Protein AF-A0A0W1AL64-F1 (afdb_monomer_lite)

Structure (mmCIF, N/CA/C/O backbone):
data_AF-A0A0W1AL64-F1
#
_entry.id   AF-A0A0W1AL64-F1
#
loop_
_atom_site.group_PDB
_atom_site.id
_atom_site.type_symbol
_atom_site.label_atom_id
_atom_site.label_alt_id
_atom_site.label_comp_id
_atom_site.label_asym_id
_atom_site.label_entity_id
_atom_site.label_seq_id
_atom_site.pdbx_PDB_ins_code
_atom_site.Cartn_x
_atom_site.Cartn_y
_atom_site.Cartn_z
_atom_site.occupancy
_atom_site.B_iso_or_equiv
_atom_site.auth_seq_id
_atom_site.auth_comp_id
_atom_site.auth_asym_id
_atom_site.auth_atom_id
_atom_site.pdbx_PDB_model_num
ATOM 1 N N . MET A 1 1 ? 46.340 -0.483 -38.335 1.00 38.91 1 MET A N 1
ATOM 2 C CA . MET A 1 1 ? 45.756 -1.120 -39.535 1.00 38.91 1 MET A CA 1
ATOM 3 C C . MET A 1 1 ? 45.424 -2.563 -39.203 1.00 38.91 1 MET A C 1
ATOM 5 O O . MET A 1 1 ? 46.334 -3.372 -39.069 1.00 38.91 1 MET A O 1
ATOM 9 N N . THR A 1 2 ? 44.149 -2.881 -39.007 1.00 48.41 2 THR A N 1
ATOM 10 C CA . THR A 1 2 ? 43.663 -4.265 -38.927 1.00 48.41 2 THR A CA 1
ATOM 11 C C . THR A 1 2 ? 43.962 -4.921 -40.275 1.00 48.41 2 THR A C 1
ATOM 13 O O . THR A 1 2 ? 43.396 -4.518 -41.290 1.00 48.41 2 THR A O 1
ATOM 16 N N . ARG A 1 3 ? 44.918 -5.856 -40.330 1.00 57.19 3 ARG A N 1
ATOM 17 C CA . ARG A 1 3 ? 45.186 -6.616 -41.558 1.00 57.19 3 ARG A CA 1
ATOM 18 C C . ARG A 1 3 ? 43.972 -7.502 -41.811 1.00 57.19 3 ARG A C 1
ATOM 20 O O . ARG A 1 3 ? 43.747 -8.450 -41.069 1.00 57.19 3 ARG A O 1
ATOM 27 N N . LEU A 1 4 ? 43.177 -7.152 -42.818 1.00 69.44 4 LEU A N 1
ATOM 28 C CA . LEU A 1 4 ? 42.083 -7.995 -43.279 1.00 69.44 4 LEU A CA 1
ATOM 29 C C . LEU A 1 4 ? 42.671 -9.305 -43.813 1.00 69.44 4 LEU A C 1
ATOM 31 O O . LEU A 1 4 ? 43.489 -9.287 -44.735 1.00 69.44 4 LEU A O 1
ATOM 35 N N . VAL A 1 5 ? 42.280 -10.427 -43.214 1.00 83.12 5 VAL A N 1
ATOM 36 C CA . VAL A 1 5 ? 42.726 -11.755 -43.644 1.00 83.12 5 VAL A CA 1
ATOM 37 C C . VAL A 1 5 ? 41.736 -12.293 -44.666 1.00 83.12 5 VAL A C 1
ATOM 39 O O . VAL A 1 5 ? 40.530 -12.280 -44.431 1.00 83.12 5 VAL A O 1
ATOM 42 N N . ARG A 1 6 ? 42.245 -12.750 -45.810 1.00 87.00 6 ARG A N 1
ATOM 43 C CA . ARG A 1 6 ? 41.457 -13.353 -46.886 1.00 87.00 6 ARG A CA 1
ATOM 44 C C . ARG A 1 6 ? 41.665 -14.867 -46.852 1.00 87.00 6 ARG A C 1
ATOM 46 O O . ARG A 1 6 ? 42.799 -15.310 -46.995 1.00 87.00 6 ARG A O 1
ATOM 53 N N . ILE A 1 7 ? 40.592 -15.623 -46.637 1.00 86.31 7 ILE A N 1
ATOM 54 C CA . ILE A 1 7 ? 40.585 -17.090 -46.606 1.00 86.31 7 ILE A CA 1
ATOM 55 C C . ILE A 1 7 ? 39.997 -17.588 -47.922 1.00 86.31 7 ILE A C 1
ATOM 57 O O . ILE A 1 7 ? 38.850 -17.277 -48.236 1.00 86.31 7 ILE A O 1
ATOM 61 N N . ASP A 1 8 ? 40.776 -18.342 -48.687 1.00 86.69 8 ASP A N 1
ATOM 62 C CA . ASP A 1 8 ? 40.382 -18.994 -49.939 1.00 86.69 8 ASP A CA 1
ATOM 63 C C . ASP A 1 8 ? 40.698 -20.500 -49.890 1.00 86.69 8 ASP A C 1
ATOM 65 O O . ASP A 1 8 ? 40.962 -21.049 -48.818 1.00 86.69 8 ASP A O 1
ATOM 69 N N . HIS A 1 9 ? 40.642 -21.194 -51.029 1.00 84.25 9 HIS A N 1
ATOM 70 C CA . HIS A 1 9 ? 40.886 -22.638 -51.101 1.00 84.25 9 HIS A CA 1
ATOM 71 C C . HIS A 1 9 ? 42.335 -23.060 -50.822 1.00 84.25 9 HIS A C 1
ATOM 73 O O . HIS A 1 9 ? 42.587 -24.253 -50.673 1.00 84.25 9 HIS A O 1
ATOM 79 N N . TYR A 1 10 ? 43.285 -22.122 -50.733 1.00 83.69 10 TYR A N 1
ATOM 80 C CA . TYR A 1 10 ? 44.672 -22.419 -50.363 1.00 83.69 10 TYR A CA 1
ATOM 81 C C . TYR A 1 10 ? 44.927 -22.321 -48.853 1.00 83.69 10 TYR A C 1
ATOM 83 O O . TYR A 1 10 ? 46.006 -22.698 -48.390 1.00 83.69 10 TYR A O 1
ATOM 91 N N . TYR A 1 11 ? 43.963 -21.823 -48.074 1.00 85.06 11 TYR A N 1
ATOM 92 C CA . TYR A 1 11 ? 44.092 -21.724 -46.623 1.00 85.06 11 TYR A CA 1
ATOM 93 C C . TYR A 1 11 ? 43.872 -23.083 -45.954 1.00 85.06 11 TYR A C 1
ATOM 95 O O . TYR A 1 11 ? 42.856 -23.737 -46.176 1.00 85.06 11 TYR A O 1
ATOM 103 N N . THR A 1 12 ? 44.798 -23.486 -45.083 1.00 87.31 12 THR A N 1
ATOM 104 C CA . THR A 1 12 ? 44.664 -24.686 -44.240 1.00 87.31 12 THR A CA 1
ATOM 105 C C . THR A 1 12 ? 44.431 -24.310 -42.775 1.00 87.31 12 THR A C 1
ATOM 107 O O . THR A 1 12 ? 44.699 -23.177 -42.368 1.00 87.31 12 THR A O 1
ATOM 110 N N . VAL A 1 13 ? 43.955 -25.260 -41.959 1.00 83.25 13 VAL A N 1
ATOM 111 C CA . VAL A 1 13 ? 43.713 -25.049 -40.516 1.00 83.25 13 VAL A CA 1
ATOM 112 C C . VAL A 1 13 ? 44.985 -24.569 -39.803 1.00 83.25 13 VAL A C 1
ATOM 114 O O . VAL A 1 13 ? 44.935 -23.617 -39.027 1.00 83.25 13 VAL A O 1
ATOM 117 N N . ASP A 1 14 ? 46.148 -25.126 -40.150 1.00 83.12 14 ASP A N 1
ATOM 118 C CA . ASP A 1 14 ? 47.438 -24.721 -39.574 1.00 83.12 14 ASP A CA 1
ATOM 119 C C . ASP A 1 14 ? 47.786 -23.250 -39.858 1.00 83.12 14 ASP A C 1
ATOM 121 O O . ASP A 1 14 ? 48.456 -22.595 -39.055 1.00 83.12 14 ASP A O 1
ATOM 125 N N . MET A 1 15 ? 47.313 -22.690 -40.978 1.00 84.50 15 MET A N 1
ATOM 126 C CA . MET A 1 15 ? 47.530 -21.282 -41.323 1.00 84.50 15 MET A CA 1
ATOM 127 C C . MET A 1 15 ? 46.665 -20.321 -40.496 1.00 84.50 15 MET A C 1
ATOM 129 O O . MET A 1 15 ? 47.023 -19.148 -40.385 1.00 84.50 15 MET A O 1
ATOM 133 N N . LEU A 1 16 ? 45.588 -20.790 -39.853 1.00 81.06 16 LEU A N 1
ATOM 134 C CA . LEU A 1 16 ? 44.747 -19.962 -38.975 1.00 81.06 16 LEU A CA 1
ATOM 135 C C . LEU A 1 16 ? 45.483 -19.535 -37.703 1.00 81.06 16 LEU A C 1
ATOM 137 O O . LEU A 1 16 ? 45.273 -18.424 -37.222 1.00 81.06 16 LEU A O 1
ATOM 141 N N . SER A 1 17 ? 46.421 -20.358 -37.216 1.00 79.69 17 SER A N 1
ATOM 142 C CA . SER A 1 17 ? 47.309 -20.009 -36.093 1.00 79.69 17 SER A CA 1
ATOM 143 C C . SER A 1 17 ? 48.195 -18.786 -36.379 1.00 79.69 17 SER A C 1
ATOM 145 O O . SER A 1 17 ? 48.713 -18.157 -35.458 1.00 79.69 17 SER A O 1
ATOM 147 N N . LYS A 1 18 ? 48.350 -18.423 -37.661 1.00 81.44 18 LYS A N 1
ATOM 148 C CA . LYS A 1 18 ? 49.123 -17.262 -38.120 1.00 81.44 18 LYS A CA 1
ATOM 149 C C . LYS A 1 18 ? 48.270 -16.002 -38.280 1.00 81.44 18 LYS A C 1
ATOM 151 O O . LYS A 1 18 ? 48.825 -14.952 -38.612 1.00 81.44 18 LYS A O 1
ATOM 156 N N . ILE A 1 19 ? 46.952 -16.072 -38.055 1.00 82.56 19 ILE A N 1
ATOM 157 C CA . ILE A 1 19 ? 46.095 -14.883 -38.007 1.00 82.56 19 ILE A CA 1
ATOM 158 C C . ILE A 1 19 ? 46.564 -14.025 -36.825 1.00 82.56 19 ILE A C 1
ATOM 160 O O . ILE A 1 19 ? 46.553 -14.501 -35.689 1.00 82.56 19 ILE A O 1
ATOM 164 N N . PRO A 1 20 ? 46.973 -12.761 -37.049 1.00 81.19 20 PRO A N 1
ATOM 165 C CA . PRO A 1 20 ? 47.401 -11.896 -35.958 1.00 81.19 20 PRO A CA 1
ATOM 166 C C . PRO A 1 20 ? 46.310 -11.804 -34.889 1.00 81.19 20 PRO A C 1
ATOM 168 O O . PRO A 1 20 ? 45.150 -11.585 -35.239 1.00 81.19 20 PRO A O 1
ATOM 171 N N . SER A 1 21 ? 46.678 -11.898 -33.609 1.00 77.38 21 SER A N 1
ATOM 172 C CA . SER A 1 21 ? 45.747 -11.846 -32.466 1.00 77.38 21 SER A CA 1
ATOM 173 C C . SER A 1 21 ? 44.869 -10.585 -32.428 1.00 77.38 21 SER A C 1
ATOM 175 O O . SER A 1 21 ? 43.780 -10.592 -31.867 1.00 77.38 21 SER A O 1
ATOM 177 N N . GLY A 1 22 ? 45.309 -9.497 -33.071 1.00 77.38 22 GLY A N 1
ATOM 178 C CA . GLY A 1 22 ? 44.527 -8.266 -33.233 1.00 77.38 22 GLY A CA 1
ATOM 179 C C . GLY A 1 22 ? 43.527 -8.266 -34.399 1.00 77.38 22 GLY A C 1
ATOM 180 O O . GLY A 1 22 ? 42.805 -7.284 -34.578 1.00 77.38 22 GLY A O 1
ATOM 181 N N . SER A 1 23 ? 43.488 -9.315 -35.224 1.00 82.75 23 SER A N 1
ATOM 182 C CA . SER A 1 23 ? 42.557 -9.415 -36.354 1.00 82.75 23 SER A CA 1
ATOM 183 C C . SER A 1 23 ? 41.173 -9.751 -35.828 1.00 82.75 23 SER A C 1
ATOM 185 O O . SER A 1 23 ? 41.012 -10.723 -35.104 1.00 82.75 23 SER A O 1
ATOM 187 N N . ARG A 1 24 ? 40.183 -8.938 -36.194 1.00 84.94 24 ARG A N 1
ATOM 188 C CA . ARG A 1 24 ? 38.779 -9.066 -35.763 1.00 84.94 24 ARG A CA 1
ATOM 189 C C . ARG A 1 24 ? 37.820 -9.320 -36.928 1.00 84.94 24 ARG A C 1
ATOM 191 O O . ARG A 1 24 ? 36.632 -9.555 -36.718 1.00 84.94 24 ARG A O 1
ATOM 198 N N . GLU A 1 25 ? 38.345 -9.244 -38.151 1.00 88.38 25 GLU A N 1
ATOM 199 C CA . GLU A 1 25 ? 37.597 -9.319 -39.400 1.00 88.38 25 GLU A CA 1
ATOM 200 C C . GLU A 1 25 ? 38.309 -10.212 -40.420 1.00 88.38 25 GLU A C 1
ATOM 202 O O . GLU A 1 25 ? 39.531 -10.131 -40.580 1.00 88.38 25 GLU A O 1
ATOM 207 N N . VAL A 1 26 ? 37.528 -11.034 -41.124 1.00 88.69 26 VAL A N 1
ATOM 208 C CA . VAL A 1 26 ? 38.001 -11.961 -42.163 1.00 88.69 26 VAL A CA 1
ATOM 209 C C . VAL A 1 26 ? 37.116 -11.867 -43.410 1.00 88.69 26 VAL A C 1
ATOM 211 O O . VAL A 1 26 ? 35.903 -11.689 -43.304 1.00 88.69 26 VAL A O 1
ATOM 214 N N . ILE A 1 27 ? 37.717 -12.010 -44.595 1.00 88.62 27 ILE A N 1
ATOM 215 C CA . ILE A 1 27 ? 37.010 -12.221 -45.866 1.00 88.62 27 ILE A CA 1
ATOM 216 C C . ILE A 1 27 ? 37.049 -13.709 -46.221 1.00 88.62 27 ILE A C 1
ATOM 218 O O . ILE A 1 27 ? 38.132 -14.270 -46.373 1.00 88.62 27 ILE A O 1
ATOM 222 N N . ILE A 1 28 ? 35.884 -14.324 -46.421 1.00 88.88 28 ILE A N 1
ATOM 223 C CA . ILE A 1 28 ? 35.743 -15.706 -46.896 1.00 88.88 28 ILE A CA 1
ATOM 224 C C . ILE A 1 28 ? 35.514 -15.694 -48.407 1.00 88.88 28 ILE A C 1
ATOM 226 O O . ILE A 1 28 ? 34.558 -15.096 -48.900 1.00 88.88 28 ILE A O 1
ATOM 230 N N . CYS A 1 29 ? 36.396 -16.362 -49.141 1.00 88.50 29 CYS A N 1
ATOM 231 C CA . CYS A 1 29 ? 36.371 -16.470 -50.595 1.00 88.50 29 CYS A CA 1
ATOM 232 C C . CYS A 1 29 ? 35.790 -17.809 -51.057 1.00 88.50 29 CYS A C 1
ATOM 234 O O . CYS A 1 29 ? 35.746 -18.765 -50.278 1.00 88.50 29 CYS A O 1
ATOM 236 N N . PRO A 1 30 ? 35.393 -17.910 -52.337 1.00 84.94 30 PRO A N 1
ATOM 237 C CA . PRO A 1 30 ? 34.995 -19.181 -52.931 1.00 84.94 30 PRO A CA 1
ATOM 238 C C . PRO A 1 30 ? 36.070 -20.252 -52.749 1.00 84.94 30 PRO A C 1
ATOM 240 O O . PRO A 1 30 ? 37.260 -19.968 -52.869 1.00 84.94 30 PRO A O 1
ATOM 243 N N . GLY A 1 31 ? 35.633 -21.476 -52.453 1.00 82.88 31 GLY A N 1
ATOM 244 C CA . GLY A 1 31 ? 36.515 -22.623 -52.237 1.00 82.88 31 GLY A CA 1
ATOM 245 C C . GLY A 1 31 ? 37.125 -22.737 -50.833 1.00 82.88 31 GLY A C 1
ATOM 246 O O . GLY A 1 31 ? 37.823 -23.712 -50.570 1.00 82.88 31 GLY A O 1
ATOM 247 N N . ALA A 1 32 ? 36.844 -21.808 -49.910 1.00 87.44 32 ALA A N 1
ATOM 248 C CA . ALA A 1 32 ? 37.224 -21.965 -48.505 1.00 87.44 32 ALA A CA 1
ATOM 249 C C . ALA A 1 32 ? 36.545 -23.201 -47.875 1.00 87.44 32 ALA A C 1
ATOM 251 O O . ALA A 1 32 ? 35.316 -23.333 -47.900 1.00 87.44 32 ALA A O 1
ATOM 252 N N . SER A 1 33 ? 37.351 -24.095 -47.291 1.00 86.62 33 SER A N 1
ATOM 253 C CA . SER A 1 33 ? 36.870 -25.325 -46.648 1.00 86.62 33 SER A CA 1
ATOM 254 C C . SER A 1 33 ? 36.085 -25.031 -45.365 1.00 86.62 33 SER A C 1
ATOM 256 O O . SER A 1 33 ? 36.503 -24.209 -44.548 1.00 86.62 33 SER A O 1
ATOM 258 N N . GLY A 1 34 ? 34.974 -25.746 -45.150 1.00 85.06 34 GLY A N 1
ATOM 259 C CA . GLY A 1 34 ? 34.179 -25.646 -43.923 1.00 85.06 34 GLY A CA 1
ATOM 260 C C . GLY A 1 34 ? 34.980 -25.954 -42.653 1.00 85.06 34 GLY A C 1
ATOM 261 O O . GLY A 1 34 ? 34.770 -25.303 -41.634 1.00 85.06 34 GLY A O 1
ATOM 262 N N . ASP A 1 35 ? 35.957 -26.863 -42.712 1.00 85.56 35 ASP A N 1
ATOM 263 C CA . ASP A 1 35 ? 36.806 -27.193 -41.556 1.00 85.56 35 ASP A CA 1
ATOM 264 C C . ASP A 1 35 ? 37.724 -26.029 -41.159 1.00 85.56 35 ASP A C 1
ATOM 266 O O . ASP A 1 35 ? 37.961 -25.786 -39.976 1.00 85.56 35 ASP A O 1
ATOM 270 N N . VAL A 1 36 ? 38.181 -25.249 -42.143 1.00 86.62 36 VAL A N 1
ATOM 271 C CA . VAL A 1 36 ? 38.969 -24.028 -41.917 1.00 86.62 36 VAL A CA 1
ATOM 272 C C . VAL A 1 36 ? 38.093 -22.933 -41.308 1.00 86.62 36 VAL A C 1
ATOM 274 O O . VAL A 1 36 ? 38.536 -22.211 -40.422 1.00 86.62 36 VAL A O 1
ATOM 277 N N . ILE A 1 37 ? 36.830 -22.823 -41.727 1.00 88.94 37 ILE A N 1
ATOM 278 C CA . ILE A 1 37 ? 35.905 -21.831 -41.163 1.00 88.94 37 ILE A CA 1
ATOM 279 C C . ILE A 1 37 ? 35.492 -22.186 -39.729 1.00 88.94 37 ILE A C 1
ATOM 281 O O . ILE A 1 37 ? 35.493 -21.300 -38.876 1.00 88.94 37 ILE A O 1
ATOM 285 N N . LYS A 1 38 ? 35.233 -23.466 -39.427 1.00 87.62 38 LYS A N 1
ATOM 286 C CA . LYS A 1 38 ? 34.948 -23.927 -38.053 1.00 87.62 38 LYS A CA 1
ATOM 287 C C . LYS A 1 38 ? 36.099 -23.647 -37.090 1.00 87.62 38 LYS A C 1
ATOM 289 O O . LYS A 1 38 ? 35.858 -23.406 -35.913 1.00 87.62 38 LYS A O 1
ATOM 294 N N . ALA A 1 39 ? 37.332 -23.685 -37.590 1.00 87.81 39 ALA A N 1
ATOM 295 C CA . ALA A 1 39 ? 38.543 -23.451 -36.812 1.00 87.81 39 ALA A CA 1
ATOM 296 C C . ALA A 1 39 ? 38.946 -21.964 -36.717 1.00 87.81 39 ALA A C 1
ATOM 298 O O . ALA A 1 39 ? 40.041 -21.658 -36.237 1.00 87.81 39 ALA A O 1
ATOM 299 N N . LEU A 1 40 ? 38.102 -21.027 -37.174 1.00 88.12 40 LEU A N 1
ATOM 300 C CA . LEU A 1 40 ? 38.360 -19.595 -37.016 1.00 88.12 40 LEU A CA 1
ATOM 301 C C . LEU A 1 40 ? 38.530 -19.229 -35.527 1.00 88.12 40 LEU A C 1
ATOM 303 O O . LEU A 1 40 ? 37.731 -19.664 -34.698 1.00 88.12 40 LEU A O 1
ATOM 307 N N . PRO A 1 41 ? 39.527 -18.395 -35.171 1.00 85.50 41 PRO A N 1
ATOM 308 C CA . PRO A 1 41 ? 39.723 -17.967 -33.788 1.00 85.50 41 PRO A CA 1
ATOM 309 C C . PRO A 1 41 ? 38.501 -17.227 -33.223 1.00 85.50 41 PRO A C 1
ATOM 311 O O . PRO A 1 41 ? 37.920 -16.386 -33.909 1.00 85.50 41 PRO A O 1
ATOM 314 N N . GLU A 1 42 ? 38.177 -17.445 -31.944 1.00 83.81 42 GLU A N 1
ATOM 315 C CA . GLU A 1 42 ? 37.009 -16.836 -31.271 1.00 83.81 42 GLU A CA 1
ATOM 316 C C . GLU A 1 42 ? 37.015 -15.297 -31.281 1.00 83.81 42 GLU A C 1
ATOM 318 O O . GLU A 1 42 ? 35.969 -14.658 -31.214 1.00 83.81 42 GLU A O 1
ATOM 323 N N . GLN A 1 43 ? 38.187 -14.674 -31.416 1.00 82.06 43 GLN A N 1
ATOM 324 C CA . GLN A 1 43 ? 38.319 -13.218 -31.540 1.00 82.06 43 GLN A CA 1
ATOM 325 C C . GLN A 1 43 ? 37.759 -12.657 -32.870 1.00 82.06 43 GLN A C 1
ATOM 327 O O . GLN A 1 43 ? 37.590 -11.441 -33.003 1.00 82.06 43 GLN A O 1
ATOM 332 N N . ILE A 1 44 ? 37.494 -13.514 -33.869 1.00 85.94 44 ILE A N 1
ATOM 333 C CA . ILE A 1 44 ? 36.852 -13.135 -35.131 1.00 85.94 44 ILE A CA 1
ATOM 334 C C . ILE A 1 44 ? 35.345 -13.050 -34.906 1.00 85.94 44 ILE A C 1
ATOM 336 O O . ILE A 1 44 ? 34.656 -14.062 -34.785 1.00 85.94 44 ILE A O 1
ATOM 340 N N . TYR A 1 45 ? 34.836 -11.818 -34.901 1.00 83.38 45 TYR A N 1
ATOM 341 C CA . TYR A 1 45 ? 33.416 -11.531 -34.691 1.00 83.38 45 TYR A CA 1
ATOM 342 C C . TYR A 1 45 ? 32.745 -10.844 -35.892 1.00 83.38 45 TYR A C 1
ATOM 344 O O . TYR A 1 45 ? 31.532 -10.592 -35.870 1.00 83.38 45 TYR A O 1
ATOM 352 N N . LYS A 1 46 ? 33.519 -10.525 -36.944 1.00 84.75 46 LYS A N 1
ATOM 353 C CA . LYS A 1 46 ? 33.044 -9.943 -38.205 1.00 84.75 46 LYS A CA 1
ATOM 354 C C . LYS A 1 46 ? 33.551 -10.733 -39.411 1.00 84.75 46 LYS A C 1
ATOM 356 O O . LYS A 1 46 ? 34.750 -10.967 -39.547 1.00 84.75 46 LYS A O 1
ATOM 361 N N . VAL A 1 47 ? 32.648 -11.089 -40.319 1.00 86.81 47 VAL A N 1
ATOM 362 C CA . VAL A 1 47 ? 32.976 -11.841 -41.537 1.00 86.81 47 VAL A CA 1
ATOM 363 C C . VAL A 1 47 ? 32.373 -11.171 -42.766 1.00 86.81 47 VAL A C 1
ATOM 365 O O . VAL A 1 47 ? 31.199 -10.812 -42.770 1.00 86.81 47 VAL A O 1
ATOM 368 N N . THR A 1 48 ? 33.167 -11.030 -43.825 1.00 85.44 48 THR A N 1
ATOM 369 C CA . THR A 1 48 ? 32.690 -10.653 -45.160 1.00 85.44 48 THR A CA 1
ATOM 370 C C . THR A 1 48 ? 32.717 -11.879 -46.061 1.00 85.44 48 THR A C 1
ATOM 372 O O . THR A 1 48 ? 33.773 -12.463 -46.286 1.00 85.44 48 THR A O 1
ATOM 375 N N . ILE A 1 49 ? 31.563 -12.283 -46.575 1.00 84.38 49 ILE A N 1
ATOM 376 C CA . ILE A 1 49 ? 31.434 -13.421 -47.489 1.00 84.38 49 ILE A CA 1
ATOM 377 C C . ILE A 1 49 ? 31.611 -12.895 -48.924 1.00 84.38 49 ILE A C 1
ATOM 379 O O . ILE A 1 49 ? 31.187 -11.784 -49.226 1.00 84.38 49 ILE A O 1
ATOM 383 N N . LEU A 1 50 ? 32.258 -13.637 -49.822 1.00 83.69 50 LEU A N 1
ATOM 384 C CA . LEU A 1 50 ? 32.290 -13.315 -51.256 1.00 83.69 50 LEU A CA 1
ATOM 385 C C . LEU A 1 50 ? 31.343 -14.224 -52.050 1.00 83.69 50 LEU A C 1
ATOM 387 O O . LEU A 1 50 ? 30.963 -15.303 -51.599 1.00 83.69 50 LEU A O 1
ATOM 391 N N . ALA A 1 51 ? 30.942 -13.779 -53.241 1.00 78.69 51 ALA A N 1
ATOM 392 C CA . ALA A 1 51 ? 30.045 -14.543 -54.106 1.00 78.69 51 ALA A CA 1
ATOM 393 C C . ALA A 1 51 ? 30.689 -15.877 -54.518 1.00 78.69 51 ALA A C 1
ATOM 395 O O . ALA A 1 51 ? 31.832 -15.874 -54.966 1.00 78.69 51 ALA A O 1
ATOM 396 N N . GLY A 1 52 ? 29.958 -16.993 -54.386 1.00 78.94 52 GLY A N 1
ATOM 397 C CA . GLY A 1 52 ? 30.438 -18.349 -54.705 1.00 78.94 52 GLY A CA 1
ATOM 398 C C . GLY A 1 52 ? 30.878 -19.198 -53.501 1.00 78.94 52 GLY A C 1
ATOM 399 O O . GLY A 1 52 ? 31.423 -20.283 -53.689 1.00 78.94 52 GLY A O 1
ATOM 400 N N . VAL A 1 53 ? 30.664 -18.727 -52.268 1.00 83.69 53 VAL A N 1
ATOM 401 C CA . VAL A 1 53 ? 30.871 -19.522 -51.043 1.00 83.69 53 VAL A CA 1
ATOM 402 C C . VAL A 1 53 ? 29.740 -20.547 -50.872 1.00 83.69 53 VAL A C 1
ATOM 404 O O . VAL A 1 53 ? 28.579 -20.230 -51.115 1.00 83.69 53 VAL A O 1
ATOM 407 N N . SER A 1 54 ? 30.078 -21.776 -50.471 1.00 86.25 54 SER A N 1
ATOM 408 C CA . SER A 1 54 ? 29.108 -22.872 -50.327 1.00 86.25 54 SER A CA 1
ATOM 409 C C . SER A 1 54 ? 28.231 -22.733 -49.072 1.00 86.25 54 SER A C 1
ATOM 411 O O . SER A 1 54 ? 28.636 -22.106 -48.092 1.00 86.25 54 SER A O 1
ATOM 413 N N . VAL A 1 55 ? 27.054 -23.371 -49.071 1.00 84.56 55 VAL A N 1
ATOM 414 C CA . VAL A 1 55 ? 26.164 -23.454 -47.893 1.00 84.56 55 VAL A CA 1
ATOM 415 C C . VAL A 1 55 ? 26.882 -24.089 -46.697 1.00 84.56 55 VAL A C 1
ATOM 417 O O . VAL A 1 55 ? 26.796 -23.568 -45.587 1.00 84.56 55 VAL A O 1
ATOM 420 N N . GLU A 1 56 ? 27.644 -25.162 -46.925 1.00 84.81 56 GLU A N 1
ATOM 421 C CA . GLU A 1 56 ? 28.407 -25.860 -45.881 1.00 84.81 56 GLU A CA 1
ATOM 422 C C . GLU A 1 56 ? 29.431 -24.934 -45.210 1.00 84.81 56 GLU A C 1
ATOM 424 O O . GLU A 1 56 ? 29.572 -24.931 -43.988 1.00 84.81 56 GLU A O 1
ATOM 429 N N . THR A 1 57 ? 30.098 -24.085 -45.998 1.00 84.81 57 THR A N 1
ATOM 430 C CA . THR A 1 57 ? 31.052 -23.086 -45.501 1.00 84.81 57 THR A CA 1
ATOM 431 C C . THR A 1 57 ? 30.368 -22.020 -44.631 1.00 84.81 57 THR A C 1
ATOM 433 O O . THR A 1 57 ? 30.975 -21.530 -43.682 1.00 84.81 57 THR A O 1
ATOM 436 N N . ILE A 1 58 ? 29.108 -21.662 -44.908 1.00 85.19 58 ILE A N 1
ATOM 437 C CA . ILE A 1 58 ? 28.344 -20.690 -44.102 1.00 85.19 58 ILE A CA 1
ATOM 438 C C . ILE A 1 58 ? 27.807 -21.312 -42.812 1.00 85.19 58 ILE A C 1
ATOM 440 O O . ILE A 1 58 ? 27.910 -20.694 -41.753 1.00 85.19 58 ILE A O 1
ATOM 444 N N . GLN A 1 59 ? 27.317 -22.551 -42.868 1.00 85.38 59 GLN A N 1
ATOM 445 C CA . GLN A 1 59 ? 26.906 -23.301 -41.673 1.00 85.38 59 GLN A CA 1
ATOM 446 C C . GLN A 1 59 ? 28.081 -23.580 -40.725 1.00 85.38 59 GLN A C 1
ATOM 448 O O . GLN A 1 59 ? 27.886 -23.773 -39.528 1.00 85.38 59 GLN A O 1
ATOM 453 N N . ALA A 1 60 ? 29.300 -23.594 -41.263 1.00 87.50 60 ALA A N 1
ATOM 454 C CA . ALA A 1 60 ? 30.542 -23.756 -40.523 1.00 87.50 60 ALA A CA 1
ATOM 455 C C . ALA A 1 60 ? 31.003 -22.498 -39.760 1.00 87.50 60 ALA A C 1
ATOM 457 O O . ALA A 1 60 ? 31.980 -22.595 -39.017 1.00 87.50 60 ALA A O 1
ATOM 458 N N . LEU A 1 61 ? 30.354 -21.335 -39.923 1.00 87.25 61 LEU A N 1
ATOM 459 C CA . LEU A 1 61 ? 30.728 -20.120 -39.187 1.00 87.25 61 LEU A CA 1
ATOM 460 C C . LEU A 1 61 ? 30.606 -20.346 -37.667 1.00 87.25 61 LEU A C 1
ATOM 462 O O . LEU A 1 61 ? 29.563 -20.810 -37.199 1.00 87.25 61 LEU A O 1
ATOM 466 N N . PRO A 1 62 ? 31.640 -20.006 -36.878 1.00 84.25 62 PRO A N 1
ATOM 467 C CA . PRO A 1 62 ? 31.609 -20.220 -35.439 1.00 84.25 62 PRO A CA 1
ATOM 468 C C . PRO A 1 62 ? 30.656 -19.240 -34.746 1.00 84.25 62 PRO A C 1
ATOM 470 O O . PRO A 1 62 ? 30.374 -18.148 -35.244 1.00 84.25 62 PRO A O 1
ATOM 473 N N . LEU A 1 63 ? 30.213 -19.609 -33.540 1.00 81.81 63 LEU A N 1
ATOM 474 C CA . LEU A 1 63 ? 29.278 -18.815 -32.730 1.00 81.81 63 LEU A CA 1
ATOM 475 C C . LEU A 1 63 ? 29.816 -17.425 -32.349 1.00 81.81 63 LEU A C 1
ATOM 477 O O . LEU A 1 63 ? 29.028 -16.543 -32.016 1.00 81.81 63 LEU A O 1
ATOM 481 N N . SER A 1 64 ? 31.135 -17.214 -32.419 1.00 79.12 64 SER A N 1
ATOM 482 C CA . SER A 1 64 ? 31.758 -15.904 -32.211 1.00 79.12 64 SER A CA 1
ATOM 483 C C . SER A 1 64 ? 31.408 -14.888 -33.305 1.00 79.12 64 SER A C 1
ATOM 485 O O . SER A 1 64 ? 31.479 -13.680 -33.073 1.00 79.12 64 SER A O 1
ATOM 487 N N . VAL A 1 65 ? 31.008 -15.345 -34.499 1.00 83.38 65 VAL A N 1
ATOM 488 C CA . VAL A 1 65 ? 30.646 -14.474 -35.622 1.00 83.38 65 VAL A CA 1
ATOM 489 C C . VAL A 1 65 ? 29.234 -13.940 -35.423 1.00 83.38 65 VAL A C 1
ATOM 491 O O . VAL A 1 65 ? 28.239 -14.628 -35.651 1.00 83.38 65 VAL A O 1
ATOM 494 N N . ILE A 1 66 ? 29.169 -12.668 -35.031 1.00 79.94 66 ILE A N 1
ATOM 495 C CA . ILE A 1 66 ? 27.918 -11.944 -34.769 1.00 79.94 66 ILE A CA 1
ATOM 496 C C . ILE A 1 66 ? 27.620 -10.858 -35.819 1.00 79.94 66 ILE A C 1
ATOM 498 O O . ILE A 1 66 ? 26.481 -10.394 -35.904 1.00 79.94 66 ILE A O 1
ATOM 502 N N . ASN A 1 67 ? 28.620 -10.453 -36.621 1.00 78.88 67 ASN A N 1
ATOM 503 C CA . ASN A 1 67 ? 28.471 -9.507 -37.733 1.00 78.88 67 ASN A CA 1
ATOM 504 C C . ASN A 1 67 ? 28.825 -10.171 -39.066 1.00 78.88 67 ASN A C 1
ATOM 506 O O . ASN A 1 67 ? 29.956 -10.628 -39.247 1.00 78.88 67 ASN A O 1
ATOM 510 N N . VAL A 1 68 ? 27.908 -10.135 -40.032 1.00 83.06 68 VAL A N 1
ATOM 511 C CA . VAL A 1 68 ? 28.157 -10.675 -41.376 1.00 83.06 68 VAL A CA 1
ATOM 512 C C . VAL A 1 68 ? 27.871 -9.628 -42.449 1.00 83.06 68 VAL A C 1
ATOM 514 O O . VAL A 1 68 ? 26.852 -8.934 -42.420 1.00 83.06 68 VAL A O 1
ATOM 517 N N . HIS A 1 69 ? 28.790 -9.503 -43.408 1.00 82.38 69 HIS A N 1
ATOM 518 C CA . HIS A 1 69 ? 28.577 -8.774 -44.650 1.00 82.38 69 HIS A CA 1
ATOM 519 C C . HIS A 1 69 ? 28.369 -9.759 -45.795 1.00 82.38 69 HIS A C 1
ATOM 521 O O . HIS A 1 69 ? 29.230 -10.590 -46.088 1.00 82.38 69 HIS A O 1
ATOM 527 N N . ILE A 1 70 ? 27.207 -9.635 -46.428 1.00 76.62 70 ILE A N 1
ATOM 528 C CA . ILE A 1 70 ? 26.765 -10.487 -47.522 1.00 76.62 70 ILE A CA 1
ATOM 529 C C . ILE A 1 70 ? 26.909 -9.721 -48.852 1.00 76.62 70 ILE A C 1
ATOM 531 O O . ILE A 1 70 ? 26.528 -8.547 -48.911 1.00 76.62 70 ILE A O 1
ATOM 535 N N . PRO A 1 71 ? 27.481 -10.343 -49.897 1.00 74.19 71 PRO A N 1
ATOM 536 C CA . PRO A 1 71 ? 27.608 -9.776 -51.233 1.00 74.19 71 PRO A CA 1
ATOM 537 C C . PRO A 1 71 ? 26.292 -9.878 -52.014 1.00 74.19 71 PRO A C 1
ATOM 539 O O . PRO A 1 71 ? 25.358 -10.581 -51.629 1.00 74.19 71 PRO A O 1
ATOM 542 N N . SER A 1 72 ? 26.250 -9.178 -53.140 1.00 69.69 72 SER A N 1
ATOM 543 C CA . SER A 1 72 ? 25.154 -9.211 -54.107 1.00 69.69 72 SER A CA 1
ATOM 544 C C . SER A 1 72 ? 24.866 -10.610 -54.670 1.00 69.69 72 SER A C 1
ATOM 546 O O . SER A 1 72 ? 25.782 -11.422 -54.805 1.00 69.69 72 SER A O 1
ATOM 548 N N . ASN A 1 73 ? 23.608 -10.866 -55.045 1.00 68.00 73 ASN A N 1
ATOM 549 C CA . ASN A 1 73 ? 23.107 -12.072 -55.723 1.00 68.00 73 ASN A CA 1
ATOM 550 C C . ASN A 1 73 ? 23.301 -13.402 -54.977 1.00 68.00 73 ASN A C 1
ATOM 552 O O . ASN A 1 73 ? 23.614 -14.426 -55.587 1.00 68.00 73 ASN A O 1
ATOM 556 N N . LEU A 1 74 ? 23.115 -13.421 -53.657 1.00 69.81 74 LEU A N 1
ATOM 557 C CA . LEU A 1 74 ? 23.248 -14.657 -52.888 1.00 69.81 74 LEU A CA 1
ATOM 558 C C . LEU A 1 74 ? 21.989 -15.546 -52.960 1.00 69.81 74 LEU A C 1
ATOM 560 O O . LEU A 1 74 ? 20.889 -15.060 -52.680 1.00 69.81 74 LEU A O 1
ATOM 564 N N . PRO A 1 75 ? 22.134 -16.848 -53.294 1.00 76.81 75 PRO A N 1
ATOM 565 C CA . PRO A 1 75 ? 21.039 -17.810 -53.253 1.00 76.81 75 PRO A CA 1
ATOM 566 C C . PRO A 1 75 ? 20.303 -17.822 -51.912 1.00 76.81 75 PRO A C 1
ATOM 568 O O . PRO A 1 75 ? 20.922 -17.767 -50.845 1.00 76.81 75 PRO A O 1
ATOM 571 N N . ARG A 1 76 ? 18.975 -17.983 -51.968 1.00 79.44 76 ARG A N 1
ATOM 572 C CA . ARG A 1 76 ? 18.093 -18.104 -50.793 1.00 79.44 76 ARG A CA 1
ATOM 573 C C . ARG A 1 76 ? 18.587 -19.150 -49.792 1.00 79.44 76 ARG A C 1
ATOM 575 O O . ARG A 1 76 ? 18.510 -18.927 -48.591 1.00 79.44 76 ARG A O 1
ATOM 582 N N . GLU A 1 77 ? 19.113 -20.262 -50.293 1.00 80.19 77 GLU A N 1
ATOM 583 C CA . GLU A 1 77 ? 19.648 -21.371 -49.497 1.00 80.19 77 GLU A CA 1
ATOM 584 C C . GLU A 1 77 ? 20.805 -20.937 -48.593 1.00 80.19 77 GLU A C 1
ATOM 586 O O . GLU A 1 77 ? 20.882 -21.367 -47.447 1.00 80.19 77 GLU A O 1
ATOM 591 N N . ILE A 1 78 ? 21.668 -20.033 -49.066 1.00 78.31 78 ILE A N 1
ATOM 592 C CA . ILE A 1 78 ? 22.799 -19.539 -48.277 1.00 78.31 78 ILE A CA 1
ATOM 593 C C . ILE A 1 78 ? 22.332 -18.520 -47.230 1.00 78.31 78 ILE A C 1
ATOM 595 O O . ILE A 1 78 ? 22.842 -18.508 -46.113 1.00 78.31 78 ILE A O 1
ATOM 599 N N . ILE A 1 79 ? 21.330 -17.698 -47.556 1.00 80.88 79 ILE A N 1
ATOM 600 C CA . ILE A 1 79 ? 20.734 -16.751 -46.600 1.00 80.88 79 ILE A CA 1
ATOM 601 C C . ILE A 1 79 ? 20.000 -17.502 -45.480 1.00 80.88 79 ILE A C 1
ATOM 603 O O . ILE A 1 79 ? 20.169 -17.173 -44.308 1.00 80.88 79 ILE A O 1
ATOM 607 N N . ALA A 1 80 ? 19.253 -18.552 -45.828 1.00 81.38 80 ALA A N 1
ATOM 608 C CA . ALA A 1 80 ? 18.585 -19.424 -44.865 1.00 81.38 80 ALA A CA 1
ATOM 609 C C . ALA A 1 80 ? 19.574 -20.228 -44.001 1.00 81.38 80 ALA A C 1
ATOM 611 O O . ALA A 1 80 ? 19.232 -20.650 -42.899 1.00 81.38 80 ALA A O 1
ATOM 612 N N . ALA A 1 81 ? 20.800 -20.436 -44.489 1.00 82.94 81 ALA A N 1
ATOM 613 C CA . ALA A 1 81 ? 21.858 -21.156 -43.790 1.00 82.94 81 ALA A CA 1
ATOM 614 C C . ALA A 1 81 ? 22.707 -20.280 -42.852 1.00 82.94 81 ALA A C 1
ATOM 616 O O . ALA A 1 81 ? 23.645 -20.789 -42.235 1.00 82.94 81 ALA A O 1
ATOM 617 N N . LEU A 1 82 ? 22.403 -18.981 -42.737 1.00 83.44 82 LEU A N 1
ATOM 618 C CA . LEU A 1 82 ? 23.077 -18.085 -41.801 1.00 83.44 82 LEU A CA 1
ATOM 619 C C . LEU A 1 82 ? 22.891 -18.579 -40.351 1.00 83.44 82 LEU A C 1
ATOM 621 O O . LEU A 1 82 ? 21.756 -18.806 -39.924 1.00 83.44 82 LEU A O 1
ATOM 625 N N . PRO A 1 83 ? 23.976 -18.732 -39.571 1.00 80.06 83 PRO A N 1
ATOM 626 C CA . PRO A 1 83 ? 23.870 -19.226 -38.208 1.00 80.06 83 PRO A CA 1
ATOM 627 C C . PRO A 1 83 ? 23.081 -18.299 -37.283 1.00 80.06 83 PRO A C 1
ATOM 629 O O . PRO A 1 83 ? 23.124 -17.071 -37.386 1.00 80.06 83 PRO A O 1
ATOM 632 N N . ALA A 1 84 ? 22.444 -18.918 -36.289 1.00 77.44 84 ALA A N 1
ATOM 633 C CA . ALA A 1 84 ? 21.674 -18.257 -35.238 1.00 77.44 84 ALA A CA 1
ATOM 634 C C . ALA A 1 84 ? 22.483 -17.231 -34.412 1.00 77.44 84 ALA A C 1
ATOM 636 O O . ALA A 1 84 ? 21.897 -16.362 -33.770 1.00 77.44 84 ALA A O 1
ATOM 637 N N . SER A 1 85 ? 23.819 -17.310 -34.423 1.00 75.00 85 SER A N 1
ATOM 638 C CA . SER A 1 85 ? 24.704 -16.363 -33.734 1.00 75.00 85 SER A CA 1
ATOM 639 C C . SER A 1 85 ? 24.732 -14.969 -34.368 1.00 75.00 85 SER A C 1
ATOM 641 O O . SER A 1 85 ? 25.180 -14.020 -33.728 1.00 75.00 85 SER A O 1
ATOM 643 N N . ILE A 1 86 ? 24.261 -14.810 -35.608 1.00 79.50 86 ILE A N 1
ATOM 644 C CA . ILE A 1 86 ? 24.326 -13.533 -36.321 1.00 79.50 86 ILE A CA 1
ATOM 645 C C . ILE A 1 86 ? 23.257 -12.582 -35.783 1.00 79.50 86 ILE A C 1
ATOM 647 O O . ILE A 1 86 ? 22.057 -12.825 -35.904 1.00 79.50 86 ILE A O 1
ATOM 651 N N . ILE A 1 87 ? 23.711 -11.461 -35.221 1.00 74.44 87 ILE A N 1
ATOM 652 C CA . ILE A 1 87 ? 22.852 -10.427 -34.625 1.00 74.44 87 ILE A CA 1
ATOM 653 C C . ILE A 1 87 ? 22.764 -9.201 -35.541 1.00 74.44 87 ILE A C 1
ATOM 655 O O . ILE A 1 87 ? 21.710 -8.559 -35.604 1.00 74.44 87 ILE A O 1
ATOM 659 N N . ASN A 1 88 ? 23.853 -8.887 -36.254 1.00 78.00 88 ASN A N 1
ATOM 660 C CA . ASN A 1 88 ? 23.974 -7.720 -37.122 1.00 78.00 88 ASN A CA 1
ATOM 661 C C . ASN A 1 88 ? 24.276 -8.146 -38.566 1.00 78.00 88 ASN A C 1
ATOM 663 O O . ASN A 1 88 ? 25.287 -8.803 -38.832 1.00 78.00 88 ASN A O 1
ATOM 667 N N . LEU A 1 89 ? 23.439 -7.712 -39.507 1.00 84.88 89 LEU A N 1
ATOM 668 C CA . LEU A 1 89 ? 23.572 -8.067 -40.918 1.00 84.88 89 LEU A CA 1
ATOM 669 C C . LEU A 1 89 ? 23.603 -6.828 -41.820 1.00 84.88 89 LEU A C 1
ATOM 671 O O . LEU A 1 89 ? 22.710 -5.987 -41.752 1.00 84.88 89 LEU A O 1
ATOM 675 N N . LYS A 1 90 ? 24.591 -6.734 -42.720 1.00 85.19 90 LYS A N 1
ATOM 676 C CA . LYS A 1 90 ? 24.570 -5.750 -43.816 1.00 85.19 90 LYS A CA 1
ATOM 677 C C . LYS A 1 90 ? 23.878 -6.342 -45.038 1.00 85.19 90 LYS A C 1
ATOM 679 O O . LYS A 1 90 ? 24.376 -7.319 -45.599 1.00 85.19 90 LYS A O 1
ATOM 684 N N . LEU A 1 91 ? 22.761 -5.734 -45.435 1.00 85.06 91 LEU A N 1
ATOM 685 C CA . LEU A 1 91 ? 21.952 -6.192 -46.560 1.00 85.06 91 LEU A CA 1
ATOM 686 C C . LEU A 1 91 ? 22.646 -5.868 -47.898 1.00 85.06 91 LEU A C 1
ATOM 688 O O . LEU A 1 91 ? 23.277 -4.810 -48.013 1.00 85.06 91 LEU A O 1
ATOM 692 N N . PRO A 1 92 ? 22.543 -6.752 -48.904 1.00 83.44 92 PRO A N 1
ATOM 693 C CA . PRO A 1 92 ? 22.988 -6.456 -50.260 1.00 83.44 92 PRO A CA 1
ATOM 694 C C . PRO A 1 92 ? 22.023 -5.476 -50.949 1.00 83.44 92 PRO A C 1
ATOM 696 O O . PRO A 1 92 ? 20.831 -5.443 -50.642 1.00 83.44 92 PRO A O 1
ATOM 699 N N . ALA A 1 93 ? 22.540 -4.660 -51.870 1.00 81.31 93 ALA A N 1
ATOM 700 C CA . ALA A 1 93 ? 21.761 -3.641 -52.586 1.00 81.31 93 ALA A CA 1
ATOM 701 C C . ALA A 1 93 ? 20.644 -4.248 -53.458 1.00 81.31 93 ALA A C 1
ATOM 703 O O . ALA A 1 93 ? 19.539 -3.730 -53.529 1.00 81.31 93 ALA A O 1
ATOM 704 N N . ASP A 1 94 ? 20.920 -5.397 -54.056 1.00 81.56 94 ASP A N 1
ATOM 705 C CA . ASP A 1 94 ? 20.064 -6.193 -54.933 1.00 81.56 94 ASP A CA 1
ATOM 706 C C . ASP A 1 94 ? 19.248 -7.260 -54.176 1.00 81.56 94 ASP A C 1
ATOM 708 O O . ASP A 1 94 ? 18.822 -8.261 -54.751 1.00 81.56 94 ASP A O 1
ATOM 712 N N . ALA A 1 95 ? 19.023 -7.067 -52.871 1.00 84.62 95 ALA A N 1
ATOM 713 C CA . ALA A 1 95 ? 18.169 -7.945 -52.077 1.00 84.62 95 ALA A CA 1
ATOM 714 C C . ALA A 1 95 ? 16.757 -8.063 -52.684 1.00 84.62 95 ALA A C 1
ATOM 716 O O . ALA A 1 95 ? 16.124 -7.061 -53.026 1.00 84.62 95 ALA A O 1
ATOM 717 N N . THR A 1 96 ? 16.239 -9.294 -52.756 1.00 86.81 96 THR A N 1
ATOM 718 C CA . THR A 1 96 ? 14.859 -9.587 -53.178 1.00 86.81 96 THR A CA 1
ATOM 719 C C . THR A 1 96 ? 13.947 -9.825 -51.964 1.00 86.81 96 THR A C 1
ATOM 721 O O . THR A 1 96 ? 14.444 -10.176 -50.888 1.00 86.81 96 THR A O 1
ATOM 724 N N . PRO A 1 97 ? 12.612 -9.698 -52.100 1.00 87.62 97 PRO A N 1
ATOM 725 C CA . PRO A 1 97 ? 11.673 -10.041 -51.027 1.00 87.62 97 PRO A CA 1
ATOM 726 C C . PRO A 1 97 ? 11.831 -11.481 -50.526 1.00 87.62 97 PRO A C 1
ATOM 728 O O . PRO A 1 97 ? 11.795 -11.731 -49.323 1.00 87.62 97 PRO A O 1
ATOM 731 N N . GLU A 1 98 ? 12.074 -12.423 -51.439 1.00 84.31 98 GLU A N 1
ATOM 732 C CA . GLU A 1 98 ? 12.285 -13.834 -51.107 1.00 84.31 98 GLU A CA 1
ATOM 733 C C . GLU A 1 98 ? 13.540 -14.023 -50.249 1.00 84.31 98 GLU A C 1
ATOM 735 O O . GLU A 1 98 ? 13.486 -14.693 -49.217 1.00 84.31 98 GLU A O 1
ATOM 740 N N . SER A 1 99 ? 14.644 -13.367 -50.622 1.00 83.06 99 SER A N 1
ATOM 741 C CA . SER A 1 99 ? 15.893 -13.355 -49.855 1.00 83.06 99 SER A CA 1
ATOM 742 C C . SER A 1 99 ? 15.712 -12.762 -48.452 1.00 83.06 99 SER A C 1
ATOM 744 O O . SER A 1 99 ? 16.264 -13.296 -47.497 1.00 83.06 99 SER A O 1
ATOM 746 N N . MET A 1 100 ? 14.930 -11.688 -48.300 1.00 88.56 100 MET A N 1
ATOM 747 C CA . MET A 1 100 ? 14.686 -11.051 -46.994 1.00 88.56 100 MET A CA 1
ATOM 748 C C . MET A 1 100 ? 13.762 -11.878 -46.099 1.00 88.56 100 MET A C 1
ATOM 750 O O . MET A 1 100 ? 14.028 -12.005 -44.907 1.00 88.56 100 MET A O 1
ATOM 754 N N . SER A 1 101 ? 12.746 -12.525 -46.676 1.00 85.12 101 SER A N 1
ATOM 755 C CA . SER A 1 101 ? 11.860 -13.435 -45.938 1.00 85.12 101 SER A CA 1
ATOM 756 C C . SER A 1 101 ? 12.560 -14.709 -45.446 1.00 85.12 101 SER A C 1
ATOM 758 O O . SER A 1 101 ? 12.059 -15.382 -44.550 1.00 85.12 101 SER A O 1
ATOM 760 N N . ALA A 1 102 ? 13.716 -15.044 -46.029 1.00 85.62 102 ALA A N 1
ATOM 761 C CA . ALA A 1 102 ? 14.537 -16.193 -45.654 1.00 85.62 102 ALA A CA 1
ATOM 762 C C . ALA A 1 102 ? 15.574 -15.879 -44.560 1.00 85.62 102 ALA A C 1
ATOM 764 O O . ALA A 1 102 ? 16.349 -16.760 -44.192 1.00 85.62 102 ALA A O 1
ATOM 765 N N . LEU A 1 103 ? 15.617 -14.640 -44.057 1.00 86.06 103 LEU A N 1
ATOM 766 C CA . LEU A 1 103 ? 16.516 -14.250 -42.975 1.00 86.06 103 LEU A CA 1
ATOM 767 C C . LEU A 1 103 ? 16.149 -14.963 -41.659 1.00 86.06 103 LEU A C 1
ATOM 769 O O . LEU A 1 103 ? 14.968 -15.022 -41.316 1.00 86.06 103 LEU A O 1
ATOM 773 N N . PRO A 1 104 ? 17.137 -15.445 -40.882 1.00 83.06 104 PRO A N 1
ATOM 774 C CA . PRO A 1 104 ? 16.878 -16.034 -39.574 1.00 83.06 104 PRO A CA 1
ATOM 775 C C . PRO A 1 104 ? 16.192 -15.072 -38.593 1.00 83.06 104 PRO A C 1
ATOM 777 O O . PRO A 1 104 ? 16.553 -13.895 -38.486 1.00 83.06 104 PRO A O 1
ATOM 780 N N . ASP A 1 105 ? 15.293 -15.612 -37.765 1.00 82.38 105 ASP A N 1
ATOM 781 C CA . ASP A 1 105 ? 14.607 -14.874 -36.691 1.00 82.38 105 ASP A CA 1
ATOM 782 C C . ASP A 1 105 ? 15.550 -14.384 -35.570 1.00 82.38 105 ASP A C 1
ATOM 784 O O . ASP A 1 105 ? 15.132 -13.678 -34.653 1.00 82.38 105 ASP A O 1
ATOM 788 N N . THR A 1 106 ? 16.838 -14.726 -35.622 1.00 79.81 106 THR A N 1
ATOM 789 C CA . THR A 1 106 ? 17.851 -14.264 -34.663 1.00 79.81 106 THR A CA 1
ATOM 790 C C . THR A 1 106 ? 18.408 -12.880 -34.981 1.00 79.81 106 THR A C 1
ATOM 792 O O . THR A 1 106 ? 18.962 -12.228 -34.092 1.00 79.81 106 THR A O 1
ATOM 795 N N . ILE A 1 107 ? 18.240 -12.396 -36.216 1.00 84.00 107 ILE A N 1
ATOM 796 C CA . ILE A 1 107 ? 18.763 -11.097 -36.644 1.00 84.00 107 ILE A CA 1
ATOM 797 C C . ILE A 1 107 ? 17.950 -9.982 -35.987 1.00 84.00 107 ILE A C 1
ATOM 799 O O . ILE A 1 107 ? 16.751 -9.835 -36.216 1.00 84.00 107 ILE A O 1
ATOM 803 N N . LYS A 1 108 ? 18.625 -9.154 -35.185 1.00 85.69 108 LYS A N 1
ATOM 804 C CA . LYS A 1 108 ? 18.001 -8.028 -34.470 1.00 85.69 108 LYS A CA 1
ATOM 805 C C . LYS A 1 108 ? 18.316 -6.682 -35.109 1.00 85.69 108 LYS A C 1
ATOM 807 O O . LYS A 1 108 ? 17.510 -5.758 -34.980 1.00 85.69 108 LYS A O 1
ATOM 812 N N . THR A 1 109 ? 19.462 -6.571 -35.779 1.00 86.19 109 THR A N 1
ATOM 813 C CA . THR A 1 109 ? 19.951 -5.327 -36.380 1.00 86.19 109 THR A CA 1
ATOM 814 C C . THR A 1 109 ? 20.286 -5.532 -37.852 1.00 86.19 109 THR A C 1
ATOM 816 O O . THR A 1 109 ? 21.018 -6.459 -38.202 1.00 86.19 109 THR A O 1
ATOM 819 N N . VAL A 1 110 ? 19.835 -4.619 -38.710 1.00 89.50 110 VAL A N 1
ATOM 820 C CA . VAL A 1 110 ? 20.196 -4.605 -40.135 1.00 89.50 110 VAL A CA 1
ATOM 821 C C . VAL A 1 110 ? 20.839 -3.281 -40.543 1.00 89.50 110 VAL A C 1
ATOM 823 O O . VAL A 1 110 ? 20.458 -2.222 -40.050 1.00 89.50 110 VAL A O 1
ATOM 826 N N . LEU A 1 111 ? 21.811 -3.329 -41.451 1.00 88.19 111 LEU A N 1
ATOM 827 C CA . LEU A 1 111 ? 22.344 -2.163 -42.157 1.00 88.19 111 LEU A CA 1
ATOM 828 C C . LEU A 1 111 ? 21.771 -2.159 -43.578 1.00 88.19 111 LEU A C 1
ATOM 830 O O . LEU A 1 111 ? 22.003 -3.095 -44.345 1.00 88.19 111 LEU A O 1
ATOM 834 N N . ILE A 1 112 ? 21.020 -1.110 -43.895 1.00 88.94 112 ILE A N 1
ATOM 835 C CA . ILE A 1 112 ? 20.226 -0.971 -45.112 1.00 88.94 112 ILE A CA 1
ATOM 836 C C . ILE A 1 112 ? 20.998 -0.106 -46.119 1.00 88.94 112 ILE A C 1
ATOM 838 O O . ILE A 1 112 ? 21.271 1.056 -45.808 1.00 88.94 112 ILE A O 1
ATOM 842 N N . PRO A 1 113 ? 21.354 -0.635 -47.305 1.00 88.19 113 PRO A N 1
ATOM 843 C CA . PRO A 1 113 ? 22.045 0.121 -48.348 1.00 88.19 113 PRO A CA 1
ATOM 844 C C . PRO A 1 113 ? 21.097 1.075 -49.092 1.00 88.19 113 PRO A C 1
ATOM 846 O O . PRO A 1 113 ? 19.884 0.883 -49.081 1.00 88.19 113 PRO A O 1
ATOM 849 N N . ALA A 1 114 ? 21.661 2.075 -49.777 1.00 86.44 114 ALA A N 1
ATOM 850 C CA . ALA A 1 114 ? 20.909 3.114 -50.492 1.00 86.44 114 ALA A CA 1
ATOM 851 C C . ALA A 1 114 ? 19.976 2.583 -51.595 1.00 86.44 114 ALA A C 1
ATOM 853 O O . ALA A 1 114 ? 18.892 3.127 -51.792 1.00 86.44 114 ALA A O 1
ATOM 854 N N . ASP A 1 115 ? 20.394 1.523 -52.289 1.00 85.94 115 ASP A N 1
ATOM 855 C CA . ASP A 1 115 ? 19.740 1.046 -53.513 1.00 85.94 115 ASP A CA 1
ATOM 856 C C . ASP A 1 115 ? 18.770 -0.128 -53.271 1.00 85.94 115 ASP A C 1
ATOM 858 O O . ASP A 1 115 ? 18.331 -0.771 -54.223 1.00 85.94 115 ASP A O 1
ATOM 862 N N . ILE A 1 116 ? 18.429 -0.429 -52.009 1.00 89.12 116 ILE A N 1
ATOM 863 C CA . ILE A 1 116 ? 17.506 -1.530 -51.697 1.00 89.12 116 ILE A CA 1
ATOM 864 C C . ILE A 1 116 ? 16.098 -1.252 -52.243 1.00 89.12 116 ILE A C 1
ATOM 866 O O . ILE A 1 116 ? 15.580 -0.134 -52.154 1.00 89.12 116 ILE A O 1
ATOM 870 N N . SER A 1 117 ? 15.442 -2.289 -52.767 1.00 90.44 117 SER A N 1
ATOM 871 C CA . SER A 1 117 ? 14.051 -2.183 -53.216 1.00 90.44 117 SER A CA 1
ATOM 872 C C . SER A 1 117 ? 13.075 -2.044 -52.042 1.00 90.44 117 SER A C 1
ATOM 874 O O . SER A 1 117 ? 13.300 -2.544 -50.933 1.00 90.44 117 SER A O 1
ATOM 876 N N . ARG A 1 118 ? 11.944 -1.378 -52.296 1.00 91.44 118 ARG A N 1
ATOM 877 C CA . ARG A 1 118 ? 10.869 -1.191 -51.312 1.00 91.44 118 ARG A CA 1
ATOM 878 C C . ARG A 1 118 ? 10.268 -2.529 -50.887 1.00 91.44 118 ARG A C 1
ATOM 880 O O . ARG A 1 118 ? 9.979 -2.743 -49.711 1.00 91.44 118 ARG A O 1
ATOM 887 N N . GLU A 1 119 ? 10.097 -3.426 -51.848 1.00 91.25 119 GLU A N 1
ATOM 888 C CA . GLU A 1 119 ? 9.509 -4.745 -51.667 1.00 91.25 119 GLU A CA 1
ATOM 889 C C . GLU A 1 119 ? 10.412 -5.606 -50.779 1.00 91.25 119 GLU A C 1
ATOM 891 O O . GLU A 1 119 ? 9.923 -6.231 -49.838 1.00 91.25 119 GLU A O 1
ATOM 896 N N . ALA A 1 120 ? 11.732 -5.579 -51.004 1.00 89.00 120 ALA A N 1
ATOM 897 C CA . ALA A 1 120 ? 12.681 -6.290 -50.152 1.00 89.00 120 ALA A CA 1
ATOM 898 C C . ALA A 1 120 ? 12.658 -5.764 -48.714 1.00 89.00 120 ALA A C 1
ATOM 900 O O . ALA A 1 120 ? 12.607 -6.551 -47.771 1.00 89.00 120 ALA A O 1
ATOM 901 N N . LEU A 1 121 ? 12.610 -4.441 -48.533 1.00 90.81 121 LEU A N 1
ATOM 902 C CA . LEU A 1 121 ? 12.568 -3.846 -47.200 1.00 90.81 121 LEU A CA 1
ATOM 903 C C . LEU A 1 121 ? 11.299 -4.232 -46.423 1.00 90.81 121 LEU A C 1
ATOM 905 O O . LEU A 1 121 ? 11.372 -4.519 -45.228 1.00 90.81 121 LEU A O 1
ATOM 909 N N . SER A 1 122 ? 10.154 -4.312 -47.110 1.00 90.25 122 SER A N 1
ATOM 910 C CA . SER A 1 122 ? 8.884 -4.743 -46.510 1.00 90.25 122 SER A CA 1
ATOM 911 C C . SER A 1 122 ? 8.853 -6.220 -46.101 1.00 90.25 122 SER A C 1
ATOM 913 O O . SER A 1 122 ? 8.036 -6.601 -45.264 1.00 90.25 122 SER A O 1
ATOM 915 N N . ALA A 1 123 ? 9.746 -7.038 -46.667 1.00 91.56 123 ALA A N 1
ATOM 916 C CA . ALA A 1 123 ? 9.842 -8.474 -46.418 1.00 91.56 123 ALA A CA 1
ATOM 917 C C . ALA A 1 123 ? 10.827 -8.844 -45.291 1.00 91.56 123 ALA A C 1
ATOM 919 O O . ALA A 1 123 ? 11.059 -10.029 -45.051 1.00 91.56 123 ALA A O 1
ATOM 920 N N . LEU A 1 124 ? 11.410 -7.859 -44.595 1.00 90.62 124 LEU A N 1
ATOM 921 C CA . LEU A 1 124 ? 12.255 -8.106 -43.425 1.00 90.62 124 LEU A CA 1
ATOM 922 C C . LEU A 1 124 ? 11.467 -8.814 -42.300 1.00 90.62 124 LEU A C 1
ATOM 924 O O . LEU A 1 124 ? 10.313 -8.455 -42.038 1.00 90.62 124 LEU A O 1
ATOM 928 N N . PRO A 1 125 ? 12.080 -9.779 -41.590 1.00 87.94 125 PRO A N 1
ATOM 929 C CA . PRO A 1 125 ? 11.389 -10.538 -40.557 1.00 87.94 125 PRO A CA 1
ATOM 930 C C . PRO A 1 125 ? 11.080 -9.684 -39.321 1.00 87.94 125 PRO A C 1
ATOM 932 O O . PRO A 1 125 ? 11.780 -8.727 -38.983 1.00 87.94 125 PRO A O 1
ATOM 935 N N . VAL A 1 126 ? 10.026 -10.070 -38.595 1.00 87.44 126 VAL A N 1
ATOM 936 C CA . VAL A 1 126 ? 9.527 -9.354 -37.403 1.00 87.44 126 VAL A CA 1
ATOM 937 C C . VAL A 1 126 ? 10.508 -9.354 -36.223 1.00 87.44 126 VAL A C 1
ATOM 939 O O . VAL A 1 126 ? 10.331 -8.591 -35.263 1.00 87.44 126 VAL A O 1
ATOM 942 N N . SER A 1 127 ? 11.527 -10.211 -36.278 1.00 85.06 127 SER A N 1
ATOM 943 C CA . SER A 1 127 ? 12.664 -10.255 -35.359 1.00 85.06 127 SER A CA 1
ATOM 944 C C . SER A 1 127 ? 13.547 -9.010 -35.443 1.00 85.06 127 SER A C 1
ATOM 946 O O . SER A 1 127 ? 14.114 -8.609 -34.426 1.00 85.06 127 SER A O 1
ATOM 948 N N . VAL A 1 128 ? 13.611 -8.350 -36.606 1.00 89.81 128 VAL A N 1
ATOM 949 C CA . VAL A 1 128 ? 14.426 -7.150 -36.811 1.00 89.81 128 VAL A CA 1
ATOM 950 C C . VAL A 1 128 ? 13.807 -5.984 -36.054 1.00 89.81 128 VAL A C 1
ATOM 952 O O . VAL A 1 128 ? 12.675 -5.563 -36.317 1.00 89.81 128 VAL A O 1
ATOM 955 N N . LYS A 1 129 ? 14.572 -5.470 -35.091 1.00 91.25 129 LYS A N 1
ATOM 956 C CA . LYS A 1 129 ? 14.168 -4.403 -34.168 1.00 91.25 129 LYS A CA 1
ATOM 957 C C . LYS A 1 129 ? 14.896 -3.088 -34.416 1.00 91.25 129 LYS A C 1
ATOM 959 O O . LYS A 1 129 ? 14.358 -2.026 -34.100 1.00 91.25 129 LYS A O 1
ATOM 964 N N . ARG A 1 130 ? 16.102 -3.169 -34.985 1.00 91.12 130 ARG A N 1
ATOM 965 C CA . ARG A 1 130 ? 17.013 -2.043 -35.198 1.00 91.12 130 ARG A CA 1
ATOM 966 C C . ARG A 1 130 ? 17.448 -1.955 -36.654 1.00 91.12 130 ARG A C 1
ATOM 968 O O . ARG A 1 130 ? 17.773 -2.974 -37.263 1.00 91.12 130 ARG A O 1
ATOM 975 N N . ALA A 1 131 ? 17.517 -0.745 -37.193 1.00 90.62 131 ALA A N 1
ATOM 976 C CA . ALA A 1 131 ? 17.973 -0.515 -38.561 1.00 90.62 131 ALA A CA 1
ATOM 977 C C . ALA A 1 131 ? 18.954 0.655 -38.650 1.00 90.62 131 ALA A C 1
ATOM 979 O O . ALA A 1 131 ? 18.692 1.729 -38.125 1.00 90.62 131 ALA A O 1
ATOM 980 N N . SER A 1 132 ? 20.071 0.473 -39.348 1.00 89.12 132 SER A N 1
ATOM 981 C CA . SER A 1 132 ? 20.958 1.566 -39.749 1.00 89.12 132 SER A CA 1
ATOM 982 C C . SER A 1 132 ? 20.718 1.892 -41.213 1.00 89.12 132 SER A C 1
ATOM 984 O O . SER A 1 132 ? 20.775 1.000 -42.056 1.00 89.12 132 SER A O 1
ATOM 986 N N . ILE A 1 133 ? 20.402 3.153 -41.499 1.00 88.31 133 ILE A N 1
ATOM 987 C CA . ILE A 1 133 ? 19.929 3.581 -42.816 1.00 88.31 133 ILE A CA 1
ATOM 988 C C . ILE A 1 133 ? 21.045 4.322 -43.550 1.00 88.31 133 ILE A C 1
ATOM 990 O O . ILE A 1 133 ? 21.643 5.253 -43.002 1.00 88.31 133 ILE A O 1
ATOM 994 N N . ASP A 1 134 ? 21.322 3.930 -44.793 1.00 86.94 134 ASP A N 1
ATOM 995 C CA . ASP A 1 134 ? 22.187 4.714 -45.671 1.00 86.94 134 ASP A CA 1
ATOM 996 C C . ASP A 1 134 ? 21.567 6.104 -45.940 1.00 86.94 134 ASP A C 1
ATOM 998 O O . ASP A 1 134 ? 20.390 6.185 -46.301 1.00 86.94 134 ASP A O 1
ATOM 1002 N N . PRO A 1 135 ? 22.326 7.207 -45.797 1.00 84.12 135 PRO A N 1
ATOM 1003 C CA . PRO A 1 135 ? 21.831 8.568 -46.029 1.00 84.12 135 PRO A CA 1
ATOM 1004 C C . PRO A 1 135 ? 21.170 8.800 -47.391 1.00 84.12 135 PRO A C 1
ATOM 1006 O O . PRO A 1 135 ? 20.316 9.679 -47.511 1.00 84.12 135 PRO A O 1
ATOM 1009 N N . LYS A 1 136 ? 21.572 8.040 -48.418 1.00 86.50 136 LYS A N 1
ATOM 1010 C CA . LYS A 1 136 ? 21.060 8.165 -49.788 1.00 86.50 136 LYS A CA 1
ATOM 1011 C C . LYS A 1 136 ? 19.783 7.360 -50.034 1.00 86.50 136 LYS A C 1
ATOM 1013 O O . LYS A 1 136 ? 19.241 7.436 -51.133 1.00 86.50 136 LYS A O 1
ATOM 1018 N N . LEU A 1 137 ? 19.292 6.613 -49.041 1.00 87.50 137 LEU A N 1
ATOM 1019 C CA . LEU A 1 137 ? 18.064 5.835 -49.172 1.00 87.50 137 LEU A CA 1
ATOM 1020 C C . LEU A 1 137 ? 16.859 6.766 -49.434 1.00 87.50 137 LEU A C 1
ATOM 1022 O O . LEU A 1 137 ? 16.613 7.690 -48.646 1.00 87.50 137 LEU A O 1
ATOM 1026 N N . PRO A 1 138 ? 16.074 6.541 -50.506 1.00 88.75 138 PRO A N 1
ATOM 1027 C CA . PRO A 1 138 ? 14.920 7.377 -50.810 1.00 88.75 138 PRO A CA 1
ATOM 1028 C C . PRO A 1 138 ? 13.842 7.325 -49.722 1.00 88.75 138 PRO A C 1
ATOM 1030 O O . PRO A 1 138 ? 13.498 6.262 -49.200 1.00 88.75 138 PRO A O 1
ATOM 1033 N N . ALA A 1 139 ? 13.229 8.477 -49.445 1.00 87.50 139 ALA A N 1
ATOM 1034 C CA . ALA A 1 139 ? 12.124 8.614 -48.493 1.00 87.50 139 ALA A CA 1
ATOM 1035 C C . ALA A 1 139 ? 10.944 7.663 -48.796 1.00 87.50 139 ALA A C 1
ATOM 1037 O O . ALA A 1 139 ? 10.375 7.061 -47.888 1.00 87.50 139 ALA A O 1
ATOM 1038 N N . SER A 1 140 ? 10.622 7.460 -50.079 1.00 87.88 140 SER A N 1
ATOM 1039 C CA . SER A 1 140 ? 9.569 6.540 -50.536 1.00 87.88 140 SER A CA 1
ATOM 1040 C C . SER A 1 140 ? 9.846 5.070 -50.199 1.00 87.88 140 SER A C 1
ATOM 1042 O O . SER A 1 140 ? 8.900 4.304 -50.000 1.00 87.88 140 SER A O 1
ATOM 1044 N N . THR A 1 141 ? 11.119 4.679 -50.102 1.00 88.56 141 THR A N 1
ATOM 1045 C CA . THR A 1 141 ? 11.543 3.325 -49.725 1.00 88.56 141 THR A CA 1
ATOM 1046 C C . THR A 1 141 ? 11.453 3.125 -48.212 1.00 88.56 141 THR A C 1
ATOM 1048 O O . THR A 1 141 ? 10.977 2.088 -47.763 1.00 88.56 141 THR A O 1
ATOM 1051 N N . ILE A 1 142 ? 11.809 4.134 -47.409 1.00 89.44 142 ILE A N 1
ATOM 1052 C CA . ILE A 1 142 ? 11.798 4.064 -45.932 1.00 89.44 142 ILE A CA 1
ATOM 1053 C C . ILE A 1 142 ? 10.417 3.786 -45.346 1.00 89.44 142 ILE A C 1
ATOM 1055 O O . ILE A 1 142 ? 10.309 3.086 -44.341 1.00 89.44 142 ILE A O 1
ATOM 1059 N N . ILE A 1 143 ? 9.353 4.270 -45.988 1.00 87.62 143 ILE A N 1
ATOM 1060 C CA . ILE A 1 143 ? 7.970 4.026 -45.545 1.00 87.62 143 ILE A CA 1
ATOM 1061 C C . ILE A 1 143 ? 7.646 2.517 -45.514 1.00 87.62 143 ILE A C 1
ATOM 1063 O O . ILE A 1 143 ? 6.715 2.099 -44.829 1.00 87.62 143 ILE A O 1
ATOM 1067 N N . ALA A 1 144 ? 8.411 1.682 -46.230 1.00 90.25 144 ALA A N 1
ATOM 1068 C CA . ALA A 1 144 ? 8.269 0.229 -46.213 1.00 90.25 144 ALA A CA 1
ATOM 1069 C C . ALA A 1 144 ? 9.000 -0.480 -45.060 1.00 90.25 144 ALA A C 1
ATOM 1071 O O . ALA A 1 144 ? 8.925 -1.705 -44.983 1.00 90.25 144 ALA A O 1
ATOM 1072 N N . LEU A 1 145 ? 9.674 0.244 -44.158 1.00 90.38 145 LEU A N 1
ATOM 1073 C CA . LEU A 1 145 ? 10.257 -0.354 -42.957 1.00 90.38 145 LEU A CA 1
ATOM 1074 C C . LEU A 1 145 ? 9.175 -1.070 -42.121 1.00 90.38 145 LEU A C 1
ATOM 1076 O O . LEU A 1 145 ? 8.126 -0.480 -41.835 1.00 90.38 145 LEU A O 1
ATOM 1080 N N . PRO A 1 146 ? 9.417 -2.318 -41.681 1.00 88.81 146 PRO A N 1
ATOM 1081 C CA . PRO A 1 146 ? 8.468 -3.047 -40.852 1.00 88.81 146 PRO A CA 1
ATOM 1082 C C . PRO A 1 146 ? 8.157 -2.337 -39.533 1.00 88.81 146 PRO A C 1
ATOM 1084 O O . PRO A 1 146 ? 9.034 -1.769 -38.881 1.00 88.81 146 PRO A O 1
ATOM 1087 N N . LYS A 1 147 ? 6.918 -2.501 -39.052 1.00 88.31 147 LYS A N 1
ATOM 1088 C CA . LYS A 1 147 ? 6.477 -2.000 -37.735 1.00 88.31 147 LYS A CA 1
ATOM 1089 C C . LYS A 1 147 ? 7.229 -2.620 -36.549 1.00 88.31 147 LYS A C 1
ATOM 1091 O O . LYS A 1 147 ? 7.077 -2.148 -35.427 1.00 88.31 147 LYS A O 1
ATOM 1096 N N . SER A 1 148 ? 7.990 -3.695 -36.768 1.00 88.75 148 SER A N 1
ATOM 1097 C CA . SER A 1 148 ? 8.843 -4.300 -35.743 1.00 88.75 148 SER A CA 1
ATOM 1098 C C . SER A 1 148 ? 10.067 -3.451 -35.405 1.00 88.75 148 SER A C 1
ATOM 1100 O O . SER A 1 148 ? 10.622 -3.633 -34.322 1.00 88.75 148 SER A O 1
ATOM 1102 N N . ILE A 1 149 ? 10.469 -2.535 -36.294 1.00 91.38 149 ILE A N 1
ATOM 1103 C CA . ILE A 1 149 ? 11.601 -1.635 -36.085 1.00 91.38 149 ILE A CA 1
ATOM 1104 C C . ILE A 1 149 ? 11.159 -0.491 -35.177 1.00 91.38 149 ILE A C 1
ATOM 1106 O O . ILE A 1 149 ? 10.281 0.300 -35.536 1.00 91.38 149 ILE A O 1
ATOM 1110 N N . TYR A 1 150 ? 11.786 -0.410 -34.006 1.00 92.00 150 TYR A N 1
ATOM 1111 C CA . TYR A 1 150 ? 11.536 0.642 -33.021 1.00 92.00 150 TYR A CA 1
ATOM 1112 C C . TYR A 1 150 ? 12.759 1.530 -32.759 1.00 92.00 150 TYR A C 1
ATOM 1114 O O . TYR A 1 150 ? 12.618 2.574 -32.121 1.00 92.00 150 TYR A O 1
ATOM 1122 N N . GLU A 1 151 ? 13.932 1.158 -33.280 1.00 91.25 151 GLU A N 1
ATOM 1123 C CA . GLU A 1 151 ? 15.194 1.889 -33.136 1.00 91.25 151 GLU A CA 1
ATOM 1124 C C . GLU A 1 151 ? 15.892 2.066 -34.494 1.00 91.25 151 GLU A C 1
ATOM 1126 O O . GLU A 1 151 ? 16.027 1.112 -35.265 1.00 91.25 151 GLU A O 1
ATOM 1131 N N . VAL A 1 152 ? 16.349 3.285 -34.796 1.00 91.31 152 VAL A N 1
ATOM 1132 C CA . VAL A 1 152 ? 16.985 3.610 -36.085 1.00 91.31 152 VAL A CA 1
ATOM 1133 C C . VAL A 1 152 ? 18.283 4.390 -35.897 1.00 91.31 152 VAL A C 1
ATOM 1135 O O . VAL A 1 152 ? 18.315 5.344 -35.130 1.00 91.31 152 VAL A O 1
ATOM 1138 N N . PHE A 1 153 ? 19.331 4.029 -36.641 1.00 88.62 153 PHE A N 1
ATOM 1139 C CA . PHE A 1 153 ? 20.573 4.800 -36.740 1.00 88.62 153 PHE A CA 1
ATOM 1140 C C . PHE A 1 153 ? 20.530 5.714 -37.960 1.00 88.62 153 PHE A C 1
ATOM 1142 O O . PHE A 1 153 ? 20.488 5.250 -39.105 1.00 88.62 153 PHE A O 1
ATOM 1149 N N . ILE A 1 154 ? 20.576 7.011 -37.688 1.00 84.19 154 ILE A N 1
ATOM 1150 C CA . ILE A 1 154 ? 20.626 8.096 -38.650 1.00 84.19 154 ILE A CA 1
ATOM 1151 C C . ILE A 1 154 ? 22.084 8.513 -38.848 1.00 84.19 154 ILE A C 1
ATOM 1153 O O . ILE A 1 154 ? 22.758 8.968 -37.925 1.00 84.19 154 ILE A O 1
ATOM 1157 N N . ASN A 1 155 ? 22.558 8.357 -40.079 1.00 82.31 155 ASN A N 1
ATOM 1158 C CA . ASN A 1 155 ? 23.912 8.707 -40.491 1.00 82.31 155 ASN A CA 1
ATOM 1159 C C . ASN A 1 155 ? 23.997 10.160 -41.012 1.00 82.31 155 ASN A C 1
ATOM 1161 O O . ASN A 1 155 ? 22.982 10.767 -41.361 1.00 82.31 155 ASN A O 1
ATOM 1165 N N . ALA A 1 156 ? 25.221 10.692 -41.105 1.00 76.81 156 ALA A N 1
ATOM 1166 C CA . ALA A 1 156 ? 25.520 12.012 -41.670 1.00 76.81 156 ALA A CA 1
ATOM 1167 C C . ALA A 1 156 ? 24.873 12.221 -43.050 1.00 76.81 156 ALA A C 1
ATOM 1169 O O . ALA A 1 156 ? 24.803 11.285 -43.844 1.00 76.81 156 ALA A O 1
ATOM 1170 N N . ASN A 1 157 ? 24.486 13.456 -43.381 1.00 81.00 157 ASN A N 1
ATOM 1171 C CA . ASN A 1 157 ? 23.894 13.825 -44.680 1.00 81.00 157 ASN A CA 1
ATOM 1172 C C . ASN A 1 157 ? 22.526 13.195 -45.003 1.00 81.00 157 ASN A C 1
ATOM 1174 O O . ASN A 1 157 ? 22.092 13.254 -46.155 1.00 81.00 157 ASN A O 1
ATOM 1178 N N . ILE A 1 158 ? 21.824 12.609 -44.028 1.00 84.69 158 ILE A N 1
ATOM 1179 C CA . ILE A 1 158 ? 20.434 12.199 -44.251 1.00 84.69 158 ILE A CA 1
ATOM 1180 C C . ILE A 1 158 ? 19.568 13.433 -44.557 1.00 84.69 158 ILE A C 1
ATOM 1182 O O . ILE A 1 158 ? 19.742 14.499 -43.955 1.00 84.69 158 ILE A O 1
ATOM 1186 N N . SER A 1 159 ? 18.610 13.305 -45.475 1.00 86.62 159 SER A N 1
ATOM 1187 C CA . SER A 1 159 ? 17.675 14.399 -45.757 1.00 86.62 159 SER A CA 1
ATOM 1188 C C . SER A 1 159 ? 16.560 14.475 -44.704 1.00 86.62 159 SER A C 1
ATOM 1190 O O . SER A 1 159 ? 16.125 13.453 -44.170 1.00 86.62 159 SER A O 1
ATOM 1192 N N . ALA A 1 160 ? 16.028 15.672 -44.443 1.00 88.00 160 ALA A N 1
ATOM 1193 C CA . ALA A 1 160 ? 14.879 15.840 -43.549 1.00 88.00 160 ALA A CA 1
ATOM 1194 C C . ALA A 1 160 ? 13.639 15.057 -44.029 1.00 88.00 160 ALA A C 1
ATOM 1196 O O . ALA A 1 160 ? 12.934 14.462 -43.218 1.00 88.00 160 ALA A O 1
ATOM 1197 N N . ALA A 1 161 ? 13.415 14.971 -45.346 1.00 86.56 161 ALA A N 1
ATOM 1198 C CA . ALA A 1 161 ? 12.319 14.190 -45.927 1.00 86.56 161 ALA A CA 1
ATOM 1199 C C . ALA A 1 161 ? 12.462 12.680 -45.649 1.00 86.56 161 ALA A C 1
ATOM 1201 O O . ALA A 1 161 ? 11.478 11.988 -45.378 1.00 86.56 161 ALA A O 1
ATOM 1202 N N . THR A 1 162 ? 13.699 12.180 -45.678 1.00 86.31 162 THR A N 1
ATOM 1203 C CA . THR A 1 162 ? 14.056 10.797 -45.341 1.00 86.31 162 THR A CA 1
ATOM 1204 C C . THR A 1 162 ? 13.741 10.502 -43.868 1.00 86.31 162 THR A C 1
ATOM 1206 O O . THR A 1 162 ? 13.107 9.491 -43.573 1.00 86.31 162 THR A O 1
ATOM 1209 N N . VAL A 1 163 ? 14.086 11.413 -42.946 1.00 89.94 163 VAL A N 1
ATOM 1210 C CA . VAL A 1 163 ? 13.777 11.273 -41.507 1.00 89.94 163 VAL A CA 1
ATOM 1211 C C . VAL A 1 163 ? 12.275 11.376 -41.220 1.00 89.94 163 VAL A C 1
ATOM 1213 O O . VAL A 1 163 ? 11.739 10.574 -40.457 1.00 89.94 163 VAL A O 1
ATOM 1216 N N . GLN A 1 164 ? 11.570 12.299 -41.879 1.00 90.50 164 GLN A N 1
ATOM 1217 C CA . GLN A 1 164 ? 10.119 12.464 -41.729 1.00 90.50 164 GLN A CA 1
ATOM 1218 C C . GLN A 1 164 ? 9.332 11.218 -42.166 1.00 90.50 164 GLN A C 1
ATOM 1220 O O . GLN A 1 164 ? 8.213 10.994 -41.707 1.00 90.50 164 GLN A O 1
ATOM 1225 N N . SER A 1 165 ? 9.921 10.407 -43.046 1.00 90.75 165 SER A N 1
ATOM 1226 C CA . SER A 1 165 ? 9.314 9.187 -43.584 1.00 90.75 165 SER A CA 1
ATOM 1227 C C . SER A 1 165 ? 9.513 7.954 -42.698 1.00 90.75 165 SER A C 1
ATOM 1229 O O . SER A 1 165 ? 8.993 6.886 -43.027 1.00 90.75 165 SER A O 1
ATOM 1231 N N . LEU A 1 166 ? 10.245 8.074 -41.581 1.00 91.25 166 LEU A N 1
ATOM 1232 C CA . LEU A 1 166 ? 10.413 6.985 -40.619 1.00 91.25 166 LEU A CA 1
ATOM 1233 C C . LEU A 1 166 ? 9.051 6.533 -40.059 1.00 91.25 166 LEU A C 1
ATOM 1235 O O . LEU A 1 166 ? 8.187 7.367 -39.766 1.00 91.25 166 LEU A O 1
ATOM 1239 N N . PRO A 1 167 ? 8.838 5.219 -39.874 1.00 88.69 167 PRO A N 1
ATOM 1240 C CA . PRO A 1 167 ? 7.557 4.712 -39.413 1.00 88.69 167 PRO A CA 1
ATOM 1241 C C . PRO A 1 167 ? 7.270 5.143 -37.971 1.00 88.69 167 PRO A C 1
ATOM 1243 O O . PRO A 1 167 ? 8.166 5.272 -37.138 1.00 88.69 167 PRO A O 1
ATOM 1246 N N . SER A 1 168 ? 5.985 5.279 -37.634 1.00 88.81 168 SER A N 1
ATOM 1247 C CA . SER A 1 168 ? 5.537 5.661 -36.286 1.00 88.81 168 SER A CA 1
ATOM 1248 C C . SER A 1 168 ? 5.844 4.617 -35.202 1.00 88.81 168 SER A C 1
ATOM 1250 O O . SER A 1 168 ? 5.553 4.851 -34.032 1.00 88.81 168 SER A O 1
ATOM 1252 N N . SER A 1 169 ? 6.364 3.445 -35.580 1.00 89.50 169 SER A N 1
ATOM 1253 C CA . SER A 1 169 ? 6.888 2.443 -34.649 1.00 89.50 169 SER A CA 1
ATOM 1254 C C . SER A 1 169 ? 8.245 2.835 -34.063 1.00 89.50 169 SER A C 1
ATOM 1256 O O . SER A 1 169 ? 8.615 2.293 -33.027 1.00 89.50 169 SER A O 1
ATOM 1258 N N . VAL A 1 170 ? 8.975 3.771 -34.686 1.00 92.25 170 VAL A N 1
ATOM 1259 C CA . VAL A 1 170 ? 10.284 4.232 -34.204 1.00 92.25 170 VAL A CA 1
ATOM 1260 C C . VAL A 1 170 ? 10.102 5.088 -32.955 1.00 92.25 170 VAL A C 1
ATOM 1262 O O . VAL A 1 170 ? 9.489 6.157 -32.997 1.00 92.25 170 VAL A O 1
ATOM 1265 N N . VAL A 1 171 ? 10.653 4.606 -31.844 1.00 90.94 171 VAL A N 1
ATOM 1266 C CA . VAL A 1 171 ? 10.639 5.257 -30.527 1.00 90.94 171 VAL A CA 1
ATOM 1267 C C . VAL A 1 171 ? 12.035 5.766 -30.156 1.00 90.94 171 VAL A C 1
ATOM 1269 O O . VAL A 1 171 ? 12.142 6.796 -29.486 1.00 90.94 171 VAL A O 1
ATOM 1272 N N . GLY A 1 172 ? 13.090 5.080 -30.608 1.00 90.44 172 GLY A N 1
ATOM 1273 C CA . GLY A 1 172 ? 14.486 5.441 -30.373 1.00 90.44 172 GLY A CA 1
ATOM 1274 C C . GLY A 1 172 ? 15.229 5.800 -31.656 1.00 90.44 172 GLY A C 1
ATOM 1275 O O . GLY A 1 172 ? 15.063 5.148 -32.688 1.00 90.44 172 GLY A O 1
ATOM 1276 N N . VAL A 1 173 ? 16.063 6.835 -31.599 1.00 89.81 173 VAL A N 1
ATOM 1277 C CA . VAL A 1 173 ? 16.898 7.248 -32.728 1.00 89.81 173 VAL A CA 1
ATOM 1278 C C . VAL A 1 173 ? 18.331 7.488 -32.278 1.00 89.81 173 VAL A C 1
ATOM 1280 O O . VAL A 1 173 ? 18.576 8.269 -31.363 1.00 89.81 173 VAL A O 1
ATOM 1283 N N . HIS A 1 174 ? 19.265 6.843 -32.968 1.00 87.81 174 HIS A N 1
ATOM 1284 C CA . HIS A 1 174 ? 20.694 7.082 -32.845 1.00 87.81 174 HIS A CA 1
ATOM 1285 C C . HIS A 1 174 ? 21.137 8.083 -33.912 1.00 87.81 174 HIS A C 1
ATOM 1287 O O . HIS A 1 174 ? 20.867 7.862 -35.090 1.00 87.81 174 HIS A O 1
ATOM 1293 N N . ILE A 1 175 ? 21.783 9.184 -33.535 1.00 84.94 175 ILE A N 1
ATOM 1294 C CA . ILE A 1 175 ? 22.137 10.274 -34.456 1.00 84.94 175 ILE A CA 1
ATOM 1295 C C . ILE A 1 175 ? 23.655 10.401 -34.532 1.00 84.94 175 ILE A C 1
ATOM 1297 O O . ILE A 1 175 ? 24.290 10.770 -33.550 1.00 84.94 175 ILE A O 1
ATOM 1301 N N . ARG A 1 176 ? 24.241 10.124 -35.699 1.00 80.56 176 ARG A N 1
ATOM 1302 C CA . ARG A 1 176 ? 25.684 10.291 -35.928 1.00 80.56 176 ARG A CA 1
ATOM 1303 C C . ARG A 1 176 ? 26.075 11.732 -36.242 1.00 80.56 176 ARG A C 1
ATOM 1305 O O . ARG A 1 176 ? 25.230 12.579 -36.523 1.00 80.56 176 ARG A O 1
ATOM 1312 N N . GLU A 1 177 ? 27.381 11.977 -36.242 1.00 72.75 177 GLU A N 1
ATOM 1313 C CA . GLU A 1 177 ? 27.977 13.273 -36.565 1.00 72.75 177 GLU A CA 1
ATOM 1314 C C . GLU A 1 177 ? 27.529 13.774 -37.941 1.00 72.75 177 GLU A C 1
ATOM 1316 O O . GLU A 1 177 ? 27.381 12.988 -38.876 1.00 72.75 177 GLU A O 1
ATOM 1321 N N . GLY A 1 178 ? 27.322 15.084 -38.081 1.00 71.31 178 GLY A N 1
ATOM 1322 C CA . GLY A 1 178 ? 26.978 15.699 -39.368 1.00 71.31 178 GLY A CA 1
ATOM 1323 C C . GLY A 1 178 ? 25.506 15.571 -39.785 1.00 71.31 178 GLY A C 1
ATOM 1324 O O . GLY A 1 178 ? 25.182 15.756 -40.960 1.00 71.31 178 GLY A O 1
ATOM 1325 N N . VAL A 1 179 ? 24.597 15.256 -38.857 1.00 82.06 179 VAL A N 1
ATOM 1326 C CA . VAL A 1 179 ? 23.145 15.350 -39.090 1.00 82.06 179 VAL A CA 1
ATOM 1327 C C . VAL A 1 179 ? 22.685 16.799 -38.905 1.00 82.06 179 VAL A C 1
ATOM 1329 O O . VAL A 1 179 ? 22.979 17.435 -37.897 1.00 82.06 179 VAL A O 1
ATOM 1332 N N . SER A 1 180 ? 21.965 17.335 -39.895 1.00 85.06 180 SER A N 1
ATOM 1333 C CA . SER A 1 180 ? 21.492 18.727 -39.875 1.00 85.06 180 SER A CA 1
ATOM 1334 C C . SER A 1 180 ? 20.368 18.955 -38.856 1.00 85.06 180 SER A C 1
ATOM 1336 O O . SER A 1 180 ? 19.561 18.059 -38.600 1.00 85.06 180 SER A O 1
ATOM 1338 N N . ALA A 1 181 ? 20.241 20.184 -38.344 1.00 86.44 181 ALA A N 1
ATOM 1339 C CA . ALA A 1 181 ? 19.134 20.572 -37.466 1.00 86.44 181 ALA A CA 1
ATOM 1340 C C . ALA A 1 181 ? 17.759 20.317 -38.117 1.00 86.44 181 ALA A C 1
ATOM 1342 O O . ALA A 1 181 ? 16.851 19.805 -37.469 1.00 86.44 181 ALA A O 1
ATOM 1343 N N . ALA A 1 182 ? 17.628 20.554 -39.427 1.00 87.44 182 ALA A N 1
ATOM 1344 C CA . ALA A 1 182 ? 16.407 20.249 -40.175 1.00 87.44 182 ALA A CA 1
ATOM 1345 C C . ALA A 1 182 ? 16.042 18.752 -40.142 1.00 87.44 182 ALA A C 1
ATOM 1347 O O . ALA A 1 182 ? 14.867 18.403 -40.033 1.00 87.44 182 ALA A O 1
ATOM 1348 N N . ALA A 1 183 ? 17.034 17.857 -40.205 1.00 87.31 183 ALA A N 1
ATOM 1349 C CA . ALA A 1 183 ? 16.805 16.421 -40.081 1.00 87.31 183 ALA A CA 1
ATOM 1350 C C . ALA A 1 183 ? 16.387 16.024 -38.655 1.00 87.31 183 ALA A C 1
ATOM 1352 O O . ALA A 1 183 ? 15.495 15.194 -38.500 1.00 87.31 183 ALA A O 1
ATOM 1353 N N . VAL A 1 184 ? 16.955 16.650 -37.618 1.00 89.00 184 VAL A N 1
ATOM 1354 C CA . VAL A 1 184 ? 16.538 16.425 -36.220 1.00 89.00 184 VAL A CA 1
ATOM 1355 C C . VAL A 1 184 ? 15.124 16.954 -35.957 1.00 89.00 184 VAL A C 1
ATOM 1357 O O . VAL A 1 184 ? 14.312 16.277 -35.329 1.00 89.00 184 VAL A O 1
ATOM 1360 N N . GLN A 1 185 ? 14.778 18.120 -36.501 1.00 90.50 185 GLN A N 1
ATOM 1361 C CA . GLN A 1 185 ? 13.430 18.684 -36.399 1.00 90.50 185 GLN A CA 1
ATOM 1362 C C . GLN A 1 185 ? 12.376 17.809 -37.100 1.00 90.50 185 GLN A C 1
ATOM 1364 O O . GLN A 1 185 ? 11.215 17.780 -36.690 1.00 90.50 185 GLN A O 1
ATOM 1369 N N . ALA A 1 186 ? 12.778 17.079 -38.143 1.00 91.69 186 ALA A N 1
ATOM 1370 C CA . ALA A 1 186 ? 11.921 16.173 -38.900 1.00 91.69 186 ALA A CA 1
ATOM 1371 C C . ALA A 1 186 ? 11.673 14.815 -38.213 1.00 91.69 186 ALA A C 1
ATOM 1373 O O . ALA A 1 186 ? 10.969 13.975 -38.780 1.00 91.69 186 ALA A O 1
ATOM 1374 N N . LEU A 1 187 ? 12.220 14.581 -37.012 1.00 91.69 187 LEU A N 1
ATOM 1375 C CA . LEU A 1 187 ? 11.997 13.344 -36.264 1.00 91.69 187 LEU A CA 1
ATOM 1376 C C . LEU A 1 187 ? 10.492 13.081 -36.030 1.00 91.69 187 LEU A C 1
ATOM 1378 O O . LEU A 1 187 ? 9.746 13.994 -35.659 1.00 91.69 187 LEU A O 1
ATOM 1382 N N . PRO A 1 188 ? 10.021 11.830 -36.195 1.00 88.81 188 PRO A N 1
ATOM 1383 C CA . PRO A 1 188 ? 8.621 11.487 -35.974 1.00 88.81 188 PRO A CA 1
ATOM 1384 C C . PRO A 1 188 ? 8.140 11.798 -34.554 1.00 88.81 188 PRO A C 1
ATOM 1386 O O . PRO A 1 188 ? 8.857 11.606 -33.573 1.00 88.81 188 PRO A O 1
ATOM 1389 N N . LYS A 1 189 ? 6.852 12.137 -34.415 1.00 88.62 189 LYS A N 1
ATOM 1390 C CA . LYS A 1 189 ? 6.204 12.368 -33.106 1.00 88.62 189 LYS A CA 1
ATOM 1391 C C . LYS A 1 189 ? 6.185 11.133 -32.193 1.00 88.62 189 LYS A C 1
ATOM 1393 O O . LYS A 1 189 ? 5.801 11.250 -31.030 1.00 88.62 189 LYS A O 1
ATOM 1398 N N . SER A 1 190 ? 6.521 9.949 -32.699 1.00 89.38 190 SER A N 1
ATOM 1399 C CA . SER A 1 190 ? 6.675 8.721 -31.910 1.00 89.38 190 SER A CA 1
ATOM 1400 C C . SER A 1 190 ? 8.014 8.650 -31.173 1.00 89.38 190 SER A C 1
ATOM 1402 O O . SER A 1 190 ? 8.100 7.948 -30.168 1.00 89.38 190 SER A O 1
ATOM 1404 N N . VAL A 1 191 ? 9.029 9.406 -31.604 1.00 91.94 191 VAL A N 1
ATOM 1405 C CA . VAL A 1 191 ? 10.363 9.383 -30.996 1.00 91.94 191 VAL A CA 1
ATOM 1406 C C . VAL A 1 191 ? 10.300 9.951 -29.578 1.00 91.94 191 VAL A C 1
ATOM 1408 O O . VAL A 1 191 ? 9.732 11.022 -29.335 1.00 91.94 191 VAL A O 1
ATOM 1411 N N . ARG A 1 192 ? 10.851 9.183 -28.636 1.00 91.06 192 ARG A N 1
ATOM 1412 C CA . ARG A 1 192 ? 10.978 9.503 -27.205 1.00 91.06 192 ARG A CA 1
ATOM 1413 C C . ARG A 1 192 ? 12.433 9.525 -26.749 1.00 91.06 192 ARG A C 1
ATOM 1415 O O . ARG A 1 192 ? 12.751 10.247 -25.808 1.00 91.06 192 ARG A O 1
ATOM 1422 N N . ILE A 1 193 ? 13.289 8.741 -27.405 1.00 87.31 193 ILE A N 1
ATOM 1423 C CA . ILE A 1 193 ? 14.683 8.526 -27.016 1.00 87.31 193 ILE A CA 1
ATOM 1424 C C . ILE A 1 193 ? 15.584 8.986 -28.158 1.00 87.31 193 ILE A C 1
ATOM 1426 O O . ILE A 1 193 ? 15.425 8.534 -29.293 1.00 87.31 193 ILE A O 1
ATOM 1430 N N . VAL A 1 194 ? 16.540 9.859 -27.849 1.00 88.00 194 VAL A N 1
ATOM 1431 C CA . VAL A 1 194 ? 17.593 10.270 -28.780 1.00 88.00 194 VAL A CA 1
ATOM 1432 C C . VAL A 1 194 ? 18.957 9.936 -28.190 1.00 88.00 194 VAL A C 1
ATOM 1434 O O . VAL A 1 194 ? 19.295 10.340 -27.078 1.00 88.00 194 VAL A O 1
ATOM 1437 N N . VAL A 1 195 ? 19.749 9.192 -28.950 1.00 84.06 195 VAL A N 1
ATOM 1438 C CA . VAL A 1 195 ? 21.111 8.802 -28.592 1.00 84.06 195 VAL A CA 1
ATOM 1439 C C . VAL A 1 195 ? 22.049 9.406 -29.633 1.00 84.06 195 VAL A C 1
ATOM 1441 O O . VAL A 1 195 ? 22.138 8.898 -30.744 1.00 84.06 195 VAL A O 1
ATOM 1444 N N . PRO A 1 196 ? 22.729 10.518 -29.345 1.00 80.69 196 PRO A N 1
ATOM 1445 C CA . PRO A 1 196 ? 23.837 10.946 -30.187 1.00 80.69 196 PRO A CA 1
ATOM 1446 C C . PRO A 1 196 ? 24.884 9.822 -30.245 1.00 80.69 196 PRO A C 1
ATOM 1448 O O . PRO A 1 196 ? 25.143 9.192 -29.234 1.00 80.69 196 PRO A O 1
ATOM 1451 N N . ASP A 1 197 ? 25.493 9.542 -31.390 1.00 71.44 197 ASP A N 1
ATOM 1452 C CA . ASP A 1 197 ? 26.696 8.696 -31.463 1.00 71.44 197 ASP A CA 1
ATOM 1453 C C . ASP A 1 197 ? 27.974 9.573 -31.418 1.00 71.44 197 ASP A C 1
ATOM 1455 O O . ASP A 1 197 ? 29.088 9.057 -31.350 1.00 71.44 197 ASP A O 1
ATOM 1459 N N . SER A 1 198 ? 27.819 10.902 -31.475 1.00 69.81 198 SER A N 1
ATOM 1460 C CA . SER A 1 198 ? 28.879 11.918 -31.444 1.00 69.81 198 SER A CA 1
ATOM 1461 C C . SER A 1 198 ? 28.327 13.268 -30.958 1.00 69.81 198 SER A C 1
ATOM 1463 O O . SER A 1 198 ? 27.141 13.390 -30.641 1.00 69.81 198 SER A O 1
ATOM 1465 N N . GLU A 1 199 ? 29.158 14.312 -30.947 1.00 68.31 199 GLU A N 1
ATOM 1466 C CA . GLU A 1 199 ? 28.708 15.680 -30.676 1.00 68.31 199 GLU A CA 1
ATOM 1467 C C . GLU A 1 199 ? 27.646 16.131 -31.692 1.00 68.31 199 GLU A C 1
ATOM 1469 O O . GLU A 1 199 ? 27.889 16.195 -32.898 1.00 68.31 199 GLU A O 1
ATOM 1474 N N . LEU A 1 200 ? 26.449 16.442 -31.189 1.00 74.56 200 LEU A N 1
ATOM 1475 C CA . LEU A 1 200 ? 25.453 17.217 -31.924 1.00 74.56 200 LEU A CA 1
ATOM 1476 C C . LEU A 1 200 ? 25.758 18.701 -31.747 1.00 74.56 200 LEU A C 1
ATOM 1478 O O . LEU A 1 200 ? 26.230 19.120 -30.691 1.00 74.56 200 LEU A O 1
ATOM 1482 N N . SER A 1 201 ? 25.446 19.513 -32.756 1.00 80.88 201 SER A N 1
ATOM 1483 C CA . SER A 1 201 ? 25.491 20.964 -32.591 1.00 80.88 201 SER A CA 1
ATOM 1484 C C . SER A 1 201 ? 24.389 21.429 -31.630 1.00 80.88 201 SER A C 1
ATOM 1486 O O . SER A 1 201 ? 23.314 20.826 -31.563 1.00 80.88 201 SER A O 1
ATOM 1488 N N . ALA A 1 202 ? 24.622 22.533 -30.914 1.00 82.44 202 ALA A N 1
ATOM 1489 C CA . ALA A 1 202 ? 23.608 23.141 -30.046 1.00 82.44 202 ALA A CA 1
ATOM 1490 C C . ALA A 1 202 ? 22.312 23.470 -30.812 1.00 82.44 202 ALA A C 1
ATOM 1492 O O . ALA A 1 202 ? 21.215 23.284 -30.292 1.00 82.44 202 ALA A O 1
ATOM 1493 N N . GLU A 1 203 ? 22.435 23.874 -32.080 1.00 84.19 203 GLU A N 1
ATOM 1494 C CA . GLU A 1 203 ? 21.299 24.100 -32.977 1.00 84.19 203 GLU A CA 1
ATOM 1495 C C . GLU A 1 203 ? 20.466 22.825 -33.174 1.00 84.19 203 GLU A C 1
ATOM 1497 O O . GLU A 1 203 ? 19.255 22.852 -32.965 1.00 84.19 203 GLU A O 1
ATOM 1502 N N . ALA A 1 204 ? 21.104 21.691 -33.488 1.00 83.69 204 ALA A N 1
ATOM 1503 C CA . ALA A 1 204 ? 20.422 20.409 -33.650 1.00 83.69 204 ALA A CA 1
ATOM 1504 C C . ALA A 1 204 ? 19.743 19.934 -32.352 1.00 83.69 204 ALA A C 1
ATOM 1506 O O . ALA A 1 204 ? 18.648 19.378 -32.406 1.00 83.69 204 ALA A O 1
ATOM 1507 N N . ILE A 1 205 ? 20.345 20.188 -31.185 1.00 86.00 205 ILE A N 1
ATOM 1508 C CA . ILE A 1 205 ? 19.731 19.865 -29.887 1.00 86.00 205 ILE A CA 1
ATOM 1509 C C . ILE A 1 205 ? 18.524 20.765 -29.592 1.00 86.00 205 ILE A C 1
ATOM 1511 O O . ILE A 1 205 ? 17.482 20.264 -29.168 1.00 86.00 205 ILE A O 1
ATOM 1515 N N . SER A 1 206 ? 18.628 22.070 -29.858 1.00 86.19 206 SER A N 1
ATOM 1516 C CA . SER A 1 206 ? 17.552 23.034 -29.581 1.00 86.19 206 SER A CA 1
ATOM 1517 C C . SER A 1 206 ? 16.256 22.750 -30.349 1.00 86.19 206 SER A C 1
ATOM 1519 O O . SER A 1 206 ? 15.171 23.127 -29.904 1.00 86.19 206 SER A O 1
ATOM 1521 N N . VAL A 1 207 ? 16.353 22.051 -31.486 1.00 89.81 207 VAL A N 1
ATOM 1522 C CA . VAL A 1 207 ? 15.209 21.696 -32.340 1.00 89.81 207 VAL A CA 1
ATOM 1523 C C . VAL A 1 207 ? 14.677 20.284 -32.088 1.00 89.81 207 VAL A C 1
ATOM 1525 O O . VAL A 1 207 ? 13.816 19.815 -32.838 1.00 89.81 207 VAL A O 1
ATOM 1528 N N . LEU A 1 208 ? 15.156 19.598 -31.042 1.00 89.50 208 LEU A N 1
ATOM 1529 C CA . LEU A 1 208 ? 14.621 18.299 -30.644 1.00 89.50 208 LEU A CA 1
ATOM 1530 C C . LEU A 1 208 ? 13.101 18.391 -30.411 1.00 89.50 208 LEU A C 1
ATOM 1532 O O . LEU A 1 208 ? 12.622 19.311 -29.737 1.00 89.50 208 LEU A O 1
ATOM 1536 N N . PRO A 1 209 ? 12.309 17.436 -30.930 1.00 87.62 209 PRO A N 1
ATOM 1537 C CA . PRO A 1 209 ? 10.870 17.442 -30.717 1.00 87.62 209 PRO A CA 1
ATOM 1538 C C . PRO A 1 209 ? 10.516 17.406 -29.228 1.00 87.62 209 PRO A C 1
ATOM 1540 O O . PRO A 1 209 ? 11.098 16.639 -28.466 1.00 87.62 209 PRO A O 1
ATOM 1543 N N . LYS A 1 210 ? 9.454 18.121 -28.829 1.00 88.31 210 LYS A N 1
ATOM 1544 C CA . LYS A 1 210 ? 8.901 18.082 -27.455 1.00 88.31 210 LYS A CA 1
ATOM 1545 C C . LYS A 1 210 ? 8.467 16.686 -26.993 1.00 88.31 210 LYS A C 1
ATOM 1547 O O . LYS A 1 210 ? 8.148 16.489 -25.827 1.00 88.31 210 LYS A O 1
ATOM 1552 N N . THR A 1 211 ? 8.377 15.732 -27.915 1.00 88.44 211 THR A N 1
ATOM 1553 C CA . THR A 1 211 ? 8.088 14.336 -27.602 1.00 88.44 211 THR A CA 1
ATOM 1554 C C . THR A 1 211 ? 9.306 13.598 -27.057 1.00 88.44 211 THR A C 1
ATOM 1556 O O . THR A 1 211 ? 9.128 12.572 -26.414 1.00 88.44 211 THR A O 1
ATOM 1559 N N . VAL A 1 212 ? 10.525 14.092 -27.284 1.00 91.88 212 VAL A N 1
ATOM 1560 C CA . VAL A 1 212 ? 11.748 13.496 -26.747 1.00 91.88 212 VAL A CA 1
ATOM 1561 C C . VAL A 1 212 ? 11.803 13.757 -25.246 1.00 91.88 212 VAL A C 1
ATOM 1563 O O . VAL A 1 212 ? 11.795 14.907 -24.802 1.00 91.88 212 VAL A O 1
ATOM 1566 N N . THR A 1 213 ? 11.847 12.674 -24.476 1.00 92.56 213 THR A N 1
ATOM 1567 C CA . THR A 1 213 ? 11.909 12.690 -23.009 1.00 92.56 213 THR A CA 1
ATOM 1568 C C . THR A 1 213 ? 13.219 12.119 -22.478 1.00 92.56 213 THR A C 1
ATOM 1570 O O . THR A 1 213 ? 13.525 12.310 -21.300 1.00 92.56 213 THR A O 1
ATOM 1573 N N . SER A 1 214 ? 13.997 11.434 -23.324 1.00 90.62 214 SER A N 1
ATOM 1574 C CA . SER A 1 214 ? 15.279 10.843 -22.955 1.00 90.62 214 SER A CA 1
ATOM 1575 C C . SER A 1 214 ? 16.386 11.191 -23.946 1.00 90.62 214 SER A C 1
ATOM 1577 O O . SER A 1 214 ? 16.199 11.071 -25.159 1.00 90.62 214 SER A O 1
ATOM 1579 N N . VAL A 1 215 ? 17.542 11.598 -23.416 1.00 88.81 215 VAL A N 1
ATOM 1580 C CA . VAL A 1 215 ? 18.747 11.926 -24.187 1.00 88.81 215 VAL A CA 1
ATOM 1581 C C . VAL A 1 215 ? 19.989 11.299 -23.557 1.00 88.81 215 VAL A C 1
ATOM 1583 O O . VAL A 1 215 ? 20.097 11.186 -22.335 1.00 88.81 215 VAL A O 1
ATOM 1586 N N . THR A 1 216 ? 20.946 10.915 -24.398 1.00 85.00 216 THR A N 1
ATOM 1587 C CA . THR A 1 216 ? 22.296 10.523 -23.967 1.00 85.00 216 THR A CA 1
ATOM 1588 C C . THR A 1 216 ? 23.288 11.658 -24.226 1.00 85.00 216 THR A C 1
ATOM 1590 O O . THR A 1 216 ? 23.290 12.226 -25.311 1.00 85.00 216 THR A O 1
ATOM 1593 N N . LEU A 1 217 ? 24.126 11.992 -23.245 1.00 79.88 217 LEU A N 1
ATOM 1594 C CA . LEU A 1 217 ? 25.173 13.009 -23.327 1.00 79.88 217 LEU A CA 1
ATOM 1595 C C . LEU A 1 217 ? 26.553 12.355 -23.209 1.00 79.88 217 LEU A C 1
ATOM 1597 O O . LEU A 1 217 ? 26.746 11.440 -22.404 1.00 79.88 217 LEU A O 1
ATOM 1601 N N . PHE A 1 218 ? 27.511 12.860 -23.985 1.00 75.19 218 PHE A N 1
ATOM 1602 C CA . PHE A 1 218 ? 28.887 12.358 -24.049 1.00 75.19 218 PHE A CA 1
ATOM 1603 C C . PHE A 1 218 ? 29.879 13.362 -23.471 1.00 75.19 218 PHE A C 1
ATOM 1605 O O . PHE A 1 218 ? 29.599 14.558 -23.420 1.00 75.19 218 PHE A O 1
ATOM 1612 N N . GLN A 1 219 ? 31.046 12.851 -23.068 1.00 64.94 219 GLN A N 1
ATOM 1613 C CA . GLN A 1 219 ? 32.122 13.583 -22.396 1.00 64.94 219 GLN A CA 1
ATOM 1614 C C . GLN A 1 219 ? 32.476 14.928 -23.045 1.00 64.94 219 GLN A C 1
ATOM 1616 O O . GLN A 1 219 ? 32.773 15.893 -22.349 1.00 64.94 219 GLN A O 1
ATOM 1621 N N . SER A 1 220 ? 32.463 14.988 -24.375 1.00 64.38 220 SER A N 1
ATOM 1622 C CA . SER A 1 220 ? 32.942 16.137 -25.137 1.00 64.38 220 SER A CA 1
ATOM 1623 C C . SER A 1 220 ? 31.842 17.126 -25.531 1.00 64.38 220 SER A C 1
ATOM 1625 O O . SER A 1 220 ? 32.111 18.085 -26.248 1.00 64.38 220 SER A O 1
ATOM 1627 N N . MET A 1 221 ? 30.602 16.947 -25.052 1.00 74.50 221 MET A N 1
ATOM 1628 C CA . MET A 1 221 ? 29.533 17.893 -25.369 1.00 74.50 221 MET A CA 1
ATOM 1629 C C . MET A 1 221 ? 29.774 19.261 -24.708 1.00 74.50 221 MET A C 1
ATOM 1631 O O . MET A 1 221 ? 29.878 19.336 -23.481 1.00 74.50 221 MET A O 1
ATOM 1635 N N . PRO A 1 222 ? 29.795 20.362 -25.484 1.00 81.12 222 PRO A N 1
ATOM 1636 C CA . PRO A 1 222 ? 29.896 21.705 -24.928 1.00 81.12 222 PRO A CA 1
ATOM 1637 C C . PRO A 1 222 ? 28.733 22.020 -23.980 1.00 81.12 222 PRO A C 1
ATOM 1639 O O . PRO A 1 222 ? 27.584 21.673 -24.256 1.00 81.12 222 PRO A O 1
ATOM 1642 N N . THR A 1 223 ? 28.996 22.764 -22.902 1.00 84.31 223 THR A N 1
ATOM 1643 C CA . THR A 1 223 ? 27.960 23.185 -21.940 1.00 84.31 223 THR A CA 1
ATOM 1644 C C . THR A 1 223 ? 26.807 23.943 -22.612 1.00 84.31 223 THR A C 1
ATOM 1646 O O . THR A 1 223 ? 25.654 23.752 -22.241 1.00 84.31 223 THR A O 1
ATOM 1649 N N . GLU A 1 224 ? 27.091 24.750 -23.639 1.00 83.12 224 GLU A N 1
ATOM 1650 C CA . GLU A 1 224 ? 26.076 25.436 -24.458 1.00 83.12 224 GLU A CA 1
ATOM 1651 C C . GLU A 1 224 ? 25.106 24.454 -25.134 1.00 83.12 224 GLU A C 1
ATOM 1653 O O . GLU A 1 224 ? 23.899 24.684 -25.172 1.00 83.12 224 GLU A O 1
ATOM 1658 N N . THR A 1 225 ? 25.611 23.314 -25.606 1.00 83.06 225 THR A N 1
ATOM 1659 C CA . THR A 1 225 ? 24.795 22.263 -26.220 1.00 83.06 225 THR A CA 1
ATOM 1660 C C . THR A 1 225 ? 23.867 21.605 -25.201 1.00 83.06 225 THR A C 1
ATOM 1662 O O . THR A 1 225 ? 22.733 21.262 -25.527 1.00 83.06 225 THR A O 1
ATOM 1665 N N . VAL A 1 226 ? 24.304 21.482 -23.947 1.00 87.50 226 VAL A N 1
ATOM 1666 C CA . VAL A 1 226 ? 23.467 20.961 -22.858 1.00 87.50 226 VAL A CA 1
ATOM 1667 C C . VAL A 1 226 ? 22.435 21.989 -22.391 1.00 87.50 226 VAL A C 1
ATOM 1669 O O . VAL A 1 226 ? 21.281 21.624 -22.182 1.00 87.50 226 VAL A O 1
ATOM 1672 N N . ARG A 1 227 ? 22.789 23.282 -22.342 1.00 88.69 227 ARG A N 1
ATOM 1673 C CA . ARG A 1 227 ? 21.824 24.373 -22.092 1.00 88.69 227 ARG A CA 1
ATOM 1674 C C . ARG A 1 227 ? 20.727 24.446 -23.151 1.00 88.69 227 ARG A C 1
ATOM 1676 O O . ARG A 1 227 ? 19.625 24.895 -22.855 1.00 88.69 227 ARG A O 1
ATOM 1683 N N . ALA A 1 228 ? 21.024 24.009 -24.373 1.00 88.00 228 ALA A N 1
ATOM 1684 C CA . ALA A 1 228 ? 20.062 23.945 -25.465 1.00 88.00 228 ALA A CA 1
ATOM 1685 C C . ALA A 1 228 ? 19.063 22.774 -25.348 1.00 88.00 228 ALA A C 1
ATOM 1687 O O . ALA A 1 228 ? 18.163 22.676 -26.184 1.00 88.00 228 ALA A O 1
ATOM 1688 N N . LEU A 1 229 ? 19.189 21.884 -24.350 1.00 89.69 229 LEU A N 1
ATOM 1689 C CA . LEU A 1 229 ? 18.254 20.771 -24.167 1.00 89.69 229 LEU A CA 1
ATOM 1690 C C . LEU A 1 229 ? 16.827 21.274 -23.895 1.00 89.69 229 LEU A C 1
ATOM 1692 O O . LEU A 1 229 ? 16.623 22.148 -23.049 1.00 89.69 229 LEU A O 1
ATOM 1696 N N . PRO A 1 230 ? 15.806 20.694 -24.551 1.00 88.50 230 PRO A N 1
ATOM 1697 C CA . PRO A 1 230 ? 14.431 21.099 -24.318 1.00 88.50 230 PRO A CA 1
ATOM 1698 C C . PRO A 1 230 ? 13.943 20.671 -22.927 1.00 88.50 230 PRO A C 1
ATOM 1700 O O . PRO A 1 230 ? 14.303 19.617 -22.404 1.00 88.50 230 PRO A O 1
ATOM 1703 N N . THR A 1 231 ? 13.009 21.440 -22.363 1.00 89.44 231 THR A N 1
ATOM 1704 C CA . THR A 1 231 ? 12.368 21.153 -21.064 1.00 89.44 231 THR A CA 1
ATOM 1705 C C . THR A 1 231 ? 11.457 19.919 -21.070 1.00 89.44 231 THR A C 1
ATOM 1707 O O . THR A 1 231 ? 10.878 19.564 -20.047 1.00 89.44 231 THR A O 1
ATOM 1710 N N . SER A 1 232 ? 11.296 19.244 -22.214 1.00 90.31 232 SER A N 1
ATOM 1711 C CA . SER A 1 232 ? 10.626 17.942 -22.287 1.00 90.31 232 SER A CA 1
ATOM 1712 C C . SER A 1 232 ? 11.506 16.790 -21.796 1.00 90.31 232 SER A C 1
ATOM 1714 O O . SER A 1 232 ? 10.986 15.708 -21.525 1.00 90.31 232 SER A O 1
ATOM 1716 N N . ILE A 1 233 ? 12.824 16.995 -21.678 1.00 92.88 233 ILE A N 1
ATOM 1717 C CA . ILE A 1 233 ? 13.760 15.961 -21.233 1.00 92.88 233 ILE A CA 1
ATOM 1718 C C . ILE A 1 233 ? 13.563 15.690 -19.741 1.00 92.88 233 ILE A C 1
ATOM 1720 O O . ILE A 1 233 ? 13.724 16.572 -18.901 1.00 92.88 233 ILE A O 1
ATOM 1724 N N . GLN A 1 234 ? 13.244 14.439 -19.419 1.00 92.69 234 GLN A N 1
ATOM 1725 C CA . GLN A 1 234 ? 13.034 13.952 -18.055 1.00 92.69 234 GLN A CA 1
ATOM 1726 C C . GLN A 1 234 ? 14.118 12.960 -17.620 1.00 92.69 234 GLN A C 1
ATOM 1728 O O . GLN A 1 234 ? 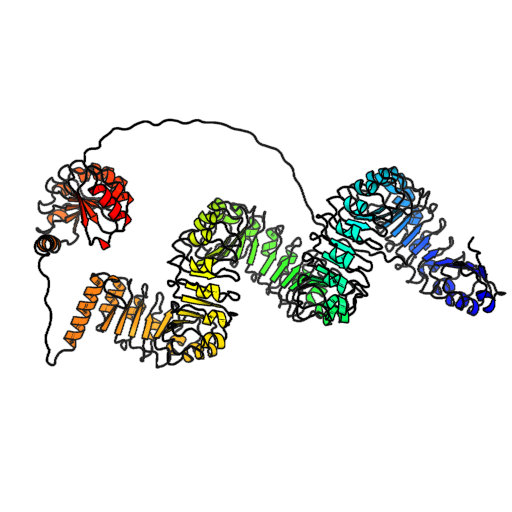14.359 12.792 -16.422 1.00 92.69 234 GLN A O 1
ATOM 1733 N N . HIS A 1 235 ? 14.769 12.290 -18.577 1.00 91.81 235 HIS A N 1
ATOM 1734 C CA . HIS A 1 235 ? 15.806 11.294 -18.321 1.00 91.81 235 HIS A CA 1
ATOM 1735 C C . HIS A 1 235 ? 17.060 11.589 -19.138 1.00 91.81 235 HIS A C 1
ATOM 1737 O O . HIS A 1 235 ? 17.012 11.671 -20.361 1.00 91.81 235 HIS A O 1
ATOM 1743 N N . ILE A 1 236 ? 18.198 11.698 -18.462 1.00 89.69 236 ILE A N 1
ATOM 1744 C CA . ILE A 1 236 ? 19.496 11.879 -19.105 1.00 89.69 236 ILE A CA 1
ATOM 1745 C C . ILE A 1 236 ? 20.414 10.709 -18.779 1.00 89.69 236 ILE A C 1
ATOM 1747 O O . ILE A 1 236 ? 20.500 10.289 -17.627 1.00 89.69 236 ILE A O 1
ATOM 1751 N N . THR A 1 237 ? 21.112 10.199 -19.792 1.00 85.75 237 THR A N 1
ATOM 1752 C CA . THR A 1 237 ? 22.230 9.265 -19.615 1.00 85.75 237 THR A CA 1
ATOM 1753 C C . THR A 1 237 ? 23.540 9.995 -19.871 1.00 85.75 237 THR A C 1
ATOM 1755 O O . THR A 1 237 ? 23.747 10.510 -20.959 1.00 85.75 237 THR A O 1
ATOM 1758 N N . LEU A 1 238 ? 24.416 10.045 -18.877 1.00 83.06 238 LEU A N 1
ATOM 1759 C CA . LEU A 1 238 ? 25.733 10.663 -18.914 1.00 83.06 238 LEU A CA 1
ATOM 1760 C C . LEU A 1 238 ? 26.797 9.582 -19.129 1.00 83.06 238 LEU A C 1
ATOM 1762 O O . LEU A 1 238 ? 26.878 8.620 -18.359 1.00 83.06 238 LEU A O 1
ATOM 1766 N N . TYR A 1 239 ? 27.617 9.755 -20.159 1.00 77.12 239 TYR A N 1
ATOM 1767 C CA . TYR A 1 239 ? 28.845 8.985 -20.364 1.00 77.12 239 TYR A CA 1
ATOM 1768 C C . TYR A 1 239 ? 30.008 9.566 -19.529 1.00 77.12 239 TYR A C 1
ATOM 1770 O O . TYR A 1 239 ? 29.832 10.629 -18.936 1.00 77.12 239 TYR A O 1
ATOM 1778 N N . PRO A 1 240 ? 31.149 8.865 -19.362 1.00 68.06 240 PRO A N 1
ATOM 1779 C CA . PRO A 1 240 ? 32.168 9.254 -18.383 1.00 68.06 240 PRO A CA 1
ATOM 1780 C C . PRO A 1 240 ? 32.725 10.666 -18.557 1.00 68.06 240 PRO A C 1
ATOM 1782 O O . PRO A 1 240 ? 32.738 11.206 -19.656 1.00 68.06 240 PRO A O 1
ATOM 1785 N N . GLU A 1 241 ? 33.215 11.228 -17.443 1.00 67.88 241 GLU A N 1
ATOM 1786 C CA . GLU A 1 241 ? 33.981 12.485 -17.391 1.00 67.88 241 GLU A CA 1
ATOM 1787 C C . GLU A 1 241 ? 33.208 13.755 -17.811 1.00 67.88 241 GLU A C 1
ATOM 1789 O O . GLU A 1 241 ? 33.803 14.758 -18.202 1.00 67.88 241 GLU A O 1
ATOM 1794 N N . VAL A 1 242 ? 31.877 13.757 -17.668 1.00 71.81 242 VAL A N 1
ATOM 1795 C CA . VAL A 1 242 ? 31.059 14.976 -17.810 1.00 71.81 242 VAL A CA 1
ATOM 1796 C C . VAL A 1 242 ? 31.419 15.986 -16.713 1.00 71.81 242 VAL A C 1
ATOM 1798 O O . VAL A 1 242 ? 31.442 15.653 -15.524 1.00 71.81 242 VAL A O 1
ATOM 1801 N N . SER A 1 243 ? 31.691 17.232 -17.110 1.00 79.06 243 SER A N 1
ATOM 1802 C CA . SER A 1 243 ? 32.090 18.290 -16.179 1.00 79.06 243 SER A CA 1
ATOM 1803 C C . SER A 1 243 ? 30.925 18.748 -15.277 1.00 79.06 243 SER A C 1
ATOM 1805 O O . SER A 1 243 ? 29.763 18.693 -15.697 1.00 79.06 243 SER A O 1
ATOM 1807 N N . PRO A 1 244 ? 31.188 19.249 -14.053 1.00 82.38 244 PRO A N 1
ATOM 1808 C CA . PRO A 1 244 ? 30.145 19.800 -13.183 1.00 82.38 244 PRO A CA 1
ATOM 1809 C C . PRO A 1 244 ? 29.351 20.941 -13.834 1.00 82.38 244 PRO A C 1
ATOM 1811 O O . PRO A 1 244 ? 28.148 21.053 -13.622 1.00 82.38 244 PRO A O 1
ATOM 1814 N N . GLU A 1 245 ? 29.987 21.762 -14.673 1.00 83.19 245 GLU A N 1
ATOM 1815 C CA . GLU A 1 245 ? 29.328 22.842 -15.420 1.00 83.19 245 GLU A CA 1
ATOM 1816 C C . GLU A 1 245 ? 28.277 22.297 -16.387 1.00 83.19 245 GLU A C 1
ATOM 1818 O O . GLU A 1 245 ? 27.214 22.890 -16.553 1.00 83.19 245 GLU A O 1
ATOM 1823 N N . THR A 1 246 ? 28.558 21.144 -16.989 1.00 82.38 246 THR A N 1
ATOM 1824 C CA . THR A 1 246 ? 27.643 20.456 -17.900 1.00 82.38 246 THR A CA 1
ATOM 1825 C C . THR A 1 246 ? 26.445 19.878 -17.145 1.00 82.38 246 THR A C 1
ATOM 1827 O O . THR A 1 246 ? 25.325 19.928 -17.642 1.00 82.38 246 THR A O 1
ATOM 1830 N N . ILE A 1 247 ? 26.636 19.406 -15.911 1.00 86.00 247 ILE A N 1
ATOM 1831 C CA . ILE A 1 247 ? 25.532 18.922 -15.066 1.00 86.00 247 ILE A CA 1
ATOM 1832 C C . ILE A 1 247 ? 24.684 20.083 -14.531 1.00 86.00 247 ILE A C 1
ATOM 1834 O O . ILE A 1 247 ? 23.459 20.004 -14.535 1.00 86.00 247 ILE A O 1
ATOM 1838 N N . ASN A 1 248 ? 25.315 21.198 -14.161 1.00 86.31 248 ASN A N 1
ATOM 1839 C CA . ASN A 1 248 ? 24.606 22.423 -13.781 1.00 86.31 248 ASN A CA 1
ATOM 1840 C C . ASN A 1 248 ? 23.806 23.036 -14.945 1.00 86.31 248 ASN A C 1
ATOM 1842 O O . ASN A 1 248 ? 22.918 23.851 -14.717 1.00 86.31 248 ASN A O 1
ATOM 1846 N N . ALA A 1 249 ? 24.132 22.680 -16.190 1.00 88.62 249 ALA A N 1
ATOM 1847 C CA . ALA A 1 249 ? 23.402 23.104 -17.380 1.00 88.62 249 ALA A CA 1
ATOM 1848 C C . ALA A 1 249 ? 22.200 22.206 -17.724 1.00 88.62 249 ALA A C 1
ATOM 1850 O O . ALA A 1 249 ? 21.507 22.491 -18.701 1.00 88.62 249 ALA A O 1
ATOM 1851 N N . LEU A 1 250 ? 21.951 21.129 -16.966 1.00 90.69 250 LEU A N 1
ATOM 1852 C CA . LEU A 1 250 ? 20.795 20.264 -17.191 1.00 90.69 250 LEU A CA 1
ATOM 1853 C C . LEU A 1 250 ? 19.479 21.015 -16.915 1.00 90.69 250 LEU A C 1
ATOM 1855 O O . LEU A 1 250 ? 19.409 21.793 -15.965 1.00 90.69 250 LEU A O 1
ATOM 1859 N N . PRO A 1 251 ? 18.412 20.759 -17.692 1.00 89.81 251 PRO A N 1
ATOM 1860 C CA . PRO A 1 251 ? 17.127 21.405 -17.462 1.00 89.81 251 PRO A CA 1
ATOM 1861 C C . PRO A 1 251 ? 16.460 20.919 -16.165 1.00 89.81 251 PRO A C 1
ATOM 1863 O O . PRO A 1 251 ? 16.521 19.738 -15.819 1.00 89.81 251 PRO A O 1
ATOM 1866 N N . ASP A 1 252 ? 15.726 21.810 -15.491 1.00 89.25 252 ASP A N 1
ATOM 1867 C CA . ASP A 1 252 ? 15.013 21.507 -14.236 1.00 89.25 252 ASP A CA 1
ATOM 1868 C C . ASP A 1 252 ? 13.944 20.410 -14.386 1.00 89.25 252 ASP A C 1
ATOM 1870 O O . ASP A 1 252 ? 13.498 19.829 -13.400 1.00 89.25 252 ASP A O 1
ATOM 1874 N N . SER A 1 253 ? 13.542 20.072 -15.611 1.00 91.06 253 SER A N 1
ATOM 1875 C CA . SER A 1 253 ? 12.626 18.965 -15.902 1.00 91.06 253 SER A CA 1
ATOM 1876 C C . SER A 1 253 ? 13.234 17.573 -15.680 1.00 91.06 253 SER A C 1
ATOM 1878 O O . SER A 1 253 ? 12.497 16.585 -15.660 1.00 91.06 253 SER A O 1
ATOM 1880 N N . VAL A 1 254 ? 14.559 17.461 -15.525 1.00 93.44 254 VAL A N 1
ATOM 1881 C CA . VAL A 1 254 ? 15.262 16.177 -15.404 1.00 93.44 254 VAL A CA 1
ATOM 1882 C C . VAL A 1 254 ? 14.997 15.547 -14.041 1.00 93.44 254 VAL A C 1
ATOM 1884 O O . VAL A 1 254 ? 15.479 16.001 -13.012 1.00 93.44 254 VAL A O 1
ATOM 1887 N N . GLN A 1 255 ? 14.271 14.433 -14.033 1.00 92.06 255 GLN A N 1
ATOM 1888 C CA . GLN A 1 255 ? 13.951 13.689 -12.811 1.00 92.06 255 GLN A CA 1
ATOM 1889 C C . GLN A 1 255 ? 14.858 12.475 -12.597 1.00 92.06 255 GLN A C 1
ATOM 1891 O O . GLN A 1 255 ? 14.963 11.950 -11.481 1.00 92.06 255 GLN A O 1
ATOM 1896 N N . ARG A 1 256 ? 15.495 12.001 -13.674 1.00 90.75 256 ARG A N 1
ATOM 1897 C CA . ARG A 1 256 ? 16.337 10.808 -13.680 1.00 90.75 256 ARG A CA 1
ATOM 1898 C C . ARG A 1 256 ? 17.656 11.076 -14.382 1.00 90.75 256 ARG A C 1
ATOM 1900 O O . ARG A 1 256 ? 17.673 11.484 -15.541 1.00 90.75 256 ARG A O 1
ATOM 1907 N N . VAL A 1 257 ? 18.746 10.733 -13.708 1.00 89.81 257 VAL A N 1
ATOM 1908 C CA . VAL A 1 257 ? 20.089 10.752 -14.289 1.00 89.81 257 VAL A CA 1
ATOM 1909 C C . VAL A 1 257 ? 20.677 9.351 -14.203 1.00 89.81 257 VAL A C 1
ATOM 1911 O O . VAL A 1 257 ? 20.690 8.737 -13.138 1.00 89.81 257 VAL A O 1
ATOM 1914 N N . SER A 1 258 ? 21.133 8.830 -15.333 1.00 86.56 258 SER A N 1
ATOM 1915 C CA . SER A 1 258 ? 21.923 7.607 -15.433 1.00 86.56 258 SER A CA 1
ATOM 1916 C C . SER A 1 258 ? 23.354 7.982 -15.743 1.00 86.56 258 SER A C 1
ATOM 1918 O O . SER A 1 258 ? 23.570 8.803 -16.619 1.00 86.56 258 SER A O 1
ATOM 1920 N N . ILE A 1 259 ? 24.328 7.394 -15.065 1.00 81.62 259 ILE A N 1
ATOM 1921 C CA . ILE A 1 259 ? 25.739 7.680 -15.293 1.00 81.62 259 ILE A CA 1
ATOM 1922 C C . ILE A 1 259 ? 26.473 6.372 -15.534 1.00 81.62 259 ILE A C 1
ATOM 1924 O O . ILE A 1 259 ? 26.389 5.450 -14.720 1.00 81.62 259 ILE A O 1
ATOM 1928 N N . SER A 1 260 ? 27.155 6.262 -16.672 1.00 70.94 260 SER A N 1
ATOM 1929 C CA . SER A 1 260 ? 27.740 4.993 -17.095 1.00 70.94 260 SER A CA 1
ATOM 1930 C C . SER A 1 260 ? 29.052 4.675 -16.373 1.00 70.94 260 SER A C 1
ATOM 1932 O O . SER A 1 260 ? 29.192 3.563 -15.874 1.00 70.94 260 SER A O 1
ATOM 1934 N N . THR A 1 261 ? 29.986 5.628 -16.276 1.00 70.56 261 THR A N 1
ATOM 1935 C CA . THR A 1 261 ? 31.313 5.449 -15.650 1.00 70.56 261 THR A CA 1
ATOM 1936 C C . THR A 1 261 ? 31.892 6.777 -15.140 1.00 70.56 261 THR A C 1
ATOM 1938 O O . THR A 1 261 ? 31.503 7.836 -15.613 1.00 70.56 261 THR A O 1
ATOM 1941 N N . GLY A 1 262 ? 32.840 6.744 -14.194 1.00 65.44 262 GLY A N 1
ATOM 1942 C CA . GLY A 1 262 ? 33.793 7.850 -13.979 1.00 65.44 262 GLY A CA 1
ATOM 1943 C C . GLY A 1 262 ? 33.214 9.175 -13.462 1.00 65.44 262 GLY A C 1
ATOM 1944 O O . GLY A 1 262 ? 33.613 10.240 -13.928 1.00 65.44 262 GLY A O 1
ATOM 1945 N N . VAL A 1 263 ? 32.279 9.128 -12.510 1.00 68.44 263 VAL A N 1
ATOM 1946 C CA . VAL A 1 263 ? 31.647 10.339 -11.948 1.00 68.44 263 VAL A CA 1
ATOM 1947 C C . VAL A 1 263 ? 32.553 10.999 -10.917 1.00 68.44 263 VAL A C 1
ATOM 1949 O O . VAL A 1 263 ? 33.036 10.334 -9.999 1.00 68.44 263 VAL A O 1
ATOM 1952 N N . THR A 1 264 ? 32.751 12.312 -11.032 1.00 75.00 264 THR A N 1
ATOM 1953 C CA . THR A 1 264 ? 33.438 13.097 -10.001 1.00 75.00 264 THR A CA 1
ATOM 1954 C C . THR A 1 264 ? 32.482 13.466 -8.866 1.00 75.00 264 THR A C 1
ATOM 1956 O O . THR A 1 264 ? 31.263 13.530 -9.026 1.00 75.00 264 THR A O 1
ATOM 1959 N N . THR A 1 265 ? 33.028 13.729 -7.681 1.00 78.94 265 THR A N 1
ATOM 1960 C CA . THR A 1 265 ? 32.233 14.187 -6.532 1.00 78.94 265 THR A CA 1
ATOM 1961 C C . THR A 1 265 ? 31.493 15.493 -6.829 1.00 78.94 265 THR A C 1
ATOM 1963 O O . THR A 1 265 ? 30.340 15.653 -6.433 1.00 78.94 265 THR A O 1
ATOM 1966 N N . ASP A 1 266 ? 32.126 16.400 -7.571 1.00 80.31 266 ASP A N 1
ATOM 1967 C CA . ASP A 1 266 ? 31.527 17.684 -7.932 1.00 80.31 266 ASP A CA 1
ATOM 1968 C C . ASP A 1 266 ? 30.396 17.521 -8.952 1.00 80.31 266 ASP A C 1
ATOM 1970 O O . ASP A 1 266 ? 29.385 18.210 -8.854 1.00 80.31 266 ASP A O 1
ATOM 1974 N N . ALA A 1 267 ? 30.500 16.538 -9.851 1.00 78.75 267 ALA A N 1
ATOM 1975 C CA . ALA A 1 267 ? 29.422 16.172 -10.760 1.00 78.75 267 ALA A CA 1
ATOM 1976 C C . ALA A 1 267 ? 28.157 15.695 -10.015 1.00 78.75 267 ALA A C 1
ATOM 1978 O O . ALA A 1 267 ? 27.049 16.094 -10.363 1.00 78.75 267 ALA A O 1
ATOM 1979 N N . ILE A 1 268 ? 28.301 14.895 -8.951 1.00 81.94 268 ILE A N 1
ATOM 1980 C CA . ILE A 1 268 ? 27.152 14.473 -8.126 1.00 81.94 268 ILE A CA 1
ATOM 1981 C C . ILE A 1 268 ? 26.542 15.649 -7.353 1.00 81.94 268 ILE A C 1
ATOM 1983 O O . ILE A 1 268 ? 25.320 15.744 -7.245 1.00 81.94 268 ILE A O 1
ATOM 1987 N N . ARG A 1 269 ? 27.371 16.557 -6.827 1.00 84.25 269 ARG A N 1
ATOM 1988 C CA . ARG A 1 269 ? 26.886 17.756 -6.120 1.00 84.25 269 ARG A CA 1
ATOM 1989 C C . ARG A 1 269 ? 26.150 18.729 -7.039 1.00 84.25 269 ARG A C 1
ATOM 1991 O O . ARG A 1 269 ? 25.261 19.427 -6.566 1.00 84.25 269 ARG A O 1
ATOM 1998 N N . ALA A 1 270 ? 26.521 18.760 -8.316 1.00 86.31 270 ALA A N 1
ATOM 1999 C CA . ALA A 1 270 ? 25.912 19.593 -9.346 1.00 86.31 270 ALA A CA 1
ATOM 2000 C C . ALA A 1 270 ? 24.543 19.077 -9.836 1.00 86.31 270 ALA A C 1
ATOM 2002 O O . ALA A 1 270 ? 23.910 19.738 -10.654 1.00 86.31 270 ALA A O 1
ATOM 2003 N N . LEU A 1 271 ? 24.073 17.907 -9.376 1.00 88.12 271 LEU A N 1
ATOM 2004 C CA . LEU A 1 271 ? 22.785 17.362 -9.815 1.00 88.12 271 LEU A CA 1
ATOM 2005 C C . LEU A 1 271 ? 21.619 18.315 -9.463 1.00 88.12 271 LEU A C 1
ATOM 2007 O O . LEU A 1 271 ? 21.506 18.728 -8.303 1.00 88.12 271 LEU A O 1
ATOM 2011 N N . PRO A 1 272 ? 20.723 18.623 -10.424 1.00 87.81 272 PRO A N 1
ATOM 2012 C CA . PRO A 1 272 ? 19.565 19.482 -10.186 1.00 87.81 272 PRO A CA 1
ATOM 2013 C C . PRO A 1 272 ? 18.636 18.943 -9.093 1.00 87.81 272 PRO A C 1
ATOM 2015 O O . PRO A 1 272 ? 18.418 17.737 -8.998 1.00 87.81 272 PRO A O 1
ATOM 2018 N N . HIS A 1 273 ? 17.993 19.839 -8.335 1.00 88.50 273 HIS A N 1
ATOM 2019 C CA . HIS A 1 273 ? 17.061 19.484 -7.250 1.00 88.50 273 HIS A CA 1
ATOM 2020 C C . HIS A 1 273 ? 15.864 18.622 -7.683 1.00 88.50 273 HIS A C 1
ATOM 2022 O O . HIS A 1 273 ? 15.248 17.951 -6.851 1.00 88.50 273 HIS A O 1
ATOM 2028 N N . SER A 1 274 ? 15.525 18.642 -8.969 1.00 89.12 274 SER A N 1
ATOM 2029 C CA . SER A 1 274 ? 14.478 17.818 -9.567 1.00 89.12 274 SER A CA 1
ATOM 2030 C C . SER A 1 274 ? 14.862 16.342 -9.714 1.00 89.12 274 SER A C 1
ATOM 2032 O O . SER A 1 274 ? 13.968 15.499 -9.841 1.00 89.12 274 SER A O 1
ATOM 2034 N N . VAL A 1 275 ? 16.151 15.990 -9.632 1.00 91.00 275 VAL A N 1
ATOM 2035 C CA . VAL A 1 275 ? 16.639 14.615 -9.801 1.00 91.00 275 VAL A CA 1
ATOM 2036 C C . VAL A 1 275 ? 16.299 13.762 -8.578 1.00 91.00 275 VAL A C 1
ATOM 2038 O O . VAL A 1 275 ? 16.994 13.747 -7.567 1.00 91.00 275 VAL A O 1
ATOM 2041 N N . LYS A 1 276 ? 15.236 12.964 -8.678 1.00 89.12 276 LYS A N 1
ATOM 2042 C CA . LYS A 1 276 ? 14.807 12.052 -7.601 1.00 89.12 276 LYS A CA 1
ATOM 2043 C C . LYS A 1 276 ? 15.494 10.685 -7.669 1.00 89.12 276 LYS A C 1
ATOM 2045 O O . LYS A 1 276 ? 15.612 10.003 -6.643 1.00 89.12 276 LYS A O 1
ATOM 2050 N N . ARG A 1 277 ? 15.914 10.264 -8.872 1.00 89.25 277 ARG A N 1
ATOM 2051 C CA . ARG A 1 277 ? 16.496 8.940 -9.150 1.00 89.25 277 ARG A CA 1
ATOM 2052 C C . ARG A 1 277 ? 17.852 9.067 -9.837 1.00 89.25 277 ARG A C 1
ATOM 2054 O O . ARG A 1 277 ? 17.943 9.613 -10.935 1.00 89.25 277 ARG A O 1
ATOM 2061 N N . LEU A 1 278 ? 18.865 8.467 -9.223 1.00 87.50 278 LEU A N 1
ATOM 2062 C CA . LEU A 1 278 ? 20.215 8.370 -9.765 1.00 87.50 278 LEU A CA 1
ATOM 2063 C C . LEU A 1 278 ? 20.539 6.907 -10.086 1.00 87.50 278 LEU A C 1
ATOM 2065 O O . LEU A 1 278 ? 20.355 6.029 -9.245 1.00 87.50 278 LEU A O 1
ATOM 2069 N N . ILE A 1 279 ? 21.000 6.638 -11.303 1.00 84.06 279 ILE A N 1
ATOM 2070 C CA . ILE A 1 279 ? 21.475 5.324 -11.742 1.00 84.06 279 ILE A CA 1
ATOM 2071 C C . ILE A 1 279 ? 22.972 5.437 -12.004 1.00 84.06 279 ILE A C 1
ATOM 2073 O O . ILE A 1 279 ? 23.409 6.328 -12.720 1.00 84.06 279 ILE A O 1
ATOM 2077 N N . ILE A 1 280 ? 23.750 4.537 -11.427 1.00 80.12 280 ILE A N 1
ATOM 2078 C CA . ILE A 1 280 ? 25.203 4.491 -11.496 1.00 80.12 280 ILE A CA 1
ATOM 2079 C C . ILE A 1 280 ? 25.569 3.112 -12.024 1.00 80.12 280 ILE A C 1
ATOM 2081 O O . ILE A 1 280 ? 25.342 2.117 -11.340 1.00 80.12 280 ILE A O 1
ATOM 2085 N N . ASN A 1 281 ? 26.123 3.035 -13.232 1.00 71.06 281 ASN A N 1
ATOM 2086 C CA . ASN A 1 281 ? 26.420 1.737 -13.826 1.00 71.06 281 ASN A CA 1
ATOM 2087 C C . ASN A 1 281 ? 27.772 1.187 -13.351 1.00 71.06 281 ASN A C 1
ATOM 2089 O O . ASN A 1 281 ? 27.803 0.059 -12.870 1.00 71.06 281 ASN A O 1
ATOM 2093 N N . PHE A 1 282 ? 28.863 1.965 -13.425 1.00 68.12 282 PHE A N 1
ATOM 2094 C CA . PHE A 1 282 ? 30.206 1.500 -13.049 1.00 68.12 282 PHE A CA 1
ATOM 2095 C C . PHE A 1 282 ? 31.111 2.589 -12.443 1.00 68.12 282 PHE A C 1
ATOM 2097 O O . PHE A 1 282 ? 31.044 3.763 -12.798 1.00 68.12 282 PHE A O 1
ATOM 2104 N N . GLY A 1 283 ? 32.037 2.182 -11.566 1.00 61.81 283 GLY A N 1
ATOM 2105 C CA . GLY A 1 283 ? 33.260 2.945 -11.274 1.00 61.81 283 GLY A CA 1
ATOM 2106 C C . GLY A 1 283 ? 33.102 4.227 -10.449 1.00 61.81 283 GLY A C 1
ATOM 2107 O O . GLY A 1 283 ? 33.865 5.170 -10.655 1.00 61.81 283 GLY A O 1
ATOM 2108 N N . VAL A 1 284 ? 32.143 4.288 -9.520 1.00 64.75 284 VAL A N 1
ATOM 2109 C CA . VAL A 1 284 ? 32.026 5.427 -8.593 1.00 64.75 284 VAL A CA 1
ATOM 2110 C C . VAL A 1 284 ? 32.930 5.238 -7.379 1.00 64.75 284 VAL A C 1
ATOM 2112 O O . VAL A 1 284 ? 32.943 4.182 -6.752 1.00 64.75 284 VAL A O 1
ATOM 2115 N N . ARG A 1 285 ? 33.696 6.281 -7.039 1.00 66.38 285 ARG A N 1
ATOM 2116 C CA . ARG A 1 285 ? 34.528 6.305 -5.829 1.00 66.38 285 ARG A CA 1
ATOM 2117 C C . ARG A 1 285 ? 33.650 6.496 -4.588 1.00 66.38 285 ARG A C 1
ATOM 2119 O O . ARG A 1 285 ? 32.720 7.295 -4.610 1.00 66.38 285 ARG A O 1
ATOM 2126 N N . ILE A 1 286 ? 34.009 5.847 -3.476 1.00 65.38 286 ILE A N 1
ATOM 2127 C CA . ILE A 1 286 ? 33.315 5.931 -2.169 1.00 65.38 286 ILE A CA 1
ATOM 2128 C C . ILE A 1 286 ? 33.009 7.384 -1.763 1.00 65.38 286 ILE A C 1
ATOM 2130 O O . ILE A 1 286 ? 31.895 7.727 -1.377 1.00 65.38 286 ILE A O 1
ATOM 2134 N N . GLN A 1 287 ? 33.995 8.271 -1.914 1.00 68.81 287 GLN A N 1
ATOM 2135 C CA . GLN A 1 287 ? 33.885 9.686 -1.540 1.00 68.81 287 GLN A CA 1
ATOM 2136 C C . GLN A 1 287 ? 32.755 10.409 -2.287 1.00 68.81 287 GLN A C 1
ATOM 2138 O O . GLN A 1 287 ? 32.165 11.343 -1.750 1.00 68.81 287 GLN A O 1
ATOM 2143 N N . THR A 1 288 ? 32.425 9.964 -3.496 1.00 71.75 288 THR A N 1
ATOM 2144 C CA . THR A 1 288 ? 31.429 10.579 -4.373 1.00 71.75 288 THR A CA 1
ATOM 2145 C C . THR A 1 288 ? 29.998 10.261 -3.920 1.00 71.75 288 THR A C 1
ATOM 2147 O O . THR A 1 288 ? 29.145 11.143 -3.971 1.00 71.75 288 THR A O 1
ATOM 2150 N N . LEU A 1 289 ? 29.733 9.068 -3.369 1.00 74.31 289 LEU A N 1
ATOM 2151 C CA . LEU A 1 289 ? 28.406 8.715 -2.830 1.00 74.31 289 LEU A CA 1
ATOM 2152 C C . LEU A 1 289 ? 28.093 9.385 -1.487 1.00 74.31 289 LEU A C 1
ATOM 2154 O O . LEU A 1 289 ? 26.940 9.737 -1.236 1.00 74.31 289 LEU A O 1
ATOM 2158 N N . SER A 1 290 ? 29.118 9.652 -0.669 1.00 74.94 290 SER A N 1
ATOM 2159 C CA . SER A 1 290 ? 28.975 10.430 0.576 1.00 74.94 290 SER A CA 1
ATOM 2160 C C . SER A 1 290 ? 28.418 11.837 0.376 1.00 74.94 290 SER A C 1
ATOM 2162 O O . SER A 1 290 ? 27.933 12.461 1.316 1.00 74.94 290 SER A O 1
ATOM 2164 N N . GLN A 1 291 ? 28.493 12.343 -0.855 1.00 80.25 291 GLN A N 1
ATOM 2165 C CA . GLN A 1 291 ? 28.083 13.690 -1.225 1.00 80.25 291 GLN A CA 1
ATOM 2166 C C . GLN A 1 291 ? 26.777 13.701 -2.024 1.00 80.25 291 GLN A C 1
ATOM 2168 O O . GLN A 1 291 ? 26.470 14.712 -2.653 1.00 80.25 291 GLN A O 1
ATOM 2173 N N . LEU A 1 292 ? 26.011 12.600 -2.011 1.00 83.94 292 LEU A N 1
ATOM 2174 C CA . LEU A 1 292 ? 24.697 12.552 -2.645 1.00 83.94 292 LEU A CA 1
ATOM 2175 C C . LEU A 1 292 ? 23.788 13.653 -2.074 1.00 83.94 292 LEU A C 1
ATOM 2177 O O . LEU A 1 292 ? 23.567 13.695 -0.856 1.00 83.94 292 LEU A O 1
ATOM 2181 N N . PRO A 1 293 ? 23.225 14.517 -2.934 1.00 83.38 293 PRO A N 1
ATOM 2182 C CA . PRO A 1 293 ? 22.270 15.521 -2.503 1.00 83.38 293 PRO A CA 1
ATOM 2183 C C . PRO A 1 293 ? 21.066 14.920 -1.750 1.00 83.38 293 PRO A C 1
ATOM 2185 O O . PRO A 1 293 ? 20.557 13.866 -2.136 1.00 83.38 293 PRO A O 1
ATOM 2188 N N . PRO A 1 294 ? 20.530 15.606 -0.720 1.00 84.00 294 PRO A N 1
ATOM 2189 C CA . PRO A 1 294 ? 19.493 15.064 0.171 1.00 84.00 294 PRO A CA 1
ATOM 2190 C C . PRO A 1 294 ? 18.123 14.848 -0.498 1.00 84.00 294 PRO A C 1
ATOM 2192 O O . PRO A 1 294 ? 17.211 14.266 0.099 1.00 84.00 294 PRO A O 1
ATOM 2195 N N . HIS A 1 295 ? 17.947 15.351 -1.720 1.00 85.00 295 HIS A N 1
ATOM 2196 C CA . HIS A 1 295 ? 16.728 15.186 -2.505 1.00 85.00 295 HIS A CA 1
ATOM 2197 C C . HIS A 1 295 ? 16.702 13.861 -3.293 1.00 85.00 295 HIS A C 1
ATOM 2199 O O . HIS A 1 295 ? 15.625 13.424 -3.700 1.00 85.00 295 HIS A O 1
ATOM 2205 N N . ILE A 1 296 ? 17.841 13.170 -3.443 1.00 88.06 296 ILE A N 1
ATOM 2206 C CA . ILE A 1 296 ? 17.913 11.870 -4.119 1.00 88.06 296 ILE A CA 1
ATOM 2207 C C . ILE A 1 296 ? 17.321 10.789 -3.209 1.00 88.06 296 ILE A C 1
ATOM 2209 O O . ILE A 1 296 ? 17.819 10.523 -2.118 1.00 88.06 296 ILE A O 1
ATOM 2213 N N . LYS A 1 297 ? 16.243 10.139 -3.661 1.00 86.56 297 LYS A N 1
ATOM 2214 C CA . LYS A 1 297 ? 15.528 9.108 -2.881 1.00 86.56 297 LYS A CA 1
ATOM 2215 C C . LYS A 1 297 ? 15.825 7.689 -3.325 1.00 86.56 297 LYS A C 1
ATOM 2217 O O . LYS A 1 297 ? 15.683 6.762 -2.519 1.00 86.56 297 LYS A O 1
ATOM 2222 N N . VAL A 1 298 ? 16.190 7.528 -4.595 1.00 85.00 298 VAL A N 1
ATOM 2223 C CA . VAL A 1 298 ? 16.437 6.235 -5.229 1.00 85.00 298 VAL A CA 1
ATOM 2224 C C . VAL A 1 298 ? 17.820 6.247 -5.855 1.00 85.00 298 VAL A C 1
ATOM 2226 O O . VAL A 1 298 ? 18.087 7.055 -6.745 1.00 85.00 298 VAL A O 1
ATOM 2229 N N . VAL A 1 299 ? 18.660 5.308 -5.432 1.00 85.38 299 VAL A N 1
ATOM 2230 C CA . VAL A 1 299 ? 19.975 5.079 -6.030 1.00 85.38 299 VAL A CA 1
ATOM 2231 C C . VAL A 1 299 ? 20.002 3.667 -6.603 1.00 85.38 299 VAL A C 1
ATOM 2233 O O . VAL A 1 299 ? 19.656 2.699 -5.928 1.00 85.38 299 VAL A O 1
ATOM 2236 N N . VAL A 1 300 ? 20.368 3.545 -7.872 1.00 81.00 300 VAL A N 1
ATOM 2237 C CA . VAL A 1 300 ? 20.610 2.260 -8.533 1.00 81.00 300 VAL A CA 1
ATOM 2238 C C . VAL A 1 300 ? 22.099 2.160 -8.775 1.00 81.00 300 VAL A C 1
ATOM 2240 O O . VAL A 1 300 ? 22.660 3.055 -9.393 1.00 81.00 300 VAL A O 1
ATOM 2243 N N . ILE A 1 301 ? 22.733 1.104 -8.288 1.00 78.12 301 ILE A N 1
ATOM 2244 C CA . ILE A 1 301 ? 24.167 0.884 -8.444 1.00 78.12 301 ILE A CA 1
ATOM 2245 C C . ILE A 1 301 ? 24.341 -0.475 -9.099 1.00 78.12 301 ILE A C 1
ATOM 2247 O O . ILE A 1 301 ? 24.025 -1.490 -8.487 1.00 78.12 301 ILE A O 1
ATOM 2251 N N . CYS A 1 302 ? 24.792 -0.497 -10.350 1.00 70.56 302 CYS A N 1
ATOM 2252 C CA . CYS A 1 302 ? 24.897 -1.726 -11.138 1.00 70.56 302 CYS A CA 1
ATOM 2253 C C . CYS A 1 302 ? 26.254 -2.435 -10.976 1.00 70.56 302 CYS A C 1
ATOM 2255 O O . CYS A 1 302 ? 26.407 -3.544 -11.481 1.00 70.56 302 CYS A O 1
ATOM 2257 N N . SER A 1 303 ? 27.218 -1.832 -10.273 1.00 68.06 303 SER A N 1
ATOM 2258 C CA . SER A 1 303 ? 28.557 -2.386 -10.043 1.00 68.06 303 SER A CA 1
ATOM 2259 C C . SER A 1 303 ? 28.747 -2.972 -8.643 1.00 68.06 303 SER A C 1
ATOM 2261 O O . SER A 1 303 ? 27.952 -2.715 -7.739 1.00 68.06 303 SER A O 1
ATOM 2263 N N . GLU A 1 304 ? 29.858 -3.695 -8.460 1.00 66.38 304 GLU A N 1
ATOM 2264 C CA . GLU A 1 304 ? 30.343 -4.140 -7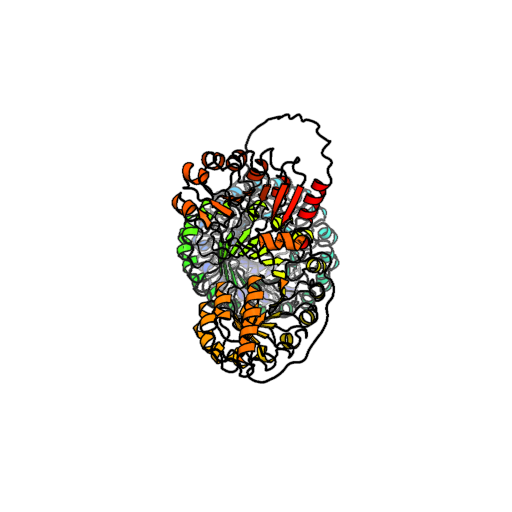.150 1.00 66.38 304 GLU A CA 1
ATOM 2265 C C . GLU A 1 304 ? 30.389 -2.966 -6.157 1.00 66.38 304 GLU A C 1
ATOM 2267 O O . GLU A 1 304 ? 30.927 -1.893 -6.450 1.00 66.38 304 GLU A O 1
ATOM 2272 N N . LEU A 1 305 ? 29.797 -3.174 -4.981 1.00 68.88 305 LEU A N 1
ATOM 2273 C CA . LEU A 1 305 ? 29.771 -2.211 -3.886 1.00 68.88 305 LEU A CA 1
ATOM 2274 C C . LEU A 1 305 ? 30.715 -2.673 -2.781 1.00 68.88 305 LEU A C 1
ATOM 2276 O O . LEU A 1 305 ? 30.511 -3.744 -2.206 1.00 68.88 305 LEU A O 1
ATOM 2280 N N . SER A 1 306 ? 31.712 -1.850 -2.440 1.00 74.69 306 SER A N 1
ATOM 2281 C CA . SER A 1 306 ? 32.477 -2.074 -1.212 1.00 74.69 306 SER A CA 1
ATOM 2282 C C . SER A 1 306 ? 31.627 -1.711 0.015 1.00 74.69 306 SER A C 1
ATOM 2284 O O . SER A 1 306 ? 30.747 -0.847 -0.079 1.00 74.69 306 SER A O 1
ATOM 2286 N N . PRO A 1 307 ? 31.893 -2.300 1.191 1.00 78.12 307 PRO A N 1
ATOM 2287 C CA . PRO A 1 307 ? 31.202 -1.923 2.420 1.00 78.12 307 PRO A CA 1
ATOM 2288 C C . PRO A 1 307 ? 31.336 -0.444 2.777 1.00 78.12 307 PRO A C 1
ATOM 2290 O O . PRO A 1 307 ? 30.365 0.161 3.231 1.00 78.12 307 PRO A O 1
ATOM 2293 N N . GLU A 1 308 ? 32.491 0.175 2.506 1.00 76.56 308 GLU A N 1
ATOM 2294 C CA . GLU A 1 308 ? 32.652 1.619 2.724 1.00 76.56 308 GLU A CA 1
ATOM 2295 C C . GLU A 1 308 ? 31.797 2.446 1.756 1.00 76.56 308 GLU A C 1
ATOM 2297 O O . GLU A 1 308 ? 31.311 3.520 2.102 1.00 76.56 308 GLU A O 1
ATOM 2302 N N . THR A 1 309 ? 31.584 1.940 0.539 1.00 73.31 309 THR A N 1
ATOM 2303 C CA . THR A 1 309 ? 30.741 2.596 -0.466 1.00 73.31 309 THR A CA 1
ATOM 2304 C C . THR A 1 309 ? 29.292 2.652 0.016 1.00 73.31 309 THR A C 1
ATOM 2306 O O . THR A 1 309 ? 28.648 3.695 -0.086 1.00 73.31 309 THR A O 1
ATOM 2309 N N . VAL A 1 310 ? 28.788 1.565 0.605 1.00 77.88 310 VAL A N 1
ATOM 2310 C CA . VAL A 1 310 ? 27.405 1.504 1.097 1.00 77.88 310 VAL A CA 1
ATOM 2311 C C . VAL A 1 310 ? 27.209 2.314 2.377 1.00 77.88 310 VAL A C 1
ATOM 2313 O O . VAL A 1 310 ? 26.223 3.044 2.470 1.00 77.88 310 VAL A O 1
ATOM 2316 N N . SER A 1 311 ? 28.155 2.263 3.321 1.00 79.88 311 SER A N 1
ATOM 2317 C CA . SER A 1 311 ? 28.067 3.061 4.556 1.00 79.88 311 SER A CA 1
ATOM 2318 C C . SER A 1 311 ? 28.135 4.565 4.297 1.00 79.88 311 SER A C 1
ATOM 2320 O O . SER A 1 311 ? 27.669 5.355 5.114 1.00 79.88 311 SER A O 1
ATOM 2322 N N . SER A 1 312 ? 28.686 4.964 3.149 1.00 78.81 312 SER A N 1
ATOM 2323 C CA . SER A 1 312 ? 28.722 6.355 2.714 1.00 78.81 312 SER A CA 1
ATOM 2324 C C . SER A 1 312 ? 27.410 6.856 2.096 1.00 78.81 312 SER A C 1
ATOM 2326 O O . SER A 1 312 ? 27.292 8.047 1.837 1.00 78.81 312 SER A O 1
ATOM 2328 N N . LEU A 1 313 ? 26.408 6.003 1.854 1.00 82.31 313 LEU A N 1
ATOM 2329 C CA . LEU A 1 313 ? 25.126 6.457 1.309 1.00 82.31 313 LEU A CA 1
ATOM 2330 C C . LEU A 1 313 ? 24.418 7.427 2.272 1.00 82.31 313 LEU A C 1
ATOM 2332 O O . LEU A 1 313 ? 24.345 7.208 3.478 1.00 82.31 313 LEU A O 1
ATOM 2336 N N . SER A 1 314 ? 23.856 8.500 1.714 1.00 80.44 314 SER A N 1
ATOM 2337 C CA . SER A 1 314 ? 23.103 9.510 2.466 1.00 80.44 314 SER A CA 1
ATOM 2338 C C . SER A 1 314 ? 21.847 8.925 3.129 1.00 80.44 314 SER A C 1
ATOM 2340 O O . SER A 1 314 ? 21.125 8.145 2.512 1.00 80.44 314 SER A O 1
ATOM 2342 N N . GLU A 1 315 ? 21.501 9.401 4.333 1.00 82.69 315 GLU A N 1
ATOM 2343 C CA . GLU A 1 315 ? 20.260 9.036 5.053 1.00 82.69 315 GLU A CA 1
ATOM 2344 C C . GLU A 1 315 ? 18.965 9.490 4.344 1.00 82.69 315 GLU A C 1
ATOM 2346 O O . GLU A 1 315 ? 17.847 9.233 4.790 1.00 82.69 315 GLU A O 1
ATOM 2351 N N . SER A 1 316 ? 19.095 10.201 3.225 1.00 82.31 316 SER A N 1
ATOM 2352 C CA . SER A 1 316 ? 17.975 10.538 2.347 1.00 82.31 316 SER A CA 1
ATOM 2353 C C . SER A 1 316 ? 17.530 9.379 1.445 1.00 82.31 316 SER A C 1
ATOM 2355 O O . SER A 1 316 ? 16.392 9.405 0.957 1.00 82.31 316 SER A O 1
ATOM 2357 N N . VAL A 1 317 ? 18.389 8.373 1.240 1.00 86.75 317 VAL A N 1
ATOM 2358 C CA . VAL A 1 317 ? 18.162 7.260 0.315 1.00 86.75 317 VAL A CA 1
ATOM 2359 C C . VAL A 1 317 ? 17.235 6.228 0.952 1.00 86.75 317 VAL A C 1
ATOM 2361 O O . VAL A 1 317 ? 17.577 5.546 1.909 1.00 86.75 317 VAL A O 1
ATOM 2364 N N . SER A 1 318 ? 16.042 6.080 0.379 1.00 86.56 318 SER A N 1
ATOM 2365 C CA . SER A 1 318 ? 15.014 5.147 0.876 1.00 86.56 318 SER A CA 1
ATOM 2366 C C . SER A 1 318 ? 14.975 3.818 0.118 1.00 86.56 318 SER A C 1
ATOM 2368 O O . SER A 1 318 ? 14.444 2.814 0.608 1.00 86.56 318 SER A O 1
ATOM 2370 N N . CYS A 1 319 ? 15.524 3.816 -1.098 1.00 85.19 319 CYS A N 1
ATOM 2371 C CA . CYS A 1 319 ? 15.503 2.689 -2.014 1.00 85.19 319 CYS A CA 1
ATOM 2372 C C . CYS A 1 319 ? 16.863 2.552 -2.696 1.00 85.19 319 CYS A C 1
ATOM 2374 O O . CYS A 1 319 ? 17.300 3.467 -3.397 1.00 85.19 319 CYS A O 1
ATOM 2376 N N . VAL A 1 320 ? 17.481 1.383 -2.546 1.00 84.75 320 VAL A N 1
ATOM 2377 C CA . VAL A 1 320 ? 18.741 1.039 -3.213 1.00 84.75 320 VAL A CA 1
ATOM 2378 C C . VAL A 1 320 ? 18.491 -0.160 -4.117 1.00 84.75 320 VAL A C 1
ATOM 2380 O O . VAL A 1 320 ? 17.992 -1.183 -3.663 1.00 84.75 320 VAL A O 1
ATOM 2383 N N . ILE A 1 321 ? 18.792 -0.054 -5.408 1.00 80.38 321 ILE A N 1
ATOM 2384 C CA . ILE A 1 321 ? 18.791 -1.210 -6.316 1.00 80.38 321 ILE A CA 1
ATOM 2385 C C . ILE A 1 321 ? 20.242 -1.576 -6.565 1.00 80.38 321 ILE A C 1
ATOM 2387 O O . ILE A 1 321 ? 21.016 -0.716 -6.976 1.00 80.38 321 ILE A O 1
ATOM 2391 N N . ILE A 1 322 ? 20.599 -2.826 -6.296 1.00 73.56 322 ILE A N 1
ATOM 2392 C CA . ILE A 1 322 ? 21.990 -3.254 -6.275 1.00 73.56 322 ILE A CA 1
ATOM 2393 C C . ILE A 1 322 ? 22.226 -4.332 -7.332 1.00 73.56 322 ILE A C 1
ATOM 2395 O O . ILE A 1 322 ? 21.457 -5.291 -7.439 1.00 73.56 322 ILE A O 1
ATOM 2399 N N . GLY A 1 323 ? 23.276 -4.116 -8.122 1.00 67.75 323 GLY A N 1
ATOM 2400 C CA . GLY A 1 323 ? 23.800 -4.996 -9.159 1.00 67.75 323 GLY A CA 1
ATOM 2401 C C . GLY A 1 323 ? 24.562 -6.200 -8.624 1.00 67.75 323 GLY A C 1
ATOM 2402 O O . GLY A 1 323 ? 24.622 -6.454 -7.422 1.00 67.75 323 GLY A O 1
ATOM 2403 N N . SER A 1 324 ? 25.127 -6.960 -9.558 1.00 63.47 324 SER A N 1
ATOM 2404 C CA . SER A 1 324 ? 25.841 -8.212 -9.306 1.00 63.47 324 SER A CA 1
ATOM 2405 C C . SER A 1 324 ? 26.963 -8.068 -8.268 1.00 63.47 324 SER A C 1
ATOM 2407 O O . SER A 1 324 ? 27.644 -7.042 -8.238 1.00 63.47 324 SER A O 1
ATOM 2409 N N . ARG A 1 325 ? 27.209 -9.147 -7.499 1.00 65.75 325 ARG A N 1
ATOM 2410 C CA . ARG A 1 325 ? 28.357 -9.324 -6.579 1.00 65.75 325 ARG A CA 1
ATOM 2411 C C . ARG A 1 325 ? 28.387 -8.399 -5.356 1.00 65.75 325 ARG A C 1
ATOM 2413 O O . ARG A 1 325 ? 29.404 -7.806 -5.002 1.00 65.75 325 ARG A O 1
ATOM 2420 N N . LEU A 1 326 ? 27.260 -8.323 -4.661 1.00 69.12 326 LEU A N 1
ATOM 2421 C CA . LEU A 1 326 ? 27.175 -7.649 -3.370 1.00 69.12 326 LEU A CA 1
ATOM 2422 C C . LEU A 1 326 ? 27.774 -8.518 -2.254 1.00 69.12 326 LEU A C 1
ATOM 2424 O O . LEU A 1 326 ? 27.355 -9.666 -2.088 1.00 69.12 326 LEU A O 1
ATOM 2428 N N . SER A 1 327 ? 28.710 -7.982 -1.466 1.00 77.62 327 SER A N 1
ATOM 2429 C CA . SER A 1 327 ? 29.234 -8.677 -0.284 1.00 77.62 327 SER A CA 1
ATOM 2430 C C . SER A 1 327 ? 28.279 -8.562 0.909 1.00 77.62 327 SER A C 1
ATOM 2432 O O . SER A 1 327 ? 27.491 -7.618 1.022 1.00 77.62 327 SER A O 1
ATOM 2434 N N . ARG A 1 328 ? 28.369 -9.520 1.836 1.00 83.06 328 ARG A N 1
ATOM 2435 C CA . ARG A 1 328 ? 27.619 -9.507 3.100 1.00 83.06 328 ARG A CA 1
ATOM 2436 C C . ARG A 1 328 ? 27.862 -8.222 3.895 1.00 83.06 328 ARG A C 1
ATOM 2438 O O . ARG A 1 328 ? 26.920 -7.624 4.410 1.00 83.06 328 ARG A O 1
ATOM 2445 N N . ASP A 1 329 ? 29.111 -7.775 3.942 1.00 82.12 329 ASP A N 1
ATOM 2446 C CA . ASP A 1 329 ? 29.513 -6.578 4.680 1.00 82.12 329 ASP A CA 1
ATOM 2447 C C . ASP A 1 329 ? 28.925 -5.302 4.066 1.00 82.12 329 ASP A C 1
ATOM 2449 O O . ASP A 1 329 ? 28.518 -4.394 4.790 1.00 82.12 329 ASP A O 1
ATOM 2453 N N . ALA A 1 330 ? 28.797 -5.251 2.736 1.00 80.19 330 ALA A N 1
ATOM 2454 C CA . ALA A 1 330 ? 28.158 -4.134 2.050 1.00 80.19 330 ALA A CA 1
ATOM 2455 C C . ALA A 1 330 ? 26.672 -4.020 2.392 1.00 80.19 330 ALA A C 1
ATOM 2457 O O . ALA A 1 330 ? 26.158 -2.920 2.557 1.00 80.19 330 ALA A O 1
ATOM 2458 N N . ILE A 1 331 ? 25.986 -5.141 2.588 1.00 83.75 331 ILE A N 1
ATOM 2459 C CA . ILE A 1 331 ? 24.590 -5.134 3.028 1.00 83.75 331 ILE A CA 1
ATOM 2460 C C . ILE A 1 331 ? 24.440 -4.672 4.477 1.00 83.75 331 ILE A C 1
ATOM 2462 O O . ILE A 1 331 ? 23.536 -3.892 4.778 1.00 83.75 331 ILE A O 1
ATOM 2466 N N . LEU A 1 332 ? 25.318 -5.132 5.370 1.00 84.62 332 LEU A N 1
ATOM 2467 C CA . LEU A 1 332 ? 25.302 -4.711 6.774 1.00 84.62 332 LEU A CA 1
ATOM 2468 C C . LEU A 1 332 ? 25.568 -3.207 6.928 1.00 84.62 332 LEU A C 1
ATOM 2470 O O . LEU A 1 332 ? 25.129 -2.601 7.903 1.00 84.62 332 LEU A O 1
ATOM 2474 N N . ALA A 1 333 ? 26.251 -2.614 5.951 1.00 84.88 333 ALA A N 1
ATOM 2475 C CA . ALA A 1 333 ? 26.543 -1.193 5.873 1.00 84.88 333 ALA A CA 1
ATOM 2476 C C . ALA A 1 333 ? 25.394 -0.331 5.300 1.00 84.88 333 ALA A C 1
ATOM 2478 O O . ALA A 1 333 ? 25.562 0.883 5.200 1.00 84.88 333 ALA A O 1
ATOM 2479 N N . LEU A 1 334 ? 24.237 -0.906 4.930 1.00 85.50 334 LEU A N 1
ATOM 2480 C CA . LEU A 1 334 ? 23.091 -0.133 4.428 1.00 85.50 334 LEU A CA 1
ATOM 2481 C C . LEU A 1 334 ? 22.586 0.895 5.467 1.00 85.50 334 LEU A C 1
ATOM 2483 O O . LEU A 1 334 ? 22.389 0.536 6.634 1.00 85.50 334 LEU A O 1
ATOM 2487 N N . PRO A 1 335 ? 22.303 2.150 5.058 1.00 84.38 335 PRO A N 1
ATOM 2488 C CA . PRO A 1 335 ? 21.720 3.159 5.941 1.00 84.38 335 PRO A CA 1
ATOM 2489 C C . PRO A 1 335 ? 20.370 2.730 6.521 1.00 84.38 335 PRO A C 1
ATOM 2491 O O . PRO A 1 335 ? 19.592 2.016 5.882 1.00 84.38 335 PRO A O 1
ATOM 2494 N N . ARG A 1 336 ? 20.033 3.238 7.713 1.00 86.31 336 ARG A N 1
ATOM 2495 C CA . ARG A 1 336 ? 18.770 2.893 8.401 1.00 86.31 336 ARG A CA 1
ATOM 2496 C C . ARG A 1 336 ? 17.529 3.404 7.668 1.00 86.31 336 ARG A C 1
ATOM 2498 O O . ARG A 1 336 ? 16.439 2.872 7.865 1.00 86.31 336 ARG A O 1
ATOM 2505 N N . SER A 1 337 ? 17.695 4.429 6.842 1.00 86.88 337 SER A N 1
ATOM 2506 C CA . SER A 1 337 ? 16.673 4.977 5.948 1.00 86.88 337 SER A CA 1
ATOM 2507 C C . SER A 1 337 ? 16.279 4.040 4.800 1.00 86.88 337 SER A C 1
ATOM 2509 O O . SER A 1 337 ? 15.181 4.189 4.255 1.00 86.88 337 SER A O 1
ATOM 2511 N N . VAL A 1 338 ? 17.107 3.046 4.450 1.00 89.25 338 VAL A N 1
ATOM 2512 C CA . VAL A 1 338 ? 16.809 2.107 3.361 1.00 89.25 338 VAL A CA 1
ATOM 2513 C C . VAL A 1 338 ? 15.743 1.107 3.804 1.00 89.25 338 VAL A C 1
ATOM 2515 O O . VAL A 1 338 ? 15.992 0.206 4.606 1.00 89.25 338 VAL A O 1
ATOM 2518 N N . ALA A 1 339 ? 14.549 1.252 3.228 1.00 90.38 339 ALA A N 1
ATOM 2519 C CA . ALA A 1 339 ? 13.413 0.361 3.459 1.00 90.38 339 ALA A CA 1
ATOM 2520 C C . ALA A 1 339 ? 13.157 -0.599 2.288 1.00 90.38 339 ALA A C 1
ATOM 2522 O O . ALA A 1 339 ? 12.534 -1.649 2.470 1.00 90.38 339 ALA A O 1
ATOM 2523 N N . THR A 1 340 ? 13.614 -0.232 1.083 1.00 88.19 340 THR A N 1
ATOM 2524 C CA . THR A 1 340 ? 13.451 -1.037 -0.133 1.00 88.19 340 THR A CA 1
ATOM 2525 C C . THR A 1 340 ? 14.794 -1.383 -0.763 1.00 88.19 340 THR A C 1
ATOM 2527 O O . THR A 1 340 ? 15.580 -0.485 -1.062 1.00 88.19 340 THR A O 1
ATOM 2530 N N . VAL A 1 341 ? 15.018 -2.668 -1.047 1.00 88.31 341 VAL A N 1
ATOM 2531 C CA . VAL A 1 341 ? 16.208 -3.137 -1.774 1.00 88.31 341 VAL A CA 1
ATOM 2532 C C . VAL A 1 341 ? 15.811 -3.833 -3.073 1.00 88.31 341 VAL A C 1
ATOM 2534 O O . VAL A 1 341 ? 14.887 -4.642 -3.098 1.00 88.31 341 VAL A O 1
ATOM 2537 N N . GLY A 1 342 ? 16.481 -3.512 -4.177 1.00 86.75 342 GLY A N 1
ATOM 2538 C CA . GLY A 1 342 ? 16.383 -4.263 -5.426 1.00 86.75 342 GLY A CA 1
ATOM 2539 C C . GLY A 1 342 ? 17.529 -5.249 -5.581 1.00 86.75 342 GLY A C 1
ATOM 2540 O O . GLY A 1 342 ? 18.678 -4.861 -5.398 1.00 86.75 342 GLY A O 1
ATOM 2541 N N . ILE A 1 343 ? 17.202 -6.490 -5.936 1.00 84.19 343 ILE A N 1
ATOM 2542 C CA . ILE A 1 343 ? 18.152 -7.586 -6.145 1.00 84.19 343 ILE A CA 1
ATOM 2543 C C . ILE A 1 343 ? 18.176 -7.914 -7.637 1.00 84.19 343 ILE A C 1
ATOM 2545 O O . ILE A 1 343 ? 17.154 -8.327 -8.193 1.00 84.19 343 ILE A O 1
ATOM 2549 N N . LEU A 1 344 ? 19.327 -7.696 -8.271 1.00 81.75 344 LEU A N 1
ATOM 2550 C CA . LEU A 1 344 ? 19.626 -8.113 -9.644 1.00 81.75 344 LEU A CA 1
ATOM 2551 C C . LEU A 1 344 ? 20.245 -9.526 -9.658 1.00 81.75 344 LEU A C 1
ATOM 2553 O O . LEU A 1 344 ? 20.406 -10.148 -8.605 1.00 81.75 344 LEU A O 1
ATOM 2557 N N . SER A 1 345 ? 20.556 -10.062 -10.841 1.00 77.94 345 SER A N 1
ATOM 2558 C CA . SER A 1 345 ? 21.210 -11.371 -10.964 1.00 77.94 345 SER A CA 1
ATOM 2559 C C . SER A 1 345 ? 22.545 -11.417 -10.202 1.00 77.94 345 SER A C 1
ATOM 2561 O O . SER A 1 345 ? 23.171 -10.390 -9.937 1.00 77.94 345 SER A O 1
ATOM 2563 N N . ASP A 1 346 ? 22.977 -12.625 -9.831 1.00 77.50 346 ASP A N 1
ATOM 2564 C CA . ASP A 1 346 ? 24.314 -12.880 -9.264 1.00 77.50 346 ASP A CA 1
ATOM 2565 C C . ASP A 1 346 ? 24.585 -12.268 -7.875 1.00 77.50 346 ASP A C 1
ATOM 2567 O O . ASP A 1 346 ? 25.736 -12.055 -7.483 1.00 77.50 346 ASP A O 1
ATOM 2571 N N . VAL A 1 347 ? 23.533 -11.997 -7.094 1.00 82.00 347 VAL A N 1
ATOM 2572 C CA . VAL A 1 347 ? 23.663 -11.682 -5.663 1.00 82.00 347 VAL A CA 1
ATOM 2573 C C . VAL A 1 347 ? 23.648 -12.986 -4.853 1.00 82.00 347 VAL A C 1
ATOM 2575 O O . VAL A 1 347 ? 22.657 -13.723 -4.918 1.00 82.00 347 VAL A O 1
ATOM 2578 N N . PRO A 1 348 ? 24.699 -13.296 -4.073 1.00 84.44 348 PRO A N 1
ATOM 2579 C CA . PRO A 1 348 ? 24.761 -14.542 -3.320 1.00 84.44 348 PRO A CA 1
ATOM 2580 C C . PRO A 1 348 ? 23.783 -14.540 -2.135 1.00 84.44 348 PRO A C 1
ATOM 2582 O O . PRO A 1 348 ? 23.484 -13.506 -1.532 1.00 84.44 348 PRO A O 1
ATOM 2585 N N . ALA A 1 349 ? 23.287 -15.728 -1.785 1.00 88.12 349 ALA A N 1
ATOM 2586 C CA . ALA A 1 349 ? 22.299 -15.923 -0.724 1.00 88.12 349 ALA A CA 1
ATOM 2587 C C . ALA A 1 349 ? 22.783 -15.433 0.652 1.00 88.12 349 ALA A C 1
ATOM 2589 O O . ALA A 1 349 ? 22.031 -14.810 1.401 1.00 88.12 349 ALA A O 1
ATOM 2590 N N . GLU A 1 350 ? 24.062 -15.647 0.966 1.00 87.19 350 GLU A N 1
ATOM 2591 C CA . GLU A 1 350 ? 24.673 -15.201 2.223 1.00 87.19 350 GLU A CA 1
ATOM 2592 C C . GLU A 1 350 ? 24.613 -13.682 2.417 1.00 87.19 350 GLU A C 1
ATOM 2594 O O . GLU A 1 350 ? 24.443 -13.212 3.545 1.00 87.19 350 GLU A O 1
ATOM 2599 N N . SER A 1 351 ? 24.696 -12.926 1.322 1.00 85.44 351 SER A N 1
ATOM 2600 C CA . SER A 1 351 ? 24.584 -11.477 1.334 1.00 85.44 351 SER A CA 1
ATOM 2601 C C . SER A 1 351 ? 23.147 -11.095 1.672 1.00 85.44 351 SER A C 1
ATOM 2603 O O . SER A 1 351 ? 22.911 -10.403 2.658 1.00 85.44 351 SER A O 1
ATOM 2605 N N . VAL A 1 352 ? 22.164 -11.621 0.940 1.00 88.19 352 VAL A N 1
ATOM 2606 C CA . VAL A 1 352 ? 20.741 -11.311 1.170 1.00 88.19 352 VAL A CA 1
ATOM 2607 C C . VAL A 1 352 ? 20.283 -11.647 2.593 1.00 88.19 352 VAL A C 1
ATOM 2609 O O . VAL A 1 352 ? 19.535 -10.871 3.189 1.00 88.19 352 VAL A O 1
ATOM 2612 N N . SER A 1 353 ? 20.807 -12.728 3.181 1.00 87.88 353 SER A N 1
ATOM 2613 C CA . SER A 1 353 ? 20.525 -13.102 4.577 1.00 87.88 353 SER A CA 1
ATOM 2614 C C . SER A 1 353 ? 20.928 -12.045 5.609 1.00 87.88 353 SER A C 1
ATOM 2616 O O . SER A 1 353 ? 20.446 -12.073 6.740 1.00 87.88 353 SER A O 1
ATOM 2618 N N . ALA A 1 354 ? 21.808 -11.116 5.233 1.00 88.81 354 ALA A N 1
ATOM 2619 C CA . ALA A 1 354 ? 22.303 -10.061 6.098 1.00 88.81 354 ALA A CA 1
ATOM 2620 C C . ALA A 1 354 ? 21.512 -8.749 5.992 1.00 88.81 354 ALA A C 1
ATOM 2622 O O . ALA A 1 354 ? 21.918 -7.784 6.641 1.00 88.81 354 ALA A O 1
ATOM 2623 N N . PHE A 1 355 ? 20.415 -8.668 5.211 1.00 89.56 355 PHE A N 1
ATOM 2624 C CA . PHE A 1 355 ? 19.663 -7.408 5.128 1.00 89.56 355 PHE A CA 1
ATOM 2625 C C . PHE A 1 355 ? 19.245 -6.921 6.522 1.00 89.56 355 PHE A C 1
ATOM 2627 O O . PHE A 1 355 ? 18.756 -7.711 7.337 1.00 89.56 355 PHE A O 1
ATOM 2634 N N . PRO A 1 356 ? 19.408 -5.617 6.807 1.00 86.94 356 PRO A N 1
ATOM 2635 C CA . PRO A 1 356 ? 19.011 -5.068 8.088 1.00 86.94 356 PRO A CA 1
ATOM 2636 C C . PRO A 1 356 ? 17.489 -5.121 8.242 1.00 86.94 356 PRO A C 1
ATOM 2638 O O . PRO A 1 356 ? 16.741 -5.067 7.265 1.00 86.94 356 PRO A O 1
ATOM 2641 N N . ALA A 1 357 ? 17.016 -5.150 9.490 1.00 87.44 357 ALA A N 1
ATOM 2642 C CA . ALA A 1 357 ? 15.588 -5.225 9.811 1.00 87.44 357 ALA A CA 1
ATOM 2643 C C . ALA A 1 357 ? 14.753 -4.038 9.282 1.00 87.44 357 ALA A C 1
ATOM 2645 O O . ALA A 1 357 ? 13.525 -4.106 9.266 1.00 87.44 357 ALA A O 1
ATOM 2646 N N . THR A 1 358 ? 15.404 -2.952 8.852 1.00 88.12 358 THR A N 1
ATOM 2647 C CA . THR A 1 358 ? 14.770 -1.806 8.187 1.00 88.12 358 THR A CA 1
ATOM 2648 C C . THR A 1 358 ? 14.271 -2.150 6.782 1.00 88.12 358 THR A C 1
ATOM 2650 O O . THR A 1 358 ? 13.295 -1.554 6.322 1.00 88.12 358 THR A O 1
ATOM 2653 N N . VAL A 1 359 ? 14.876 -3.140 6.114 1.00 91.19 359 VAL A N 1
ATOM 2654 C CA . VAL A 1 359 ? 14.451 -3.614 4.794 1.00 91.19 359 VAL A CA 1
ATOM 2655 C C . VAL A 1 359 ? 13.194 -4.459 4.950 1.00 91.19 359 VAL A C 1
ATOM 2657 O O . VAL A 1 359 ? 13.225 -5.596 5.424 1.00 91.19 359 VAL A O 1
ATOM 2660 N N . THR A 1 360 ? 12.075 -3.881 4.524 1.00 92.62 360 THR A N 1
ATOM 2661 C CA . THR A 1 360 ? 10.741 -4.497 4.590 1.00 92.62 360 THR A CA 1
ATOM 2662 C C . THR A 1 360 ? 10.180 -4.832 3.213 1.00 92.62 360 THR A C 1
ATOM 2664 O O . THR A 1 360 ? 9.245 -5.630 3.104 1.00 92.62 360 THR A O 1
ATOM 2667 N N . SER A 1 361 ? 10.762 -4.250 2.161 1.00 92.38 361 SER A N 1
ATOM 2668 C CA . SER A 1 361 ? 10.332 -4.385 0.774 1.00 92.38 361 SER A CA 1
ATOM 2669 C C . SER A 1 361 ? 11.503 -4.784 -0.120 1.00 92.38 361 SER A C 1
ATOM 2671 O O . SER A 1 361 ? 12.565 -4.163 -0.084 1.00 92.38 361 SER A O 1
ATOM 2673 N N . VAL A 1 362 ? 11.309 -5.803 -0.956 1.00 91.31 362 VAL A N 1
ATOM 2674 C CA . VAL A 1 362 ? 12.329 -6.266 -1.904 1.00 91.31 362 VAL A CA 1
ATOM 2675 C C . VAL A 1 362 ? 11.791 -6.286 -3.333 1.00 91.31 362 VAL A C 1
ATOM 2677 O O . VAL A 1 362 ? 10.683 -6.747 -3.603 1.00 91.31 362 VAL A O 1
ATOM 2680 N N . LYS A 1 363 ? 12.579 -5.770 -4.277 1.00 89.56 363 LYS A N 1
ATOM 2681 C CA . LYS A 1 363 ? 12.316 -5.828 -5.721 1.00 89.56 363 LYS A CA 1
ATOM 2682 C C . LYS A 1 363 ? 13.172 -6.944 -6.326 1.00 89.56 363 LYS A C 1
ATOM 2684 O O . LYS A 1 363 ? 14.392 -6.822 -6.322 1.00 89.56 363 LYS A O 1
ATOM 2689 N N . ILE A 1 364 ? 12.546 -8.009 -6.826 1.00 86.88 364 ILE A N 1
ATOM 2690 C CA . ILE A 1 364 ? 13.253 -9.171 -7.389 1.00 86.88 364 ILE A CA 1
ATOM 2691 C C . ILE A 1 364 ? 13.230 -9.066 -8.913 1.00 86.88 364 ILE A C 1
ATOM 2693 O O . ILE A 1 364 ? 12.167 -9.205 -9.519 1.00 86.88 364 ILE A O 1
ATOM 2697 N N . TYR A 1 365 ? 14.384 -8.803 -9.522 1.00 84.38 365 TYR A N 1
ATOM 2698 C CA . TYR A 1 365 ? 14.519 -8.731 -10.978 1.00 84.38 365 TYR A CA 1
ATOM 2699 C C . TYR A 1 365 ? 14.728 -10.128 -11.599 1.00 84.38 365 TYR A C 1
ATOM 2701 O O . TYR A 1 365 ? 15.026 -11.085 -10.877 1.00 84.38 365 TYR A O 1
ATOM 2709 N N . PRO A 1 366 ? 14.550 -10.283 -12.924 1.00 80.19 366 PRO A N 1
ATOM 2710 C CA . PRO A 1 366 ? 14.827 -11.545 -13.611 1.00 80.19 366 PRO A CA 1
ATOM 2711 C C . PRO A 1 366 ? 16.270 -12.025 -13.390 1.00 80.19 366 PRO A C 1
ATOM 2713 O O . PRO A 1 366 ? 17.195 -11.220 -13.304 1.00 80.19 366 PRO A O 1
ATOM 2716 N N . GLY A 1 367 ? 16.459 -13.344 -13.292 1.00 79.44 367 GLY A N 1
ATOM 2717 C CA . GLY A 1 367 ? 17.779 -13.968 -13.120 1.00 79.44 367 GLY A CA 1
ATOM 2718 C C . GLY A 1 367 ? 18.260 -14.142 -11.672 1.00 79.44 367 GLY A C 1
ATOM 2719 O O . GLY A 1 367 ? 19.335 -14.693 -11.457 1.00 79.44 367 GLY A O 1
ATOM 2720 N N . VAL A 1 368 ? 17.486 -13.726 -10.662 1.00 85.06 368 VAL A N 1
ATOM 2721 C CA . VAL A 1 368 ? 17.821 -13.987 -9.249 1.00 85.06 368 VAL A CA 1
ATOM 2722 C C . VAL A 1 368 ? 17.645 -15.476 -8.919 1.00 85.06 368 VAL A C 1
ATOM 2724 O O . VAL A 1 368 ? 16.588 -16.056 -9.177 1.00 85.06 368 VAL A O 1
ATOM 2727 N N . SER A 1 369 ? 18.668 -16.089 -8.313 1.00 87.00 369 SER A N 1
ATOM 2728 C CA . SER A 1 369 ? 18.643 -17.510 -7.943 1.00 87.00 369 SER A CA 1
ATOM 2729 C C . SER A 1 369 ? 17.601 -17.817 -6.858 1.00 87.00 369 SER A C 1
ATOM 2731 O O . SER A 1 369 ? 17.298 -16.984 -6.001 1.00 87.00 369 SER A O 1
ATOM 2733 N N . THR A 1 370 ? 17.077 -19.044 -6.839 1.00 88.94 370 THR A N 1
ATOM 2734 C CA . THR A 1 370 ? 16.127 -19.480 -5.802 1.00 88.94 370 THR A CA 1
ATOM 2735 C C . THR A 1 370 ? 16.722 -19.446 -4.402 1.00 88.94 370 THR A C 1
ATOM 2737 O O . THR A 1 370 ? 16.011 -19.142 -3.449 1.00 88.94 370 THR A O 1
ATOM 2740 N N . ASP A 1 371 ? 18.013 -19.738 -4.265 1.00 88.69 371 ASP A N 1
ATOM 2741 C CA . ASP A 1 371 ? 18.678 -19.763 -2.961 1.00 88.69 371 ASP A CA 1
ATOM 2742 C C . ASP A 1 371 ? 18.845 -18.349 -2.407 1.00 88.69 371 ASP A C 1
ATOM 2744 O O . ASP A 1 371 ? 18.629 -18.120 -1.218 1.00 88.69 371 ASP A O 1
ATOM 2748 N N . THR A 1 372 ? 19.099 -17.374 -3.283 1.00 89.06 372 THR A N 1
ATOM 2749 C CA . THR A 1 372 ? 19.089 -15.948 -2.938 1.00 89.06 372 THR A CA 1
ATOM 2750 C C . THR A 1 372 ? 17.729 -15.511 -2.395 1.00 89.06 372 THR A C 1
ATOM 2752 O O . THR A 1 372 ? 17.660 -14.767 -1.422 1.00 89.06 372 THR A O 1
ATOM 2755 N N . ILE A 1 373 ? 16.637 -16.000 -2.986 1.00 90.44 373 ILE A N 1
ATOM 2756 C CA . ILE A 1 373 ? 15.273 -15.659 -2.558 1.00 90.44 373 ILE A CA 1
ATOM 2757 C C . ILE A 1 373 ? 14.928 -16.339 -1.227 1.00 90.44 373 ILE A C 1
ATOM 2759 O O . ILE A 1 373 ? 14.368 -15.692 -0.346 1.00 90.44 373 ILE A O 1
ATOM 2763 N N . ARG A 1 374 ? 15.316 -17.607 -1.038 1.00 90.94 374 ARG A N 1
ATOM 2764 C CA . ARG A 1 374 ? 15.129 -18.324 0.238 1.00 90.94 374 ARG A CA 1
ATOM 2765 C C . ARG A 1 374 ? 15.874 -17.673 1.398 1.00 90.94 374 ARG A C 1
ATOM 2767 O O . ARG A 1 374 ? 15.452 -17.808 2.540 1.00 90.94 374 ARG A O 1
ATOM 2774 N N . ALA A 1 375 ? 16.976 -16.988 1.108 1.00 91.38 375 ALA A N 1
ATOM 2775 C CA . ALA A 1 375 ? 17.771 -16.290 2.105 1.00 91.38 375 ALA A CA 1
ATOM 2776 C C . ALA A 1 375 ? 17.202 -14.923 2.518 1.00 91.38 375 ALA A C 1
ATOM 2778 O O . ALA A 1 375 ? 17.800 -14.262 3.363 1.00 91.38 375 ALA A O 1
ATOM 2779 N N . LEU A 1 376 ? 16.069 -14.480 1.958 1.00 92.12 376 LEU A N 1
ATOM 2780 C CA . LEU A 1 376 ? 15.412 -13.243 2.385 1.00 92.12 376 LEU A CA 1
ATOM 2781 C C . LEU A 1 376 ? 15.053 -13.297 3.884 1.00 92.12 376 LEU A C 1
ATOM 2783 O O . LEU A 1 376 ? 14.417 -14.258 4.324 1.00 92.12 376 LEU A O 1
ATOM 2787 N N . PRO A 1 377 ? 15.417 -12.276 4.684 1.00 90.50 377 PRO A N 1
ATOM 2788 C CA . PRO A 1 377 ? 15.153 -12.294 6.115 1.00 90.50 377 PRO A CA 1
ATOM 2789 C C . PRO A 1 377 ? 13.683 -12.028 6.439 1.00 90.50 377 PRO A C 1
ATOM 2791 O O . PRO A 1 377 ? 12.949 -11.405 5.672 1.00 90.50 377 PRO A O 1
ATOM 2794 N N . ALA A 1 378 ? 13.276 -12.426 7.646 1.00 89.81 378 ALA A N 1
ATOM 2795 C CA . ALA A 1 378 ? 11.896 -12.322 8.125 1.00 89.81 378 ALA A CA 1
ATOM 2796 C C . ALA A 1 378 ? 11.352 -10.880 8.228 1.00 89.81 378 ALA A C 1
ATOM 2798 O O . ALA A 1 378 ? 10.145 -10.693 8.373 1.00 89.81 378 ALA A O 1
ATOM 2799 N N . SER A 1 379 ? 12.211 -9.854 8.157 1.00 90.50 379 SER A N 1
ATOM 2800 C CA . SER A 1 379 ? 11.775 -8.452 8.076 1.00 90.50 379 SER A CA 1
ATOM 2801 C C . SER A 1 379 ? 11.099 -8.119 6.742 1.00 90.50 379 SER A C 1
ATOM 2803 O O . SER A 1 379 ? 10.283 -7.197 6.678 1.00 90.50 379 SER A O 1
ATOM 2805 N N . VAL A 1 380 ? 11.403 -8.871 5.677 1.00 93.62 380 VAL A N 1
ATOM 2806 C CA . VAL A 1 380 ? 10.828 -8.669 4.346 1.00 93.62 380 VAL A CA 1
ATOM 2807 C C . VAL A 1 380 ? 9.389 -9.172 4.341 1.00 93.62 380 VAL A C 1
ATOM 2809 O O . VAL A 1 380 ? 9.125 -10.372 4.392 1.00 93.62 380 VAL A O 1
ATOM 2812 N N . SER A 1 381 ? 8.452 -8.231 4.250 1.00 93.50 381 SER A N 1
ATOM 2813 C CA . SER A 1 381 ? 7.010 -8.499 4.204 1.00 93.50 381 SER A CA 1
ATOM 2814 C C . SER A 1 381 ? 6.386 -8.175 2.849 1.00 93.50 381 SER A C 1
ATOM 2816 O O . SER A 1 381 ? 5.287 -8.651 2.546 1.00 93.50 381 SER A O 1
ATOM 2818 N N . GLN A 1 382 ? 7.086 -7.386 2.024 1.00 93.38 382 GLN A N 1
ATOM 2819 C CA . GLN A 1 382 ? 6.642 -6.980 0.696 1.00 93.38 382 GLN A CA 1
ATOM 2820 C C . GLN A 1 382 ? 7.637 -7.406 -0.382 1.00 93.38 382 GLN A C 1
ATOM 2822 O O . GLN A 1 382 ? 8.835 -7.151 -0.270 1.00 93.38 382 GLN A O 1
ATOM 2827 N N . VAL A 1 383 ? 7.135 -7.990 -1.469 1.00 93.06 383 VAL A N 1
ATOM 2828 C CA . VAL A 1 383 ? 7.954 -8.350 -2.635 1.00 93.06 383 VAL A CA 1
ATOM 2829 C C . VAL A 1 383 ? 7.342 -7.796 -3.913 1.00 93.06 383 VAL A C 1
ATOM 2831 O O . VAL A 1 383 ? 6.136 -7.887 -4.122 1.00 93.06 383 VAL A O 1
ATOM 2834 N N . THR A 1 384 ? 8.166 -7.215 -4.786 1.00 90.75 384 THR A N 1
ATOM 2835 C CA . THR A 1 384 ? 7.754 -6.794 -6.133 1.00 90.75 384 THR A CA 1
ATOM 2836 C C . THR A 1 384 ? 8.244 -7.792 -7.176 1.00 90.75 384 THR A C 1
ATOM 2838 O O . THR A 1 384 ? 9.442 -8.061 -7.247 1.00 90.75 384 THR A O 1
ATOM 2841 N N . LEU A 1 385 ? 7.316 -8.290 -7.994 1.00 87.12 385 LEU A N 1
ATOM 2842 C CA . LEU A 1 385 ? 7.557 -9.218 -9.097 1.00 87.12 385 LEU A CA 1
ATOM 2843 C C . LEU A 1 385 ? 7.498 -8.486 -10.440 1.00 87.12 385 LEU A C 1
ATOM 2845 O O . LEU A 1 385 ? 6.530 -7.769 -10.721 1.00 87.12 385 LEU A O 1
ATOM 2849 N N . TYR A 1 386 ? 8.514 -8.710 -11.268 1.00 86.62 386 TYR A N 1
ATOM 2850 C CA . TYR A 1 386 ? 8.616 -8.200 -12.635 1.00 86.62 386 TYR A CA 1
ATOM 2851 C C . TYR A 1 386 ? 8.239 -9.275 -13.668 1.00 86.62 386 TYR A C 1
ATOM 2853 O O . TYR A 1 386 ? 8.184 -10.462 -13.322 1.00 86.62 386 TYR A O 1
ATOM 2861 N N . PRO A 1 387 ? 7.961 -8.886 -14.929 1.00 79.56 387 PRO A N 1
ATOM 2862 C CA . PRO A 1 387 ? 7.873 -9.836 -16.038 1.00 79.56 387 PRO A CA 1
ATOM 2863 C C . PRO A 1 387 ? 9.091 -10.760 -16.048 1.00 79.56 387 PRO A C 1
ATOM 2865 O O . PRO A 1 387 ? 10.167 -10.332 -15.648 1.00 79.56 387 PRO A O 1
ATOM 2868 N N . GLU A 1 388 ? 8.912 -12.007 -16.482 1.00 80.81 388 GLU A N 1
ATOM 2869 C CA . GLU A 1 388 ? 9.960 -13.050 -16.494 1.00 80.81 388 GLU A CA 1
ATOM 2870 C C . GLU A 1 388 ? 10.345 -13.638 -15.124 1.00 80.81 388 GLU A C 1
ATOM 2872 O O . GLU A 1 388 ? 11.226 -14.493 -15.051 1.00 80.81 388 GLU A O 1
ATOM 2877 N N . ALA A 1 389 ? 9.658 -13.271 -14.035 1.00 82.88 389 ALA A N 1
ATOM 2878 C CA . ALA A 1 389 ? 9.772 -14.026 -12.786 1.00 82.88 389 ALA A CA 1
ATOM 2879 C C . ALA A 1 389 ? 9.457 -15.520 -13.020 1.00 82.88 389 ALA A C 1
ATOM 2881 O O . ALA A 1 389 ? 8.542 -15.862 -13.766 1.00 82.88 389 ALA A O 1
ATOM 2882 N N . SER A 1 390 ? 10.201 -16.423 -12.381 1.00 84.19 390 SER A N 1
ATOM 2883 C CA . SER A 1 390 ? 9.971 -17.869 -12.515 1.00 84.19 390 SER A CA 1
ATOM 2884 C C . SER A 1 390 ? 8.948 -18.378 -11.489 1.00 84.19 390 SER A C 1
ATOM 2886 O O . SER A 1 390 ? 8.655 -17.714 -10.492 1.00 84.19 390 SER A O 1
ATOM 2888 N N . ILE A 1 391 ? 8.397 -19.579 -11.692 1.00 85.19 391 ILE A N 1
ATOM 2889 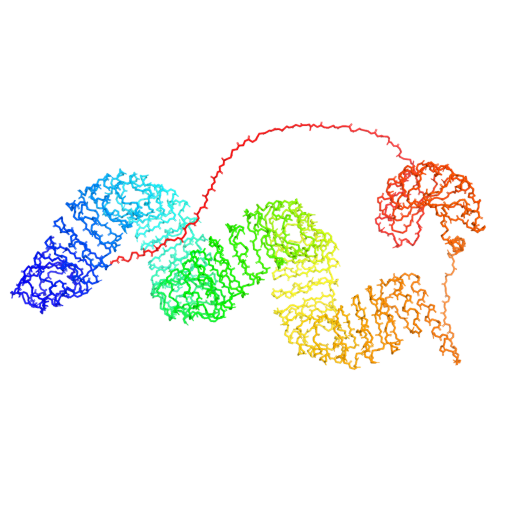C CA . ILE A 1 391 ? 7.539 -20.224 -10.678 1.00 85.19 391 ILE A CA 1
ATOM 2890 C C . ILE A 1 391 ? 8.375 -20.590 -9.444 1.00 85.19 391 ILE A C 1
ATOM 2892 O O . ILE A 1 391 ? 7.903 -20.531 -8.308 1.00 85.19 391 ILE A O 1
ATOM 2896 N N . GLU A 1 392 ? 9.635 -20.940 -9.666 1.00 84.69 392 GLU A N 1
ATOM 2897 C CA . GLU A 1 392 ? 10.620 -21.292 -8.656 1.00 84.69 392 GLU A CA 1
ATOM 2898 C C . GLU A 1 392 ? 10.910 -20.100 -7.735 1.00 84.69 392 GLU A C 1
ATOM 2900 O O . GLU A 1 392 ? 10.963 -20.276 -6.520 1.00 84.69 392 GLU A O 1
ATOM 2905 N N . THR A 1 393 ? 10.981 -18.883 -8.289 1.00 84.44 393 THR A N 1
ATOM 2906 C CA . THR A 1 393 ? 11.071 -17.621 -7.535 1.00 84.44 393 THR A CA 1
ATOM 2907 C C . THR A 1 393 ? 9.930 -17.497 -6.525 1.00 84.44 393 THR A C 1
ATOM 2909 O O . THR A 1 393 ? 10.171 -17.150 -5.374 1.00 84.44 393 THR A O 1
ATOM 2912 N N . ILE A 1 394 ? 8.694 -17.825 -6.914 1.00 87.12 394 ILE A N 1
ATOM 2913 C CA . ILE A 1 394 ? 7.529 -17.731 -6.021 1.00 87.12 394 ILE A CA 1
ATOM 2914 C C . ILE A 1 394 ? 7.564 -18.788 -4.924 1.00 87.12 394 ILE A C 1
ATOM 2916 O O . ILE A 1 394 ? 7.286 -18.485 -3.767 1.00 87.12 394 ILE A O 1
ATOM 2920 N N . ARG A 1 395 ? 7.937 -20.024 -5.271 1.00 87.25 395 ARG A N 1
ATOM 2921 C CA . ARG A 1 395 ? 8.079 -21.118 -4.296 1.00 87.25 395 ARG A CA 1
ATOM 2922 C C . ARG A 1 395 ? 9.185 -20.864 -3.274 1.00 87.25 395 ARG A C 1
ATOM 2924 O O . ARG A 1 395 ? 9.161 -21.465 -2.207 1.00 87.25 395 ARG A O 1
ATOM 2931 N N . ALA A 1 396 ? 10.162 -20.034 -3.621 1.00 89.62 396 ALA A N 1
ATOM 2932 C CA . ALA A 1 396 ? 11.283 -19.681 -2.765 1.00 89.62 396 ALA A CA 1
ATOM 2933 C C . ALA A 1 396 ? 10.988 -18.515 -1.803 1.00 89.62 396 ALA A C 1
ATOM 2935 O O . ALA A 1 396 ? 11.827 -18.238 -0.949 1.00 89.62 396 ALA A O 1
ATOM 2936 N N . LEU A 1 397 ? 9.842 -17.830 -1.928 1.00 91.31 397 LEU A N 1
ATOM 2937 C CA . LEU A 1 397 ? 9.498 -16.698 -1.061 1.00 91.31 397 LEU A CA 1
ATOM 2938 C C . LEU A 1 397 ? 9.346 -17.138 0.407 1.00 91.31 397 LEU A C 1
ATOM 2940 O O . LEU A 1 397 ? 8.711 -18.164 0.662 1.00 91.31 397 LEU A O 1
ATOM 2944 N N . PRO A 1 398 ? 9.871 -16.366 1.378 1.00 89.12 398 PRO A N 1
ATOM 2945 C CA . PRO A 1 398 ? 9.744 -16.705 2.790 1.00 89.12 398 PRO A CA 1
ATOM 2946 C C . PRO A 1 398 ? 8.323 -16.451 3.312 1.00 89.12 398 PRO A C 1
ATOM 2948 O O . PRO A 1 398 ? 7.590 -15.601 2.801 1.00 89.12 398 PRO A O 1
ATOM 2951 N N . GLU A 1 399 ? 7.958 -17.140 4.395 1.00 89.31 399 GLU A N 1
ATOM 2952 C CA . GLU A 1 399 ? 6.627 -17.052 5.021 1.00 89.31 399 GLU A CA 1
ATOM 2953 C C . GLU A 1 399 ? 6.293 -15.656 5.579 1.00 89.31 399 GLU A C 1
ATOM 2955 O O . GLU A 1 399 ? 5.127 -15.326 5.794 1.00 89.31 399 GLU A O 1
ATOM 2960 N N . SER A 1 400 ? 7.300 -14.802 5.785 1.00 90.81 400 SER A N 1
ATOM 2961 C CA . SER A 1 400 ? 7.103 -13.410 6.202 1.00 90.81 400 SER A CA 1
ATOM 2962 C C . SER A 1 400 ? 6.448 -12.539 5.123 1.00 90.81 400 SER A C 1
ATOM 2964 O O . SER A 1 400 ? 5.886 -11.488 5.445 1.00 90.81 400 SER A O 1
ATOM 2966 N N . VAL A 1 401 ? 6.492 -12.948 3.846 1.00 93.56 401 VAL A N 1
ATOM 2967 C CA . VAL A 1 401 ? 5.897 -12.189 2.739 1.00 93.56 401 VAL A CA 1
ATOM 2968 C C . VAL A 1 401 ? 4.379 -12.307 2.796 1.00 93.56 401 VAL A C 1
ATOM 2970 O O . VAL A 1 401 ? 3.801 -13.360 2.532 1.00 93.56 401 VAL A O 1
ATOM 2973 N N . THR A 1 402 ? 3.732 -11.183 3.093 1.00 93.31 402 THR A N 1
ATOM 2974 C CA . THR A 1 402 ? 2.267 -11.068 3.184 1.00 93.31 402 THR A CA 1
ATOM 2975 C C . THR A 1 402 ? 1.672 -10.201 2.080 1.00 93.31 402 THR A C 1
ATOM 2977 O O . THR A 1 402 ? 0.465 -10.252 1.824 1.00 93.31 402 THR A O 1
ATOM 2980 N N . CYS A 1 403 ? 2.515 -9.416 1.400 1.00 93.19 403 CYS A N 1
ATOM 2981 C CA . CYS A 1 403 ? 2.126 -8.517 0.326 1.00 93.19 403 CYS A CA 1
ATOM 2982 C C . CYS A 1 403 ? 2.999 -8.724 -0.914 1.00 93.19 403 CYS A C 1
ATOM 2984 O O . CYS A 1 403 ? 4.226 -8.649 -0.844 1.00 93.19 403 CYS A O 1
ATOM 2986 N N . ILE A 1 404 ? 2.367 -8.921 -2.070 1.00 93.06 404 ILE A N 1
ATOM 2987 C CA . ILE A 1 404 ? 3.069 -8.996 -3.354 1.00 93.06 404 ILE A CA 1
ATOM 2988 C C . ILE A 1 404 ? 2.591 -7.892 -4.285 1.00 93.06 404 ILE A C 1
ATOM 2990 O O . ILE A 1 404 ? 1.396 -7.735 -4.538 1.00 93.06 404 ILE A O 1
ATOM 2994 N N . ARG A 1 405 ? 3.546 -7.149 -4.842 1.00 90.69 405 ARG A N 1
ATOM 2995 C CA . ARG A 1 405 ? 3.318 -6.153 -5.883 1.00 90.69 405 ARG A CA 1
ATOM 2996 C C . ARG A 1 405 ? 3.654 -6.755 -7.249 1.00 90.69 405 ARG A C 1
ATOM 2998 O O . ARG A 1 405 ? 4.790 -7.128 -7.510 1.00 90.69 405 ARG A O 1
ATOM 3005 N N . ILE A 1 406 ? 2.666 -6.839 -8.128 1.00 88.38 406 ILE A N 1
ATOM 3006 C CA . ILE A 1 406 ? 2.754 -7.456 -9.452 1.00 88.38 406 ILE A CA 1
ATOM 3007 C C . ILE A 1 406 ? 2.851 -6.350 -10.511 1.00 88.38 406 ILE A C 1
ATOM 3009 O O . ILE A 1 406 ? 2.008 -5.441 -10.567 1.00 88.38 406 ILE A O 1
ATOM 3013 N N . LYS A 1 407 ? 3.897 -6.406 -11.341 1.00 86.81 407 LYS A N 1
ATOM 3014 C CA . LYS A 1 407 ? 4.076 -5.531 -12.510 1.00 86.81 407 LYS A CA 1
ATOM 3015 C C . LYS A 1 407 ? 3.367 -6.099 -13.748 1.00 86.81 407 LYS A C 1
ATOM 3017 O O . LYS A 1 407 ? 3.127 -7.302 -13.850 1.00 86.81 407 LYS A O 1
ATOM 3022 N N . LYS A 1 408 ? 3.010 -5.219 -14.689 1.00 82.88 408 LYS A N 1
ATOM 3023 C CA . LYS A 1 408 ? 2.369 -5.585 -15.964 1.00 82.88 408 LYS A CA 1
ATOM 3024 C C . LYS A 1 408 ? 3.238 -6.583 -16.727 1.00 82.88 408 LYS A C 1
ATOM 3026 O O . LYS A 1 408 ? 4.405 -6.294 -16.951 1.00 82.88 408 LYS A O 1
ATOM 3031 N N . GLY A 1 409 ? 2.665 -7.718 -17.133 1.00 80.94 409 GLY A N 1
ATOM 3032 C CA . GLY A 1 409 ? 3.356 -8.768 -17.898 1.00 80.94 409 GLY A CA 1
ATOM 3033 C C . GLY A 1 409 ? 3.747 -10.021 -17.103 1.00 80.94 409 GLY A C 1
ATOM 3034 O O . GLY A 1 409 ? 4.229 -10.979 -17.699 1.00 80.94 409 GLY A O 1
ATOM 3035 N N . VAL A 1 410 ? 3.514 -10.068 -15.785 1.00 84.75 410 VAL A N 1
ATOM 3036 C CA . VAL A 1 410 ? 3.673 -11.309 -15.002 1.00 84.75 410 VAL A CA 1
ATOM 3037 C C . VAL A 1 410 ? 2.640 -12.348 -15.450 1.00 84.75 410 VAL A C 1
ATOM 3039 O O . VAL A 1 410 ? 1.450 -12.044 -15.560 1.00 84.75 410 VAL A O 1
ATOM 3042 N N . SER A 1 411 ? 3.087 -13.580 -15.710 1.00 85.50 411 SER A N 1
ATOM 3043 C CA . SER A 1 411 ? 2.222 -14.622 -16.266 1.00 85.50 411 SER A CA 1
ATOM 3044 C C . SER A 1 411 ? 1.160 -15.102 -15.258 1.00 85.50 411 SER A C 1
ATOM 3046 O O . SER A 1 411 ? 1.438 -15.215 -14.059 1.00 85.50 411 SER A O 1
ATOM 3048 N N . PRO A 1 412 ? -0.054 -15.466 -15.713 1.00 87.00 412 PRO A N 1
ATOM 3049 C CA . PRO A 1 412 ? -1.096 -16.017 -14.842 1.00 87.00 412 PRO A CA 1
ATOM 3050 C C . PRO A 1 412 ? -0.672 -17.297 -14.105 1.00 87.00 412 PRO A C 1
ATOM 3052 O O . PRO A 1 412 ? -1.164 -17.566 -13.009 1.00 87.00 412 PRO A O 1
ATOM 3055 N N . ALA A 1 413 ? 0.260 -18.075 -14.667 1.00 86.00 413 ALA A N 1
ATOM 3056 C CA . ALA A 1 413 ? 0.800 -19.272 -14.026 1.00 86.00 413 ALA A CA 1
ATOM 3057 C C . ALA A 1 413 ? 1.544 -18.938 -12.721 1.00 86.00 413 ALA A C 1
ATOM 3059 O O . ALA A 1 413 ? 1.349 -19.620 -11.716 1.00 86.00 413 ALA A O 1
ATOM 3060 N N . ILE A 1 414 ? 2.324 -17.854 -12.705 1.00 86.19 414 ILE A N 1
ATOM 3061 C CA . ILE A 1 414 ? 3.044 -17.362 -11.518 1.00 86.19 414 ILE A CA 1
ATOM 3062 C C . ILE A 1 414 ? 2.044 -16.898 -10.453 1.00 86.19 414 ILE A C 1
ATOM 3064 O O . ILE A 1 414 ? 2.157 -17.268 -9.287 1.00 86.19 414 ILE A O 1
ATOM 3068 N N . ILE A 1 415 ? 1.016 -16.150 -10.866 1.00 88.75 415 ILE A N 1
ATOM 3069 C CA . ILE A 1 415 ? -0.027 -15.629 -9.967 1.00 88.75 415 ILE A CA 1
ATOM 3070 C C . ILE A 1 415 ? -0.803 -16.775 -9.299 1.00 88.75 415 ILE A C 1
ATOM 3072 O O . ILE A 1 415 ? -1.090 -16.719 -8.109 1.00 88.75 415 ILE A O 1
ATOM 3076 N N . SER A 1 416 ? -1.066 -17.868 -10.020 1.00 88.56 416 SER A N 1
ATOM 3077 C CA . SER A 1 416 ? -1.751 -19.045 -9.457 1.00 88.56 416 SER A CA 1
ATOM 3078 C C . SER A 1 416 ? -0.971 -19.785 -8.371 1.00 88.56 416 SER A C 1
ATOM 3080 O O . SER A 1 416 ? -1.530 -20.641 -7.685 1.00 88.56 416 SER A O 1
ATOM 3082 N N . ARG A 1 417 ? 0.318 -19.471 -8.211 1.00 90.81 417 ARG A N 1
ATOM 3083 C CA . ARG A 1 417 ? 1.237 -20.146 -7.295 1.00 90.81 417 ARG A CA 1
ATOM 3084 C C . ARG A 1 417 ? 1.681 -19.271 -6.127 1.00 90.81 417 ARG A C 1
ATOM 3086 O O . ARG A 1 417 ? 2.612 -19.678 -5.439 1.00 90.81 417 ARG A O 1
ATOM 3093 N N . LEU A 1 418 ? 1.051 -18.112 -5.890 1.00 90.62 418 LEU A N 1
ATOM 3094 C CA . LEU A 1 418 ? 1.416 -17.283 -4.736 1.00 90.62 418 LEU A CA 1
ATOM 3095 C C . LEU A 1 418 ? 1.263 -18.077 -3.415 1.00 90.62 418 LEU A C 1
ATOM 3097 O O . LEU A 1 418 ? 0.312 -18.859 -3.294 1.00 90.62 418 LEU A O 1
ATOM 3101 N N . PRO A 1 419 ? 2.186 -17.906 -2.446 1.00 89.31 419 PRO A N 1
ATOM 3102 C CA . PRO A 1 419 ? 2.146 -18.603 -1.159 1.00 89.31 419 PRO A CA 1
ATOM 3103 C C . PRO A 1 419 ? 0.924 -18.227 -0.316 1.00 89.31 419 PRO A C 1
ATOM 3105 O O . PRO A 1 419 ? 0.474 -17.086 -0.372 1.00 89.31 419 PRO A O 1
ATOM 3108 N N . GLU A 1 420 ? 0.453 -19.138 0.546 1.00 90.19 420 GLU A N 1
ATOM 3109 C CA . GLU A 1 420 ? -0.727 -18.915 1.409 1.00 90.19 420 GLU A CA 1
ATOM 3110 C C . GLU A 1 420 ? -0.587 -17.745 2.390 1.00 90.19 420 GLU A C 1
ATOM 3112 O O . GLU A 1 420 ? -1.588 -17.189 2.844 1.00 90.19 420 GLU A O 1
ATOM 3117 N N . THR A 1 421 ? 0.646 -17.336 2.682 1.00 90.62 421 THR A N 1
ATOM 3118 C CA . THR A 1 421 ? 0.953 -16.166 3.510 1.00 90.62 421 THR A CA 1
ATOM 3119 C C . THR A 1 421 ? 0.580 -14.849 2.821 1.00 90.62 421 THR A C 1
ATOM 3121 O O . THR A 1 421 ? 0.352 -13.841 3.492 1.00 90.62 421 THR A O 1
ATOM 3124 N N . VAL A 1 422 ? 0.456 -14.839 1.488 1.00 92.38 422 VAL A N 1
ATOM 3125 C CA . VAL A 1 422 ? 0.169 -13.646 0.683 1.00 92.38 422 VAL A CA 1
ATOM 3126 C C . VAL A 1 422 ? -1.324 -13.352 0.667 1.00 92.38 422 VAL A C 1
ATOM 3128 O O . VAL A 1 422 ? -2.081 -13.782 -0.199 1.00 92.38 422 VAL A O 1
ATOM 3131 N N . VAL A 1 423 ? -1.758 -12.539 1.619 1.00 92.62 423 VAL A N 1
ATOM 3132 C CA . VAL A 1 423 ? -3.158 -12.110 1.738 1.00 92.62 423 VAL A CA 1
ATOM 3133 C C . VAL A 1 423 ? -3.450 -10.799 0.997 1.00 92.62 423 VAL A C 1
ATOM 3135 O O . VAL A 1 423 ? -4.617 -10.499 0.710 1.00 92.62 423 VAL A O 1
ATOM 3138 N N . HIS A 1 424 ? -2.402 -10.037 0.660 1.00 92.12 424 HIS A N 1
ATOM 3139 C CA . HIS A 1 424 ? -2.477 -8.755 -0.038 1.00 92.12 424 HIS A CA 1
ATOM 3140 C C . HIS A 1 424 ? -1.759 -8.811 -1.392 1.00 92.12 424 HIS A C 1
ATOM 3142 O O . HIS A 1 424 ? -0.573 -9.125 -1.475 1.00 92.12 424 HIS A O 1
ATOM 3148 N N . VAL A 1 425 ? -2.459 -8.438 -2.463 1.00 91.75 425 VAL A N 1
ATOM 3149 C CA . VAL A 1 425 ? -1.871 -8.328 -3.804 1.00 91.75 425 VAL A CA 1
ATOM 3150 C C . VAL A 1 425 ? -2.081 -6.919 -4.344 1.00 91.75 425 VAL A C 1
ATOM 3152 O O . VAL A 1 425 ? -3.208 -6.428 -4.396 1.00 91.75 425 VAL A O 1
ATOM 3155 N N . GLN A 1 426 ? -1.002 -6.262 -4.766 1.00 89.94 426 GLN A N 1
ATOM 3156 C CA . GLN A 1 426 ? -1.059 -4.977 -5.457 1.00 89.94 426 GLN A CA 1
ATOM 3157 C C . GLN A 1 426 ? -0.672 -5.148 -6.921 1.00 89.94 426 GLN A C 1
ATOM 3159 O O . GLN A 1 426 ? 0.464 -5.476 -7.237 1.00 89.94 426 GLN A O 1
ATOM 3164 N N . ILE A 1 427 ? -1.584 -4.845 -7.828 1.00 86.25 427 ILE A N 1
ATOM 3165 C CA . ILE A 1 427 ? -1.367 -4.926 -9.267 1.00 86.25 427 ILE A CA 1
ATOM 3166 C C . ILE A 1 427 ? -1.201 -3.506 -9.786 1.00 86.25 427 ILE A C 1
ATOM 3168 O O . ILE A 1 427 ? -2.087 -2.665 -9.654 1.00 86.25 427 ILE A O 1
ATOM 3172 N N . THR A 1 428 ? -0.016 -3.216 -10.307 1.00 78.81 428 THR A N 1
ATOM 3173 C CA . THR A 1 428 ? 0.358 -1.843 -10.672 1.00 78.81 428 THR A CA 1
ATOM 3174 C C . THR A 1 428 ? -0.305 -1.381 -11.964 1.00 78.81 428 THR A C 1
ATOM 3176 O O . THR A 1 428 ? -0.840 -0.283 -11.988 1.00 78.81 428 THR A O 1
ATOM 3179 N N . SER A 1 429 ? -0.351 -2.207 -13.007 1.00 77.56 429 SER A N 1
ATOM 3180 C CA . SER A 1 429 ? -1.105 -1.889 -14.223 1.00 77.56 429 SER A CA 1
ATOM 3181 C C . SER A 1 429 ? -1.431 -3.137 -15.040 1.00 77.56 429 SER A C 1
ATOM 3183 O O . SER A 1 429 ? -0.799 -4.185 -14.880 1.00 77.56 429 SER A O 1
ATOM 3185 N N . GLY A 1 430 ? -2.427 -3.019 -15.921 1.00 69.50 430 GLY A N 1
ATOM 3186 C CA . GLY A 1 430 ? -2.720 -4.008 -16.958 1.00 69.50 430 GLY A CA 1
ATOM 3187 C C . GLY A 1 430 ? -3.305 -5.311 -16.421 1.00 69.50 430 GLY A C 1
ATOM 3188 O O . GLY A 1 430 ? -2.937 -6.389 -16.891 1.00 69.50 430 GLY A O 1
ATOM 3189 N N . LEU A 1 431 ? -4.194 -5.233 -15.425 1.00 75.50 431 LEU A N 1
ATOM 3190 C CA . LEU A 1 431 ? -4.844 -6.418 -14.872 1.00 75.50 431 LEU A CA 1
ATOM 3191 C C . LEU A 1 431 ? -5.737 -7.078 -15.935 1.00 75.50 431 LEU A C 1
ATOM 3193 O O . LEU A 1 431 ? -6.798 -6.559 -16.294 1.00 75.50 431 LEU A O 1
ATOM 3197 N N . THR A 1 432 ? -5.323 -8.248 -16.424 1.00 82.56 432 THR A N 1
ATOM 3198 C CA . THR A 1 432 ? -6.117 -9.049 -17.362 1.00 82.56 432 THR A CA 1
ATOM 3199 C C . THR A 1 432 ? -7.105 -9.945 -16.619 1.00 82.56 432 THR A C 1
ATOM 3201 O O . THR A 1 432 ? -6.912 -10.301 -15.452 1.00 82.56 432 THR A O 1
ATOM 3204 N N . ALA A 1 433 ? -8.177 -10.362 -17.298 1.00 84.81 433 ALA A N 1
ATOM 3205 C CA . ALA A 1 433 ? -9.122 -11.314 -16.716 1.00 84.81 433 ALA A CA 1
ATOM 3206 C C . ALA A 1 433 ? -8.462 -12.651 -16.369 1.00 84.81 433 ALA A C 1
ATOM 3208 O O . ALA A 1 433 ? -8.808 -13.259 -15.364 1.00 84.81 433 ALA A O 1
ATOM 3209 N N . GLU A 1 434 ? -7.479 -13.082 -17.152 1.00 83.44 434 GLU A N 1
ATOM 3210 C CA . GLU A 1 434 ? -6.732 -14.308 -16.887 1.00 83.44 434 GLU A CA 1
ATOM 3211 C C . GLU A 1 434 ? -5.867 -14.199 -15.628 1.00 83.44 434 GLU A C 1
ATOM 3213 O O . GLU A 1 434 ? -6.002 -15.025 -14.729 1.00 83.44 434 GLU A O 1
ATOM 3218 N N . ALA A 1 435 ? -5.076 -13.128 -15.503 1.00 82.00 435 ALA A N 1
ATOM 3219 C CA . ALA A 1 435 ? -4.286 -12.855 -14.303 1.00 82.00 435 ALA A CA 1
ATOM 3220 C C . ALA A 1 435 ? -5.165 -12.784 -13.044 1.00 82.00 435 ALA A C 1
ATOM 3222 O O . ALA A 1 435 ? -4.777 -13.267 -11.984 1.00 82.00 435 ALA A O 1
ATOM 3223 N N . THR A 1 436 ? -6.375 -12.235 -13.176 1.00 85.12 436 THR A N 1
ATOM 3224 C CA . THR A 1 436 ? -7.319 -12.135 -12.059 1.00 85.12 436 THR A CA 1
ATOM 3225 C C . THR A 1 436 ? -7.903 -13.492 -11.658 1.00 85.12 436 THR A C 1
ATOM 3227 O O . THR A 1 436 ? -7.957 -13.795 -10.468 1.00 85.12 436 THR A O 1
ATOM 3230 N N . ARG A 1 437 ? -8.294 -14.341 -12.624 1.00 87.69 437 ARG A N 1
ATOM 3231 C CA . ARG A 1 437 ? -8.783 -15.708 -12.335 1.00 87.69 437 ARG A CA 1
ATOM 3232 C C . ARG A 1 437 ? -7.724 -16.563 -11.654 1.00 87.69 437 ARG A C 1
ATOM 3234 O O . ARG A 1 437 ? -8.070 -17.460 -10.892 1.00 87.69 437 ARG A O 1
ATOM 3241 N N . SER A 1 438 ? -6.456 -16.281 -11.932 1.00 89.25 438 SER A N 1
ATOM 3242 C CA . SER A 1 438 ? -5.328 -16.960 -11.309 1.00 89.25 438 SER A CA 1
ATOM 3243 C C . SER A 1 438 ? -5.045 -16.514 -9.877 1.00 89.25 438 SER A C 1
ATOM 3245 O O . SER A 1 438 ? -4.179 -17.109 -9.251 1.00 89.25 438 SER A O 1
ATOM 3247 N N . LEU A 1 439 ? -5.724 -15.507 -9.317 1.00 90.25 439 LEU A N 1
ATOM 3248 C CA . LEU A 1 439 ? -5.507 -15.134 -7.917 1.00 90.25 439 LEU A CA 1
ATOM 3249 C C . LEU A 1 439 ? -5.896 -16.294 -6.974 1.00 90.25 439 LEU A C 1
ATOM 3251 O O . LEU A 1 439 ? -7.012 -16.817 -7.072 1.00 90.25 439 LEU A O 1
ATOM 3255 N N . PRO A 1 440 ? -5.021 -16.698 -6.034 1.00 88.94 440 PRO A N 1
ATOM 3256 C CA . PRO A 1 440 ? -5.326 -17.797 -5.127 1.00 88.94 440 PRO A CA 1
ATOM 3257 C C . PRO A 1 440 ? -6.465 -17.493 -4.147 1.00 88.94 440 PRO A C 1
ATOM 3259 O O . PRO A 1 440 ? -6.706 -16.351 -3.758 1.00 88.94 440 PRO A O 1
ATOM 3262 N N . LYS A 1 441 ? -7.125 -18.554 -3.666 1.00 88.69 441 LYS A N 1
ATOM 3263 C CA . LYS A 1 441 ? -8.296 -18.474 -2.770 1.00 88.69 441 LYS A CA 1
ATOM 3264 C C . LYS A 1 441 ? -8.008 -17.894 -1.378 1.00 88.69 441 LYS A C 1
ATOM 3266 O O . LYS A 1 441 ? -8.952 -17.616 -0.648 1.00 88.69 441 LYS A O 1
ATOM 3271 N N . HIS A 1 442 ? -6.748 -17.749 -0.981 1.00 89.25 442 HIS A N 1
ATOM 3272 C CA . HIS A 1 442 ? -6.369 -17.130 0.294 1.00 89.25 442 HIS A CA 1
ATOM 3273 C C . HIS A 1 442 ? -6.160 -15.608 0.173 1.00 89.25 442 HIS A C 1
ATOM 3275 O O . HIS A 1 442 ? -6.126 -14.915 1.187 1.00 89.25 442 HIS A O 1
ATOM 3281 N N . VAL A 1 443 ? -6.079 -15.055 -1.046 1.00 92.06 443 VAL A N 1
ATOM 3282 C CA . VAL A 1 443 ? -5.974 -13.604 -1.252 1.00 92.06 443 VAL A CA 1
ATOM 3283 C C . VAL A 1 443 ? -7.298 -12.946 -0.867 1.00 92.06 443 VAL A C 1
ATOM 3285 O O . VAL A 1 443 ? -8.353 -13.267 -1.424 1.00 92.06 443 VAL A O 1
ATOM 3288 N N . THR A 1 444 ? -7.241 -12.004 0.077 1.00 91.75 444 THR A N 1
ATOM 3289 C CA . THR A 1 444 ? -8.423 -11.305 0.616 1.00 91.75 444 THR A CA 1
ATOM 3290 C C . THR A 1 444 ? -8.492 -9.843 0.196 1.00 91.75 444 THR A C 1
ATOM 3292 O O . THR A 1 444 ? -9.580 -9.258 0.183 1.00 91.75 444 THR A O 1
ATOM 3295 N N . THR A 1 445 ? -7.348 -9.250 -0.154 1.00 90.19 445 THR A N 1
ATOM 3296 C CA . THR A 1 445 ? -7.243 -7.841 -0.535 1.00 90.19 445 THR A CA 1
ATOM 3297 C C . THR A 1 445 ? -6.517 -7.690 -1.858 1.00 90.19 445 THR A C 1
ATOM 3299 O O . THR A 1 445 ? -5.393 -8.169 -2.011 1.00 90.19 445 THR A O 1
ATOM 3302 N N . VAL A 1 446 ? -7.127 -6.948 -2.779 1.00 89.88 446 VAL A N 1
ATOM 3303 C CA . VAL A 1 446 ? -6.515 -6.595 -4.061 1.00 89.88 446 VAL A CA 1
ATOM 3304 C C . VAL A 1 446 ? -6.490 -5.078 -4.208 1.00 89.88 446 VAL A C 1
ATOM 3306 O O . VAL A 1 446 ? -7.518 -4.417 -4.079 1.00 89.88 446 VAL A O 1
ATOM 3309 N N . LYS A 1 447 ? -5.318 -4.511 -4.480 1.00 88.81 447 LYS A N 1
ATOM 3310 C CA . LYS A 1 447 ? -5.167 -3.107 -4.872 1.00 88.81 447 LYS A CA 1
ATOM 3311 C C . LYS A 1 447 ? -4.787 -3.042 -6.343 1.00 88.81 447 LYS A C 1
ATOM 3313 O O . LYS A 1 447 ? -3.863 -3.736 -6.749 1.00 88.81 447 LYS A O 1
ATOM 3318 N N . ILE A 1 448 ? -5.460 -2.209 -7.125 1.00 84.50 448 ILE A N 1
ATOM 3319 C CA . ILE A 1 448 ? -5.216 -2.071 -8.559 1.00 84.50 448 ILE A CA 1
ATOM 3320 C C . ILE A 1 448 ? -4.979 -0.602 -8.879 1.00 84.50 448 ILE A C 1
ATOM 3322 O O . ILE A 1 448 ? -5.829 0.227 -8.561 1.00 84.50 448 ILE A O 1
ATOM 3326 N N . ALA A 1 449 ? -3.824 -0.278 -9.464 1.00 76.62 449 ALA A N 1
ATOM 3327 C CA . ALA A 1 449 ? -3.441 1.119 -9.659 1.00 76.62 449 ALA A CA 1
ATOM 3328 C C . ALA A 1 449 ? -3.970 1.713 -10.977 1.00 76.62 449 ALA A C 1
ATOM 3330 O O . ALA A 1 449 ? -4.577 2.774 -10.948 1.00 76.62 449 ALA A O 1
ATOM 3331 N N . SER A 1 450 ? -3.802 1.039 -12.123 1.00 75.62 450 SER A N 1
ATOM 3332 C CA . SER A 1 450 ? -4.284 1.551 -13.420 1.00 75.62 450 SER A CA 1
ATOM 3333 C C . SER A 1 450 ? -4.615 0.452 -14.446 1.00 75.62 450 SER A C 1
ATOM 3335 O O . SER A 1 450 ? -4.304 -0.723 -14.244 1.00 75.62 450 SER A O 1
ATOM 3337 N N . GLU A 1 451 ? -5.268 0.834 -15.554 1.00 75.81 451 GLU A N 1
ATOM 3338 C CA . GLU A 1 451 ? -5.585 -0.026 -16.714 1.00 75.81 451 GLU A CA 1
ATOM 3339 C C . GLU A 1 451 ? -6.350 -1.320 -16.364 1.00 75.81 451 GLU A C 1
ATOM 3341 O O . GLU A 1 451 ? -5.856 -2.436 -16.552 1.00 75.81 451 GLU A O 1
ATOM 3346 N N . VAL A 1 452 ? -7.581 -1.182 -15.860 1.00 80.81 452 VAL A N 1
ATOM 3347 C CA . VAL A 1 452 ? -8.427 -2.326 -15.483 1.00 80.81 452 VAL A CA 1
ATOM 3348 C C . VAL A 1 452 ? -9.612 -2.472 -16.423 1.00 80.81 452 VAL A C 1
ATOM 3350 O O . VAL A 1 452 ? -10.353 -1.524 -16.660 1.00 80.81 452 VAL A O 1
ATOM 3353 N N . SER A 1 453 ? -9.839 -3.688 -16.920 1.00 84.25 453 SER A N 1
ATOM 3354 C CA . SER A 1 453 ? -11.051 -4.007 -17.681 1.00 84.25 453 SER A CA 1
ATOM 3355 C C . SER A 1 453 ? -12.177 -4.507 -16.769 1.00 84.25 453 SER A C 1
ATOM 3357 O O . SER A 1 453 ? -11.936 -5.188 -15.772 1.00 84.25 453 SER A O 1
ATOM 3359 N N . ALA A 1 454 ? -13.433 -4.258 -17.149 1.00 85.25 454 ALA A N 1
ATOM 3360 C CA . ALA A 1 454 ? -14.594 -4.834 -16.462 1.00 85.25 454 ALA A CA 1
ATOM 3361 C C . ALA A 1 454 ? -14.547 -6.376 -16.432 1.00 85.25 454 ALA A C 1
ATOM 3363 O O . ALA A 1 454 ? -14.909 -7.001 -15.438 1.00 85.25 454 ALA A O 1
ATOM 3364 N N . ALA A 1 455 ? -14.029 -7.002 -17.495 1.00 85.56 455 ALA A N 1
ATOM 3365 C CA . ALA A 1 455 ? -13.822 -8.448 -17.544 1.00 85.56 455 ALA A CA 1
ATOM 3366 C C . ALA A 1 455 ? -12.836 -8.936 -16.471 1.00 85.56 455 ALA A C 1
ATOM 3368 O O . ALA A 1 455 ? -13.028 -10.017 -15.916 1.00 85.56 455 ALA A O 1
ATOM 3369 N N . ALA A 1 456 ? -11.808 -8.140 -16.163 1.00 86.06 456 ALA A N 1
ATOM 3370 C CA . ALA A 1 456 ? -10.865 -8.445 -15.101 1.00 86.06 456 ALA A CA 1
ATOM 3371 C C . ALA A 1 456 ? -11.497 -8.335 -13.716 1.00 86.06 456 ALA A C 1
ATOM 3373 O O . ALA A 1 456 ? -11.397 -9.272 -12.935 1.00 86.06 456 ALA A O 1
ATOM 3374 N N . ILE A 1 457 ? -12.255 -7.272 -13.442 1.00 87.94 457 ILE A N 1
ATOM 3375 C CA . ILE A 1 457 ? -12.984 -7.152 -12.171 1.00 87.94 457 ILE A CA 1
ATOM 3376 C C . ILE A 1 457 ? -13.980 -8.300 -11.975 1.00 87.94 457 ILE A C 1
ATOM 3378 O O . ILE A 1 457 ? -14.033 -8.897 -10.901 1.00 87.94 457 ILE A O 1
ATOM 3382 N N . LYS A 1 458 ? -14.720 -8.676 -13.024 1.00 87.94 458 LYS A N 1
ATOM 3383 C CA . LYS A 1 458 ? -15.670 -9.798 -12.967 1.00 87.94 458 LYS A CA 1
ATOM 3384 C C . LYS A 1 458 ? -14.987 -11.135 -12.661 1.00 87.94 458 LYS A C 1
ATOM 3386 O O . LYS A 1 458 ? -15.625 -12.053 -12.156 1.00 87.94 458 LYS A O 1
ATOM 3391 N N . ALA A 1 459 ? -13.703 -11.251 -12.988 1.00 88.56 459 ALA A N 1
ATOM 3392 C CA . ALA A 1 459 ? -12.882 -12.430 -12.752 1.00 88.56 459 ALA A CA 1
ATOM 3393 C C . ALA A 1 459 ? -12.256 -12.488 -11.344 1.00 88.56 459 ALA A C 1
ATOM 3395 O O . ALA A 1 459 ? -11.553 -13.456 -11.052 1.00 88.56 459 ALA A O 1
ATOM 3396 N N . ILE A 1 460 ? -12.496 -11.497 -10.476 1.00 88.62 460 ILE A N 1
ATOM 3397 C CA . ILE A 1 460 ? -11.985 -11.495 -9.099 1.00 88.62 460 ILE A CA 1
ATOM 3398 C C . ILE A 1 460 ? -12.545 -12.693 -8.311 1.00 88.62 460 ILE A C 1
ATOM 3400 O O . ILE A 1 460 ? -13.765 -12.886 -8.277 1.00 88.62 460 ILE A O 1
ATOM 3404 N N . PRO A 1 461 ? -11.689 -13.481 -7.630 1.00 87.69 461 PRO A N 1
ATOM 3405 C CA . PRO A 1 461 ? -12.145 -14.606 -6.825 1.00 87.69 461 PRO A CA 1
ATOM 3406 C C . PRO A 1 461 ? -13.025 -14.188 -5.642 1.00 87.69 461 PRO A C 1
ATOM 3408 O O . PRO A 1 461 ? -12.811 -13.160 -5.002 1.00 87.69 461 PRO A O 1
ATOM 3411 N N . ALA A 1 462 ? -13.950 -15.072 -5.264 1.00 86.94 462 ALA A N 1
ATOM 3412 C CA . ALA A 1 462 ? -14.870 -14.893 -4.135 1.00 86.94 462 ALA A CA 1
ATOM 3413 C C . ALA A 1 462 ? -14.189 -14.693 -2.759 1.00 86.94 462 ALA A C 1
ATOM 3415 O O . ALA A 1 462 ? -14.825 -14.231 -1.799 1.00 86.94 462 ALA A O 1
ATOM 3416 N N . SER A 1 463 ? -12.912 -15.073 -2.649 1.00 88.00 463 SER A N 1
ATOM 3417 C CA . SER A 1 463 ? -12.084 -14.883 -1.457 1.00 88.00 463 SER A CA 1
ATOM 3418 C C . SER A 1 463 ? -11.738 -13.422 -1.197 1.00 88.00 463 SER A C 1
ATOM 3420 O O . SER A 1 463 ? -11.591 -13.031 -0.040 1.00 88.00 463 SER A O 1
ATOM 3422 N N . VAL A 1 464 ? -11.668 -12.600 -2.247 1.00 90.44 464 VAL A N 1
ATOM 3423 C CA . VAL A 1 464 ? -11.374 -11.176 -2.120 1.00 90.44 464 VAL A CA 1
ATOM 3424 C C . VAL A 1 464 ? -12.578 -10.485 -1.485 1.00 90.44 464 VAL A C 1
ATOM 3426 O O . VAL A 1 464 ? -13.704 -10.572 -1.980 1.00 90.44 464 VAL A O 1
ATOM 3429 N N . LYS A 1 465 ? -12.336 -9.817 -0.353 1.00 88.50 465 LYS A N 1
ATOM 3430 C CA . LYS A 1 465 ? -13.334 -9.048 0.411 1.00 88.50 465 LYS A CA 1
ATOM 3431 C C . LYS A 1 465 ? -13.108 -7.549 0.305 1.00 88.50 465 LYS A C 1
ATOM 3433 O O . LYS A 1 465 ? -14.068 -6.780 0.384 1.00 88.50 465 LYS A O 1
ATOM 3438 N N . LYS A 1 466 ? -11.849 -7.148 0.113 1.00 87.50 466 LYS A N 1
ATOM 3439 C CA . LYS A 1 466 ? -11.440 -5.754 -0.009 1.00 87.50 466 LYS A CA 1
ATOM 3440 C C . LYS A 1 466 ? -10.793 -5.502 -1.364 1.00 87.50 466 LYS A C 1
ATOM 3442 O O . LYS A 1 466 ? -9.857 -6.200 -1.748 1.00 87.50 466 LYS A O 1
ATOM 3447 N N . ILE A 1 467 ? -11.257 -4.465 -2.047 1.00 86.06 467 ILE A N 1
ATOM 3448 C CA . ILE A 1 467 ? -10.644 -3.971 -3.275 1.00 86.06 467 ILE A CA 1
ATOM 3449 C C . ILE A 1 467 ? -10.354 -2.475 -3.174 1.00 86.06 467 ILE A C 1
ATOM 3451 O O . ILE A 1 467 ? -11.145 -1.727 -2.608 1.00 86.06 467 ILE A O 1
ATOM 3455 N N . SER A 1 468 ? -9.207 -2.053 -3.699 1.00 84.38 468 SER A N 1
ATOM 3456 C CA . SER A 1 468 ? -8.868 -0.646 -3.932 1.00 84.38 468 SER A CA 1
ATOM 3457 C C . SER A 1 468 ? -8.611 -0.469 -5.417 1.00 84.38 468 SER A C 1
ATOM 3459 O O . SER A 1 468 ? -7.787 -1.200 -5.968 1.00 84.38 468 SER A O 1
ATOM 3461 N N . ILE A 1 469 ? -9.318 0.455 -6.057 1.00 79.31 469 ILE A N 1
ATOM 3462 C CA . ILE A 1 469 ? -9.143 0.785 -7.471 1.00 79.31 469 ILE A CA 1
ATOM 3463 C C . ILE A 1 469 ? -8.752 2.256 -7.539 1.00 79.31 469 ILE A C 1
ATOM 3465 O O . ILE A 1 469 ? -9.591 3.125 -7.319 1.00 79.31 469 ILE A O 1
ATOM 3469 N N . ASP A 1 470 ? -7.481 2.512 -7.840 1.00 70.94 470 ASP A N 1
ATOM 3470 C CA . ASP A 1 470 ? -6.945 3.873 -7.976 1.00 70.94 470 ASP A CA 1
ATOM 3471 C C . ASP A 1 470 ? -7.071 4.378 -9.436 1.00 70.94 470 ASP A C 1
ATOM 3473 O O . ASP A 1 470 ? -6.692 5.501 -9.748 1.00 70.94 470 ASP A O 1
ATOM 3477 N N . ALA A 1 471 ? -7.614 3.545 -10.333 1.00 64.88 471 ALA A N 1
ATOM 3478 C CA . ALA A 1 471 ? -7.823 3.843 -11.747 1.00 64.88 471 ALA A CA 1
ATOM 3479 C C . ALA A 1 471 ? -9.137 4.604 -11.996 1.00 64.88 471 ALA A C 1
ATOM 3481 O O . ALA A 1 471 ? -10.122 4.405 -11.277 1.00 64.88 471 ALA A O 1
ATOM 3482 N N . THR A 1 472 ? -9.192 5.346 -13.108 1.00 66.94 472 THR A N 1
ATOM 3483 C CA . THR A 1 472 ? -10.421 5.962 -13.636 1.00 66.94 472 THR A CA 1
ATOM 3484 C C . THR A 1 472 ? -11.524 4.909 -13.744 1.00 66.94 472 THR A C 1
ATOM 3486 O O . THR A 1 472 ? -11.454 3.965 -14.539 1.00 66.94 472 THR A O 1
ATOM 3489 N N . THR A 1 473 ? -12.541 5.027 -12.895 1.00 70.44 473 THR A N 1
ATOM 3490 C CA . THR A 1 473 ? -13.517 3.957 -12.677 1.00 70.44 473 THR A CA 1
ATOM 3491 C C . THR A 1 473 ? -14.744 4.169 -13.568 1.00 70.44 473 THR A C 1
ATOM 3493 O O . THR A 1 473 ? -15.467 5.162 -13.471 1.00 70.44 473 THR A O 1
ATOM 3496 N N . THR A 1 474 ? -14.997 3.232 -14.485 1.00 78.25 474 THR A N 1
ATOM 3497 C CA . THR A 1 474 ? -16.169 3.273 -15.378 1.00 78.25 474 THR A CA 1
ATOM 3498 C C . THR A 1 474 ? -17.366 2.541 -14.765 1.00 78.25 474 THR A C 1
ATOM 3500 O O . THR A 1 474 ? -17.196 1.655 -13.925 1.00 78.25 474 THR A O 1
ATOM 3503 N N . SER A 1 475 ? -18.590 2.841 -15.217 1.00 76.69 475 SER A N 1
ATOM 3504 C CA . SER A 1 475 ? -19.801 2.103 -14.809 1.00 76.69 475 SER A CA 1
ATOM 3505 C C . SER A 1 475 ? -19.668 0.602 -15.039 1.00 76.69 475 SER A C 1
ATOM 3507 O O . SER A 1 475 ? -20.103 -0.186 -14.206 1.00 76.69 475 SER A O 1
ATOM 3509 N N . ALA A 1 476 ? -19.016 0.196 -16.131 1.00 80.94 476 ALA A N 1
ATOM 3510 C CA . ALA A 1 476 ? -18.768 -1.206 -16.441 1.00 80.94 476 ALA A CA 1
ATOM 3511 C C . ALA A 1 476 ? -17.846 -1.886 -15.412 1.00 80.94 476 ALA A C 1
ATOM 3513 O O . ALA A 1 476 ? -18.083 -3.038 -15.053 1.00 80.94 476 ALA A O 1
ATOM 3514 N N . ILE A 1 477 ? -16.816 -1.186 -14.919 1.00 83.06 477 ILE A N 1
ATOM 3515 C CA . ILE A 1 477 ? -15.906 -1.688 -13.873 1.00 83.06 477 ILE A CA 1
ATOM 3516 C C . ILE A 1 477 ? -16.670 -1.874 -12.560 1.00 83.06 477 ILE A C 1
ATOM 3518 O O . ILE A 1 477 ? -16.543 -2.918 -11.925 1.00 83.06 477 ILE A O 1
ATOM 3522 N N . LEU A 1 478 ? -17.507 -0.906 -12.180 1.00 81.81 478 LEU A N 1
ATOM 3523 C CA . LEU A 1 478 ? -18.299 -0.991 -10.951 1.00 81.81 478 LEU A CA 1
ATOM 3524 C C . LEU A 1 478 ? -19.385 -2.070 -11.030 1.00 81.81 478 LEU A C 1
ATOM 3526 O O . LEU A 1 478 ? -19.514 -2.857 -10.096 1.00 81.81 478 LEU A O 1
ATOM 3530 N N . ALA A 1 479 ? -20.079 -2.180 -12.169 1.00 82.69 479 ALA A N 1
ATOM 3531 C CA . ALA A 1 479 ? -21.069 -3.231 -12.432 1.00 82.69 479 ALA A CA 1
ATOM 3532 C C . ALA A 1 479 ? -20.469 -4.641 -12.368 1.00 82.69 479 ALA A C 1
ATOM 3534 O O . ALA A 1 479 ? -21.169 -5.615 -12.091 1.00 82.69 479 ALA A O 1
ATOM 3535 N N . ALA A 1 480 ? -19.177 -4.761 -12.672 1.00 86.44 480 ALA A N 1
ATOM 3536 C CA . ALA A 1 480 ? -18.466 -6.025 -12.678 1.00 86.44 480 ALA A CA 1
ATOM 3537 C C . ALA A 1 480 ? -17.998 -6.473 -11.286 1.00 86.44 480 ALA A C 1
ATOM 3539 O O . ALA A 1 480 ? -17.555 -7.617 -11.161 1.00 86.44 480 ALA A O 1
ATOM 3540 N N . LEU A 1 481 ? -18.067 -5.614 -10.257 1.00 86.44 481 LEU A N 1
ATOM 3541 C CA . LEU A 1 481 ? -17.598 -5.949 -8.912 1.00 86.44 481 LEU A CA 1
ATOM 3542 C C . LEU A 1 481 ? -18.345 -7.183 -8.369 1.00 86.44 481 LEU A C 1
ATOM 3544 O O . LEU A 1 481 ? -19.578 -7.209 -8.356 1.00 86.44 481 LEU A O 1
ATOM 3548 N N . PRO A 1 482 ? -17.631 -8.215 -7.886 1.00 84.50 482 PRO A N 1
ATOM 3549 C CA . PRO A 1 482 ? -18.285 -9.380 -7.309 1.00 84.50 482 PRO A CA 1
ATOM 3550 C C . PRO A 1 482 ? -19.089 -9.021 -6.057 1.00 84.50 482 PRO A C 1
ATOM 3552 O O . PRO A 1 482 ? -18.636 -8.253 -5.208 1.00 84.50 482 PRO A O 1
ATOM 3555 N N . ALA A 1 483 ? -20.229 -9.686 -5.863 1.00 81.94 483 ALA A N 1
ATOM 3556 C CA . ALA A 1 483 ? -21.053 -9.544 -4.656 1.00 81.94 483 ALA A CA 1
ATOM 3557 C C . ALA A 1 483 ? -20.351 -10.009 -3.359 1.00 81.94 483 ALA A C 1
ATOM 3559 O O . ALA A 1 483 ? -20.888 -9.861 -2.265 1.00 81.94 483 ALA A O 1
ATOM 3560 N N . THR A 1 484 ? -19.163 -10.607 -3.457 1.00 82.62 484 THR A N 1
ATOM 3561 C CA . THR A 1 484 ? -18.343 -10.994 -2.303 1.00 82.62 484 THR A CA 1
ATOM 3562 C C . THR A 1 484 ? -17.523 -9.843 -1.733 1.00 82.62 484 THR A C 1
ATOM 3564 O O . THR A 1 484 ? -17.030 -9.968 -0.611 1.00 82.62 484 THR A O 1
ATOM 3567 N N . ILE A 1 485 ? -17.378 -8.745 -2.480 1.00 84.44 485 ILE A N 1
ATOM 3568 C CA . ILE A 1 485 ? -16.677 -7.543 -2.042 1.00 84.44 485 ILE A CA 1
ATOM 3569 C C . ILE A 1 485 ? -17.547 -6.809 -1.023 1.00 84.44 485 ILE A C 1
ATOM 3571 O O . ILE A 1 485 ? -18.667 -6.393 -1.325 1.00 84.44 485 ILE A O 1
ATOM 3575 N N . THR A 1 486 ? -17.012 -6.637 0.183 1.00 78.56 486 THR A N 1
ATOM 3576 C CA . THR A 1 486 ? -17.648 -5.883 1.273 1.00 78.56 486 THR A CA 1
ATOM 3577 C C . THR A 1 486 ? -17.065 -4.482 1.403 1.00 78.56 486 THR A C 1
ATOM 3579 O O . THR A 1 486 ? -17.721 -3.569 1.900 1.00 78.56 486 THR A O 1
ATOM 3582 N N . THR A 1 487 ? -15.827 -4.283 0.956 1.00 75.81 487 THR A N 1
ATOM 3583 C CA . THR A 1 487 ? -15.130 -2.999 1.046 1.00 75.81 487 THR A CA 1
ATOM 3584 C C . THR A 1 487 ? -14.526 -2.654 -0.303 1.00 75.81 487 THR A C 1
ATOM 3586 O O . THR A 1 487 ? -13.679 -3.393 -0.803 1.00 75.81 487 THR A O 1
ATOM 3589 N N . ALA A 1 488 ? -14.941 -1.525 -0.868 1.00 73.94 488 ALA A N 1
ATOM 3590 C CA . ALA A 1 488 ? -14.373 -0.979 -2.089 1.00 73.94 488 ALA A CA 1
ATOM 3591 C C . ALA A 1 488 ? -13.869 0.438 -1.801 1.00 73.94 488 ALA A C 1
ATOM 3593 O O . ALA A 1 488 ? -14.635 1.288 -1.356 1.00 73.94 488 ALA A O 1
ATOM 3594 N N . ILE A 1 489 ? -12.579 0.666 -2.031 1.00 71.56 489 ILE A N 1
ATOM 3595 C CA . ILE A 1 489 ? -11.983 2.001 -2.074 1.00 71.56 489 ILE A CA 1
ATOM 3596 C C . ILE A 1 489 ? -11.945 2.381 -3.550 1.00 71.56 489 ILE A C 1
ATOM 3598 O O . ILE A 1 489 ? -11.315 1.685 -4.350 1.00 71.56 489 ILE A O 1
ATOM 3602 N N . ILE A 1 490 ? -12.688 3.419 -3.913 1.00 67.94 490 ILE A N 1
ATOM 3603 C CA . ILE A 1 490 ? -12.885 3.855 -5.295 1.00 67.94 490 ILE A CA 1
ATOM 3604 C C . ILE A 1 490 ? -12.370 5.288 -5.407 1.00 67.94 490 ILE A C 1
ATOM 3606 O O . ILE A 1 490 ? -12.573 6.091 -4.496 1.00 67.94 490 ILE A O 1
ATOM 3610 N N . ALA A 1 491 ? -11.670 5.583 -6.500 1.00 64.06 491 ALA A N 1
ATOM 3611 C CA . ALA A 1 491 ? -11.075 6.887 -6.744 1.00 64.06 491 ALA A CA 1
ATOM 3612 C C . ALA A 1 491 ? -12.116 8.024 -6.825 1.00 64.06 491 ALA A C 1
ATOM 3614 O O . ALA A 1 491 ? -13.276 7.831 -7.208 1.00 64.06 491 ALA A O 1
ATOM 3615 N N . ALA A 1 492 ? -11.662 9.225 -6.454 1.00 54.69 492 ALA A N 1
ATOM 3616 C CA . ALA A 1 492 ? -12.461 10.442 -6.287 1.00 54.69 492 ALA A CA 1
ATOM 3617 C C . ALA A 1 492 ? -13.199 10.920 -7.537 1.00 54.69 492 ALA A C 1
ATOM 3619 O O . ALA A 1 492 ? -14.241 11.563 -7.449 1.00 54.69 492 ALA A O 1
ATOM 3620 N N . ASP A 1 493 ? -12.630 10.619 -8.693 1.00 59.88 493 ASP A N 1
ATOM 3621 C CA . ASP A 1 493 ? -13.028 11.084 -10.013 1.00 59.88 493 ASP A CA 1
ATOM 3622 C C . ASP A 1 493 ? -14.126 10.221 -10.653 1.00 59.88 493 ASP A C 1
ATOM 3624 O O . ASP A 1 493 ? -14.514 10.456 -11.797 1.00 59.88 493 ASP A O 1
ATOM 3628 N N . THR A 1 494 ? -14.663 9.238 -9.925 1.00 66.44 494 THR A N 1
ATOM 3629 C CA . THR A 1 494 ? -15.734 8.365 -10.416 1.00 66.44 494 THR A CA 1
ATOM 3630 C C . THR A 1 494 ? -17.037 9.146 -10.634 1.00 66.44 494 THR A C 1
ATOM 3632 O O . THR A 1 494 ? -17.605 9.666 -9.668 1.00 66.44 494 THR A O 1
ATOM 3635 N N . PRO A 1 495 ? -17.586 9.188 -11.865 1.00 67.25 495 PRO A N 1
ATOM 3636 C CA . PRO A 1 495 ? -18.849 9.867 -12.137 1.00 67.25 495 PRO A CA 1
ATOM 3637 C C . PRO A 1 495 ? -20.030 9.298 -11.340 1.00 67.25 495 PRO A C 1
ATOM 3639 O O . PRO A 1 495 ? -20.187 8.081 -11.220 1.00 67.25 495 PRO A O 1
ATOM 3642 N N . ALA A 1 496 ? -20.936 10.178 -10.905 1.00 64.06 496 ALA A N 1
ATOM 3643 C CA . ALA A 1 496 ? -22.164 9.836 -10.181 1.00 64.06 496 ALA A CA 1
ATOM 3644 C C . ALA A 1 496 ? -22.967 8.688 -10.793 1.00 64.06 496 ALA A C 1
ATOM 3646 O O . ALA A 1 496 ? -23.382 7.748 -10.113 1.00 64.06 496 ALA A O 1
ATOM 3647 N N . SER A 1 497 ? -23.171 8.774 -12.107 1.00 65.44 497 SER A N 1
ATOM 3648 C CA . SER A 1 497 ? -23.954 7.822 -12.890 1.00 65.44 497 SER A CA 1
ATOM 3649 C C . SER A 1 497 ? -23.399 6.399 -12.815 1.00 65.44 497 SER A C 1
ATOM 3651 O O . SER A 1 497 ? -24.145 5.441 -13.014 1.00 65.44 497 SER A O 1
ATOM 3653 N N . HIS A 1 498 ? -22.111 6.240 -12.499 1.00 69.31 498 HIS A N 1
ATOM 3654 C CA . HIS A 1 498 ? -21.451 4.946 -12.414 1.00 69.31 498 HIS A CA 1
ATOM 3655 C C . HIS A 1 498 ? -21.693 4.250 -11.065 1.00 69.31 498 HIS A C 1
ATOM 3657 O O . HIS A 1 498 ? -21.674 3.021 -11.023 1.00 69.31 498 HIS A O 1
ATOM 3663 N N . LEU A 1 499 ? -21.987 4.977 -9.979 1.00 68.50 499 LEU A N 1
ATOM 3664 C CA . LEU A 1 499 ? -22.160 4.368 -8.651 1.00 68.50 499 LEU A CA 1
ATOM 3665 C C . LEU A 1 499 ? -23.442 3.555 -8.485 1.00 68.50 499 LEU A C 1
ATOM 3667 O O . LEU A 1 499 ? -23.472 2.636 -7.669 1.00 68.50 499 LEU A O 1
ATOM 3671 N N . ASN A 1 500 ? -24.467 3.809 -9.301 1.00 69.19 500 ASN A N 1
ATOM 3672 C CA . ASN A 1 500 ? -25.660 2.955 -9.351 1.00 69.19 500 ASN A CA 1
ATOM 3673 C C . ASN A 1 500 ? -25.322 1.494 -9.701 1.00 69.19 500 ASN A C 1
ATOM 3675 O O . ASN A 1 500 ? -26.113 0.591 -9.434 1.00 69.19 500 ASN A O 1
ATOM 3679 N N . ALA A 1 501 ? -24.150 1.258 -10.296 1.00 72.38 501 ALA A N 1
ATOM 3680 C CA . ALA A 1 501 ? -23.662 -0.067 -10.630 1.00 72.38 501 ALA A CA 1
ATOM 3681 C C . ALA A 1 501 ? -22.959 -0.787 -9.462 1.00 72.38 501 ALA A C 1
ATOM 3683 O O . ALA A 1 501 ? -22.574 -1.944 -9.621 1.00 72.38 501 ALA A O 1
ATOM 3684 N N . LEU A 1 502 ? -22.786 -0.144 -8.297 1.00 74.25 502 LEU A N 1
ATOM 3685 C CA . LEU A 1 502 ? -22.151 -0.771 -7.137 1.00 74.25 502 LEU A CA 1
ATOM 3686 C C . LEU A 1 502 ? -22.972 -1.966 -6.617 1.00 74.25 502 LEU A C 1
ATOM 3688 O O . LEU A 1 502 ? -24.185 -1.853 -6.403 1.00 74.25 502 LEU A O 1
ATOM 3692 N N . PRO A 1 503 ? -22.326 -3.108 -6.324 1.00 73.06 503 PRO A N 1
ATOM 3693 C CA . PRO A 1 503 ? -22.985 -4.235 -5.687 1.00 73.06 503 PRO A CA 1
ATOM 3694 C C . PRO A 1 503 ? -23.593 -3.874 -4.333 1.00 73.06 503 PRO A C 1
ATOM 3696 O O . PRO A 1 503 ? -22.985 -3.191 -3.507 1.00 73.06 503 PRO A O 1
ATOM 3699 N N . LYS A 1 504 ? -24.755 -4.468 -4.039 1.00 70.56 504 LYS A N 1
ATOM 3700 C CA . LYS A 1 504 ? -25.459 -4.324 -2.749 1.00 70.56 504 LYS A CA 1
ATOM 3701 C C . LYS A 1 504 ? -24.664 -4.831 -1.532 1.00 70.56 504 LYS A C 1
ATOM 3703 O O . LYS A 1 504 ? -25.123 -4.657 -0.405 1.00 70.56 504 LYS A O 1
ATOM 3708 N N . SER A 1 505 ? -23.544 -5.517 -1.754 1.00 70.94 505 SER A N 1
ATOM 3709 C CA . SER A 1 505 ? -22.672 -6.088 -0.725 1.00 70.94 505 SER A CA 1
ATOM 3710 C C . SER A 1 505 ? -21.676 -5.092 -0.128 1.00 70.94 505 SER A C 1
ATOM 3712 O O . SER A 1 505 ? -21.120 -5.371 0.933 1.00 70.94 505 SER A O 1
ATOM 3714 N N . ILE A 1 506 ? -21.436 -3.951 -0.780 1.00 69.88 506 ILE A N 1
ATOM 3715 C CA . ILE A 1 506 ? -20.453 -2.963 -0.326 1.00 69.88 506 ILE A CA 1
ATOM 3716 C C . ILE A 1 506 ? -21.027 -2.187 0.868 1.00 69.88 506 ILE A C 1
ATOM 3718 O O . ILE A 1 506 ? -22.112 -1.618 0.788 1.00 69.88 506 ILE A O 1
ATOM 3722 N N . ILE A 1 507 ? -20.290 -2.174 1.982 1.00 65.44 507 ILE A N 1
ATOM 3723 C CA . ILE A 1 507 ? -20.712 -1.569 3.261 1.00 65.44 507 ILE A CA 1
ATOM 3724 C C . ILE A 1 507 ? -19.879 -0.346 3.676 1.00 65.44 507 ILE A C 1
ATOM 3726 O O . ILE A 1 507 ? -20.248 0.355 4.622 1.00 65.44 507 ILE A O 1
ATOM 3730 N N . CYS A 1 508 ? -18.769 -0.086 2.982 1.00 62.06 508 CYS A N 1
ATOM 3731 C CA . CYS A 1 508 ? -17.839 1.010 3.253 1.00 62.06 508 CYS A CA 1
ATOM 3732 C C . CYS A 1 508 ? -17.419 1.674 1.936 1.00 62.06 508 CYS A C 1
ATOM 3734 O O . CYS A 1 508 ? -17.087 0.955 0.989 1.00 62.06 508 CYS A O 1
ATOM 3736 N N . TYR A 1 509 ? -17.451 3.009 1.901 1.00 65.25 509 TYR A N 1
ATOM 3737 C CA . TYR A 1 509 ? -17.093 3.842 0.750 1.00 65.25 509 TYR A CA 1
ATOM 3738 C C . TYR A 1 509 ? -16.315 5.081 1.220 1.00 65.25 509 TYR A C 1
ATOM 3740 O O . TYR A 1 509 ? -16.732 5.756 2.167 1.00 65.25 509 TYR A O 1
ATOM 3748 N N . ASP A 1 510 ? -15.198 5.385 0.559 1.00 62.94 510 ASP A N 1
ATOM 3749 C CA . ASP A 1 510 ? -14.431 6.613 0.786 1.00 62.94 510 ASP A CA 1
ATOM 3750 C C . ASP A 1 510 ? -14.956 7.721 -0.148 1.00 62.94 510 ASP A C 1
ATOM 3752 O O . ASP A 1 510 ? -14.876 7.591 -1.368 1.00 62.94 510 ASP A O 1
ATOM 3756 N N . ILE A 1 511 ? -15.513 8.809 0.404 1.00 60.69 511 ILE A N 1
ATOM 3757 C CA . ILE A 1 511 ? -15.941 9.983 -0.375 1.00 60.69 511 ILE A CA 1
ATOM 3758 C C . ILE A 1 511 ? -14.776 10.962 -0.423 1.00 60.69 511 ILE A C 1
ATOM 3760 O O . ILE A 1 511 ? -14.485 11.685 0.532 1.00 60.69 511 ILE A O 1
ATOM 3764 N N . ALA A 1 512 ? -14.108 10.976 -1.562 1.00 58.31 512 ALA A N 1
ATOM 3765 C CA . ALA A 1 512 ? -13.003 11.877 -1.806 1.00 58.31 512 ALA A CA 1
ATOM 3766 C C . ALA A 1 512 ? -13.488 13.300 -2.200 1.00 58.31 512 ALA A C 1
ATOM 3768 O O . ALA A 1 512 ? -14.691 13.524 -2.379 1.00 58.31 512 ALA A O 1
ATOM 3769 N N . PRO A 1 513 ? -12.578 14.288 -2.300 1.00 53.84 513 PRO A N 1
ATOM 3770 C CA . PRO A 1 513 ? -12.918 15.661 -2.679 1.00 53.84 513 PRO A CA 1
ATOM 3771 C C . PRO A 1 513 ? -13.643 15.735 -4.034 1.00 53.84 513 PRO A C 1
ATOM 3773 O O . PRO A 1 513 ? -13.320 14.973 -4.941 1.00 53.84 513 PRO A O 1
ATOM 3776 N N . ASN A 1 514 ? -14.567 16.690 -4.197 1.00 53.69 514 ASN A N 1
ATOM 3777 C CA . ASN A 1 514 ? -15.273 16.989 -5.460 1.00 53.69 514 ASN A CA 1
ATOM 3778 C C . ASN A 1 514 ? -16.215 15.901 -6.011 1.00 53.69 514 ASN A C 1
ATOM 3780 O O . ASN A 1 514 ? -16.606 15.968 -7.175 1.00 53.69 514 ASN A O 1
ATOM 3784 N N . VAL A 1 515 ? -16.637 14.936 -5.190 1.00 60.44 515 VAL A N 1
ATOM 3785 C CA . VAL A 1 515 ? -17.657 13.959 -5.598 1.00 60.44 515 VAL A CA 1
ATOM 3786 C C . VAL A 1 515 ? -18.979 14.682 -5.940 1.00 60.44 515 VAL A C 1
ATOM 3788 O O . VAL A 1 515 ? -19.530 15.371 -5.069 1.00 60.44 515 VAL A O 1
ATOM 3791 N N . PRO A 1 516 ? -19.519 14.532 -7.173 1.00 61.53 516 PRO A N 1
ATOM 3792 C CA . PRO A 1 516 ? -20.766 15.181 -7.579 1.00 61.53 516 PRO A CA 1
ATOM 3793 C C . PRO A 1 516 ? -21.930 14.786 -6.675 1.00 61.53 516 PRO A C 1
ATOM 3795 O O . PRO A 1 516 ? -21.979 13.668 -6.161 1.00 61.53 516 PRO A O 1
ATOM 3798 N N . ILE A 1 517 ? -22.901 15.673 -6.490 1.00 62.62 517 ILE A N 1
ATOM 3799 C CA . ILE A 1 517 ? -23.987 15.434 -5.542 1.00 62.62 517 ILE A CA 1
ATOM 3800 C C . ILE A 1 517 ? -24.898 14.267 -5.934 1.00 62.62 517 ILE A C 1
ATOM 3802 O O . ILE A 1 517 ? -25.386 13.542 -5.063 1.00 62.62 517 ILE A O 1
ATOM 3806 N N . GLU A 1 518 ? -25.085 14.039 -7.235 1.00 64.12 518 GLU A N 1
ATOM 3807 C CA . GLU A 1 518 ? -25.872 12.917 -7.742 1.00 64.12 518 GLU A CA 1
ATOM 3808 C C . GLU A 1 518 ? -25.233 11.576 -7.338 1.00 64.12 518 GLU A C 1
ATOM 3810 O O . GLU A 1 518 ? -25.933 10.588 -7.126 1.00 64.12 518 GLU A O 1
ATOM 3815 N N . THR A 1 519 ? -23.908 11.562 -7.148 1.00 61.78 519 THR A N 1
ATOM 3816 C CA . THR A 1 519 ? -23.114 10.402 -6.719 1.00 61.78 519 THR A CA 1
ATOM 3817 C C . THR A 1 519 ? -23.509 9.941 -5.326 1.00 61.78 519 THR A C 1
ATOM 3819 O O . THR A 1 519 ? -23.632 8.747 -5.071 1.00 61.78 519 THR A O 1
ATOM 3822 N N . ILE A 1 520 ? -23.751 10.891 -4.420 1.00 63.78 520 ILE A N 1
ATOM 3823 C CA . ILE A 1 520 ? -24.161 10.590 -3.048 1.00 63.78 520 ILE A CA 1
ATOM 3824 C C . ILE A 1 520 ? -25.605 10.103 -2.998 1.00 63.78 520 ILE A C 1
ATOM 3826 O O . ILE A 1 520 ? -25.906 9.176 -2.251 1.00 63.78 520 ILE A O 1
ATOM 3830 N N . GLN A 1 521 ? -26.488 10.672 -3.821 1.00 66.62 521 GLN A N 1
ATOM 3831 C CA . GLN A 1 521 ? -27.876 10.209 -3.916 1.00 66.62 521 GLN A CA 1
ATOM 3832 C C . GLN A 1 521 ? -27.980 8.781 -4.471 1.00 66.62 521 GLN A C 1
ATOM 3834 O O . GLN A 1 521 ? -28.925 8.066 -4.145 1.00 66.62 521 GLN A O 1
ATOM 3839 N N . ALA A 1 522 ? -27.006 8.366 -5.284 1.00 65.31 522 ALA A N 1
ATOM 3840 C CA . ALA A 1 522 ? -26.885 7.015 -5.817 1.00 65.31 522 ALA A CA 1
ATOM 3841 C C . ALA A 1 522 ? -26.325 5.992 -4.806 1.00 65.31 522 ALA A C 1
ATOM 3843 O O . ALA A 1 522 ? -26.371 4.790 -5.076 1.00 65.31 522 ALA A O 1
ATOM 3844 N N . LEU A 1 523 ? -25.800 6.421 -3.646 1.00 67.12 523 LEU A N 1
ATOM 3845 C CA . LEU A 1 523 ? -25.258 5.501 -2.642 1.00 67.12 523 LEU A CA 1
ATOM 3846 C C . LEU A 1 523 ? -26.384 4.635 -2.045 1.00 67.12 523 LEU A C 1
ATOM 3848 O O . LEU A 1 523 ? -27.316 5.173 -1.444 1.00 67.12 523 LEU A O 1
ATOM 3852 N N . PRO A 1 524 ? -26.324 3.291 -2.135 1.00 63.44 524 PRO A N 1
ATOM 3853 C CA . PRO A 1 524 ? -27.309 2.423 -1.499 1.00 63.44 524 PRO A CA 1
ATOM 3854 C C . PRO A 1 524 ? -27.512 2.704 0.000 1.00 63.44 524 PRO A C 1
ATOM 3856 O O . PRO A 1 524 ? -26.559 2.846 0.762 1.00 63.44 524 PRO A O 1
ATOM 3859 N N . ASN A 1 525 ? -28.768 2.638 0.462 1.00 61.34 525 ASN A N 1
ATOM 3860 C CA . ASN A 1 525 ? -29.192 2.862 1.859 1.00 61.34 525 ASN A CA 1
ATOM 3861 C C . ASN A 1 525 ? -28.582 1.897 2.909 1.00 61.34 525 ASN A C 1
ATOM 3863 O O . ASN A 1 525 ? -29.047 1.857 4.044 1.00 61.34 525 ASN A O 1
ATOM 3867 N N . ARG A 1 526 ? -27.585 1.076 2.559 1.00 61.00 526 ARG A N 1
ATOM 3868 C CA . ARG A 1 526 ? -26.917 0.108 3.447 1.00 61.00 526 ARG A CA 1
ATOM 3869 C C . ARG A 1 526 ? -25.495 0.513 3.851 1.00 61.00 526 ARG A C 1
ATOM 3871 O O . ARG A 1 526 ? -24.867 -0.224 4.609 1.00 61.00 526 ARG A O 1
ATOM 3878 N N . PHE A 1 527 ? -24.985 1.650 3.377 1.00 63.00 527 PHE A N 1
ATOM 3879 C CA . PHE A 1 527 ? -23.679 2.149 3.805 1.00 63.00 527 PHE A CA 1
ATOM 3880 C C . PHE A 1 527 ? -23.677 2.502 5.291 1.00 63.00 527 PHE A C 1
ATOM 3882 O O . PHE A 1 527 ? -24.477 3.309 5.755 1.00 63.00 527 PHE A O 1
ATOM 3889 N N . CYS A 1 528 ? -22.753 1.889 6.030 1.00 62.19 528 CYS A N 1
ATOM 3890 C CA . CYS A 1 528 ? -22.612 2.078 7.472 1.00 62.19 528 CYS A CA 1
ATOM 3891 C C . CYS A 1 528 ? -21.429 2.997 7.812 1.00 62.19 528 CYS A C 1
ATOM 3893 O O . CYS A 1 528 ? -21.429 3.624 8.872 1.00 62.19 528 CYS A O 1
ATOM 3895 N N . ILE A 1 529 ? -20.434 3.084 6.920 1.00 65.25 529 ILE A N 1
ATOM 3896 C CA . ILE A 1 529 ? -19.202 3.851 7.119 1.00 65.25 529 ILE A CA 1
ATOM 3897 C C . ILE A 1 529 ? -18.943 4.731 5.899 1.00 65.25 529 ILE A C 1
ATOM 3899 O O . ILE A 1 529 ? -18.865 4.221 4.780 1.00 65.25 529 ILE A O 1
ATOM 3903 N N . VAL A 1 530 ? -18.788 6.032 6.139 1.00 70.94 530 VAL A N 1
ATOM 3904 C CA . VAL A 1 530 ? -18.438 7.031 5.124 1.00 70.94 530 VAL A CA 1
ATOM 3905 C C . VAL A 1 530 ? -17.221 7.815 5.592 1.00 70.94 530 VAL A C 1
ATOM 3907 O O . VAL A 1 530 ? -17.199 8.321 6.713 1.00 70.94 530 VAL A O 1
ATOM 3910 N N . ASN A 1 531 ? -16.210 7.931 4.741 1.00 68.75 531 ASN A N 1
ATOM 3911 C CA . ASN A 1 531 ? -15.097 8.849 4.960 1.00 68.75 531 ASN A CA 1
ATOM 3912 C C . ASN A 1 531 ? -15.357 10.147 4.199 1.00 68.75 531 ASN A C 1
ATOM 3914 O O . ASN A 1 531 ? -15.670 10.089 3.015 1.00 68.75 531 ASN A O 1
ATOM 3918 N N . ILE A 1 532 ? -15.270 11.284 4.882 1.00 69.62 532 ILE A N 1
ATOM 3919 C CA . ILE A 1 532 ? -15.489 12.615 4.320 1.00 69.62 532 ILE A CA 1
ATOM 3920 C C . ILE A 1 532 ? -14.143 13.341 4.325 1.00 69.62 532 ILE A C 1
ATOM 3922 O O . ILE A 1 532 ? -13.558 13.590 5.386 1.00 69.62 532 ILE A O 1
ATOM 3926 N N . CYS A 1 533 ? -13.660 13.655 3.127 1.00 66.00 533 CYS A N 1
ATOM 3927 C CA . CYS A 1 533 ? -12.421 14.393 2.907 1.00 66.00 533 CYS A CA 1
ATOM 3928 C C . CYS A 1 533 ? -12.666 15.891 2.661 1.00 66.00 533 CYS A C 1
ATOM 3930 O O . CYS A 1 533 ? -13.802 16.352 2.531 1.00 66.00 533 CYS A O 1
ATOM 3932 N N . HIS A 1 534 ? -11.575 16.655 2.587 1.00 64.81 534 HIS A N 1
ATOM 3933 C CA . HIS A 1 534 ? -11.582 18.076 2.237 1.00 64.81 534 HIS A CA 1
ATOM 3934 C C . HIS A 1 534 ? -12.329 18.351 0.915 1.00 64.81 534 HIS A C 1
ATOM 3936 O O . HIS A 1 534 ? -12.329 17.520 0.014 1.00 64.81 534 HIS A O 1
ATOM 3942 N N . GLY A 1 535 ? -12.957 19.522 0.768 1.00 60.69 535 GLY A N 1
ATOM 3943 C CA . GLY A 1 535 ? -13.595 19.935 -0.494 1.00 60.69 535 GLY A CA 1
ATOM 3944 C C . GLY A 1 535 ? -14.966 19.310 -0.795 1.00 60.69 535 GLY A C 1
ATOM 3945 O O . GLY A 1 535 ? -15.500 19.499 -1.886 1.00 60.69 535 GLY A O 1
ATOM 3946 N N . VAL A 1 536 ? -15.574 18.582 0.147 1.00 66.81 536 VAL A N 1
ATOM 3947 C CA . VAL A 1 536 ? -16.957 18.090 0.009 1.00 66.81 536 VAL A CA 1
ATOM 3948 C C . VAL A 1 536 ? -17.949 19.244 0.231 1.00 66.81 536 VAL A C 1
ATOM 3950 O O . VAL A 1 536 ? -17.893 19.935 1.249 1.00 66.81 536 VAL A O 1
ATOM 3953 N N . SER A 1 537 ? -18.876 19.465 -0.710 1.00 71.06 537 SER A N 1
ATOM 3954 C CA . SER A 1 537 ? -19.847 20.569 -0.626 1.00 71.06 537 SER A CA 1
ATOM 3955 C C . SER A 1 537 ? -20.887 20.371 0.497 1.00 71.06 537 SER A C 1
ATOM 3957 O O . SER A 1 537 ? -21.233 19.245 0.858 1.00 71.06 537 SER A O 1
ATOM 3959 N N . LEU A 1 538 ? -21.457 21.462 1.030 1.00 75.19 538 LEU A N 1
ATOM 3960 C CA . LEU A 1 538 ? -22.541 21.383 2.028 1.00 75.19 538 LEU A CA 1
ATOM 3961 C C . LEU A 1 538 ? -23.784 20.661 1.491 1.00 75.19 538 LEU A C 1
ATOM 3963 O O . LEU A 1 538 ? -24.480 19.966 2.232 1.00 75.19 538 LEU A O 1
ATOM 3967 N N . GLU A 1 539 ? -24.075 20.834 0.203 1.00 73.31 539 GLU A N 1
ATOM 3968 C CA . GLU A 1 539 ? -25.214 20.190 -0.443 1.00 73.31 539 GLU A CA 1
ATOM 3969 C C . GLU A 1 539 ? -24.995 18.672 -0.535 1.00 73.31 539 GLU A C 1
ATOM 3971 O O . GLU A 1 539 ? -25.898 17.892 -0.234 1.00 73.31 539 GLU A O 1
ATOM 3976 N N . THR A 1 540 ? -23.763 18.258 -0.836 1.00 69.62 540 THR A N 1
ATOM 3977 C CA . THR A 1 540 ? -23.304 16.864 -0.855 1.00 69.62 540 THR A CA 1
ATOM 3978 C C . THR A 1 540 ? -23.541 16.192 0.507 1.00 69.62 540 THR A C 1
ATOM 3980 O O . THR A 1 540 ? -24.104 15.101 0.568 1.00 69.62 540 THR A O 1
ATOM 3983 N N . ILE A 1 541 ? -23.243 16.877 1.617 1.00 75.31 541 ILE A N 1
ATOM 3984 C CA . ILE A 1 541 ? -23.455 16.334 2.971 1.00 75.31 541 ILE A CA 1
ATOM 3985 C C . ILE A 1 541 ? -24.943 16.225 3.333 1.00 75.31 541 ILE A C 1
ATOM 3987 O O . ILE A 1 541 ? -25.350 15.220 3.912 1.00 75.31 541 ILE A O 1
ATOM 3991 N N . ARG A 1 542 ? -25.782 17.196 2.936 1.00 79.56 542 ARG A N 1
ATOM 3992 C CA . ARG A 1 542 ? -27.245 17.140 3.167 1.00 79.56 542 ARG A CA 1
ATOM 3993 C C . ARG A 1 542 ? -27.911 15.907 2.576 1.00 79.56 542 ARG A C 1
ATOM 3995 O O . ARG A 1 542 ? -28.955 15.495 3.071 1.00 79.56 542 ARG A O 1
ATOM 4002 N N . LYS A 1 543 ? -27.352 15.369 1.493 1.00 75.50 543 LYS A N 1
ATOM 4003 C CA . LYS A 1 543 ? -27.926 14.232 0.771 1.00 75.50 543 LYS A CA 1
ATOM 4004 C C . LYS A 1 543 ? -27.327 12.887 1.184 1.00 75.50 543 LYS A C 1
ATOM 4006 O O . LYS A 1 543 ? -27.655 11.878 0.565 1.00 75.50 543 LYS A O 1
ATOM 4011 N N . LEU A 1 544 ? -26.478 12.854 2.216 1.00 75.19 544 LEU A N 1
ATOM 4012 C CA . LEU A 1 544 ? -25.951 11.607 2.763 1.00 75.19 544 LEU A CA 1
ATOM 4013 C C . LEU A 1 544 ? -27.089 10.662 3.209 1.00 75.19 544 LEU A C 1
ATOM 4015 O O . LEU A 1 544 ? -28.060 11.117 3.821 1.00 75.19 544 LEU A O 1
ATOM 4019 N N . PRO A 1 545 ? -26.972 9.344 2.958 1.00 73.12 545 PRO A N 1
ATOM 4020 C CA . PRO A 1 545 ? -27.954 8.366 3.411 1.00 73.12 545 PRO A CA 1
ATOM 4021 C C . PRO A 1 545 ? -28.228 8.427 4.921 1.00 73.12 545 PRO A C 1
ATOM 4023 O O . PRO A 1 545 ? -27.316 8.487 5.744 1.00 73.12 545 PRO A O 1
ATOM 4026 N N . TYR A 1 546 ? -29.500 8.297 5.298 1.00 75.62 546 TYR A N 1
ATOM 4027 C CA . TYR A 1 546 ? -29.976 8.363 6.688 1.00 75.62 546 TYR A CA 1
ATOM 4028 C C . TYR A 1 546 ? -29.553 7.178 7.577 1.00 75.62 546 TYR A C 1
ATOM 4030 O O . TYR A 1 546 ? -29.919 7.146 8.745 1.00 75.62 546 TYR A O 1
ATOM 4038 N N . ASN A 1 547 ? -28.834 6.186 7.039 1.00 74.50 547 ASN A N 1
ATOM 4039 C CA . ASN A 1 547 ? -28.390 4.985 7.759 1.00 74.50 547 ASN A CA 1
ATOM 4040 C C . ASN A 1 547 ? -26.888 4.985 8.087 1.00 74.50 547 ASN A C 1
ATOM 4042 O O . ASN A 1 547 ? -26.381 3.993 8.611 1.00 74.50 547 ASN A O 1
ATOM 4046 N N . ILE A 1 548 ? -26.163 6.068 7.788 1.00 79.25 548 ILE A N 1
ATOM 4047 C CA . ILE A 1 548 ? -24.734 6.155 8.109 1.00 79.25 548 ILE A CA 1
ATOM 4048 C C . ILE A 1 548 ? -24.573 6.157 9.626 1.00 79.25 548 ILE A C 1
ATOM 4050 O O . ILE A 1 548 ? -25.066 7.058 10.303 1.00 79.25 548 ILE A O 1
ATOM 4054 N N . GLU A 1 549 ? -23.858 5.171 10.162 1.00 82.94 549 GLU A N 1
ATOM 4055 C CA . GLU A 1 549 ? -23.603 5.067 11.601 1.00 82.94 549 GLU A CA 1
ATOM 4056 C C . GLU A 1 549 ? -22.207 5.552 11.986 1.00 82.94 549 GLU A C 1
ATOM 4058 O O . GLU A 1 549 ? -21.992 5.966 13.129 1.00 82.94 549 GLU A O 1
ATOM 4063 N N . ARG A 1 550 ? -21.252 5.486 11.052 1.00 83.00 550 ARG A N 1
ATOM 4064 C CA . ARG A 1 550 ? -19.857 5.861 11.272 1.00 83.00 550 ARG A CA 1
ATOM 4065 C C . ARG A 1 550 ? -19.391 6.854 10.221 1.00 83.00 550 ARG A C 1
ATOM 4067 O O . ARG A 1 550 ? -19.535 6.608 9.025 1.00 83.00 550 ARG A O 1
ATOM 4074 N N . VAL A 1 551 ? -18.775 7.936 10.675 1.00 83.44 551 VAL A N 1
ATOM 4075 C CA . VAL A 1 551 ? -18.177 8.943 9.796 1.00 83.44 551 VAL A CA 1
ATOM 4076 C C . VAL A 1 551 ? -16.701 9.080 10.122 1.00 83.44 551 VAL A C 1
ATOM 4078 O O . VAL A 1 551 ? -16.334 9.250 11.281 1.00 83.44 551 VAL A O 1
ATOM 4081 N N . ARG A 1 552 ? -15.837 9.012 9.114 1.00 81.31 552 ARG A N 1
ATOM 4082 C CA . ARG A 1 552 ? -14.441 9.421 9.251 1.00 81.31 552 ARG A CA 1
ATOM 4083 C C . ARG A 1 552 ? -14.288 10.841 8.733 1.00 81.31 552 ARG A C 1
ATOM 4085 O O . ARG A 1 552 ? -14.744 11.149 7.641 1.00 81.31 552 ARG A O 1
ATOM 4092 N N . MET A 1 553 ? -13.697 11.696 9.554 1.00 81.50 553 MET A N 1
ATOM 4093 C CA . MET A 1 553 ? -13.513 13.113 9.286 1.00 81.50 553 MET A CA 1
ATOM 4094 C C . MET A 1 553 ? -12.029 13.372 9.070 1.00 81.50 553 MET A C 1
ATOM 4096 O O . MET A 1 553 ? -11.225 13.155 9.978 1.00 81.50 553 MET A O 1
ATOM 4100 N N . THR A 1 554 ? -11.674 13.830 7.874 1.00 72.25 554 THR A N 1
ATOM 4101 C CA . THR A 1 554 ? -10.301 14.209 7.516 1.00 72.25 554 THR A CA 1
ATOM 4102 C C . THR A 1 554 ? -10.302 15.630 6.954 1.00 72.25 554 THR A C 1
ATOM 4104 O O . THR A 1 554 ? -11.178 15.935 6.154 1.00 72.25 554 THR A O 1
ATOM 4107 N N . ALA A 1 555 ? -9.338 16.461 7.378 1.00 65.12 555 ALA A N 1
ATOM 4108 C CA . ALA A 1 555 ? -9.028 17.821 6.902 1.00 65.12 555 ALA A CA 1
ATOM 4109 C C . ALA A 1 555 ? -10.180 18.859 6.856 1.00 65.12 555 ALA A C 1
ATOM 4111 O O . ALA A 1 555 ? -11.180 18.660 6.180 1.00 65.12 555 ALA A O 1
ATOM 4112 N N . ASP A 1 556 ? -9.999 20.013 7.519 1.00 65.00 556 ASP A N 1
ATOM 4113 C CA . ASP A 1 556 ? -10.722 21.299 7.353 1.00 65.00 556 ASP A CA 1
ATOM 4114 C C . ASP A 1 556 ? -12.218 21.244 6.963 1.00 65.00 556 ASP A C 1
ATOM 4116 O O . ASP A 1 556 ? -12.711 22.040 6.158 1.00 65.00 556 ASP A O 1
ATOM 4120 N N . LEU A 1 557 ? -12.981 20.313 7.541 1.00 73.25 557 LEU A N 1
ATOM 4121 C CA . LEU A 1 557 ? -14.431 20.284 7.375 1.00 73.25 557 LEU A CA 1
ATOM 4122 C C . LEU A 1 557 ? -15.038 21.495 8.081 1.00 73.25 557 LEU A C 1
ATOM 4124 O O . LEU A 1 557 ? -14.820 21.705 9.273 1.00 73.25 557 LEU A O 1
ATOM 4128 N N . SER A 1 558 ? -15.840 22.284 7.364 1.00 81.19 558 SER A N 1
ATOM 4129 C CA . SER A 1 558 ? -16.503 23.431 7.987 1.00 81.19 558 SER A CA 1
ATOM 4130 C C . SER A 1 558 ? -17.489 22.977 9.084 1.00 81.19 558 SER A C 1
ATOM 4132 O O . SER A 1 558 ? -18.163 21.954 8.934 1.00 81.19 558 SER A O 1
ATOM 4134 N N . PRO A 1 559 ? -17.681 23.754 10.165 1.00 84.38 559 PRO A N 1
ATOM 4135 C CA . PRO A 1 559 ? -18.713 23.461 11.162 1.00 84.38 559 PRO A CA 1
ATOM 4136 C C . PRO A 1 559 ? -20.118 23.348 10.547 1.00 84.38 559 PRO A C 1
ATOM 4138 O O . PRO A 1 559 ? -20.940 22.552 10.995 1.00 84.38 559 PRO A O 1
ATOM 4141 N N . ALA A 1 560 ? -20.390 24.112 9.482 1.00 82.38 560 ALA A N 1
ATOM 4142 C CA . ALA A 1 560 ? -21.647 24.049 8.742 1.00 82.38 560 ALA A CA 1
ATOM 4143 C C . ALA A 1 560 ? -21.863 22.686 8.068 1.00 82.38 560 ALA A C 1
ATOM 4145 O O . ALA A 1 560 ? -22.981 22.183 8.079 1.00 82.38 560 ALA A O 1
ATOM 4146 N N . ALA A 1 561 ? -20.804 22.076 7.528 1.00 80.06 561 ALA A N 1
ATOM 4147 C CA . ALA A 1 561 ? -20.840 20.733 6.955 1.00 80.06 561 ALA A CA 1
ATOM 4148 C C . ALA A 1 561 ? -21.223 19.695 8.016 1.00 80.06 561 ALA A C 1
ATOM 4150 O O . ALA A 1 561 ? -22.097 18.864 7.799 1.00 80.06 561 ALA A O 1
ATOM 4151 N N . ILE A 1 562 ? -20.625 19.781 9.198 1.00 84.56 562 ILE A N 1
ATOM 4152 C CA . ILE A 1 562 ? -20.787 18.762 10.242 1.00 84.56 562 ILE A CA 1
ATOM 4153 C C . ILE A 1 562 ? -22.180 18.806 10.873 1.00 84.56 562 ILE A C 1
ATOM 4155 O O . ILE A 1 562 ? -22.755 17.757 11.157 1.00 84.56 562 ILE A O 1
ATOM 4159 N N . ARG A 1 563 ? -22.784 19.996 10.980 1.00 86.56 563 ARG A N 1
ATOM 4160 C CA . ARG A 1 563 ? -24.187 20.151 11.412 1.00 86.56 563 ARG A CA 1
ATOM 4161 C C . ARG A 1 563 ? -25.196 19.477 10.483 1.00 86.56 563 ARG A C 1
ATOM 4163 O O . ARG A 1 563 ? -26.346 19.304 10.871 1.00 86.56 563 ARG A O 1
ATOM 4170 N N . LEU A 1 564 ? -24.793 19.148 9.256 1.00 85.81 564 LEU A N 1
ATOM 4171 C CA . LEU A 1 564 ? -25.640 18.494 8.261 1.00 85.81 564 LEU A CA 1
ATOM 4172 C C . LEU A 1 564 ? -25.486 16.967 8.275 1.00 85.81 564 LEU A C 1
ATOM 4174 O O . LEU A 1 564 ? -26.159 16.297 7.494 1.00 85.81 564 LEU A O 1
ATOM 4178 N N . LEU A 1 565 ? -24.630 16.408 9.142 1.00 85.50 565 LEU A N 1
ATOM 4179 C CA . LEU A 1 565 ? -24.531 14.961 9.316 1.00 85.50 565 LEU A CA 1
ATOM 4180 C C . LEU A 1 565 ? -25.864 14.378 9.820 1.00 85.50 565 LEU A C 1
ATOM 4182 O O . LEU A 1 565 ? -26.519 14.980 10.674 1.00 85.50 565 LEU A O 1
ATOM 4186 N N . PRO A 1 566 ? -26.268 13.190 9.338 1.00 84.00 566 PRO A N 1
ATOM 4187 C CA . PRO A 1 566 ? -27.520 12.580 9.759 1.00 84.00 566 PRO A CA 1
ATOM 4188 C C . PRO A 1 566 ? -27.470 12.141 11.232 1.00 84.00 566 PRO A C 1
ATOM 4190 O O . PRO A 1 566 ? -26.459 11.637 11.720 1.00 84.00 566 PRO A O 1
ATOM 4193 N N . ASN A 1 567 ? -28.607 12.234 11.931 1.00 85.56 567 ASN A N 1
ATOM 4194 C CA . ASN A 1 567 ? -28.754 11.807 13.335 1.00 85.56 567 ASN A CA 1
ATOM 4195 C C . ASN A 1 567 ? -28.562 10.289 13.555 1.00 85.56 567 ASN A C 1
ATOM 4197 O O . ASN A 1 567 ? -28.617 9.807 14.685 1.00 85.56 567 ASN A O 1
ATOM 4201 N N . SER A 1 568 ? -28.368 9.512 12.489 1.00 85.00 568 SER A N 1
ATOM 4202 C CA . SER A 1 568 ? -27.983 8.102 12.561 1.00 85.00 568 SER A CA 1
ATOM 4203 C C . SER A 1 568 ? -26.516 7.898 12.937 1.00 85.00 568 SER A C 1
ATOM 4205 O O . SER A 1 568 ? -26.161 6.802 13.374 1.00 85.00 568 SER A O 1
ATOM 4207 N N . VAL A 1 569 ? -25.666 8.923 12.784 1.00 88.62 569 VAL A N 1
ATOM 4208 C CA . VAL A 1 569 ? -24.232 8.831 13.078 1.00 88.62 569 VAL A CA 1
ATOM 4209 C C . VAL A 1 569 ? -24.040 8.663 14.582 1.00 88.62 569 VAL A C 1
ATOM 4211 O O . VAL A 1 569 ? -24.410 9.528 15.376 1.00 88.62 569 VAL A O 1
ATOM 4214 N N . LYS A 1 570 ? -23.447 7.533 14.971 1.00 88.94 570 LYS A N 1
ATOM 4215 C CA . LYS A 1 570 ? -23.173 7.142 16.363 1.00 88.94 570 LYS A CA 1
ATOM 4216 C C . LYS A 1 570 ? -21.690 7.216 16.704 1.00 88.94 570 LYS A C 1
ATOM 4218 O O . LYS A 1 570 ? -21.346 7.362 17.877 1.00 88.94 570 LYS A O 1
ATOM 4223 N N . MET A 1 571 ? -20.824 7.087 15.703 1.00 88.81 571 MET A N 1
ATOM 4224 C CA . MET A 1 571 ? -19.376 7.035 15.867 1.00 88.81 571 MET A CA 1
ATOM 4225 C C . MET A 1 571 ? -18.689 7.948 14.860 1.00 88.81 571 MET A C 1
ATOM 4227 O O . MET A 1 571 ? -19.049 7.968 13.683 1.00 88.81 571 MET A O 1
ATOM 4231 N N . VAL A 1 572 ? -17.665 8.658 15.319 1.00 89.31 572 VAL A N 1
ATOM 4232 C CA . VAL A 1 572 ? -16.816 9.482 14.459 1.00 89.31 572 VAL A CA 1
ATOM 4233 C C . VAL A 1 572 ? -15.345 9.138 14.635 1.00 89.31 572 VAL A C 1
ATOM 4235 O O . VAL A 1 572 ? -14.900 8.863 15.747 1.00 89.31 572 VAL A O 1
ATOM 4238 N N . TYR A 1 573 ? -14.594 9.164 13.539 1.00 87.19 573 TYR A N 1
ATOM 4239 C CA . TYR A 1 573 ? -13.133 9.138 13.546 1.00 87.19 573 TYR A CA 1
ATOM 4240 C C . TYR A 1 573 ? -12.643 10.555 13.271 1.00 87.19 573 TYR A C 1
ATOM 4242 O O . TYR A 1 573 ? -12.987 11.121 12.234 1.00 87.19 573 TYR A O 1
ATOM 4250 N N . ILE A 1 574 ? -11.874 11.120 14.195 1.00 87.19 574 ILE A N 1
ATOM 4251 C CA . ILE A 1 574 ? -11.431 12.514 14.167 1.00 87.19 574 ILE A CA 1
ATOM 4252 C C . ILE A 1 574 ? -9.928 12.529 13.928 1.00 87.19 574 ILE A C 1
ATOM 4254 O O . ILE A 1 574 ? -9.160 12.044 14.763 1.00 87.19 574 ILE A O 1
ATOM 4258 N N . ASP A 1 575 ? -9.519 13.081 12.788 1.00 83.81 575 ASP A N 1
ATOM 4259 C CA . ASP A 1 575 ? -8.107 13.262 12.473 1.00 83.81 575 ASP A CA 1
ATOM 4260 C C . ASP A 1 575 ? -7.501 14.521 13.129 1.00 83.81 575 ASP A C 1
ATOM 4262 O O . ASP A 1 575 ? -8.214 15.431 13.553 1.00 83.81 575 ASP A O 1
ATOM 4266 N N . ASN A 1 576 ? -6.171 14.606 13.181 1.00 80.75 576 ASN A N 1
ATOM 4267 C CA . ASN A 1 576 ? -5.406 15.697 13.783 1.00 80.75 576 ASN A CA 1
ATOM 4268 C C . ASN A 1 576 ? -5.513 17.010 12.991 1.00 80.75 576 ASN A C 1
ATOM 4270 O O . ASN A 1 576 ? -5.168 18.070 13.507 1.00 80.75 576 ASN A O 1
ATOM 4274 N N . THR A 1 577 ? -6.032 16.930 11.767 1.00 81.50 577 THR A N 1
ATOM 4275 C CA . THR A 1 577 ? -6.332 18.051 10.874 1.00 81.50 577 THR A CA 1
ATOM 4276 C C . THR A 1 577 ? -7.740 18.624 11.061 1.00 81.50 577 THR A C 1
ATOM 4278 O O . THR A 1 577 ? -8.084 19.603 10.410 1.00 81.50 577 THR A O 1
ATOM 4281 N N . VAL A 1 578 ? -8.588 18.034 11.913 1.00 83.88 578 VAL A N 1
ATOM 4282 C CA . VAL A 1 578 ? -9.951 18.538 12.149 1.00 83.88 578 VAL A CA 1
ATOM 4283 C C . VAL A 1 578 ? -9.918 19.691 13.156 1.00 83.88 578 VAL A C 1
ATOM 4285 O O . VAL A 1 578 ? -9.298 19.578 14.215 1.00 83.88 578 VAL A O 1
ATOM 4288 N N . SER A 1 579 ? -10.609 20.797 12.860 1.00 87.81 579 SER A N 1
ATOM 4289 C CA . SER A 1 579 ? -10.656 21.956 13.758 1.00 87.81 579 SER A CA 1
ATOM 4290 C C . SER A 1 579 ? -11.520 21.721 15.007 1.00 87.81 579 SER A C 1
ATOM 4292 O O . SER A 1 579 ? -12.393 20.852 15.055 1.00 87.81 579 SER A O 1
ATOM 4294 N N . ALA A 1 580 ? -11.298 22.524 16.047 1.00 89.19 580 ALA A N 1
ATOM 4295 C CA . ALA A 1 580 ? -12.083 22.467 17.280 1.00 89.19 580 ALA A CA 1
ATOM 4296 C C . ALA A 1 580 ? -13.558 22.839 17.036 1.00 89.19 580 ALA A C 1
ATOM 4298 O O . ALA A 1 580 ? -14.468 22.195 17.557 1.00 89.19 580 ALA A O 1
ATOM 4299 N N . GLU A 1 581 ? -13.801 23.834 16.184 1.00 88.12 581 GLU A N 1
ATOM 4300 C CA . GLU A 1 581 ? -15.135 24.315 15.813 1.00 88.12 581 GLU A CA 1
ATOM 4301 C C . GLU A 1 581 ? -15.919 23.253 15.039 1.00 88.12 581 GLU A C 1
ATOM 4303 O O . GLU A 1 581 ? -17.132 23.121 15.205 1.00 88.12 581 GLU A O 1
ATOM 4308 N N . ALA A 1 582 ? -15.219 22.487 14.201 1.00 86.69 582 ALA A N 1
ATOM 4309 C CA . ALA A 1 582 ? -15.766 21.355 13.477 1.00 86.69 582 ALA A CA 1
ATOM 4310 C C . ALA A 1 582 ? -16.243 20.265 14.449 1.00 86.69 582 ALA A C 1
ATOM 4312 O O . ALA A 1 582 ? -17.388 19.821 14.381 1.00 86.69 582 ALA A O 1
ATOM 4313 N N . VAL A 1 583 ? -15.409 19.882 15.416 1.00 90.12 583 VAL A N 1
ATOM 4314 C CA . VAL A 1 583 ? -15.780 18.879 16.428 1.00 90.12 583 VAL A CA 1
ATOM 4315 C C . VAL A 1 583 ? -16.918 19.360 17.335 1.00 90.12 583 VAL A C 1
ATOM 4317 O O . VAL A 1 583 ? -17.823 18.582 17.634 1.00 90.12 583 VAL A O 1
ATOM 4320 N N . ALA A 1 584 ? -16.948 20.646 17.692 1.00 90.19 584 ALA A N 1
ATOM 4321 C CA . ALA A 1 584 ? -18.047 21.235 18.461 1.00 90.19 584 ALA A CA 1
ATOM 4322 C C . ALA A 1 584 ? -19.400 21.206 17.721 1.00 90.19 584 ALA A C 1
ATOM 4324 O O . ALA A 1 584 ? -20.449 21.355 18.344 1.00 90.19 584 ALA A O 1
ATOM 4325 N N . ALA A 1 585 ? -19.389 21.033 16.396 1.00 90.56 585 ALA A N 1
ATOM 4326 C CA . ALA A 1 585 ? -20.580 20.965 15.558 1.00 90.56 585 ALA A CA 1
ATOM 4327 C C . ALA A 1 585 ? -21.153 19.544 15.385 1.00 90.56 585 ALA A C 1
ATOM 4329 O O . ALA A 1 585 ? -22.151 19.388 14.680 1.00 90.56 585 ALA A O 1
ATOM 4330 N N . LEU A 1 586 ? -20.538 18.522 15.994 1.00 91.12 586 LEU A N 1
ATOM 4331 C CA . LEU A 1 586 ? -21.002 17.133 15.932 1.00 91.12 586 LEU A CA 1
ATOM 4332 C C . LEU A 1 586 ? -22.429 16.968 16.495 1.00 91.12 586 LEU A C 1
ATOM 4334 O O . LEU A 1 586 ? -22.758 17.587 17.507 1.00 91.12 586 LEU A O 1
ATOM 4338 N N . PRO A 1 587 ? -23.269 16.098 15.899 1.00 89.25 587 PRO A N 1
ATOM 4339 C CA . PRO A 1 587 ? -24.628 15.884 16.384 1.00 89.25 587 PRO A CA 1
ATOM 4340 C C . PRO A 1 587 ? -24.669 15.112 17.716 1.00 89.25 587 PRO A C 1
ATOM 4342 O O . PRO A 1 587 ? -23.829 14.256 18.000 1.00 89.25 587 PRO A O 1
ATOM 4345 N N . ASP A 1 588 ? -25.715 15.342 18.517 1.00 88.62 588 ASP A N 1
ATOM 4346 C CA . ASP A 1 588 ? -25.913 14.698 19.831 1.00 88.62 588 ASP A CA 1
ATOM 4347 C C . ASP A 1 588 ? -26.101 13.170 19.761 1.00 88.62 588 ASP A C 1
ATOM 4349 O O . ASP A 1 588 ? -26.008 12.459 20.776 1.00 88.62 588 ASP A O 1
ATOM 4353 N N . SER A 1 589 ? -26.369 12.646 18.562 1.00 90.19 589 SER A N 1
ATOM 4354 C CA . SER A 1 589 ? -26.434 11.214 18.279 1.00 90.19 589 SER A CA 1
ATOM 4355 C C . SER A 1 589 ? -25.076 10.521 18.401 1.00 90.19 589 SER A C 1
ATOM 4357 O O . SER A 1 589 ? -25.037 9.324 18.696 1.00 90.19 589 SER A O 1
ATOM 4359 N N . VAL A 1 590 ? -23.967 11.251 18.228 1.00 92.69 590 VAL A N 1
ATOM 4360 C CA . VAL A 1 590 ? -22.614 10.696 18.322 1.00 92.69 590 VAL A CA 1
ATOM 4361 C C . VAL A 1 590 ? -22.310 10.351 19.775 1.00 92.69 590 VAL A C 1
ATOM 4363 O O . VAL A 1 590 ? -22.322 11.211 20.650 1.00 92.69 590 VAL A O 1
ATOM 4366 N N . LYS A 1 591 ? -22.042 9.071 20.039 1.00 92.19 591 LYS A N 1
ATOM 4367 C CA . LYS A 1 591 ? -21.701 8.545 21.372 1.00 92.19 591 LYS A CA 1
ATOM 4368 C C . LYS A 1 591 ? -20.255 8.071 21.474 1.00 92.19 591 LYS A C 1
ATOM 4370 O O . LYS A 1 591 ? -19.766 7.889 22.589 1.00 92.19 591 LYS A O 1
ATOM 4375 N N . TRP A 1 592 ? -19.589 7.868 20.338 1.00 92.44 592 TRP A N 1
ATOM 4376 C CA . TRP A 1 592 ? -18.228 7.349 20.262 1.00 92.44 592 TRP A CA 1
ATOM 4377 C C . TRP A 1 592 ? -17.330 8.252 19.418 1.00 92.44 592 TRP A C 1
ATOM 4379 O O . TRP A 1 592 ? -17.688 8.587 18.289 1.00 92.44 592 TRP A O 1
ATOM 4389 N N . ALA A 1 593 ? -16.146 8.581 19.930 1.00 91.50 593 ALA A N 1
ATOM 4390 C CA . ALA A 1 593 ? -15.107 9.277 19.176 1.00 91.50 593 ALA A CA 1
ATOM 4391 C C . ALA A 1 593 ? -13.813 8.452 19.142 1.00 91.50 593 ALA A C 1
ATOM 4393 O O . ALA A 1 593 ? -13.292 8.052 20.178 1.00 91.50 593 ALA A O 1
ATOM 4394 N N . ASN A 1 594 ? -13.286 8.204 17.948 1.00 89.50 594 ASN A N 1
ATOM 4395 C CA . ASN A 1 594 ? -11.965 7.623 17.752 1.00 89.50 594 ASN A CA 1
ATOM 4396 C C . ASN A 1 594 ? -10.998 8.743 17.361 1.00 89.50 594 ASN A C 1
ATOM 4398 O O . ASN A 1 594 ? -11.229 9.431 16.366 1.00 89.50 594 ASN A O 1
ATOM 4402 N N . LEU A 1 595 ? -9.966 8.964 18.173 1.00 88.62 595 LEU A N 1
ATOM 4403 C CA . LEU A 1 595 ? -9.042 10.081 18.000 1.00 88.62 595 LEU A CA 1
ATOM 4404 C C . LEU A 1 595 ? -7.769 9.611 17.294 1.00 88.62 595 LEU A C 1
ATOM 4406 O O . LEU A 1 595 ? -7.200 8.580 17.655 1.00 88.62 595 LEU A O 1
ATOM 4410 N N . SER A 1 596 ? -7.299 10.372 16.304 1.00 83.75 596 SER A N 1
ATOM 4411 C CA . SER A 1 596 ? -6.048 10.061 15.616 1.00 83.75 596 SER A CA 1
ATOM 4412 C C . SER A 1 596 ? -4.807 10.505 16.399 1.00 83.75 596 SER A C 1
ATOM 4414 O O . SER A 1 596 ? -4.866 11.218 17.406 1.00 83.75 596 SER A O 1
ATOM 4416 N N . PHE A 1 597 ? -3.650 10.034 15.937 1.00 76.44 597 PHE A N 1
ATOM 4417 C CA . PHE A 1 597 ? -2.355 10.312 16.541 1.00 76.44 597 PHE A CA 1
ATOM 4418 C C . PHE A 1 597 ? -2.060 11.821 16.579 1.00 76.44 597 PHE A C 1
ATOM 4420 O O . PHE A 1 597 ? -2.237 12.525 15.587 1.00 76.44 597 PHE A O 1
ATOM 4427 N N . SER A 1 598 ? -1.571 12.310 17.723 1.00 79.69 598 SER A N 1
ATOM 4428 C CA . SER A 1 598 ? -1.247 13.730 17.942 1.00 79.69 598 SER A CA 1
ATOM 4429 C C . SER A 1 598 ? -2.438 14.699 17.844 1.00 79.69 598 SER A C 1
ATOM 4431 O O . SER A 1 598 ? -2.258 15.862 17.483 1.00 79.69 598 SER A O 1
ATOM 4433 N N . ILE A 1 599 ? -3.650 14.255 18.196 1.00 86.12 599 ILE A N 1
ATOM 4434 C CA . ILE A 1 599 ? -4.817 15.140 18.314 1.00 86.12 599 ILE A CA 1
ATOM 4435 C C . ILE A 1 599 ? -4.556 16.282 19.313 1.00 86.12 599 ILE A C 1
ATOM 4437 O O . ILE A 1 599 ? -3.997 16.070 20.393 1.00 86.12 599 ILE A O 1
ATOM 4441 N N . SER A 1 600 ? -4.965 17.506 18.971 1.00 88.31 600 SER A N 1
ATOM 4442 C CA . SER A 1 600 ? -4.732 18.654 19.853 1.00 88.31 600 SER A CA 1
ATOM 4443 C C . SER A 1 600 ? -5.686 18.656 21.064 1.00 88.31 600 SER A C 1
ATOM 4445 O O . SER A 1 600 ? -6.869 18.326 20.916 1.00 88.31 600 SER A O 1
ATOM 4447 N N . PRO A 1 601 ? -5.250 19.122 22.253 1.00 90.19 601 PRO A N 1
ATOM 4448 C CA . PRO A 1 601 ? -6.127 19.243 23.422 1.00 90.19 601 PRO A CA 1
ATOM 4449 C C . PRO A 1 601 ? -7.348 20.144 23.191 1.00 90.19 601 PRO A C 1
ATOM 4451 O O . PRO A 1 601 ? -8.408 19.916 23.770 1.00 90.19 601 PRO A O 1
ATOM 4454 N N . LYS A 1 602 ? -7.228 21.154 22.314 1.00 90.44 602 LYS A N 1
ATOM 4455 C CA . LYS A 1 602 ? -8.341 22.042 21.936 1.00 90.44 602 LYS A CA 1
ATOM 4456 C C . LYS A 1 602 ? -9.465 21.281 21.231 1.00 90.44 602 LYS A C 1
ATOM 4458 O O . LYS A 1 602 ? -10.636 21.537 21.503 1.00 90.44 602 LYS A O 1
ATOM 4463 N N . VAL A 1 603 ? -9.110 20.336 20.360 1.00 90.38 603 VAL A N 1
ATOM 4464 C CA . VAL A 1 603 ? -10.079 19.492 19.653 1.00 90.38 603 VAL A CA 1
ATOM 4465 C C . VAL A 1 603 ? -10.773 18.546 20.630 1.00 90.38 603 VAL A C 1
ATOM 4467 O O . VAL A 1 603 ? -11.997 18.462 20.624 1.00 90.38 603 VAL A O 1
ATOM 4470 N N . VAL A 1 604 ? -10.022 17.918 21.541 1.00 91.31 604 VAL A N 1
ATOM 4471 C CA . VAL A 1 604 ? -10.606 17.025 22.557 1.00 91.31 604 VAL A CA 1
ATOM 4472 C C . VAL A 1 604 ? -11.549 17.774 23.501 1.00 91.31 604 VAL A C 1
ATOM 4474 O O . VAL A 1 604 ? -12.652 17.298 23.763 1.00 91.31 604 VAL A O 1
ATOM 4477 N N . LYS A 1 605 ? -11.181 18.992 23.922 1.00 92.31 605 LYS A N 1
ATOM 4478 C CA . LYS A 1 605 ? -12.043 19.871 24.733 1.00 92.31 605 LYS A CA 1
ATOM 4479 C C . LYS A 1 605 ? -13.363 20.229 24.039 1.00 92.31 605 LYS A C 1
ATOM 4481 O O . LYS A 1 605 ? -14.333 20.568 24.710 1.00 92.31 605 LYS A O 1
ATOM 4486 N N . SER A 1 606 ? -13.385 20.179 22.709 1.00 93.12 606 SER A N 1
ATOM 4487 C CA . SER A 1 606 ? -14.545 20.537 21.889 1.00 93.12 606 SER A CA 1
ATOM 4488 C C . SER A 1 606 ? -15.470 19.353 21.600 1.00 93.12 606 SER A C 1
ATOM 4490 O O . SER A 1 606 ? -16.497 19.535 20.952 1.00 93.12 606 SER A O 1
ATOM 4492 N N . LEU A 1 607 ? -15.139 18.146 22.080 1.00 93.38 607 LEU A N 1
ATOM 4493 C CA . LEU A 1 607 ? -16.028 16.989 21.984 1.00 93.38 607 LEU A CA 1
ATOM 4494 C C . LEU A 1 607 ? -17.362 17.269 22.703 1.00 93.38 607 LEU A C 1
ATOM 4496 O O . LEU A 1 607 ? -17.360 17.768 23.835 1.00 93.38 607 LEU A O 1
ATOM 4500 N N . PRO A 1 608 ? -18.511 16.923 22.095 1.00 91.25 608 PRO A N 1
ATOM 4501 C CA . PRO A 1 608 ? -19.808 17.177 22.706 1.00 91.25 608 PRO A CA 1
ATOM 4502 C C . PRO A 1 608 ? -20.045 16.285 23.935 1.00 91.25 608 PRO A C 1
ATOM 4504 O O . PRO A 1 608 ? -19.526 15.172 24.040 1.00 91.25 608 PRO A O 1
ATOM 4507 N N . GLN A 1 609 ? -20.906 16.741 24.853 1.00 90.94 609 GLN A N 1
ATOM 4508 C CA . GLN A 1 609 ? -21.294 15.987 26.064 1.00 90.94 609 GLN A CA 1
ATOM 4509 C C . GLN A 1 609 ? -22.112 14.720 25.755 1.00 90.94 609 GLN A C 1
ATOM 4511 O O . GLN A 1 609 ? -22.424 13.927 26.643 1.00 90.94 609 GLN A O 1
ATOM 4516 N N . SER A 1 610 ? -22.488 14.518 24.493 1.00 91.88 610 SER A N 1
ATOM 4517 C CA . SER A 1 610 ? -23.083 13.279 24.013 1.00 91.88 610 SER A CA 1
ATOM 4518 C C . SER A 1 610 ? -22.082 12.121 23.954 1.00 91.88 610 SER A C 1
ATOM 4520 O O . SER A 1 610 ? -22.526 10.973 24.019 1.00 91.88 610 SER A O 1
ATOM 4522 N N . ILE A 1 611 ? -20.771 12.385 23.867 1.00 93.38 611 ILE A N 1
ATOM 4523 C CA . ILE A 1 611 ? -19.725 11.357 23.795 1.00 93.38 611 ILE A CA 1
ATOM 4524 C C . ILE A 1 611 ? -19.616 10.621 25.130 1.00 93.38 611 ILE A C 1
ATOM 4526 O O . ILE A 1 611 ? -19.364 11.221 26.173 1.00 93.38 611 ILE A O 1
ATOM 4530 N N . VAL A 1 612 ? -19.774 9.300 25.087 1.00 93.12 612 VAL A N 1
ATOM 4531 C CA . VAL A 1 612 ? -19.694 8.409 26.257 1.00 93.12 612 VAL A CA 1
ATOM 4532 C C . VAL A 1 612 ? -18.453 7.514 26.190 1.00 93.12 612 VAL A C 1
ATOM 4534 O O . VAL A 1 612 ? -17.947 7.101 27.236 1.00 93.12 612 VAL A O 1
ATOM 4537 N N . SER A 1 613 ? -17.957 7.243 24.975 1.00 93.25 613 SER A N 1
ATOM 4538 C CA . SER A 1 613 ? -16.785 6.405 24.713 1.00 93.25 613 SER A CA 1
ATOM 4539 C C . SER A 1 613 ? -15.751 7.113 23.844 1.00 93.25 613 SER A C 1
ATOM 4541 O O . SER A 1 613 ? -16.115 7.740 22.846 1.00 93.25 613 SER A O 1
ATOM 4543 N N . VAL A 1 614 ? -14.470 6.977 24.193 1.00 93.69 614 VAL A N 1
ATOM 4544 C CA . VAL A 1 614 ? -13.353 7.527 23.413 1.00 93.69 614 VAL A CA 1
ATOM 4545 C C . VAL A 1 614 ? -12.240 6.498 23.231 1.00 93.69 614 VAL A C 1
ATOM 4547 O O . VAL A 1 614 ? -11.823 5.859 24.197 1.00 93.69 614 VAL A O 1
ATOM 4550 N N . ASP A 1 615 ? -11.720 6.376 22.010 1.00 91.94 615 ASP A N 1
ATOM 4551 C CA . ASP A 1 615 ? -10.509 5.595 21.739 1.00 91.94 615 ASP A CA 1
ATOM 4552 C C . ASP A 1 615 ? -9.274 6.490 21.823 1.00 91.94 615 ASP A C 1
ATOM 4554 O O . ASP A 1 615 ? -9.186 7.508 21.129 1.00 91.94 615 ASP A O 1
ATOM 4558 N N . LEU A 1 616 ? -8.317 6.102 22.668 1.00 90.75 616 LEU A N 1
ATOM 4559 C CA . LEU A 1 616 ? -7.071 6.831 22.872 1.00 90.75 616 LEU A CA 1
ATOM 4560 C C . LEU A 1 616 ? -5.940 6.192 22.053 1.00 90.75 616 LEU A C 1
ATOM 4562 O O . LEU A 1 616 ? -5.598 5.029 22.301 1.00 90.75 616 LEU A O 1
ATOM 4566 N N . PRO A 1 617 ? -5.341 6.929 21.101 1.00 89.62 617 PRO A N 1
ATOM 4567 C CA . PRO A 1 617 ? -4.241 6.445 20.279 1.00 89.62 617 PRO A CA 1
ATOM 4568 C C . PRO A 1 617 ? -2.909 6.466 21.040 1.00 89.62 617 PRO A C 1
ATOM 4570 O O . PRO A 1 617 ? -2.765 7.091 22.096 1.00 89.62 617 PRO A O 1
ATOM 4573 N N . ALA A 1 618 ? -1.892 5.833 20.451 1.00 80.44 618 ALA A N 1
ATOM 4574 C CA . ALA A 1 618 ? -0.513 5.972 20.908 1.00 80.44 618 ALA A CA 1
ATOM 4575 C C . ALA A 1 618 ? -0.088 7.455 20.942 1.00 80.44 618 ALA A C 1
ATOM 4577 O O . ALA A 1 618 ? -0.472 8.237 20.073 1.00 80.44 618 ALA A O 1
ATOM 4578 N N . LYS A 1 619 ? 0.738 7.829 21.928 1.00 83.19 619 LYS A N 1
ATOM 4579 C CA . LYS A 1 619 ? 1.290 9.190 22.114 1.00 83.19 619 LYS A CA 1
ATOM 4580 C C . LYS A 1 619 ? 0.260 10.334 22.199 1.00 83.19 619 LYS A C 1
ATOM 4582 O O . LYS A 1 619 ? 0.591 11.472 21.866 1.00 83.19 619 LYS A O 1
ATOM 4587 N N . ILE A 1 620 ? -0.968 10.071 22.651 1.00 89.31 620 ILE A N 1
ATOM 4588 C CA . ILE A 1 620 ? -1.869 11.157 23.062 1.00 89.31 620 ILE A CA 1
ATOM 4589 C C . ILE A 1 620 ? -1.227 11.974 24.198 1.00 89.31 620 ILE A C 1
ATOM 4591 O O . ILE A 1 620 ? -0.544 11.405 25.051 1.00 89.31 620 ILE A O 1
ATOM 4595 N N . SER A 1 621 ? -1.408 13.299 24.202 1.00 90.31 621 SER A N 1
ATOM 4596 C CA . SER A 1 621 ? -0.829 14.155 25.242 1.00 90.31 621 SER A CA 1
ATOM 4597 C C . SER A 1 621 ? -1.636 14.090 26.550 1.00 90.31 621 SER A C 1
ATOM 4599 O O . SER A 1 621 ? -2.858 13.897 26.506 1.00 90.31 621 SER A O 1
ATOM 4601 N N . PRO A 1 622 ? -1.000 14.288 27.720 1.00 91.56 622 PRO A N 1
ATOM 4602 C CA . PRO A 1 622 ? -1.703 14.364 28.998 1.00 91.56 622 PRO A CA 1
ATOM 4603 C C . PRO A 1 622 ? -2.816 15.417 29.024 1.00 91.56 622 PRO A C 1
ATOM 4605 O O . PRO A 1 622 ? -3.909 15.177 29.531 1.00 91.56 622 PRO A O 1
ATOM 4608 N N . GLU A 1 623 ? -2.568 16.576 28.416 1.00 90.88 623 GLU A N 1
ATOM 4609 C CA . GLU A 1 623 ? -3.514 17.690 28.356 1.00 90.88 623 GLU A CA 1
ATOM 4610 C C . GLU A 1 623 ? -4.764 17.321 27.556 1.00 90.88 623 GLU A C 1
ATOM 4612 O O . GLU A 1 623 ? -5.867 17.716 27.927 1.00 90.88 623 GLU A O 1
ATOM 4617 N N . ALA A 1 624 ? -4.611 16.545 26.478 1.00 90.62 624 ALA A N 1
ATOM 4618 C CA . ALA A 1 624 ? -5.736 16.063 25.687 1.00 90.62 624 ALA A CA 1
ATOM 4619 C C . ALA A 1 624 ? -6.614 15.092 26.493 1.00 90.62 624 ALA A C 1
ATOM 4621 O O . ALA A 1 624 ? -7.835 15.186 26.442 1.00 90.62 624 ALA A O 1
ATOM 4622 N N . VAL A 1 625 ? -6.018 14.217 27.304 1.00 92.06 625 VAL A N 1
ATOM 4623 C CA . VAL A 1 625 ? -6.756 13.273 28.165 1.00 92.06 625 VAL A CA 1
ATOM 4624 C C . VAL A 1 625 ? -7.505 14.013 29.274 1.00 92.06 625 VAL A C 1
ATOM 4626 O O . VAL A 1 625 ? -8.680 13.743 29.519 1.00 92.06 625 VAL A O 1
ATOM 4629 N N . CYS A 1 626 ? -6.867 15.008 29.893 1.00 90.50 626 CYS A N 1
ATOM 4630 C CA . CYS A 1 626 ? -7.506 15.884 30.877 1.00 90.50 626 CYS A CA 1
ATOM 4631 C C . CYS A 1 626 ? -8.646 16.727 30.280 1.00 90.50 626 CYS A C 1
ATOM 4633 O O . CYS A 1 626 ? -9.530 17.167 31.013 1.00 90.50 626 CYS A O 1
ATOM 4635 N N . ALA A 1 627 ? -8.637 16.952 28.963 1.00 92.00 627 ALA A N 1
ATOM 4636 C CA . ALA A 1 627 ? -9.669 17.691 28.245 1.00 92.00 627 ALA A CA 1
ATOM 4637 C C . ALA A 1 627 ? -10.883 16.836 27.831 1.00 92.00 627 ALA A C 1
ATOM 4639 O O . ALA A 1 627 ? -11.814 17.379 27.234 1.00 92.00 627 ALA A O 1
ATOM 4640 N N . LEU A 1 628 ? -10.900 15.529 28.128 1.00 92.81 628 LEU A N 1
ATOM 4641 C CA . LEU A 1 628 ? -12.034 14.658 27.809 1.00 92.81 628 LEU A CA 1
ATOM 4642 C C . LEU A 1 628 ? -13.335 15.152 28.478 1.00 92.81 628 LEU A C 1
ATOM 4644 O O . LEU A 1 628 ? -13.317 15.540 29.651 1.00 92.81 628 LEU A O 1
ATOM 4648 N N . PRO A 1 629 ? -14.487 15.096 27.781 1.00 90.50 629 PRO A N 1
ATOM 4649 C CA . PRO A 1 629 ? -15.772 15.474 28.360 1.00 90.50 629 PRO A CA 1
ATOM 4650 C C . PRO A 1 629 ? -16.114 14.676 29.621 1.00 90.50 629 PRO A C 1
ATOM 4652 O O . PRO A 1 629 ? -15.861 13.475 29.715 1.00 90.50 629 PRO A O 1
ATOM 4655 N N . VAL A 1 630 ? -16.802 15.315 30.569 1.00 89.19 630 VAL A N 1
ATOM 4656 C CA . VAL A 1 630 ? -17.263 14.665 31.811 1.00 89.19 630 VAL A CA 1
ATOM 4657 C C . VAL A 1 630 ? -18.318 13.577 31.577 1.00 89.19 630 VAL A C 1
ATOM 4659 O O . VAL A 1 630 ? -18.680 12.861 32.509 1.00 89.19 630 VAL A O 1
ATOM 4662 N N . SER A 1 631 ? -18.861 13.472 30.368 1.00 90.88 631 SER A N 1
ATOM 4663 C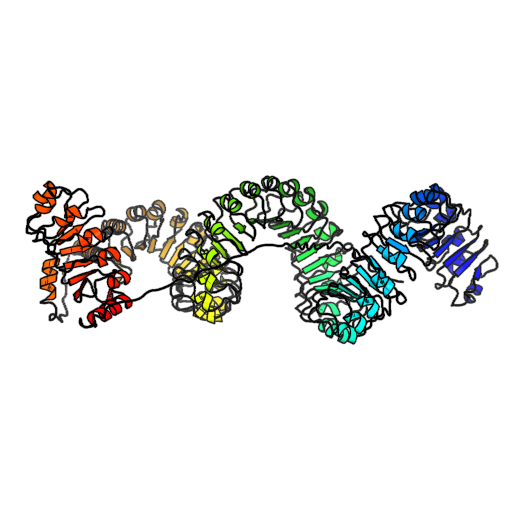 CA . SER A 1 631 ? -19.759 12.402 29.936 1.00 90.88 631 SER A CA 1
ATOM 4664 C C . SER A 1 631 ? -19.032 11.100 29.587 1.00 90.88 631 SER A C 1
ATOM 4666 O O . SER A 1 631 ? -19.670 10.046 29.556 1.00 90.88 631 SER A O 1
ATOM 4668 N N . VAL A 1 632 ? -17.714 11.144 29.353 1.00 93.81 632 VAL A N 1
ATOM 4669 C CA . VAL A 1 632 ? -16.916 9.964 29.003 1.00 93.81 632 VAL A CA 1
ATOM 4670 C C . VAL A 1 632 ? -16.828 9.032 30.209 1.00 93.81 632 VAL A C 1
ATOM 4672 O O . VAL A 1 632 ? -16.283 9.377 31.258 1.00 93.81 632 VAL A O 1
ATOM 4675 N N . THR A 1 633 ? -17.381 7.832 30.050 1.00 92.81 633 THR A N 1
ATOM 4676 C CA . THR A 1 633 ? -17.367 6.769 31.073 1.00 92.81 633 THR A CA 1
ATOM 4677 C C . THR A 1 633 ? -16.621 5.526 30.605 1.00 92.81 633 THR A C 1
ATOM 4679 O O . THR A 1 633 ? -16.221 4.706 31.435 1.00 92.81 633 THR A O 1
ATOM 4682 N N . MET A 1 634 ? -16.392 5.415 29.293 1.00 93.19 634 MET A N 1
ATOM 4683 C CA . MET A 1 634 ? -15.655 4.327 28.674 1.00 93.19 634 MET A CA 1
ATOM 4684 C C . MET A 1 634 ? -14.474 4.850 27.859 1.00 93.19 634 MET A C 1
ATOM 4686 O O . MET A 1 634 ? -14.598 5.828 27.124 1.00 93.19 634 MET A O 1
ATOM 4690 N N . VAL A 1 635 ? -13.331 4.180 27.978 1.00 94.31 635 VAL A N 1
ATOM 4691 C CA . VAL A 1 635 ? -12.126 4.499 27.208 1.00 94.31 635 VAL A CA 1
ATOM 4692 C C . VAL A 1 635 ? -11.526 3.229 26.619 1.00 94.31 635 VAL A C 1
ATOM 4694 O O . VAL A 1 635 ? -11.389 2.235 27.328 1.00 94.31 635 VAL A O 1
ATOM 4697 N N . SER A 1 636 ? -11.126 3.259 25.349 1.00 92.25 636 SER A N 1
ATOM 4698 C CA . SER A 1 636 ? -10.321 2.191 24.744 1.00 92.25 636 SER A CA 1
ATOM 4699 C C . SER A 1 636 ? -8.860 2.599 24.662 1.00 92.25 636 SER A C 1
ATOM 4701 O O . SER A 1 636 ? -8.540 3.679 24.168 1.00 92.25 636 SER A O 1
ATOM 4703 N N . LEU A 1 637 ? -7.965 1.728 25.123 1.00 91.50 637 LEU A N 1
ATOM 4704 C CA . LEU A 1 637 ? -6.526 1.979 25.118 1.00 91.50 637 LEU A CA 1
ATOM 4705 C C . LEU A 1 637 ? -5.874 1.237 23.948 1.00 91.50 637 LEU A C 1
ATOM 4707 O O . LEU A 1 637 ? -5.902 0.008 23.910 1.00 91.50 637 LEU A O 1
ATOM 4711 N N . HIS A 1 638 ? -5.280 1.966 22.999 1.00 89.12 638 HIS A N 1
ATOM 4712 C CA . HIS A 1 638 ? -4.532 1.366 21.890 1.00 89.12 638 HIS A CA 1
ATOM 4713 C C . HIS A 1 638 ? -3.082 1.009 22.272 1.00 89.12 638 HIS A C 1
ATOM 4715 O O . HIS A 1 638 ? -2.525 1.576 23.216 1.00 89.12 638 HIS A O 1
ATOM 4721 N N . PRO A 1 639 ? -2.425 0.101 21.522 1.00 87.00 639 PRO A N 1
ATOM 4722 C CA . PRO A 1 639 ? -1.013 -0.229 21.726 1.00 87.00 639 PRO A CA 1
ATOM 4723 C C . PRO A 1 639 ? -0.120 1.009 21.713 1.00 87.00 639 PRO A C 1
ATOM 4725 O O . PRO A 1 639 ? -0.249 1.862 20.837 1.00 87.00 639 PRO A O 1
ATOM 4728 N N . GLY A 1 640 ? 0.794 1.100 22.680 1.00 85.38 640 GLY A N 1
ATOM 4729 C CA . GLY A 1 640 ? 1.704 2.241 22.824 1.00 85.38 640 GLY A CA 1
ATOM 4730 C C . GLY A 1 640 ? 1.165 3.418 23.648 1.00 85.38 640 GLY A C 1
ATOM 4731 O O . GLY A 1 640 ? 1.846 4.440 23.738 1.00 85.38 640 GLY A O 1
ATOM 4732 N N . VAL A 1 641 ? -0.019 3.309 24.265 1.00 90.06 641 VAL A N 1
ATOM 4733 C CA . VAL A 1 641 ? -0.445 4.257 25.311 1.00 90.06 641 VAL A CA 1
ATOM 4734 C C . VAL A 1 641 ? 0.441 4.085 26.552 1.00 90.06 641 VAL A C 1
ATOM 4736 O O . VAL A 1 641 ? 0.597 2.979 27.071 1.00 90.06 641 VAL A O 1
ATOM 4739 N N . ALA A 1 642 ? 1.039 5.183 27.017 1.00 89.88 642 ALA A N 1
ATOM 4740 C CA . ALA A 1 642 ? 1.968 5.189 28.146 1.00 89.88 642 ALA A CA 1
ATOM 4741 C C . ALA A 1 642 ? 1.240 5.111 29.502 1.00 89.88 642 ALA A C 1
ATOM 4743 O O . ALA A 1 642 ? 0.091 5.539 29.626 1.00 89.88 642 ALA A O 1
ATOM 4744 N N . LYS A 1 643 ? 1.911 4.606 30.546 1.00 92.38 643 LYS A N 1
ATOM 4745 C CA . LYS A 1 643 ? 1.319 4.458 31.891 1.00 92.38 643 LYS A CA 1
ATOM 4746 C C . LYS A 1 643 ? 0.893 5.800 32.497 1.00 92.38 643 LYS A C 1
ATOM 4748 O O . LYS A 1 643 ? -0.109 5.867 33.201 1.00 92.38 643 LYS A O 1
ATOM 4753 N N . GLU A 1 644 ? 1.618 6.869 32.180 1.00 91.94 644 GLU A N 1
ATOM 4754 C CA . GLU A 1 644 ? 1.350 8.230 32.641 1.00 91.94 644 GLU A CA 1
ATOM 4755 C C . GLU A 1 644 ? -0.017 8.698 32.132 1.00 91.94 644 GLU A C 1
ATOM 4757 O O . GLU A 1 644 ? -0.798 9.256 32.896 1.00 91.94 644 GLU A O 1
ATOM 4762 N N . ILE A 1 645 ? -0.350 8.371 30.879 1.00 92.44 645 ILE A N 1
ATOM 4763 C CA . ILE A 1 645 ? -1.652 8.658 30.266 1.00 92.44 645 ILE A CA 1
ATOM 4764 C C . ILE A 1 645 ? -2.779 7.868 30.933 1.00 92.44 645 ILE A C 1
ATOM 4766 O O . ILE A 1 645 ? -3.860 8.407 31.163 1.00 92.44 645 ILE A O 1
ATOM 4770 N N . VAL A 1 646 ? -2.538 6.602 31.273 1.00 92.38 646 VAL A N 1
ATOM 4771 C CA . VAL A 1 646 ? -3.551 5.779 31.946 1.00 92.38 646 VAL A CA 1
ATOM 4772 C C . VAL A 1 646 ? -3.822 6.282 33.370 1.00 92.38 646 VAL A C 1
ATOM 4774 O O . VAL A 1 646 ? -4.975 6.329 33.797 1.00 92.38 646 VAL A O 1
ATOM 4777 N N . SER A 1 647 ? -2.786 6.735 34.080 1.00 91.25 647 SER A N 1
ATOM 4778 C CA . SER A 1 647 ? -2.905 7.203 35.469 1.00 91.25 647 SER A CA 1
ATOM 4779 C C . SER A 1 647 ? -3.744 8.475 35.644 1.00 91.25 647 SER A C 1
ATOM 4781 O O . SER A 1 647 ? -4.267 8.725 36.728 1.00 91.25 647 SER A O 1
ATOM 4783 N N . ILE A 1 648 ? -3.905 9.263 34.578 1.00 92.94 648 ILE A N 1
ATOM 4784 C CA . ILE A 1 648 ? -4.646 10.535 34.577 1.00 92.94 648 ILE A CA 1
ATOM 4785 C C . ILE A 1 648 ? -6.045 10.415 33.955 1.00 92.94 648 ILE A C 1
ATOM 4787 O O . ILE A 1 648 ? -6.677 11.434 33.669 1.00 92.94 648 ILE A O 1
ATOM 4791 N N . LEU A 1 649 ? -6.540 9.194 33.712 1.00 92.44 649 LEU A N 1
ATOM 4792 C CA . LEU A 1 649 ? -7.885 9.001 33.167 1.00 92.44 649 LEU A CA 1
ATOM 4793 C C . LEU A 1 649 ? -8.943 9.692 34.058 1.00 92.44 649 LEU A C 1
ATOM 4795 O O . LEU A 1 649 ? -8.865 9.612 35.289 1.00 92.44 649 LEU A O 1
ATOM 4799 N N . PRO A 1 650 ? -9.962 10.351 33.471 1.00 89.25 650 PRO A N 1
ATOM 4800 C CA . PRO A 1 650 ? -10.970 11.071 34.243 1.00 89.25 650 PRO A CA 1
ATOM 4801 C C . PRO A 1 650 ? -11.700 10.184 35.262 1.00 89.25 650 PRO A C 1
ATOM 4803 O O . PRO A 1 650 ? -12.045 9.040 34.974 1.00 89.25 650 PRO A O 1
ATOM 4806 N N . LYS A 1 651 ? -12.054 10.744 36.428 1.00 87.81 651 LYS A N 1
ATOM 4807 C CA . LYS A 1 651 ? -12.702 10.016 37.547 1.00 87.81 651 LYS A CA 1
ATOM 4808 C C . LYS A 1 651 ? -14.015 9.302 37.195 1.00 87.81 651 LYS A C 1
ATOM 4810 O O . LYS A 1 651 ? -14.440 8.407 37.917 1.00 87.81 651 LYS A O 1
ATOM 4815 N N . LYS A 1 652 ? -14.695 9.729 36.128 1.00 89.12 652 LYS A N 1
ATOM 4816 C CA . LYS A 1 652 ? -15.943 9.112 35.653 1.00 89.12 652 LYS A CA 1
ATOM 4817 C C . LYS A 1 652 ? -15.723 7.921 34.720 1.00 89.12 652 LYS A C 1
ATOM 4819 O O . LYS A 1 652 ? -16.674 7.178 34.482 1.00 89.12 652 LYS A O 1
ATOM 4824 N N . VAL A 1 653 ? -14.502 7.712 34.226 1.00 92.25 653 VAL A N 1
ATOM 4825 C CA . VAL A 1 653 ? -14.150 6.538 33.424 1.00 92.25 653 VAL A CA 1
ATOM 4826 C C . VAL A 1 653 ? -14.166 5.317 34.333 1.00 92.25 653 VAL A C 1
ATOM 4828 O O . VAL A 1 653 ? -13.275 5.125 35.149 1.00 92.25 653 VAL A O 1
ATOM 4831 N N . ASN A 1 654 ? -15.203 4.497 34.224 1.00 92.50 654 ASN A N 1
ATOM 4832 C CA . ASN A 1 654 ? -15.348 3.282 35.028 1.00 92.50 654 ASN A CA 1
ATOM 4833 C C . ASN A 1 654 ? -15.101 2.008 34.214 1.00 92.50 654 ASN A C 1
ATOM 4835 O O . ASN A 1 654 ? -14.908 0.940 34.799 1.00 92.50 654 ASN A O 1
ATOM 4839 N N . THR A 1 655 ? -15.091 2.139 32.883 1.00 92.94 655 THR A N 1
ATOM 4840 C CA . THR A 1 655 ? -14.937 1.041 31.936 1.00 92.94 655 THR A CA 1
ATOM 4841 C C . THR A 1 655 ? -13.737 1.290 31.036 1.00 92.94 655 THR A C 1
ATOM 4843 O O . THR A 1 655 ? -13.649 2.333 30.388 1.00 92.94 655 THR A O 1
ATOM 4846 N N . VAL A 1 656 ? -12.832 0.317 30.947 1.00 94.62 656 VAL A N 1
ATOM 4847 C CA . VAL A 1 656 ? -11.683 0.383 30.036 1.00 94.62 656 VAL A CA 1
ATOM 4848 C C . VAL A 1 656 ? -11.664 -0.806 29.082 1.00 94.62 656 VAL A C 1
ATOM 4850 O O . VAL A 1 656 ? -11.718 -1.961 29.501 1.00 94.62 656 VAL A O 1
ATOM 4853 N N . CYS A 1 657 ? -11.572 -0.533 27.782 1.00 92.50 657 CYS A N 1
ATOM 4854 C CA . CYS A 1 657 ? -11.341 -1.548 26.762 1.00 92.50 657 CYS A CA 1
ATOM 4855 C C . CYS A 1 657 ? -9.836 -1.785 26.603 1.00 92.50 657 CYS A C 1
ATOM 4857 O O . CYS A 1 657 ? -9.079 -0.877 26.252 1.00 92.50 657 CYS A O 1
ATOM 4859 N N . VAL A 1 658 ? -9.419 -3.021 26.862 1.00 90.12 658 VAL A N 1
ATOM 4860 C CA . VAL A 1 658 ? -8.032 -3.480 26.798 1.00 90.12 658 VAL A CA 1
ATOM 4861 C C . VAL A 1 658 ? -7.824 -4.153 25.443 1.00 90.12 658 VAL A C 1
ATOM 4863 O O . VAL A 1 658 ? -8.439 -5.181 25.163 1.00 90.12 658 VAL A O 1
ATOM 4866 N N . LEU A 1 659 ? -6.986 -3.567 24.589 1.00 89.31 659 LEU A N 1
ATOM 4867 C CA . LEU A 1 659 ? -6.654 -4.099 23.263 1.00 89.31 659 LEU A CA 1
ATOM 4868 C C . LEU A 1 659 ? -5.312 -4.869 23.287 1.00 89.31 659 LEU A C 1
ATOM 4870 O O . LEU A 1 659 ? -4.483 -4.635 24.172 1.00 89.31 659 LEU A O 1
ATOM 4874 N N . PRO A 1 660 ? -5.064 -5.789 22.333 1.00 87.25 660 PRO A N 1
ATOM 4875 C CA . PRO A 1 660 ? -3.799 -6.529 22.237 1.00 87.25 660 PRO A CA 1
ATOM 4876 C C . PRO A 1 660 ? -2.610 -5.604 21.998 1.00 87.25 660 PRO A C 1
ATOM 4878 O O . PRO A 1 660 ? -2.708 -4.729 21.148 1.00 87.25 660 PRO A O 1
ATOM 4881 N N . GLY A 1 661 ? -1.483 -5.829 22.679 1.00 86.62 661 GLY A N 1
ATOM 4882 C CA . GLY A 1 661 ? -0.256 -5.031 22.514 1.00 86.62 661 GLY A CA 1
ATOM 4883 C C . GLY A 1 661 ? -0.078 -3.884 23.519 1.00 86.62 661 GLY A C 1
ATOM 4884 O O . GLY A 1 661 ? 0.846 -3.086 23.375 1.00 86.62 661 GLY A O 1
ATOM 4885 N N . LEU A 1 662 ? -0.938 -3.785 24.537 1.00 91.31 662 LEU A N 1
ATOM 4886 C CA . LEU A 1 662 ? -0.724 -2.901 25.689 1.00 91.31 662 LEU A CA 1
ATOM 4887 C C . LEU A 1 662 ? 0.381 -3.436 26.612 1.00 91.31 662 LEU A C 1
ATOM 4889 O O . LEU A 1 662 ? 0.536 -4.647 26.762 1.00 91.31 662 LEU A O 1
ATOM 4893 N N . SER A 1 663 ? 1.127 -2.543 27.266 1.00 92.38 663 SER A N 1
ATOM 4894 C CA . SER A 1 663 ? 2.115 -2.955 28.267 1.00 92.38 663 SER A CA 1
ATOM 4895 C C . SER A 1 663 ? 1.443 -3.286 29.609 1.00 92.38 663 SER A C 1
ATOM 4897 O O . SER A 1 663 ? 0.489 -2.605 30.003 1.00 92.38 663 SER A O 1
ATOM 4899 N N . PRO A 1 664 ? 1.939 -4.286 30.362 1.00 93.25 664 PRO A N 1
ATOM 4900 C CA . PRO A 1 664 ? 1.471 -4.556 31.722 1.00 93.25 664 PRO A CA 1
ATOM 4901 C C . PRO A 1 664 ? 1.553 -3.325 32.637 1.00 93.25 664 PRO A C 1
ATOM 4903 O O . PRO A 1 664 ? 0.683 -3.116 33.476 1.00 93.25 664 PRO A O 1
ATOM 4906 N N . GLU A 1 665 ? 2.562 -2.469 32.461 1.00 92.50 665 GLU A N 1
ATOM 4907 C CA . GLU A 1 665 ? 2.755 -1.241 33.240 1.00 92.50 665 GLU A CA 1
ATOM 4908 C C . GLU A 1 665 ? 1.616 -0.240 33.036 1.00 92.50 665 GLU A C 1
ATOM 4910 O O . GLU A 1 665 ? 1.188 0.389 34.002 1.00 92.50 665 GLU A O 1
ATOM 4915 N N . ALA A 1 666 ? 1.104 -0.110 31.809 1.00 92.19 666 ALA A N 1
ATOM 4916 C CA . ALA A 1 666 ? -0.040 0.749 31.527 1.00 92.19 666 ALA A CA 1
ATOM 4917 C C . ALA A 1 666 ? -1.303 0.238 32.235 1.00 92.19 666 ALA A C 1
ATOM 4919 O O . ALA A 1 666 ? -2.059 1.023 32.795 1.00 92.19 666 ALA A O 1
ATOM 4920 N N . ILE A 1 667 ? -1.497 -1.081 32.285 1.00 94.06 667 ILE A N 1
ATOM 4921 C CA . ILE A 1 667 ? -2.652 -1.709 32.943 1.00 94.06 667 ILE A CA 1
ATOM 4922 C C . ILE A 1 667 ? -2.577 -1.581 34.466 1.00 94.06 667 ILE A C 1
ATOM 4924 O O . ILE A 1 667 ? -3.584 -1.272 35.100 1.00 94.06 667 ILE A O 1
ATOM 4928 N N . ARG A 1 668 ? -1.387 -1.730 35.061 1.00 93.19 668 ARG A N 1
ATOM 4929 C CA . ARG A 1 668 ? -1.193 -1.494 36.505 1.00 93.19 668 ARG A CA 1
ATOM 4930 C C . ARG A 1 668 ? -1.482 -0.048 36.910 1.00 93.19 668 ARG A C 1
ATOM 4932 O O . ARG A 1 668 ? -1.791 0.195 38.069 1.00 93.19 668 ARG A O 1
ATOM 4939 N N . ALA A 1 669 ? -1.364 0.896 35.976 1.00 93.44 669 ALA A N 1
ATOM 4940 C CA . ALA A 1 669 ? -1.623 2.314 36.205 1.00 93.44 669 ALA A CA 1
ATOM 4941 C C . ALA A 1 669 ? -3.105 2.709 36.058 1.00 93.44 669 ALA A C 1
ATOM 4943 O O . ALA A 1 669 ? -3.425 3.891 36.169 1.00 93.44 669 ALA A O 1
ATOM 4944 N N . LEU A 1 670 ? -4.010 1.754 35.803 1.00 93.12 670 LEU A N 1
ATOM 4945 C CA . LEU A 1 670 ? -5.451 2.009 35.782 1.00 93.12 670 LEU A CA 1
ATOM 4946 C C . LEU A 1 670 ? -5.918 2.593 37.127 1.00 93.12 670 LEU A C 1
ATOM 4948 O O . LEU A 1 670 ? -5.607 2.021 38.175 1.00 93.12 670 LEU A O 1
ATOM 4952 N N . PRO A 1 671 ? -6.674 3.706 37.123 1.00 89.88 671 PRO A N 1
ATOM 4953 C CA . PRO A 1 671 ? -7.086 4.349 38.360 1.00 89.88 671 PRO A CA 1
ATOM 4954 C C . PRO A 1 671 ? -8.184 3.546 39.066 1.00 89.88 671 PRO A C 1
ATOM 4956 O O . PRO A 1 671 ? -8.941 2.802 38.441 1.00 89.88 671 PRO A O 1
ATOM 4959 N N . GLU A 1 672 ? -8.310 3.730 40.381 1.00 89.00 672 GLU A N 1
ATOM 4960 C CA . GLU A 1 672 ? -9.189 2.923 41.244 1.00 89.00 672 GLU A CA 1
ATOM 4961 C C . GLU A 1 672 ? -10.682 3.002 40.880 1.00 89.00 672 GLU A C 1
ATOM 4963 O O . GLU A 1 672 ? -11.450 2.096 41.197 1.00 89.00 672 GLU A O 1
ATOM 4968 N N . ASN A 1 673 ? -11.112 4.062 40.189 1.00 89.12 673 ASN A N 1
ATOM 4969 C CA . ASN A 1 673 ? -12.480 4.187 39.680 1.00 89.12 673 ASN A CA 1
ATOM 4970 C C . ASN A 1 673 ? -12.794 3.238 38.509 1.00 89.12 673 ASN A C 1
ATOM 4972 O O . ASN A 1 673 ? -13.971 3.025 38.204 1.00 89.12 673 ASN A O 1
ATOM 4976 N N . VAL A 1 674 ? -11.782 2.650 37.861 1.00 92.25 674 VAL A N 1
ATOM 4977 C CA . VAL A 1 674 ? -11.977 1.629 36.826 1.00 92.25 674 VAL A CA 1
ATOM 4978 C C . VAL A 1 674 ? -12.337 0.309 37.498 1.00 92.25 674 VAL A C 1
ATOM 4980 O O . VAL A 1 674 ? -11.508 -0.347 38.129 1.00 92.25 674 VAL A O 1
ATOM 4983 N N . THR A 1 675 ? -13.600 -0.078 37.335 1.00 91.62 675 THR A N 1
ATOM 4984 C CA . THR A 1 675 ? -14.191 -1.284 37.937 1.00 91.62 675 THR A CA 1
ATOM 4985 C C . THR A 1 675 ? -14.563 -2.335 36.896 1.00 91.62 675 THR A C 1
ATOM 4987 O O . THR A 1 675 ? -14.738 -3.508 37.239 1.00 91.62 675 THR A O 1
ATOM 4990 N N . ILE A 1 676 ? -14.656 -1.932 35.625 1.00 92.19 676 ILE A N 1
ATOM 4991 C CA . ILE A 1 676 ? -15.037 -2.783 34.502 1.00 92.19 676 ILE A CA 1
ATOM 4992 C C . ILE A 1 676 ? -13.925 -2.764 33.453 1.00 92.19 676 ILE A C 1
ATOM 4994 O O . ILE A 1 676 ? -13.476 -1.701 33.026 1.00 92.19 676 ILE A O 1
ATOM 4998 N N . VAL A 1 677 ? -13.519 -3.941 32.980 1.00 93.69 677 VAL A N 1
ATOM 4999 C CA . VAL A 1 677 ? -12.616 -4.066 31.827 1.00 93.69 677 VAL A CA 1
ATOM 5000 C C . VAL A 1 677 ? -13.256 -4.876 30.712 1.00 93.69 677 VAL A C 1
ATOM 5002 O O . VAL A 1 677 ? -13.904 -5.884 30.969 1.00 93.69 677 VAL A O 1
ATOM 5005 N N . SER A 1 678 ? -13.080 -4.459 29.463 1.00 92.44 678 SER A N 1
ATOM 5006 C CA . SER A 1 678 ? -13.433 -5.270 28.295 1.00 92.44 678 SER A CA 1
ATOM 5007 C C . SER A 1 678 ? -12.171 -5.865 27.699 1.00 92.44 678 SER A C 1
ATOM 5009 O O . SER A 1 678 ? -11.288 -5.127 27.269 1.00 92.44 678 SER A O 1
ATOM 5011 N N . LEU A 1 679 ? -12.094 -7.192 27.665 1.00 91.19 679 LEU A N 1
ATOM 5012 C CA . LEU A 1 679 ? -10.925 -7.934 27.204 1.00 91.19 679 LEU A CA 1
ATOM 5013 C C . LEU A 1 679 ? -11.145 -8.407 25.763 1.00 91.19 679 LEU A C 1
ATOM 5015 O O . LEU A 1 679 ? -12.135 -9.080 25.484 1.00 91.19 679 LEU A O 1
ATOM 5019 N N . PHE A 1 680 ? -10.232 -8.060 24.857 1.00 90.25 680 PHE A N 1
ATOM 5020 C CA . PHE A 1 680 ? -10.262 -8.444 23.443 1.00 90.25 680 PHE A CA 1
ATOM 5021 C C . PHE A 1 680 ? -9.349 -9.653 23.128 1.00 90.25 680 PHE A C 1
ATOM 5023 O O . PHE A 1 680 ? -8.408 -9.934 23.875 1.00 90.25 680 PHE A O 1
ATOM 5030 N N . PRO A 1 681 ? -9.593 -10.386 22.025 1.00 87.38 681 PRO A N 1
ATOM 5031 C CA . PRO A 1 681 ? -8.746 -11.506 21.597 1.00 87.38 681 PRO A CA 1
ATOM 5032 C C . PRO A 1 681 ? -7.310 -11.072 21.311 1.00 87.38 681 PRO A C 1
ATOM 5034 O O . PRO A 1 681 ? -7.111 -10.039 20.686 1.00 87.38 681 PRO A O 1
ATOM 5037 N N . GLY A 1 682 ? -6.322 -11.878 21.710 1.00 87.06 682 GLY A N 1
ATOM 5038 C CA . GLY A 1 682 ? -4.894 -11.583 21.510 1.00 87.06 682 GLY A CA 1
ATOM 5039 C C . GLY A 1 682 ? -4.206 -10.892 22.694 1.00 87.06 682 GLY A C 1
ATOM 5040 O O . GLY A 1 682 ? -3.011 -10.620 22.630 1.00 87.06 682 GLY A O 1
ATOM 5041 N N . ILE A 1 683 ? -4.929 -10.626 23.786 1.00 90.94 683 ILE A N 1
ATOM 5042 C CA . ILE A 1 683 ? -4.332 -10.173 25.049 1.00 90.94 683 ILE A CA 1
ATOM 5043 C C . ILE A 1 683 ? -3.407 -11.258 25.626 1.00 90.94 683 ILE A C 1
ATOM 5045 O O . ILE A 1 683 ? -3.747 -12.442 25.620 1.00 90.94 683 ILE A O 1
ATOM 5049 N N . SER A 1 684 ? -2.251 -10.841 26.150 1.00 90.31 684 SER A N 1
ATOM 5050 C CA . SER A 1 684 ? -1.273 -11.731 26.779 1.00 90.31 684 SER A CA 1
ATOM 5051 C C . SER A 1 684 ? -1.633 -12.064 28.233 1.00 90.31 684 SER A C 1
ATOM 5053 O O . SER A 1 684 ? -2.425 -11.372 28.880 1.00 90.31 684 SER A O 1
ATOM 5055 N N . LYS A 1 685 ? -1.030 -13.125 28.782 1.00 91.12 685 LYS A N 1
ATOM 5056 C CA . LYS A 1 685 ? -1.269 -13.521 30.180 1.00 91.12 685 LYS A CA 1
ATOM 5057 C C . LYS A 1 685 ? -0.801 -12.446 31.160 1.00 91.12 685 LYS A C 1
ATOM 5059 O O . LYS A 1 685 ? -1.454 -12.198 32.168 1.00 91.12 685 LYS A O 1
ATOM 5064 N N . GLU A 1 686 ? 0.295 -11.772 30.833 1.00 90.69 686 GLU A N 1
ATOM 5065 C CA . GLU A 1 686 ? 0.913 -10.723 31.644 1.00 90.69 686 GLU A CA 1
ATOM 5066 C C . GLU A 1 686 ? -0.021 -9.521 31.818 1.00 90.69 686 GLU A C 1
ATOM 5068 O O . GLU A 1 686 ? -0.102 -8.969 32.912 1.00 90.69 686 GLU A O 1
ATOM 5073 N N . ILE A 1 687 ? -0.770 -9.153 30.771 1.00 91.19 687 ILE A N 1
ATOM 5074 C CA . ILE A 1 687 ? -1.773 -8.078 30.821 1.00 91.19 687 ILE A CA 1
ATOM 5075 C C . ILE A 1 687 ? -2.902 -8.428 31.795 1.00 91.19 687 ILE A C 1
ATOM 5077 O O . ILE A 1 687 ? -3.314 -7.587 32.590 1.00 91.19 687 ILE A O 1
ATOM 5081 N N . VAL A 1 688 ? -3.397 -9.668 31.765 1.00 91.00 688 VAL A N 1
ATOM 5082 C CA . VAL A 1 688 ? -4.484 -10.092 32.663 1.00 91.00 688 VAL A CA 1
ATOM 5083 C C . VAL A 1 688 ? -4.012 -10.168 34.112 1.00 91.00 688 VAL A C 1
ATOM 5085 O O . VAL A 1 688 ? -4.715 -9.701 35.006 1.00 91.00 688 VAL A O 1
ATOM 5088 N N . CYS A 1 689 ? -2.790 -10.652 34.344 1.00 90.00 689 CYS A N 1
ATOM 5089 C CA . CYS A 1 689 ? -2.158 -10.627 35.665 1.00 90.00 689 CYS A CA 1
ATOM 5090 C C . CYS A 1 689 ? -1.897 -9.203 36.188 1.00 90.00 689 CYS A C 1
ATOM 5092 O O . CYS A 1 689 ? -1.731 -9.019 37.391 1.00 90.00 689 CYS A O 1
ATOM 5094 N N . ALA A 1 690 ? -1.836 -8.203 35.306 1.00 92.12 690 ALA A N 1
ATOM 5095 C CA . ALA A 1 690 ? -1.609 -6.805 35.657 1.00 92.12 690 ALA A CA 1
ATOM 5096 C C . ALA A 1 690 ? -2.889 -6.028 36.012 1.00 92.12 690 ALA A C 1
ATOM 5098 O O . ALA A 1 690 ? -2.781 -4.877 36.434 1.00 92.12 690 ALA A O 1
ATOM 5099 N N . LEU A 1 691 ? -4.080 -6.622 35.851 1.00 91.38 691 LEU A N 1
ATOM 5100 C CA . LEU A 1 691 ? -5.350 -5.970 36.186 1.00 91.38 691 LEU A CA 1
ATOM 5101 C C . LEU A 1 691 ? -5.389 -5.570 37.674 1.00 91.38 691 LEU A C 1
ATOM 5103 O O . LEU A 1 691 ? -5.125 -6.414 38.536 1.00 91.38 691 LEU A O 1
ATOM 5107 N N . PRO A 1 692 ? -5.733 -4.311 38.004 1.00 88.50 692 PRO A N 1
ATOM 5108 C CA . PRO A 1 692 ? -5.720 -3.850 39.385 1.00 88.50 692 PRO A CA 1
ATOM 5109 C C . PRO A 1 692 ? -6.876 -4.447 40.192 1.00 88.50 692 PRO A C 1
ATOM 5111 O O . PRO A 1 692 ? -7.901 -4.877 39.660 1.00 88.50 692 PRO A O 1
ATOM 5114 N N . ALA A 1 693 ? -6.730 -4.411 41.517 1.00 87.06 693 ALA A N 1
ATOM 5115 C CA . ALA A 1 693 ? -7.706 -4.964 42.453 1.00 87.06 693 ALA A CA 1
ATOM 5116 C C . ALA A 1 693 ? -9.093 -4.296 42.389 1.00 87.06 693 ALA A C 1
ATOM 5118 O O . ALA A 1 693 ? -10.066 -4.911 42.827 1.00 87.06 693 ALA A O 1
ATOM 5119 N N . SER A 1 694 ? -9.183 -3.076 41.847 1.00 88.75 694 SER A N 1
ATOM 5120 C CA . SER A 1 694 ? -10.436 -2.344 41.637 1.00 88.75 694 SER A CA 1
ATOM 5121 C C . SER A 1 694 ? -11.344 -2.982 40.582 1.00 88.75 694 SER A C 1
ATOM 5123 O O . SER A 1 694 ? -12.553 -2.750 40.602 1.00 88.75 694 SER A O 1
ATOM 5125 N N . VAL A 1 695 ? -10.798 -3.802 39.677 1.00 91.06 695 VAL A N 1
ATOM 5126 C CA . VAL A 1 695 ? -11.564 -4.461 38.613 1.00 91.06 695 VAL A CA 1
ATOM 5127 C C . VAL A 1 695 ? -12.407 -5.593 39.198 1.00 91.06 695 VAL A C 1
ATOM 5129 O O . VAL A 1 695 ? -11.899 -6.634 39.610 1.00 91.06 695 VAL A O 1
ATOM 5132 N N . GLN A 1 696 ? -13.723 -5.395 39.188 1.00 90.81 696 GLN A N 1
ATOM 5133 C CA . GLN A 1 696 ? -14.714 -6.329 39.733 1.00 90.81 696 GLN A CA 1
ATOM 5134 C C . GLN A 1 696 ? -15.539 -7.016 38.641 1.00 90.81 696 GLN A C 1
ATOM 5136 O O . GLN A 1 696 ? -16.158 -8.056 38.892 1.00 90.81 696 GLN A O 1
ATOM 5141 N N . SER A 1 697 ? -15.550 -6.449 37.429 1.00 91.69 697 SER A N 1
ATOM 5142 C CA . SER A 1 697 ? -16.287 -6.978 36.286 1.00 91.69 697 SER A CA 1
ATOM 5143 C C . SER A 1 697 ? -15.416 -7.060 35.035 1.00 91.69 697 SER A C 1
ATOM 5145 O O . SER A 1 697 ? -14.687 -6.121 34.720 1.00 91.69 697 SER A O 1
ATOM 5147 N N . ALA A 1 698 ? -15.557 -8.142 34.266 1.00 91.69 698 ALA A N 1
ATOM 5148 C CA . ALA A 1 698 ? -14.986 -8.244 32.920 1.00 91.69 698 ALA A CA 1
ATOM 5149 C C . ALA A 1 698 ? -16.067 -8.439 31.857 1.00 91.69 698 ALA A C 1
ATOM 5151 O O . ALA A 1 698 ? -17.027 -9.183 32.052 1.00 91.69 698 ALA A O 1
ATOM 5152 N N . VAL A 1 699 ? -15.886 -7.800 30.706 1.00 89.81 699 VAL A N 1
ATOM 5153 C CA . VAL A 1 699 ? -16.593 -8.114 29.465 1.00 89.81 699 VAL A CA 1
ATOM 5154 C C . VAL A 1 699 ? -15.696 -9.017 28.635 1.00 89.81 699 VAL A C 1
ATOM 5156 O O . VAL A 1 699 ? -14.567 -8.647 28.309 1.00 89.81 699 VAL A O 1
ATOM 5159 N N . ILE A 1 700 ? -16.198 -10.204 28.308 1.00 86.62 700 ILE A N 1
ATOM 5160 C CA . ILE A 1 700 ? -15.458 -11.215 27.553 1.00 86.62 700 ILE A CA 1
ATOM 5161 C C . ILE A 1 700 ? -15.881 -11.128 26.090 1.00 86.62 700 ILE A C 1
ATOM 5163 O O . ILE A 1 700 ? -17.033 -11.414 25.756 1.00 86.62 700 ILE A O 1
ATOM 5167 N N . GLN A 1 701 ? -14.954 -10.705 25.229 1.00 86.00 701 GLN A N 1
ATOM 5168 C CA . GLN A 1 701 ? -15.178 -10.645 23.787 1.00 86.00 701 GLN A CA 1
ATOM 5169 C C . GLN A 1 701 ? -14.969 -12.022 23.123 1.00 86.00 701 GLN A C 1
ATOM 5171 O O . GLN A 1 701 ? -14.195 -12.845 23.628 1.00 86.00 701 GLN A O 1
ATOM 5176 N N . PRO A 1 702 ? -15.625 -12.295 21.980 1.00 80.94 702 PRO A N 1
ATOM 5177 C CA . PRO A 1 702 ? -15.483 -13.563 21.260 1.00 80.94 702 PRO A CA 1
ATOM 5178 C C . PRO A 1 702 ? -14.050 -13.781 20.773 1.00 80.94 702 PRO A C 1
ATOM 5180 O O . PRO A 1 702 ? -13.467 -12.864 20.209 1.00 80.94 702 PRO A O 1
ATOM 5183 N N . GLY A 1 703 ? -13.502 -14.989 20.942 1.00 83.12 703 GLY A N 1
ATOM 5184 C CA . GLY A 1 703 ? -12.142 -15.342 20.500 1.00 83.12 703 GLY A CA 1
ATOM 5185 C C . GLY A 1 703 ? -11.054 -15.254 21.579 1.00 83.12 703 GLY A C 1
ATOM 5186 O O . GLY A 1 703 ? -9.884 -15.499 21.290 1.00 83.12 703 GLY A O 1
ATOM 5187 N N . LEU A 1 704 ? -11.408 -14.930 22.827 1.00 87.12 704 LEU A N 1
ATOM 5188 C CA . LEU A 1 704 ? -10.505 -15.096 23.971 1.00 87.12 704 LEU A CA 1
ATOM 5189 C C . LEU A 1 704 ? -10.178 -16.578 24.209 1.00 87.12 704 LEU A C 1
ATOM 5191 O O . LEU A 1 704 ? -11.030 -17.446 24.033 1.00 87.12 704 LEU A O 1
ATOM 5195 N N . SER A 1 705 ? -8.949 -16.869 24.640 1.00 87.38 705 SER A N 1
ATOM 5196 C CA . SER A 1 705 ? -8.527 -18.238 24.949 1.00 87.38 705 SER A CA 1
ATOM 5197 C C . SER A 1 705 ? -8.902 -18.641 26.379 1.00 87.38 705 SER A C 1
ATOM 5199 O O . SER A 1 705 ? -8.911 -17.821 27.300 1.00 87.38 705 SER A O 1
ATOM 5201 N N . THR A 1 706 ? -9.153 -19.934 26.592 1.00 87.19 706 THR A N 1
ATOM 5202 C CA . THR A 1 706 ? -9.432 -20.513 27.921 1.00 87.19 706 THR A CA 1
ATOM 5203 C C . THR A 1 706 ? -8.314 -20.233 28.923 1.00 87.19 706 THR A C 1
ATOM 5205 O O . THR A 1 706 ? -8.590 -19.943 30.084 1.00 87.19 706 THR A O 1
ATOM 5208 N N . ALA A 1 707 ? -7.061 -20.226 28.459 1.00 86.31 707 ALA A N 1
ATOM 5209 C CA . ALA A 1 707 ? -5.890 -19.923 29.276 1.00 86.31 707 ALA A CA 1
ATOM 5210 C C . ALA A 1 707 ? -5.909 -18.500 29.861 1.00 86.31 707 ALA A C 1
ATOM 5212 O O . ALA A 1 707 ? -5.405 -18.297 30.963 1.00 86.31 707 ALA A O 1
ATOM 5213 N N . ILE A 1 708 ? -6.482 -17.526 29.146 1.00 88.12 708 ILE A N 1
ATOM 5214 C CA . ILE A 1 708 ? -6.627 -16.144 29.627 1.00 88.12 708 ILE A CA 1
ATOM 5215 C C . ILE A 1 708 ? -7.746 -16.044 30.666 1.00 88.12 708 ILE A C 1
ATOM 5217 O O . ILE A 1 708 ? -7.604 -15.369 31.682 1.00 88.12 708 ILE A O 1
ATOM 5221 N N . ILE A 1 709 ? -8.846 -16.756 30.447 1.00 86.06 709 ILE A N 1
ATOM 5222 C CA . ILE A 1 709 ? -9.989 -16.746 31.362 1.00 86.06 709 ILE A CA 1
ATOM 5223 C C . ILE A 1 709 ? -9.656 -17.412 32.700 1.00 86.06 709 ILE A C 1
ATOM 5225 O O . ILE A 1 709 ? -10.026 -16.890 33.750 1.00 86.06 709 ILE A O 1
ATOM 5229 N N . SER A 1 710 ? -8.888 -18.505 32.682 1.00 85.00 710 SER A N 1
ATOM 5230 C CA . SER A 1 710 ? -8.499 -19.224 33.902 1.00 85.00 710 SER A CA 1
ATOM 5231 C C . SER A 1 710 ? -7.612 -18.417 34.856 1.00 85.00 710 SER A C 1
ATOM 5233 O O . SER A 1 710 ? -7.494 -18.774 36.025 1.00 85.00 710 SER A O 1
ATOM 5235 N N . ILE A 1 711 ? -6.980 -17.344 34.369 1.00 87.50 711 ILE A N 1
ATOM 5236 C CA . ILE A 1 711 ? -6.078 -16.483 35.150 1.00 87.50 711 ILE A CA 1
ATOM 5237 C C . ILE A 1 711 ? -6.695 -15.118 35.485 1.00 87.50 711 ILE A C 1
ATOM 5239 O O . ILE A 1 711 ? -5.985 -14.230 35.953 1.00 87.50 711 ILE A O 1
ATOM 5243 N N . LEU A 1 712 ? -7.999 -14.928 35.241 1.00 87.31 712 LEU A N 1
ATOM 5244 C CA . LEU A 1 712 ? -8.692 -13.704 35.642 1.00 87.31 712 LEU A CA 1
ATOM 5245 C C . LEU A 1 712 ? -8.534 -13.467 37.160 1.00 87.31 712 LEU A C 1
ATOM 5247 O O . LEU A 1 712 ? -8.532 -14.422 37.946 1.00 87.31 712 LEU A O 1
ATOM 5251 N N . PRO A 1 713 ? -8.399 -12.202 37.594 1.00 83.19 713 PRO A N 1
ATOM 5252 C CA . PRO A 1 713 ? -8.083 -11.875 38.979 1.00 83.19 713 PRO A CA 1
ATOM 5253 C C . PRO A 1 713 ? -9.175 -12.344 39.949 1.00 83.19 713 PRO A C 1
ATOM 5255 O O . PRO A 1 713 ? -10.367 -12.277 39.657 1.00 83.19 713 PRO A O 1
ATOM 5258 N N . ARG A 1 714 ? -8.773 -12.755 41.159 1.00 83.06 714 ARG A N 1
ATOM 5259 C CA . ARG A 1 714 ? -9.681 -13.305 42.190 1.00 83.06 714 ARG A CA 1
ATOM 5260 C C . ARG A 1 714 ? -10.749 -12.324 42.684 1.00 83.06 714 ARG A C 1
ATOM 5262 O O . ARG A 1 714 ? -11.746 -12.753 43.254 1.00 83.06 714 ARG A O 1
ATOM 5269 N N . ASN A 1 715 ? -10.544 -11.026 42.479 1.00 83.31 715 ASN A N 1
ATOM 5270 C CA . ASN A 1 715 ? -11.506 -9.988 42.856 1.00 83.31 715 ASN A CA 1
ATOM 5271 C C . ASN A 1 715 ? -12.646 -9.851 41.837 1.00 83.31 715 ASN A C 1
ATOM 5273 O O . ASN A 1 715 ? -13.628 -9.158 42.098 1.00 83.31 715 ASN A O 1
ATOM 5277 N N . LEU A 1 716 ? -12.527 -10.513 40.683 1.00 88.56 716 LEU A N 1
ATOM 5278 C CA . LEU A 1 716 ? -13.515 -10.468 39.625 1.00 88.56 716 LEU A CA 1
ATOM 5279 C C . LEU A 1 716 ? -14.725 -11.328 39.996 1.00 88.56 716 LEU A C 1
ATOM 5281 O O . LEU A 1 716 ? -14.626 -12.553 40.104 1.00 88.56 716 LEU A O 1
ATOM 5285 N N . GLN A 1 717 ? -15.864 -10.666 40.193 1.00 89.88 717 GLN A N 1
ATOM 5286 C CA . GLN A 1 717 ? -17.108 -11.284 40.658 1.00 89.88 717 GLN A CA 1
ATOM 5287 C C . GLN A 1 717 ? -18.148 -11.416 39.549 1.00 89.88 717 GLN A C 1
ATOM 5289 O O . GLN A 1 717 ? -18.985 -12.321 39.603 1.00 89.88 717 GLN A O 1
ATOM 5294 N N . THR A 1 718 ? -18.104 -10.512 38.564 1.00 90.19 718 THR A N 1
ATOM 5295 C CA . THR A 1 718 ? -19.089 -10.442 37.481 1.00 90.19 718 THR A CA 1
ATOM 5296 C C . THR A 1 718 ? -18.435 -10.612 36.116 1.00 90.19 718 THR A C 1
ATOM 5298 O O . THR A 1 718 ? -17.439 -9.962 35.805 1.00 90.19 718 THR A O 1
ATOM 5301 N N . ILE A 1 719 ? -19.022 -11.456 35.269 1.00 91.31 719 ILE A N 1
ATOM 5302 C CA . ILE A 1 719 ? -18.642 -11.568 33.858 1.00 91.31 719 ILE A CA 1
ATOM 5303 C C . ILE A 1 719 ? -19.827 -11.218 32.959 1.00 91.31 719 ILE A C 1
ATOM 5305 O O . ILE A 1 719 ? -20.921 -11.753 33.113 1.00 91.31 719 ILE A O 1
ATOM 5309 N N . ASN A 1 720 ? -19.599 -10.351 31.977 1.00 89.12 720 ASN A N 1
ATOM 5310 C CA . ASN A 1 720 ? -20.555 -10.064 30.913 1.00 89.12 720 ASN A CA 1
ATOM 5311 C C . ASN A 1 720 ? -20.208 -10.926 29.693 1.00 89.12 720 ASN A C 1
ATOM 5313 O O . ASN A 1 720 ? -19.155 -10.734 29.077 1.00 89.12 720 ASN A O 1
ATOM 5317 N N . ILE A 1 721 ? -21.092 -11.864 29.349 1.00 86.31 721 ILE A N 1
ATOM 5318 C CA . ILE A 1 721 ? -20.942 -12.761 28.198 1.00 86.31 721 ILE A CA 1
ATOM 5319 C C . ILE A 1 721 ? -21.572 -12.106 26.968 1.00 86.31 721 ILE A C 1
ATOM 5321 O O . ILE A 1 721 ? -22.763 -11.787 26.968 1.00 86.31 721 ILE A O 1
ATOM 5325 N N . GLN A 1 722 ? -20.768 -11.932 25.919 1.00 85.62 722 GLN A N 1
ATOM 5326 C CA . GLN A 1 722 ? -21.210 -11.454 24.608 1.00 85.62 722 GLN A CA 1
ATOM 5327 C C . GLN A 1 722 ? -21.663 -12.611 23.701 1.00 85.62 722 GLN A C 1
ATOM 5329 O O . GLN A 1 722 ? -21.419 -13.784 23.985 1.00 85.62 722 GLN A O 1
ATOM 5334 N N . ASN A 1 723 ? -22.328 -12.282 22.591 1.00 82.00 723 ASN A N 1
ATOM 5335 C CA . ASN A 1 723 ? -22.693 -13.262 21.564 1.00 82.00 723 ASN A CA 1
ATOM 5336 C C . ASN A 1 723 ? -21.440 -13.967 20.993 1.00 82.00 723 ASN A C 1
ATOM 5338 O O . ASN A 1 723 ? -20.387 -13.347 20.921 1.00 82.00 723 ASN A O 1
ATOM 5342 N N . ASN A 1 724 ? -21.552 -15.219 20.541 1.00 82.25 724 ASN A N 1
ATOM 5343 C CA . ASN A 1 724 ? -20.468 -16.041 19.969 1.00 82.25 724 ASN A CA 1
ATOM 5344 C C . ASN A 1 724 ? -19.325 -16.422 20.932 1.00 82.25 724 ASN A C 1
ATOM 5346 O O . ASN A 1 724 ? -18.233 -16.780 20.489 1.00 82.25 724 ASN A O 1
ATOM 5350 N N . VAL A 1 725 ? -19.547 -16.372 22.246 1.00 84.12 725 VAL A N 1
ATOM 5351 C CA . VAL A 1 725 ? -18.630 -16.984 23.221 1.00 84.12 725 VAL A CA 1
ATOM 5352 C C . VAL A 1 725 ? -18.828 -18.505 23.228 1.00 84.12 725 VAL A C 1
ATOM 5354 O O . VAL A 1 725 ? -19.966 -18.965 23.236 1.00 84.12 725 VAL A O 1
ATOM 5357 N N . SER A 1 726 ? -17.744 -19.291 23.224 1.00 85.94 726 SER A N 1
ATOM 5358 C CA . SER A 1 726 ? -17.843 -20.756 23.208 1.00 85.94 726 SER A CA 1
ATOM 5359 C C . SER A 1 726 ? -18.143 -21.348 24.598 1.00 85.94 726 SER A C 1
ATOM 5361 O O . SER A 1 726 ? -17.725 -20.779 25.614 1.00 85.94 726 SER A O 1
ATOM 5363 N N . PRO A 1 727 ? -18.826 -22.506 24.684 1.00 87.31 727 PRO A N 1
ATOM 5364 C CA . PRO A 1 727 ? -19.071 -23.201 25.952 1.00 87.31 727 PRO A CA 1
ATOM 5365 C C . PRO A 1 727 ? -17.791 -23.567 26.722 1.00 87.31 727 PRO A C 1
ATOM 5367 O O . PRO A 1 727 ? -17.770 -23.521 27.952 1.00 87.31 727 PRO A O 1
ATOM 5370 N N . GLU A 1 728 ? -16.705 -23.898 26.019 1.00 85.94 728 GLU A N 1
ATOM 5371 C CA . GLU A 1 728 ? -15.400 -24.232 26.607 1.00 85.94 728 GLU A CA 1
ATOM 5372 C C . GLU A 1 728 ? -14.810 -23.049 27.372 1.00 85.94 728 GLU A C 1
ATOM 5374 O O . GLU A 1 728 ? -14.201 -23.236 28.425 1.00 85.94 728 GLU A O 1
ATOM 5379 N N . LEU A 1 729 ? -15.026 -21.828 26.873 1.00 85.62 729 LEU A N 1
ATOM 5380 C CA . LEU A 1 729 ? -14.547 -20.610 27.514 1.00 85.62 729 LEU A CA 1
ATOM 5381 C C . LEU A 1 729 ? -15.227 -20.382 28.867 1.00 85.62 729 LEU A C 1
ATOM 5383 O O . LEU A 1 729 ? -14.574 -19.995 29.834 1.00 85.62 729 LEU A O 1
ATOM 5387 N N . ILE A 1 730 ? -16.527 -20.671 28.948 1.00 86.50 730 ILE A N 1
ATOM 5388 C CA . ILE A 1 730 ? -17.322 -20.515 30.172 1.00 86.50 730 ILE A CA 1
ATOM 5389 C C . ILE A 1 730 ? -16.889 -21.500 31.256 1.00 86.50 730 ILE A C 1
ATOM 5391 O O . ILE A 1 730 ? -16.816 -21.137 32.430 1.00 86.50 730 ILE A O 1
ATOM 5395 N N . LYS A 1 731 ? -16.540 -22.734 30.873 1.00 87.06 731 LYS A N 1
ATOM 5396 C CA . LYS A 1 731 ? -16.050 -23.755 31.815 1.00 87.06 731 LYS A CA 1
ATOM 5397 C C . LYS A 1 731 ? -14.749 -23.344 32.510 1.00 87.06 731 LYS A C 1
ATOM 5399 O O . LYS A 1 731 ? -14.462 -23.849 33.589 1.00 87.06 731 LYS A O 1
ATOM 5404 N N . ALA A 1 732 ? -13.978 -22.437 31.909 1.00 88.25 732 ALA A N 1
ATOM 5405 C CA . ALA A 1 732 ? -12.722 -21.934 32.457 1.00 88.25 732 ALA A CA 1
ATOM 5406 C C . ALA A 1 732 ? -12.894 -20.747 33.427 1.00 88.25 732 ALA A C 1
ATOM 5408 O O . ALA A 1 732 ? -11.891 -20.226 33.916 1.00 88.25 732 ALA A O 1
ATOM 5409 N N . PHE A 1 733 ? -14.125 -20.289 33.695 1.00 89.19 733 PHE A N 1
ATOM 5410 C CA . PHE A 1 733 ? -14.375 -19.170 34.611 1.00 89.19 733 PHE A CA 1
ATOM 5411 C C . PHE A 1 733 ? -13.828 -19.475 36.015 1.00 89.19 733 PHE A C 1
ATOM 5413 O O . PHE A 1 733 ? -14.074 -20.564 36.543 1.00 89.19 733 PHE A O 1
ATOM 5420 N N . PRO A 1 734 ? -13.115 -18.529 36.654 1.00 86.19 734 PRO A N 1
ATOM 5421 C CA . PRO A 1 734 ? -12.593 -18.760 37.991 1.00 86.19 734 PRO A CA 1
ATOM 5422 C C . PRO A 1 734 ? -13.727 -18.824 39.016 1.00 86.19 734 PRO A C 1
ATOM 5424 O O . PRO A 1 734 ? -14.777 -18.197 38.869 1.00 86.19 734 PRO A O 1
ATOM 5427 N N . THR A 1 735 ? -13.485 -19.543 40.111 1.00 87.56 735 THR A N 1
ATOM 5428 C CA . THR A 1 735 ? -14.476 -19.774 41.176 1.00 87.56 735 THR A CA 1
ATOM 5429 C C . THR A 1 735 ? -14.914 -18.500 41.903 1.00 87.56 735 THR A C 1
ATOM 5431 O O . THR A 1 735 ? -15.920 -18.523 42.607 1.00 87.56 735 THR A O 1
ATOM 5434 N N . SER A 1 736 ? -14.180 -17.392 41.748 1.00 88.00 736 SER A N 1
ATOM 5435 C CA . SER A 1 736 ? -14.561 -16.072 42.262 1.00 88.00 736 SER A CA 1
ATOM 5436 C C . SER A 1 736 ? -15.755 -15.456 41.527 1.00 88.00 736 SER A C 1
ATOM 5438 O O . SER A 1 736 ? -16.435 -14.591 42.081 1.00 88.00 736 SER A O 1
ATOM 5440 N N . VAL A 1 737 ? -16.038 -15.900 40.297 1.00 91.12 737 VAL A N 1
ATOM 5441 C CA . VAL A 1 737 ? -17.160 -15.401 39.499 1.00 91.12 737 VAL A CA 1
ATOM 5442 C C . VAL A 1 737 ? -18.447 -16.006 40.037 1.00 91.12 737 VAL A C 1
ATOM 5444 O O . VAL A 1 737 ? -18.694 -17.208 39.918 1.00 91.12 737 VAL A O 1
ATOM 5447 N N . THR A 1 738 ? -19.277 -15.142 40.615 1.00 92.06 738 THR A N 1
ATOM 5448 C CA . THR A 1 738 ? -20.567 -15.509 41.218 1.00 92.06 738 THR A CA 1
ATOM 5449 C C . THR A 1 738 ? -21.759 -14.996 40.420 1.00 92.06 738 THR A C 1
ATOM 5451 O O . THR A 1 738 ? -22.890 -15.449 40.622 1.00 92.06 738 THR A O 1
ATOM 5454 N N . SER A 1 739 ? -21.499 -14.070 39.497 1.00 91.94 739 SER A N 1
ATOM 5455 C CA . SER A 1 739 ? -22.490 -13.357 38.710 1.00 91.94 739 SER A CA 1
ATOM 5456 C C . SER A 1 739 ? -22.126 -13.357 37.234 1.00 91.94 739 SER A C 1
ATOM 5458 O O . SER A 1 739 ? -20.982 -13.089 36.865 1.00 91.94 739 SER A O 1
ATOM 5460 N N . VAL A 1 740 ? -23.113 -13.600 36.378 1.00 91.88 740 VAL A N 1
ATOM 5461 C CA . VAL A 1 740 ? -22.946 -13.511 34.928 1.00 91.88 740 VAL A CA 1
ATOM 5462 C C . VAL A 1 740 ? -24.072 -12.704 34.309 1.00 91.88 740 VAL A C 1
ATOM 5464 O O . VAL A 1 740 ? -25.237 -13.030 34.502 1.00 91.88 740 VAL A O 1
ATOM 5467 N N . ASN A 1 741 ? -23.745 -11.693 33.511 1.00 89.81 741 ASN A N 1
ATOM 5468 C CA . ASN A 1 741 ? -24.727 -10.998 32.685 1.00 89.81 741 ASN A CA 1
ATOM 5469 C C . ASN A 1 741 ? -24.714 -11.574 31.268 1.00 89.81 741 ASN A C 1
ATOM 5471 O O . ASN A 1 741 ? -23.664 -11.666 30.632 1.00 89.81 741 ASN A O 1
ATOM 5475 N N . ILE A 1 742 ? -25.893 -11.943 30.779 1.00 87.75 742 ILE A N 1
ATOM 5476 C CA . ILE A 1 742 ? -26.102 -12.563 29.475 1.00 87.75 742 ILE A CA 1
ATOM 5477 C C . ILE A 1 742 ? -26.621 -11.499 28.510 1.00 87.75 742 ILE A C 1
ATOM 5479 O O . ILE A 1 742 ? -27.689 -10.922 28.736 1.00 87.75 742 ILE A O 1
ATOM 5483 N N . ALA A 1 743 ? -25.866 -11.250 27.440 1.00 85.19 743 ALA A N 1
ATOM 5484 C CA . ALA A 1 743 ? -26.283 -10.386 26.343 1.00 85.19 743 ALA A CA 1
ATOM 5485 C C . ALA A 1 743 ? -27.219 -11.117 25.350 1.00 85.19 743 ALA A C 1
ATOM 5487 O O . ALA A 1 743 ? -27.257 -12.352 25.317 1.00 85.19 743 ALA A O 1
ATOM 5488 N N . PRO A 1 744 ? -27.955 -10.386 24.491 1.00 82.44 744 PRO A N 1
ATOM 5489 C CA . PRO A 1 744 ? -28.747 -10.997 23.427 1.00 82.44 744 PRO A CA 1
ATOM 5490 C C . PRO A 1 744 ? -27.876 -11.808 22.454 1.00 82.44 744 PRO A C 1
ATOM 5492 O O . PRO A 1 744 ? -26.772 -11.393 22.102 1.00 82.44 744 PRO A O 1
ATOM 5495 N N . GLY A 1 745 ? -28.388 -12.952 21.992 1.00 84.25 745 GLY A N 1
ATOM 5496 C CA . GLY A 1 745 ? -27.717 -13.826 21.020 1.00 84.25 745 GLY A CA 1
ATOM 5497 C C . GLY A 1 745 ? -26.858 -14.946 21.618 1.00 84.25 745 GLY A C 1
ATOM 5498 O O . GLY A 1 745 ? -26.486 -15.859 20.891 1.00 84.25 745 GLY A O 1
ATOM 5499 N N . VAL A 1 746 ? -26.592 -14.941 22.929 1.00 87.31 746 VAL A N 1
ATOM 5500 C CA . VAL A 1 746 ? -25.890 -16.053 23.597 1.00 87.31 746 VAL A CA 1
ATOM 5501 C C . VAL A 1 746 ? -26.687 -17.354 23.441 1.00 87.31 746 VAL A C 1
ATOM 5503 O O . VAL A 1 746 ? -27.900 -17.364 23.645 1.00 87.31 746 VAL A O 1
ATOM 5506 N N . SER A 1 747 ? -26.023 -18.454 23.075 1.00 88.94 747 SER A N 1
ATOM 5507 C CA . SER A 1 747 ? -26.706 -19.728 22.833 1.00 88.94 747 SER A CA 1
ATOM 5508 C C . SER A 1 747 ? -27.072 -20.453 24.143 1.00 88.94 747 SER A C 1
ATOM 5510 O O . SER A 1 747 ? -26.362 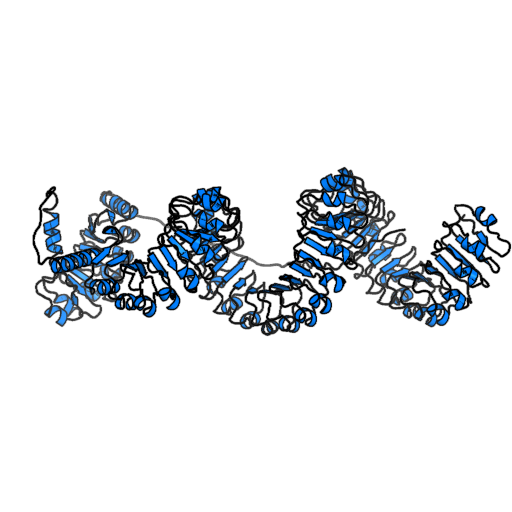-20.330 25.145 1.00 88.94 747 SER A O 1
ATOM 5512 N N . PRO A 1 748 ? -28.140 -21.274 24.161 1.00 89.94 748 PRO A N 1
ATOM 5513 C CA . PRO A 1 748 ? -28.500 -22.082 25.330 1.00 89.94 748 PRO A CA 1
ATOM 5514 C C . PRO A 1 748 ? -27.382 -23.026 25.811 1.00 89.94 748 PRO A C 1
ATOM 5516 O O . PRO A 1 748 ? -27.273 -23.299 27.002 1.00 89.94 748 PRO A O 1
ATOM 5519 N N . GLU A 1 749 ? -26.528 -23.517 24.909 1.00 89.50 749 GLU A N 1
ATOM 5520 C CA . GLU A 1 749 ? -25.390 -24.396 25.235 1.00 89.50 749 GLU A CA 1
ATOM 5521 C C . GLU A 1 749 ? -24.332 -23.725 26.117 1.00 89.50 749 GLU A C 1
ATOM 5523 O O . GLU A 1 749 ? -23.818 -24.334 27.060 1.00 89.50 749 GLU A O 1
ATOM 5528 N N . VAL A 1 750 ? -24.053 -22.449 25.849 1.00 88.62 750 VAL A N 1
ATOM 5529 C CA . VAL A 1 750 ? -23.137 -21.620 26.645 1.00 88.62 750 VAL A CA 1
ATOM 5530 C C . VAL A 1 750 ? -23.672 -21.479 28.069 1.00 88.62 750 VAL A C 1
ATOM 5532 O O . VAL A 1 750 ? -22.926 -21.603 29.037 1.00 88.62 750 VAL A O 1
ATOM 5535 N N . ILE A 1 751 ? -24.987 -21.310 28.209 1.00 91.38 751 ILE A N 1
ATOM 5536 C CA . ILE A 1 751 ? -25.656 -21.127 29.501 1.00 91.38 751 ILE A CA 1
ATOM 5537 C C . ILE A 1 751 ? -25.700 -22.416 30.321 1.00 91.38 751 ILE A C 1
ATOM 5539 O O . ILE A 1 751 ? -25.460 -22.378 31.528 1.00 91.38 751 ILE A O 1
ATOM 5543 N N . ARG A 1 752 ? -25.895 -23.573 29.675 1.00 91.62 752 ARG A N 1
ATOM 5544 C CA . ARG A 1 752 ? -25.772 -24.883 30.343 1.00 91.62 752 ARG A CA 1
ATOM 5545 C C . ARG A 1 752 ? -24.361 -25.153 30.869 1.00 91.62 752 ARG A C 1
ATOM 5547 O O . ARG A 1 752 ? -24.205 -25.975 31.764 1.00 91.62 752 ARG A O 1
ATOM 5554 N N . SER A 1 753 ? -23.356 -24.471 30.321 1.00 92.31 753 SER A N 1
ATOM 5555 C CA . SER A 1 753 ? -21.945 -24.641 30.680 1.00 92.31 753 SER A CA 1
ATOM 5556 C C . SER A 1 753 ? -21.455 -23.680 31.769 1.00 92.31 753 SER A C 1
ATOM 5558 O O . SER A 1 753 ? -20.277 -23.732 32.117 1.00 92.31 753 SER A O 1
ATOM 5560 N N . LEU A 1 754 ? -22.323 -22.815 32.316 1.00 92.25 754 LEU A N 1
ATOM 5561 C CA . LEU A 1 754 ? -21.980 -21.944 33.449 1.00 92.25 754 LEU A CA 1
ATOM 5562 C C . LEU A 1 754 ? -21.463 -22.782 34.627 1.00 92.25 754 LEU A C 1
ATOM 5564 O O . LEU A 1 754 ? -22.079 -23.793 34.938 1.00 92.25 754 LEU A O 1
ATOM 5568 N N . PRO A 1 755 ? -20.386 -22.406 35.328 1.00 90.81 755 PRO A N 1
ATOM 5569 C CA . PRO A 1 755 ? -19.923 -23.168 36.487 1.00 90.81 755 PRO A CA 1
ATOM 5570 C C . PRO A 1 755 ? -20.857 -22.987 37.692 1.00 90.81 755 PRO A C 1
ATOM 5572 O O . PRO A 1 755 ? -21.564 -21.985 37.806 1.00 90.81 755 PRO A O 1
ATOM 5575 N N . SER A 1 756 ? -20.820 -23.925 38.643 1.00 90.88 756 SER A N 1
ATOM 5576 C CA . SER A 1 756 ? -21.658 -23.893 39.854 1.00 90.88 756 SER A CA 1
ATOM 5577 C C . SER A 1 756 ? -21.356 -22.732 40.807 1.00 90.88 756 SER A C 1
ATOM 5579 O O . SER A 1 756 ? -22.158 -22.454 41.696 1.00 90.88 756 SER A O 1
ATOM 5581 N N . SER A 1 757 ? -20.212 -22.056 40.643 1.00 91.25 757 SER A N 1
ATOM 5582 C CA . SER A 1 757 ? -19.897 -20.823 41.373 1.00 91.25 757 SER A CA 1
ATOM 5583 C C . SER A 1 757 ? -20.813 -19.664 40.974 1.00 91.25 757 SER A C 1
ATOM 5585 O O . SER A 1 757 ? -21.096 -18.798 41.801 1.00 91.25 757 SER A O 1
ATOM 5587 N N . VAL A 1 758 ? -21.321 -19.660 39.735 1.00 92.69 758 VAL A N 1
ATOM 5588 C CA . VAL A 1 758 ? -22.264 -18.654 39.243 1.00 92.69 758 VAL A CA 1
ATOM 5589 C C . VAL A 1 758 ? -23.637 -18.973 39.811 1.00 92.69 758 VAL A C 1
ATOM 5591 O O . VAL A 1 758 ? -24.295 -19.909 39.379 1.00 92.69 758 VAL A O 1
ATOM 5594 N N . VAL A 1 759 ? -24.078 -18.182 40.785 1.00 92.69 759 VAL A N 1
ATOM 5595 C CA . VAL A 1 759 ? -25.383 -18.333 41.456 1.00 92.69 759 VAL A CA 1
ATOM 5596 C C . VAL A 1 759 ? -26.378 -17.249 41.046 1.00 92.69 759 VAL A C 1
ATOM 5598 O O . VAL A 1 759 ? -27.574 -17.347 41.349 1.00 92.69 759 VAL A O 1
ATOM 5601 N N . MET A 1 760 ? -25.881 -16.209 40.369 1.00 92.12 760 MET A N 1
ATOM 5602 C CA . MET A 1 760 ? -26.642 -15.061 39.903 1.00 92.12 760 MET A CA 1
ATOM 5603 C C . MET A 1 760 ? -26.488 -14.869 38.397 1.00 92.12 760 MET A C 1
ATOM 5605 O O . MET A 1 760 ? -25.375 -14.873 37.875 1.00 92.12 760 MET A O 1
ATOM 5609 N N . VAL A 1 761 ? -27.608 -14.639 37.713 1.00 91.75 761 VAL A N 1
ATOM 5610 C CA . VAL A 1 761 ? -27.619 -14.325 36.282 1.00 91.75 761 VAL A CA 1
ATOM 5611 C C . VAL A 1 761 ? -28.345 -13.014 36.019 1.00 91.75 761 VAL A C 1
ATOM 5613 O O . VAL A 1 761 ? -29.448 -12.798 36.506 1.00 91.75 761 VAL A O 1
ATOM 5616 N N . GLY A 1 762 ? -27.752 -12.134 35.226 1.00 88.38 762 GLY A N 1
ATOM 5617 C CA . GLY A 1 762 ? -28.407 -10.947 34.707 1.00 88.38 762 GLY A CA 1
ATOM 5618 C C . GLY A 1 762 ? -28.901 -11.129 33.289 1.00 88.38 762 GLY A C 1
ATOM 5619 O O . GLY A 1 762 ? -28.141 -11.514 32.407 1.00 88.38 762 GLY A O 1
ATOM 5620 N N . LEU A 1 763 ? -30.175 -10.823 33.066 1.00 84.56 763 LEU A N 1
ATOM 5621 C CA . LEU A 1 763 ? -30.789 -10.875 31.743 1.00 84.56 763 LEU A CA 1
ATOM 5622 C C . LEU A 1 763 ? -30.752 -9.472 31.134 1.00 84.56 763 LEU A C 1
ATOM 5624 O O . LEU A 1 763 ? -31.537 -8.602 31.516 1.00 84.56 763 LEU A O 1
ATOM 5628 N N . VAL A 1 764 ? -29.801 -9.228 30.230 1.00 78.56 764 VAL A N 1
ATOM 5629 C CA . VAL A 1 764 ? -29.601 -7.912 29.612 1.00 78.56 764 VAL A CA 1
ATOM 5630 C C . VAL A 1 764 ? -30.265 -7.894 28.233 1.00 78.56 764 VAL A C 1
ATOM 5632 O O . VAL A 1 764 ? -29.819 -8.565 27.307 1.00 78.56 764 VAL A O 1
ATOM 5635 N N . GLY A 1 765 ? -31.325 -7.097 28.079 1.00 76.25 765 GLY A N 1
ATOM 5636 C CA . GLY A 1 765 ? -32.059 -6.955 26.815 1.00 76.25 765 GLY A CA 1
ATOM 5637 C C . GLY A 1 765 ? -32.976 -8.139 26.474 1.00 76.25 765 GLY A C 1
ATOM 5638 O O . GLY A 1 765 ? -33.426 -8.872 27.356 1.00 76.25 765 GLY A O 1
ATOM 5639 N N . ASN A 1 766 ? -33.263 -8.319 25.178 1.00 79.06 766 ASN A N 1
ATOM 5640 C CA . ASN A 1 766 ? -34.121 -9.393 24.656 1.00 79.06 766 ASN A CA 1
ATOM 5641 C C . ASN A 1 766 ? -33.365 -10.729 24.577 1.00 79.06 766 ASN A C 1
ATOM 5643 O O . ASN A 1 766 ? -33.045 -11.227 23.498 1.00 79.06 766 ASN A O 1
ATOM 5647 N N . VAL A 1 767 ? -33.058 -11.299 25.738 1.00 83.88 767 VAL A N 1
ATOM 5648 C CA . VAL A 1 767 ? -32.579 -12.681 25.852 1.00 83.88 767 VAL A CA 1
ATOM 5649 C C . VAL A 1 767 ? -33.697 -13.637 25.406 1.00 83.88 767 VAL A C 1
ATOM 5651 O O . VAL A 1 767 ? -34.868 -13.369 25.672 1.00 83.88 767 VAL A O 1
ATOM 5654 N N . SER A 1 768 ? -33.367 -14.727 24.705 1.00 86.88 768 SER A N 1
ATOM 5655 C CA . SER A 1 768 ? -34.375 -15.677 24.214 1.00 86.88 768 SER A CA 1
ATOM 5656 C C . SER A 1 768 ? -34.957 -16.539 25.339 1.00 86.88 768 SER A C 1
ATOM 5658 O O . SER A 1 768 ? -34.330 -16.759 26.379 1.00 86.88 768 SER A O 1
ATOM 5660 N N . LEU A 1 769 ? -36.163 -17.067 25.119 1.00 87.88 769 LEU A N 1
ATOM 5661 C CA . LEU A 1 769 ? -36.812 -17.991 26.050 1.00 87.88 769 LEU A CA 1
ATOM 5662 C C . LEU A 1 769 ? -35.979 -19.267 26.265 1.00 87.88 769 LEU A C 1
ATOM 5664 O O . LEU A 1 769 ? -35.840 -19.730 27.395 1.00 87.88 769 LEU A O 1
ATOM 5668 N N . ASP A 1 770 ? -35.357 -19.780 25.203 1.00 88.69 770 ASP A N 1
ATOM 5669 C CA . ASP A 1 770 ? -34.509 -20.977 25.256 1.00 88.69 770 ASP A CA 1
ATOM 5670 C C . ASP A 1 770 ? -33.301 -20.804 26.179 1.00 88.69 770 ASP A C 1
ATOM 5672 O O . ASP A 1 770 ? -32.900 -21.744 26.863 1.00 88.69 770 ASP A O 1
ATOM 5676 N N . VAL A 1 771 ? -32.739 -19.593 26.238 1.00 88.50 771 VAL A N 1
ATOM 5677 C CA . VAL A 1 771 ? -31.645 -19.261 27.155 1.00 88.50 771 VAL A CA 1
ATOM 5678 C C . VAL A 1 771 ? -32.108 -19.303 28.608 1.00 88.50 771 VAL A C 1
ATOM 5680 O O . VAL A 1 771 ? -31.415 -19.869 29.451 1.00 88.50 771 VAL A O 1
ATOM 5683 N N . VAL A 1 772 ? -33.282 -18.745 28.914 1.00 89.44 772 VAL A N 1
ATOM 5684 C CA . VAL A 1 772 ? -33.825 -18.779 30.282 1.00 89.44 772 VAL A CA 1
ATOM 5685 C C . VAL A 1 772 ? -34.165 -20.206 30.705 1.00 89.44 772 VAL A C 1
ATOM 5687 O O . VAL A 1 772 ? -33.845 -20.608 31.822 1.00 89.44 772 VAL A O 1
ATOM 5690 N N . ASN A 1 773 ? -34.724 -21.004 29.795 1.00 89.44 773 ASN A N 1
ATOM 5691 C CA . ASN A 1 773 ? -35.008 -22.420 30.036 1.00 89.44 773 ASN A CA 1
ATOM 5692 C C . ASN A 1 773 ? -33.735 -23.263 30.220 1.00 89.44 773 ASN A C 1
ATOM 5694 O O . ASN A 1 773 ? -33.778 -24.323 30.842 1.00 89.44 773 ASN A O 1
ATOM 5698 N N . ALA A 1 774 ? -32.600 -22.802 29.693 1.00 92.44 774 ALA A N 1
ATOM 5699 C CA . ALA A 1 774 ? -31.303 -23.451 29.835 1.00 92.44 774 ALA A CA 1
ATOM 5700 C C . ALA A 1 774 ? -30.543 -23.065 31.116 1.00 92.44 774 ALA A C 1
ATOM 5702 O O . ALA A 1 774 ? -29.446 -23.584 31.335 1.00 92.44 774 ALA A O 1
ATOM 5703 N N . LEU A 1 775 ? -31.096 -22.186 31.964 1.00 92.12 775 LEU A N 1
ATOM 5704 C CA . LEU A 1 775 ? -30.454 -21.782 33.214 1.00 92.12 775 LEU A CA 1
ATOM 5705 C C . LEU A 1 775 ? -30.216 -22.991 34.137 1.00 92.12 775 LEU A C 1
ATOM 5707 O O . LEU A 1 775 ? -31.151 -23.746 34.425 1.00 92.12 775 LEU A O 1
ATOM 5711 N N . PRO A 1 776 ? -28.990 -23.170 34.658 1.00 91.06 776 PRO A N 1
ATOM 5712 C CA . PRO A 1 776 ? -28.699 -24.269 35.566 1.00 91.06 776 PRO A CA 1
ATOM 5713 C C . PRO A 1 776 ? -29.486 -24.213 36.882 1.00 91.06 776 PRO A C 1
ATOM 5715 O O . PRO A 1 776 ? -29.817 -23.147 37.401 1.00 91.06 776 PRO A O 1
ATOM 5718 N N . LYS A 1 777 ? -29.719 -25.382 37.495 1.00 89.75 777 LYS A N 1
ATOM 5719 C CA . LYS A 1 777 ? -30.543 -25.513 38.715 1.00 89.75 777 LYS A CA 1
ATOM 5720 C C . LYS A 1 777 ? -29.972 -24.808 39.956 1.00 89.75 777 LYS A C 1
ATOM 5722 O O . LYS A 1 777 ? -30.718 -24.545 40.894 1.00 89.75 777 LYS A O 1
ATOM 5727 N N . TYR A 1 778 ? -28.675 -24.506 39.988 1.00 92.00 778 TYR A N 1
ATOM 5728 C CA . TYR A 1 778 ? -28.043 -23.758 41.086 1.00 92.00 778 TYR A CA 1
ATOM 5729 C C . TYR A 1 778 ? -28.185 -22.234 40.954 1.00 92.00 778 TYR A C 1
ATOM 5731 O O . TYR A 1 778 ? -27.823 -21.511 41.882 1.00 92.00 778 TYR A O 1
ATOM 5739 N N . ILE A 1 779 ? -28.744 -21.720 39.852 1.00 93.38 779 ILE A N 1
ATOM 5740 C CA . ILE A 1 779 ? -29.070 -20.296 39.747 1.00 93.38 779 ILE A CA 1
ATOM 5741 C C . ILE A 1 779 ? -30.244 -19.985 40.677 1.00 93.38 779 ILE A C 1
ATOM 5743 O O . ILE A 1 779 ? -31.349 -20.513 40.519 1.00 93.38 779 ILE A O 1
ATOM 5747 N N . THR A 1 780 ? -29.998 -19.107 41.651 1.00 92.81 780 THR A N 1
ATOM 5748 C CA . THR A 1 780 ? -30.971 -18.733 42.694 1.00 92.81 780 THR A CA 1
ATOM 5749 C C . THR A 1 780 ? -31.353 -17.257 42.660 1.00 92.81 780 THR A C 1
ATOM 5751 O O . THR A 1 780 ? -32.377 -16.872 43.242 1.00 92.81 780 THR A O 1
ATOM 5754 N N . LYS A 1 781 ? -30.559 -16.428 41.973 1.00 93.75 781 LYS A N 1
ATOM 5755 C CA . LYS A 1 781 ? -30.761 -14.981 41.856 1.00 93.75 781 LYS A CA 1
ATOM 5756 C C . LYS A 1 781 ? -30.795 -14.554 40.392 1.00 93.75 781 LYS A C 1
ATOM 5758 O O . LYS A 1 781 ? -29.990 -15.032 39.595 1.00 93.75 781 LYS A O 1
ATOM 5763 N N . VAL A 1 782 ? -31.676 -13.614 40.062 1.00 92.00 782 VAL A N 1
ATOM 5764 C CA . VAL A 1 782 ? -31.722 -13.003 38.729 1.00 92.00 782 VAL A CA 1
ATOM 5765 C C . VAL A 1 782 ? -31.695 -11.477 38.808 1.00 92.00 782 VAL A C 1
ATOM 5767 O O . VAL A 1 782 ? -32.433 -10.890 39.599 1.00 92.00 782 VAL A O 1
ATOM 5770 N N . ASN A 1 783 ? -30.863 -10.832 37.988 1.00 89.00 783 ASN A N 1
ATOM 5771 C CA . ASN A 1 783 ? -30.914 -9.389 37.749 1.00 89.00 783 ASN A CA 1
ATOM 5772 C C . ASN A 1 783 ? -31.856 -9.101 36.573 1.00 89.00 783 ASN A C 1
ATOM 5774 O O . ASN A 1 783 ? -31.657 -9.605 35.466 1.00 89.00 783 ASN A O 1
ATOM 5778 N N . ILE A 1 784 ? -32.849 -8.245 36.811 1.00 85.25 784 ILE A N 1
ATOM 5779 C CA . ILE A 1 784 ? -33.798 -7.761 35.807 1.00 85.25 784 ILE A CA 1
ATOM 5780 C C . ILE A 1 784 ? -33.386 -6.347 35.406 1.00 85.25 784 ILE A C 1
ATOM 5782 O O . ILE A 1 784 ? -33.379 -5.433 36.237 1.00 85.25 784 ILE A O 1
ATOM 5786 N N . TYR A 1 785 ? -33.024 -6.178 34.135 1.00 83.12 785 TYR A N 1
ATOM 5787 C CA . TYR A 1 785 ? -32.566 -4.914 33.554 1.00 83.12 785 TYR A CA 1
ATOM 5788 C C . TYR A 1 785 ? -33.636 -4.252 32.675 1.00 83.12 785 TYR A C 1
ATOM 5790 O O . TYR A 1 785 ? -34.713 -4.806 32.414 1.00 83.12 785 TYR A O 1
ATOM 5798 N N . LYS A 1 786 ? -33.321 -3.045 32.192 1.00 73.06 786 LYS A N 1
ATOM 5799 C CA . LYS A 1 786 ? -34.095 -2.341 31.166 1.00 73.06 786 LYS A CA 1
ATOM 5800 C C . LYS A 1 786 ? -34.264 -3.232 29.930 1.00 73.06 786 LYS A C 1
ATOM 5802 O O . LYS A 1 786 ? -33.301 -3.836 29.467 1.00 73.06 786 LYS A O 1
ATOM 5807 N N . ASN A 1 787 ? -35.495 -3.309 29.421 1.00 75.31 787 ASN A N 1
ATOM 5808 C CA . ASN A 1 787 ? -35.918 -4.161 28.296 1.00 75.31 787 ASN A CA 1
ATOM 5809 C C . ASN A 1 787 ? -35.970 -5.676 28.569 1.00 75.31 787 ASN A C 1
ATOM 5811 O O . ASN A 1 787 ? -35.993 -6.454 27.622 1.00 75.31 787 ASN A O 1
ATOM 5815 N N . SER A 1 788 ? -36.031 -6.111 29.832 1.00 80.06 788 SER A N 1
ATOM 5816 C CA . SER A 1 788 ? -36.339 -7.519 30.126 1.00 80.06 788 SER A CA 1
ATOM 5817 C C . SER A 1 788 ? -37.716 -7.897 29.562 1.00 80.06 788 SER A C 1
ATOM 5819 O O . SER A 1 788 ? -38.694 -7.166 29.760 1.00 80.06 788 SER A O 1
ATOM 5821 N N . SER A 1 789 ? -37.786 -9.029 28.859 1.00 82.56 789 SER A N 1
ATOM 5822 C CA . SER A 1 789 ? -39.025 -9.550 28.274 1.00 82.56 789 SER A CA 1
ATOM 5823 C C . SER A 1 789 ? -39.979 -10.078 29.355 1.00 82.56 789 SER A C 1
ATOM 5825 O O . SER A 1 789 ? -39.577 -10.653 30.371 1.00 82.56 789 SER A O 1
ATOM 5827 N N . VAL A 1 790 ? -41.280 -9.879 29.131 1.00 84.44 790 VAL A N 1
ATOM 5828 C CA . VAL A 1 790 ? -42.356 -10.430 29.970 1.00 84.44 790 VAL A CA 1
ATOM 5829 C C . VAL A 1 790 ? -42.333 -11.961 29.923 1.00 84.44 790 VAL A C 1
ATOM 5831 O O . VAL A 1 790 ? -42.507 -12.620 30.945 1.00 84.44 790 VAL A O 1
ATOM 5834 N N . GLU A 1 791 ? -42.086 -12.535 28.748 1.00 85.06 791 GLU A N 1
ATOM 5835 C CA . GLU A 1 791 ? -42.066 -13.984 28.526 1.00 85.06 791 GLU A CA 1
ATOM 5836 C C . GLU A 1 791 ? -40.893 -14.634 29.256 1.00 85.06 791 GLU A C 1
ATOM 5838 O O . GLU A 1 791 ? -41.087 -15.602 29.989 1.00 85.06 791 GLU A O 1
ATOM 5843 N N . THR A 1 792 ? -39.695 -14.055 29.141 1.00 85.00 792 THR A N 1
ATOM 5844 C CA . THR A 1 792 ? -38.507 -14.563 29.835 1.00 85.00 792 THR A CA 1
ATOM 5845 C C . THR A 1 792 ? -38.614 -14.419 31.345 1.00 85.00 792 THR A C 1
ATOM 5847 O O . THR A 1 792 ? -38.206 -15.315 32.078 1.00 85.00 792 THR A O 1
ATOM 5850 N N . THR A 1 793 ? -39.227 -13.335 31.825 1.00 86.44 793 THR A N 1
ATOM 5851 C CA . THR A 1 793 ? -39.457 -13.141 33.261 1.00 86.44 793 THR A CA 1
ATOM 5852 C C . THR A 1 793 ? -40.469 -14.148 33.810 1.00 86.44 793 THR A C 1
ATOM 5854 O O . THR A 1 793 ? -40.281 -14.674 34.905 1.00 86.44 793 THR A O 1
ATOM 5857 N N . ARG A 1 794 ? -41.518 -14.478 33.046 1.00 87.94 794 ARG A N 1
ATOM 5858 C CA . ARG A 1 794 ? -42.503 -15.502 33.427 1.00 87.94 794 ARG A CA 1
ATOM 5859 C C . ARG A 1 794 ? -41.894 -16.907 33.462 1.00 87.94 794 ARG A C 1
ATOM 5861 O O . ARG A 1 794 ? -42.285 -17.713 34.300 1.00 87.94 794 ARG A O 1
ATOM 5868 N N . ALA A 1 795 ? -40.941 -17.180 32.575 1.00 88.69 795 ALA A N 1
ATOM 5869 C CA . ALA A 1 795 ? -40.283 -18.475 32.432 1.00 88.69 795 ALA A CA 1
ATOM 5870 C C . ALA A 1 795 ? -39.099 -18.703 33.388 1.00 88.69 795 ALA A C 1
ATOM 5872 O O . ALA A 1 795 ? -38.408 -19.714 33.267 1.00 88.69 795 ALA A O 1
ATOM 5873 N N . LEU A 1 796 ? -38.841 -17.793 34.338 1.00 89.94 796 LEU A N 1
ATOM 5874 C CA . LEU A 1 796 ? -37.761 -17.981 35.308 1.00 89.94 796 LEU A CA 1
ATOM 5875 C C . LEU A 1 796 ? -37.932 -19.316 36.058 1.00 89.94 796 LEU A C 1
ATOM 5877 O O . LEU A 1 796 ? -39.019 -19.587 36.584 1.00 89.94 796 LEU A O 1
ATOM 5881 N N . PRO A 1 797 ? -36.871 -20.139 36.162 1.00 87.56 797 PRO A N 1
ATOM 5882 C CA . PRO A 1 797 ? -36.983 -21.463 36.754 1.00 87.56 797 PRO A CA 1
ATOM 5883 C C . PRO A 1 797 ? -37.342 -21.393 38.243 1.00 87.56 797 PRO A C 1
ATOM 5885 O O . PRO A 1 797 ? -37.070 -20.413 38.942 1.00 87.56 797 PRO A O 1
ATOM 5888 N N . SER A 1 798 ? -37.947 -22.467 38.758 1.00 88.38 798 SER A N 1
ATOM 5889 C CA . SER A 1 798 ? -38.431 -22.552 40.147 1.00 88.38 798 SER A CA 1
ATOM 5890 C C . SER A 1 798 ? -37.324 -22.430 41.207 1.00 88.38 798 SER A C 1
ATOM 5892 O O . SER A 1 798 ? -37.609 -22.158 42.382 1.00 88.38 798 SER A O 1
ATOM 5894 N N . THR A 1 799 ? -36.069 -22.613 40.793 1.00 90.69 799 THR A N 1
ATOM 5895 C CA . THR A 1 799 ? -34.851 -22.472 41.598 1.00 90.69 799 THR A CA 1
ATOM 5896 C C . THR A 1 799 ? -34.512 -21.012 41.900 1.00 90.69 799 THR A C 1
ATOM 5898 O O . THR A 1 799 ? -33.915 -20.732 42.940 1.00 90.69 799 THR A O 1
ATOM 5901 N N . VAL A 1 800 ? -34.953 -20.061 41.067 1.00 92.75 800 VAL A N 1
ATOM 5902 C CA . VAL A 1 800 ? -34.753 -18.626 41.301 1.00 92.75 800 VAL A CA 1
ATOM 5903 C C . VAL A 1 800 ? -35.699 -18.161 42.405 1.00 92.75 800 VAL A C 1
ATOM 5905 O O . VAL A 1 800 ? -36.920 -18.218 42.266 1.00 92.75 800 VAL A O 1
ATOM 5908 N N . LYS A 1 801 ? -35.131 -17.700 43.523 1.00 92.88 801 LYS A N 1
ATOM 5909 C CA . LYS A 1 801 ? -35.875 -17.208 44.699 1.00 92.88 801 LYS A CA 1
ATOM 5910 C C . LYS A 1 801 ? -35.751 -15.705 44.902 1.00 92.88 801 LYS A C 1
ATOM 5912 O O . LYS A 1 801 ? -36.591 -15.119 45.582 1.00 92.88 801 LYS A O 1
ATOM 5917 N N . THR A 1 802 ? -34.710 -15.091 44.337 1.00 93.12 802 THR A N 1
ATOM 5918 C CA . THR A 1 802 ? -34.441 -13.657 44.484 1.00 93.12 802 THR A CA 1
ATOM 5919 C C . THR A 1 802 ? -34.431 -12.969 43.126 1.00 93.12 802 THR A C 1
ATOM 5921 O O . THR A 1 802 ? -33.687 -13.382 42.238 1.00 93.12 802 THR A O 1
ATOM 5924 N N . ALA A 1 803 ? -35.203 -11.894 42.987 1.00 91.62 803 ALA A N 1
ATOM 5925 C CA . ALA A 1 803 ? -35.135 -11.000 41.835 1.00 91.62 803 ALA A CA 1
ATOM 5926 C C . ALA A 1 803 ? -34.541 -9.652 42.257 1.00 91.62 803 ALA A C 1
ATOM 5928 O O . ALA A 1 803 ? -34.987 -9.047 43.229 1.00 91.62 803 ALA A O 1
ATOM 5929 N N . ILE A 1 804 ? -33.536 -9.181 41.532 1.00 90.31 804 ILE A N 1
ATOM 5930 C CA . ILE A 1 804 ? -32.918 -7.874 41.735 1.00 90.31 804 ILE A CA 1
ATOM 5931 C C . ILE A 1 804 ? -33.402 -6.963 40.611 1.00 90.31 804 ILE A C 1
ATOM 5933 O O . ILE A 1 804 ? -33.211 -7.262 39.431 1.00 90.31 804 ILE A O 1
ATOM 5937 N N . ILE A 1 805 ? -34.052 -5.861 40.969 1.00 88.94 805 ILE A N 1
ATOM 5938 C CA . ILE A 1 805 ? -34.670 -4.939 40.019 1.00 88.94 805 ILE A CA 1
ATOM 5939 C C . ILE A 1 805 ? -33.762 -3.727 39.842 1.00 88.94 805 ILE A C 1
ATOM 5941 O O . ILE A 1 805 ? -33.471 -3.013 40.804 1.00 88.94 805 ILE A O 1
ATOM 5945 N N . ASN A 1 806 ? -33.323 -3.500 38.605 1.00 86.94 806 ASN A N 1
ATOM 5946 C CA . ASN A 1 806 ? -32.458 -2.383 38.236 1.00 86.94 806 ASN A CA 1
ATOM 5947 C C . ASN A 1 806 ? -33.261 -1.173 37.720 1.00 86.94 806 ASN A C 1
ATOM 5949 O O . ASN A 1 806 ? -34.400 -1.331 37.267 1.00 86.94 806 ASN A O 1
ATOM 5953 N N . PRO A 1 807 ? -32.674 0.038 37.726 1.00 80.56 807 PRO A N 1
ATOM 5954 C CA . PRO A 1 807 ? -33.280 1.219 37.113 1.00 80.56 807 PRO A CA 1
ATOM 5955 C C . PRO A 1 807 ? -33.677 0.987 35.656 1.00 80.56 807 PRO A C 1
ATOM 5957 O O . PRO A 1 807 ? -32.926 0.412 34.867 1.00 80.56 807 PRO A O 1
ATOM 5960 N N . GLY A 1 808 ? -34.878 1.440 35.298 1.00 77.88 808 GLY A N 1
ATOM 5961 C CA . GLY A 1 808 ? -35.440 1.251 33.961 1.00 77.88 808 GLY A CA 1
ATOM 5962 C C . GLY A 1 808 ? -35.969 -0.157 33.673 1.00 77.88 808 GLY A C 1
ATOM 5963 O O . GLY A 1 808 ? -36.344 -0.416 32.531 1.00 77.88 808 GLY A O 1
ATOM 5964 N N . ALA A 1 809 ? -36.014 -1.062 34.660 1.00 81.44 809 ALA A N 1
ATOM 5965 C CA . ALA A 1 809 ? -36.669 -2.359 34.510 1.00 81.44 809 ALA A CA 1
ATOM 5966 C C . ALA A 1 809 ? -38.116 -2.206 34.009 1.00 81.44 809 ALA A C 1
ATOM 5968 O O . ALA A 1 809 ? -38.852 -1.310 34.425 1.00 81.44 809 ALA A O 1
ATOM 5969 N N . ASN A 1 810 ? -38.515 -3.095 33.099 1.00 80.12 810 ASN A N 1
ATOM 5970 C CA . ASN A 1 810 ? -39.832 -3.058 32.474 1.00 80.12 810 ASN A CA 1
ATOM 5971 C C . ASN A 1 810 ? -40.926 -3.362 33.516 1.00 80.12 810 ASN A C 1
ATOM 5973 O O . ASN A 1 810 ? -40.942 -4.449 34.094 1.00 80.12 810 ASN A O 1
ATOM 5977 N N . LEU A 1 811 ? -41.859 -2.426 33.728 1.00 82.62 811 LEU A N 1
ATOM 5978 C CA . LEU A 1 811 ? -42.979 -2.579 34.669 1.00 82.62 811 LEU A CA 1
ATOM 5979 C C . LEU A 1 811 ? -43.788 -3.854 34.404 1.00 82.62 811 LEU A C 1
ATOM 5981 O O . LEU A 1 811 ? -44.144 -4.577 35.333 1.00 82.62 811 LEU A O 1
ATOM 5985 N N . SER A 1 812 ? -44.018 -4.174 33.131 1.00 85.25 812 SER A N 1
ATOM 5986 C CA . SER A 1 812 ? -44.745 -5.373 32.714 1.00 85.25 812 SER A CA 1
ATOM 5987 C C . SER A 1 812 ? -43.999 -6.655 33.080 1.00 85.25 812 SER A C 1
ATOM 5989 O O . SER A 1 812 ? -44.633 -7.645 33.431 1.00 85.25 812 SER A O 1
ATOM 5991 N N . ALA A 1 813 ? -42.662 -6.642 33.053 1.00 83.31 813 ALA A N 1
ATOM 5992 C CA . ALA A 1 813 ? -41.843 -7.769 33.498 1.00 83.31 813 ALA A CA 1
ATOM 5993 C C . ALA A 1 813 ? -41.924 -7.946 35.025 1.00 83.31 813 ALA A C 1
ATOM 5995 O O . ALA A 1 813 ? -42.130 -9.057 35.509 1.00 83.31 813 ALA A O 1
ATOM 5996 N N . ILE A 1 814 ? -41.856 -6.848 35.789 1.00 84.81 814 ILE A N 1
ATOM 5997 C CA . ILE A 1 814 ? -41.995 -6.868 37.257 1.00 84.81 814 ILE A CA 1
ATOM 5998 C C . ILE A 1 814 ? -43.356 -7.454 37.667 1.00 84.81 814 ILE A C 1
ATOM 6000 O O . ILE A 1 814 ? -43.426 -8.293 38.570 1.00 84.81 814 ILE A O 1
ATOM 6004 N N . ARG A 1 815 ? -44.436 -7.076 36.968 1.00 86.81 815 ARG A N 1
ATOM 6005 C CA . ARG A 1 815 ? -45.796 -7.588 37.213 1.00 86.81 815 ARG A CA 1
ATOM 6006 C C . ARG A 1 815 ? -45.889 -9.106 37.106 1.00 86.81 815 ARG A C 1
ATOM 6008 O O . ARG A 1 815 ? -46.548 -9.730 37.936 1.00 86.81 815 ARG A O 1
ATOM 6015 N N . VAL A 1 816 ? -45.202 -9.707 36.134 1.00 89.81 816 VAL A N 1
ATOM 6016 C CA . VAL A 1 816 ? -45.278 -11.151 35.847 1.00 89.81 816 VAL A CA 1
ATOM 6017 C C . VAL A 1 816 ? -44.211 -11.992 36.548 1.00 89.81 816 VAL A C 1
ATOM 6019 O O . VAL A 1 816 ? -44.091 -13.177 36.244 1.00 89.81 816 VAL A O 1
ATOM 6022 N N . LEU A 1 817 ? -43.448 -11.415 37.485 1.00 89.12 817 LEU A N 1
ATOM 6023 C CA . LEU A 1 817 ? -42.492 -12.166 38.299 1.00 89.12 817 LEU A CA 1
ATOM 6024 C C . LEU A 1 817 ? -43.165 -13.419 38.899 1.00 89.12 817 LEU A C 1
ATOM 6026 O O . LEU A 1 817 ? -44.218 -13.310 39.535 1.00 89.12 817 LEU A O 1
ATOM 6030 N N . PRO A 1 818 ? -42.605 -14.617 38.733 1.00 88.44 818 PRO A N 1
ATOM 6031 C CA . PRO A 1 818 ? -43.318 -15.824 39.120 1.00 88.44 818 PRO A CA 1
ATOM 6032 C C . PRO A 1 818 ? -43.361 -15.989 40.653 1.00 88.44 818 PRO A C 1
ATOM 6034 O O . PRO A 1 818 ? -42.570 -15.394 41.393 1.00 88.44 818 PRO A O 1
ATOM 6037 N N . SER A 1 819 ? -44.360 -16.720 41.158 1.00 86.31 819 SER A N 1
ATOM 6038 C CA . SER A 1 819 ? -44.741 -16.724 42.584 1.00 86.31 819 SER A CA 1
ATOM 6039 C C . SER A 1 819 ? -43.686 -17.327 43.517 1.00 86.31 819 SER A C 1
ATOM 6041 O O . SER A 1 819 ? -43.688 -17.036 44.711 1.00 86.31 819 SER A O 1
ATOM 6043 N N . GLN A 1 820 ? -42.749 -18.120 42.989 1.00 89.75 820 GLN A N 1
ATOM 6044 C CA . GLN A 1 820 ? -41.625 -18.666 43.752 1.00 89.75 820 GLN A CA 1
ATOM 6045 C C . GLN A 1 820 ? -40.614 -17.610 44.226 1.00 89.75 820 GLN A C 1
ATOM 6047 O O . GLN A 1 820 ? -39.778 -17.927 45.077 1.00 89.75 820 GLN A O 1
ATOM 6052 N N . ILE A 1 821 ? -40.650 -16.392 43.672 1.00 92.44 821 ILE A N 1
ATOM 6053 C CA . ILE A 1 821 ? -39.774 -15.291 44.076 1.00 92.44 821 ILE A CA 1
ATOM 6054 C C . ILE A 1 821 ? -40.197 -14.822 45.468 1.00 92.44 821 ILE A C 1
ATOM 6056 O O . ILE A 1 821 ? -41.222 -14.167 45.642 1.00 92.44 821 ILE A O 1
ATOM 6060 N N . SER A 1 822 ? -39.391 -15.159 46.470 1.00 89.31 822 SER A N 1
ATOM 6061 C CA . SER A 1 822 ? -39.660 -14.863 47.880 1.00 89.31 822 SER A CA 1
ATOM 6062 C C . SER A 1 822 ? -38.942 -13.609 48.380 1.00 89.31 822 SER A C 1
ATOM 6064 O O . SER A 1 822 ? -39.246 -13.117 49.472 1.00 89.31 822 SER A O 1
ATOM 6066 N N . ARG A 1 823 ? -37.998 -13.085 47.587 1.00 91.00 823 ARG A N 1
ATOM 6067 C CA . ARG A 1 823 ? -37.214 -11.891 47.899 1.00 91.00 823 ARG A CA 1
ATOM 6068 C C . ARG A 1 823 ? -37.046 -11.002 46.670 1.00 91.00 823 ARG A C 1
ATOM 6070 O O . ARG A 1 823 ? -36.640 -11.482 45.613 1.00 91.00 823 ARG A O 1
ATOM 6077 N N . ILE A 1 824 ? -37.291 -9.704 46.829 1.00 91.12 824 ILE A N 1
ATOM 6078 C CA . ILE A 1 824 ? -36.937 -8.692 45.830 1.00 91.12 824 ILE A CA 1
ATOM 6079 C C . ILE A 1 824 ? -35.880 -7.756 46.405 1.00 91.12 824 ILE A C 1
ATOM 6081 O O . ILE A 1 824 ? -36.028 -7.269 47.520 1.00 91.12 824 ILE A O 1
ATOM 6085 N N . ILE A 1 825 ? -34.824 -7.497 45.641 1.00 89.12 825 ILE A N 1
ATOM 6086 C CA . ILE A 1 825 ? -33.828 -6.474 45.956 1.00 89.12 825 ILE A CA 1
ATOM 6087 C C . ILE A 1 825 ? -34.022 -5.318 44.977 1.00 89.12 825 ILE A C 1
ATOM 6089 O O . ILE A 1 825 ? -34.080 -5.525 43.767 1.00 89.12 825 ILE A O 1
ATOM 6093 N N . ILE A 1 826 ? -34.143 -4.104 45.493 1.00 87.25 826 ILE A N 1
ATOM 6094 C CA . ILE A 1 826 ? -34.337 -2.886 44.707 1.00 87.25 826 ILE A CA 1
ATOM 6095 C C . ILE A 1 826 ? -33.005 -2.140 44.645 1.00 87.25 826 ILE A C 1
ATOM 6097 O O . ILE A 1 826 ? -32.408 -1.905 45.693 1.00 87.25 826 ILE A O 1
ATOM 6101 N N . ASN A 1 827 ? -32.569 -1.756 43.440 1.00 85.69 827 ASN A N 1
ATOM 6102 C CA . ASN A 1 827 ? -31.408 -0.883 43.236 1.00 85.69 827 ASN A CA 1
ATOM 6103 C C . ASN A 1 827 ? -31.797 0.612 43.208 1.00 85.69 827 ASN A C 1
ATOM 6105 O O . ASN A 1 827 ? -32.945 0.943 42.894 1.00 85.69 827 ASN A O 1
ATOM 6109 N N . PRO A 1 828 ? -30.873 1.541 43.523 1.00 79.75 828 PRO A N 1
ATOM 6110 C CA . PRO A 1 828 ? -31.156 2.979 43.522 1.00 79.75 828 PRO A CA 1
ATOM 6111 C C . PRO A 1 828 ? -31.628 3.466 42.150 1.00 79.75 828 PRO A C 1
ATOM 6113 O O . PRO A 1 828 ? -31.045 3.071 41.148 1.00 79.75 828 PRO A O 1
ATOM 6116 N N . GLY A 1 829 ? -32.633 4.348 42.094 1.00 80.38 829 GLY A N 1
ATOM 6117 C CA . GLY A 1 829 ? -33.106 4.956 40.837 1.00 80.38 829 GLY A CA 1
ATOM 6118 C C . GLY A 1 829 ? -34.301 4.268 40.161 1.00 80.38 829 GLY A C 1
ATOM 6119 O O . GLY A 1 829 ? -34.563 4.513 38.983 1.00 80.38 829 GLY A O 1
ATOM 6120 N N . LEU A 1 830 ? -35.046 3.411 40.871 1.00 80.75 830 LEU A N 1
ATOM 6121 C CA . LEU A 1 830 ? -36.328 2.903 40.371 1.00 80.75 830 LEU A CA 1
ATOM 6122 C C . LEU A 1 830 ? -37.388 4.013 40.269 1.00 80.75 830 LEU A C 1
ATOM 6124 O O . LEU A 1 830 ? -37.520 4.854 41.157 1.00 80.75 830 LEU A O 1
ATOM 6128 N N . SER A 1 831 ? -38.206 3.953 39.215 1.00 81.44 831 SER A N 1
ATOM 6129 C CA . SER A 1 831 ? -39.401 4.795 39.076 1.00 81.44 831 SER A CA 1
ATOM 6130 C C . SER A 1 831 ? -40.433 4.489 40.166 1.00 81.44 831 SER A C 1
ATOM 6132 O O . SER A 1 831 ? -40.560 3.335 40.582 1.00 81.44 831 SER A O 1
ATOM 6134 N N . VAL A 1 832 ? -41.241 5.484 40.540 1.00 78.56 832 VAL A N 1
ATOM 6135 C CA . VAL A 1 832 ? -42.326 5.345 41.530 1.00 78.56 832 VAL A CA 1
ATOM 6136 C C . VAL A 1 832 ? -43.305 4.221 41.169 1.00 78.56 832 VAL A C 1
ATOM 6138 O O . VAL A 1 832 ? -43.717 3.465 42.046 1.00 78.56 832 VAL A O 1
ATOM 6141 N N . ASP A 1 833 ? -43.632 4.049 39.887 1.00 82.25 833 ASP A N 1
ATOM 6142 C CA . ASP A 1 833 ? -44.543 2.984 39.454 1.00 82.25 833 ASP A CA 1
ATOM 6143 C C . ASP A 1 833 ? -43.930 1.592 39.638 1.00 82.25 833 ASP A C 1
ATOM 6145 O O . ASP A 1 833 ? -44.589 0.693 40.152 1.00 82.25 833 ASP A O 1
ATOM 6149 N N . ALA A 1 834 ? -42.642 1.423 39.324 1.00 80.88 834 ALA A N 1
ATOM 6150 C CA . ALA A 1 834 ? -41.934 0.159 39.549 1.00 80.88 834 ALA A CA 1
ATOM 6151 C C . ALA A 1 834 ? -41.898 -0.206 41.037 1.00 80.88 834 ALA A C 1
ATOM 6153 O O . ALA A 1 834 ? -42.100 -1.360 41.404 1.00 80.88 834 ALA A O 1
ATOM 6154 N N . VAL A 1 835 ? -41.695 0.790 41.899 1.00 81.44 835 VAL A N 1
ATOM 6155 C CA . VAL A 1 835 ? -41.766 0.625 43.353 1.00 81.44 835 VAL A CA 1
ATOM 6156 C C . VAL A 1 835 ? -43.164 0.182 43.780 1.00 81.44 835 VAL A C 1
ATOM 6158 O O . VAL A 1 835 ? -43.282 -0.751 44.570 1.00 81.44 835 VAL A O 1
ATOM 6161 N N . ARG A 1 836 ? -44.221 0.810 43.250 1.00 84.50 836 ARG A N 1
ATOM 6162 C CA . ARG A 1 836 ? -45.614 0.453 43.558 1.00 84.50 836 ARG A CA 1
ATOM 6163 C C . ARG A 1 836 ? -45.912 -1.002 43.191 1.00 84.50 836 ARG A C 1
ATOM 6165 O O . ARG A 1 836 ? -46.495 -1.714 44.001 1.00 84.50 836 ARG A O 1
ATOM 6172 N N . GLU A 1 837 ? -45.460 -1.455 42.024 1.00 86.31 837 GLU A N 1
ATOM 6173 C CA . GLU A 1 837 ? -45.620 -2.847 41.575 1.00 86.31 837 GLU A CA 1
ATOM 6174 C C . GLU A 1 837 ? -44.860 -3.844 42.456 1.00 86.31 837 GLU A C 1
ATOM 6176 O O . GLU A 1 837 ? -45.373 -4.913 42.784 1.00 86.31 837 GLU A O 1
ATOM 6181 N N . VAL A 1 838 ? -43.644 -3.494 42.887 1.00 84.50 838 VAL A N 1
ATOM 6182 C CA . VAL A 1 838 ? -42.865 -4.334 43.805 1.00 84.50 838 VAL A CA 1
ATOM 6183 C C . VAL A 1 838 ? -43.536 -4.409 45.184 1.00 84.50 838 VAL A C 1
ATOM 6185 O O . VAL A 1 838 ? -43.648 -5.499 45.741 1.00 84.50 838 VAL A O 1
ATOM 6188 N N . LEU A 1 839 ? -44.028 -3.284 45.717 1.00 83.75 839 LEU A N 1
ATOM 6189 C CA . LEU A 1 839 ? -44.726 -3.211 47.010 1.00 83.75 839 LEU A CA 1
ATOM 6190 C C . LEU A 1 839 ? -46.109 -3.876 46.990 1.00 83.75 839 LEU A C 1
ATOM 6192 O O . LEU A 1 839 ? -46.575 -4.340 48.025 1.00 83.75 839 LEU A O 1
ATOM 6196 N N . ALA A 1 840 ? -46.770 -3.970 45.833 1.00 83.81 840 ALA A N 1
ATOM 6197 C CA . ALA A 1 840 ? -48.032 -4.701 45.702 1.00 83.81 840 ALA A CA 1
ATOM 6198 C C . ALA A 1 840 ? -47.873 -6.208 45.987 1.00 83.81 840 ALA A C 1
ATOM 6200 O O . ALA A 1 840 ? -48.856 -6.908 46.238 1.00 83.81 840 ALA A O 1
ATOM 6201 N N . ARG A 1 841 ? -46.638 -6.725 45.981 1.00 79.75 841 ARG A N 1
ATOM 6202 C CA . ARG A 1 841 ? -46.339 -8.120 46.303 1.00 79.75 841 ARG A CA 1
ATOM 6203 C C . ARG A 1 841 ? -46.092 -8.289 47.800 1.00 79.75 841 ARG A C 1
ATOM 6205 O O . ARG A 1 841 ? -45.195 -7.672 48.368 1.00 79.75 841 ARG A O 1
ATOM 6212 N N . ASN A 1 842 ? -46.817 -9.212 48.433 1.00 80.94 842 ASN A N 1
ATOM 6213 C CA . ASN A 1 842 ? -46.629 -9.601 49.841 1.00 80.94 842 ASN A CA 1
ATOM 6214 C C . ASN A 1 842 ? -45.359 -10.456 50.056 1.00 80.94 842 ASN A C 1
ATOM 6216 O O . ASN A 1 842 ? -45.422 -11.587 50.535 1.00 80.94 842 ASN A O 1
ATOM 6220 N N . ILE A 1 843 ? -44.195 -9.936 49.669 1.00 85.69 843 ILE A N 1
ATOM 6221 C CA . ILE A 1 843 ? -42.887 -10.592 49.787 1.00 85.69 843 ILE A CA 1
ATOM 6222 C C . ILE A 1 843 ? -41.860 -9.656 50.426 1.00 85.69 843 ILE A C 1
ATOM 6224 O O . ILE A 1 843 ? -42.087 -8.452 50.548 1.00 85.69 843 ILE A O 1
ATOM 6228 N N . ARG A 1 844 ? -40.730 -10.222 50.865 1.00 85.50 844 ARG A N 1
ATOM 6229 C CA . ARG A 1 844 ? -39.647 -9.469 51.509 1.00 85.50 844 ARG A CA 1
ATOM 6230 C C . ARG A 1 844 ? -38.922 -8.608 50.477 1.00 85.50 844 ARG A C 1
ATOM 6232 O O . ARG A 1 844 ? -38.469 -9.132 49.457 1.00 85.50 844 ARG A O 1
ATOM 6239 N N . ILE A 1 845 ? -38.773 -7.320 50.776 1.00 87.94 845 ILE A N 1
ATOM 6240 C CA . ILE A 1 845 ? -38.094 -6.353 49.909 1.00 87.94 845 ILE A CA 1
ATOM 6241 C C . ILE A 1 845 ? -36.832 -5.847 50.610 1.00 87.94 845 ILE A C 1
ATOM 6243 O O . ILE A 1 845 ? -36.879 -5.440 51.765 1.00 87.94 845 ILE A O 1
ATOM 6247 N N . GLU A 1 846 ? -35.697 -5.856 49.926 1.00 86.75 846 GLU A N 1
ATOM 6248 C CA . GLU A 1 846 ? -34.423 -5.336 50.428 1.00 86.75 846 GLU A CA 1
ATOM 6249 C C . GLU A 1 846 ? -33.939 -4.194 49.527 1.00 86.75 846 GLU A C 1
ATOM 6251 O O . GLU A 1 846 ? -34.200 -4.178 48.326 1.00 86.75 846 GLU A O 1
ATOM 6256 N N . LEU A 1 847 ? -33.243 -3.223 50.111 1.00 82.88 847 LEU A N 1
ATOM 6257 C CA . LEU A 1 847 ? -32.570 -2.157 49.370 1.00 82.88 847 LEU A CA 1
ATOM 6258 C C . LEU A 1 847 ? -31.101 -2.550 49.217 1.00 82.88 847 LEU A C 1
ATOM 6260 O O . LEU A 1 847 ? -30.477 -2.956 50.196 1.00 82.88 847 LEU A O 1
ATOM 6264 N N . SER A 1 848 ? -30.537 -2.438 48.016 1.00 81.44 848 SER A N 1
ATOM 6265 C CA . SER A 1 848 ? -29.153 -2.864 47.756 1.00 81.44 848 SER A CA 1
ATOM 6266 C C . SER A 1 848 ? -28.080 -1.874 48.215 1.00 81.44 848 SER A C 1
ATOM 6268 O O . SER A 1 848 ? -26.891 -2.162 48.107 1.00 81.44 848 SER A O 1
ATOM 6270 N N . SER A 1 849 ? -28.470 -0.693 48.703 1.00 78.75 849 SER A N 1
ATOM 6271 C CA . SER A 1 849 ? -27.544 0.373 49.104 1.00 78.75 849 SER A CA 1
ATOM 6272 C C . SER A 1 849 ? -28.019 1.055 50.396 1.00 78.75 849 SER A C 1
ATOM 6274 O O . SER A 1 849 ? -29.180 0.892 50.786 1.00 78.75 849 SER A O 1
ATOM 6276 N N . PRO A 1 850 ? -27.156 1.830 51.079 1.00 72.19 850 PRO A N 1
ATOM 6277 C CA . PRO A 1 850 ? -27.554 2.611 52.247 1.00 72.19 850 PRO A CA 1
ATOM 6278 C C . PRO A 1 850 ? -28.703 3.579 51.939 1.00 72.19 850 PRO A C 1
ATOM 6280 O O . PRO A 1 850 ? -28.852 4.036 50.804 1.00 72.19 850 PRO A O 1
ATOM 6283 N N . LYS A 1 851 ? -29.476 3.940 52.974 1.00 70.62 851 LYS A N 1
ATOM 6284 C CA . LYS A 1 851 ? -30.676 4.800 52.884 1.00 70.62 851 LYS A CA 1
ATOM 6285 C C . LYS A 1 851 ? -30.472 6.099 52.089 1.00 70.62 851 LYS A C 1
ATOM 6287 O O . LYS A 1 851 ? -31.411 6.575 51.471 1.00 70.62 851 LYS A O 1
ATOM 6292 N N . GLU A 1 852 ? -29.257 6.640 52.093 1.00 74.94 852 GLU A N 1
ATOM 6293 C CA . GLU A 1 852 ? -28.871 7.896 51.433 1.00 74.94 852 GLU A CA 1
ATOM 6294 C C . GLU A 1 852 ? -28.973 7.839 49.902 1.00 74.94 852 GLU A C 1
ATOM 6296 O O . GLU A 1 852 ? -29.120 8.871 49.259 1.00 74.94 852 GLU A O 1
ATOM 6301 N N . HIS A 1 853 ? -28.957 6.639 49.316 1.00 72.62 853 HIS A N 1
ATOM 6302 C CA . HIS A 1 853 ? -29.067 6.441 47.869 1.00 72.62 853 HIS A CA 1
ATOM 6303 C C . HIS A 1 853 ? -30.523 6.321 47.385 1.00 72.62 853 HIS A C 1
ATOM 6305 O O . HIS A 1 853 ? -30.767 6.185 46.187 1.00 72.62 853 HIS A O 1
ATOM 6311 N N . TYR A 1 854 ? -31.502 6.354 48.296 1.00 75.12 854 TYR A N 1
ATOM 6312 C CA . TYR A 1 854 ? -32.923 6.213 47.982 1.00 75.12 854 TYR A CA 1
ATOM 6313 C C . TYR A 1 854 ? -33.698 7.453 48.413 1.00 75.12 854 TYR A C 1
ATOM 6315 O O . TYR A 1 854 ? -33.366 8.110 49.398 1.00 75.12 854 TYR A O 1
ATOM 6323 N N . SER A 1 855 ? -34.788 7.752 47.706 1.00 79.12 855 SER A N 1
ATOM 6324 C CA . SER A 1 855 ? -35.724 8.762 48.190 1.00 79.12 855 SER A CA 1
ATOM 6325 C C . SER A 1 855 ? -36.298 8.325 49.540 1.00 79.12 855 SER A C 1
ATOM 6327 O O . SER A 1 855 ? -36.598 7.146 49.755 1.00 79.12 855 SER A O 1
ATOM 6329 N N . PHE A 1 856 ? -36.484 9.280 50.455 1.00 74.50 856 PHE A N 1
ATOM 6330 C CA . PHE A 1 856 ? -37.042 8.998 51.780 1.00 74.50 856 PHE A CA 1
ATOM 6331 C C . PHE A 1 856 ? -38.389 8.263 51.689 1.00 74.50 856 PHE A C 1
ATOM 6333 O O . PHE A 1 856 ? -38.630 7.314 52.429 1.00 74.50 856 PHE A O 1
ATOM 6340 N N . ALA A 1 857 ? -39.226 8.644 50.717 1.00 76.69 857 ALA A N 1
ATOM 6341 C CA . ALA A 1 857 ? -40.510 8.004 50.448 1.00 76.69 857 ALA A CA 1
ATOM 6342 C C . ALA A 1 857 ? -40.377 6.511 50.094 1.00 76.69 857 ALA A C 1
ATOM 6344 O O . ALA A 1 857 ? -41.146 5.697 50.599 1.00 76.69 857 ALA A O 1
ATOM 6345 N N . LEU A 1 858 ? -39.396 6.138 49.263 1.00 78.25 858 LEU A N 1
ATOM 6346 C CA . LEU A 1 858 ? -39.136 4.742 48.905 1.00 78.25 858 LEU A CA 1
ATOM 6347 C C . LEU A 1 858 ? -38.624 3.946 50.107 1.00 78.25 858 LEU A C 1
ATOM 6349 O O . LEU A 1 858 ? -39.129 2.860 50.389 1.00 78.25 858 LEU A O 1
ATOM 6353 N N . TRP A 1 859 ? -37.647 4.494 50.830 1.00 79.25 859 TRP A N 1
ATOM 6354 C CA . TRP A 1 859 ? -37.099 3.845 52.018 1.00 79.25 859 TRP A CA 1
ATOM 6355 C C . TRP A 1 859 ? -38.183 3.586 53.072 1.00 79.25 859 TRP A C 1
ATOM 6357 O O . TRP A 1 859 ? -38.302 2.472 53.586 1.00 79.25 859 TRP A O 1
ATOM 6367 N N . ASP A 1 860 ? -39.020 4.587 53.346 1.00 78.75 860 ASP A N 1
ATOM 6368 C CA . ASP A 1 860 ? -40.098 4.487 54.326 1.00 78.75 860 ASP A CA 1
ATOM 6369 C C . ASP A 1 860 ? -41.219 3.536 53.869 1.00 78.75 860 ASP A C 1
ATOM 6371 O O . ASP A 1 860 ? -41.724 2.744 54.666 1.00 78.75 860 ASP A O 1
ATOM 6375 N N . ALA A 1 861 ? -41.562 3.529 52.575 1.00 81.81 861 ALA A N 1
ATOM 6376 C CA . ALA A 1 861 ? -42.535 2.591 52.017 1.00 81.81 861 ALA A CA 1
ATOM 6377 C C . ALA A 1 861 ? -42.066 1.130 52.125 1.00 81.81 861 ALA A C 1
ATOM 6379 O O . ALA A 1 861 ? -42.827 0.273 52.575 1.00 81.81 861 ALA A O 1
ATOM 6380 N N . VAL A 1 862 ? -40.802 0.845 51.787 1.00 81.44 862 VAL A N 1
ATOM 6381 C CA . VAL A 1 862 ? -40.207 -0.497 51.929 1.00 81.44 862 VAL A CA 1
ATOM 6382 C C . VAL A 1 862 ? -40.147 -0.916 53.396 1.00 81.44 862 VAL A C 1
ATOM 6384 O O . VAL A 1 862 ? -40.480 -2.056 53.727 1.00 81.44 862 VAL A O 1
ATOM 6387 N N . ARG A 1 863 ? -39.787 0.005 54.299 1.00 81.94 863 ARG A N 1
ATOM 6388 C CA . ARG A 1 863 ? -39.775 -0.254 55.742 1.00 81.94 863 ARG A CA 1
ATOM 6389 C C . ARG A 1 863 ? -41.167 -0.626 56.255 1.00 81.94 863 ARG A C 1
ATOM 6391 O O . ARG A 1 863 ? -41.311 -1.681 56.869 1.00 81.94 863 ARG A O 1
ATOM 6398 N N . ARG A 1 864 ? -42.190 0.191 55.965 1.00 81.25 864 ARG A N 1
ATOM 6399 C CA . ARG A 1 864 ? -43.589 -0.066 56.358 1.00 81.25 864 ARG A CA 1
ATOM 6400 C C . ARG A 1 864 ? -44.111 -1.387 55.793 1.00 81.25 864 ARG A C 1
ATOM 6402 O O . ARG A 1 864 ? -44.753 -2.148 56.517 1.00 81.25 864 ARG A O 1
ATOM 6409 N N . HIS A 1 865 ? -43.800 -1.683 54.532 1.00 85.44 865 HIS A N 1
ATOM 6410 C CA . HIS A 1 865 ? -44.172 -2.939 53.880 1.00 85.44 865 HIS A CA 1
ATOM 6411 C C . HIS A 1 865 ? -43.558 -4.158 54.563 1.00 85.44 865 HIS A C 1
ATOM 6413 O O . HIS A 1 865 ? -44.273 -5.095 54.908 1.00 85.44 865 HIS A O 1
ATOM 6419 N N . ASN A 1 866 ? -42.252 -4.134 54.832 1.00 81.81 866 ASN A N 1
ATOM 6420 C CA . ASN A 1 866 ? -41.583 -5.242 55.510 1.00 81.81 866 ASN A CA 1
ATOM 6421 C C . ASN A 1 866 ? -42.122 -5.457 56.930 1.00 81.81 866 ASN A C 1
ATOM 6423 O O . ASN A 1 866 ? -42.359 -6.600 57.312 1.00 81.81 866 ASN A O 1
ATOM 6427 N N . THR A 1 867 ? -42.407 -4.388 57.684 1.00 75.88 867 THR A N 1
ATOM 6428 C CA . THR A 1 867 ? -43.046 -4.498 59.008 1.00 75.88 867 THR A CA 1
ATOM 6429 C C . THR A 1 867 ? -44.447 -5.117 58.916 1.00 75.88 867 THR A C 1
ATOM 6431 O O . THR A 1 867 ? -44.820 -5.937 59.757 1.00 75.88 867 THR A O 1
ATOM 6434 N N . LYS A 1 868 ? -45.218 -4.796 57.868 1.00 74.00 868 LYS A N 1
ATOM 6435 C CA . LYS A 1 868 ? -46.520 -5.426 57.584 1.00 74.00 868 LYS A CA 1
ATOM 6436 C C . LYS A 1 868 ? -46.377 -6.915 57.222 1.00 74.00 868 LYS A C 1
ATOM 6438 O O . LYS A 1 868 ? -47.145 -7.749 57.692 1.00 74.00 868 LYS A O 1
ATOM 6443 N N . CYS A 1 869 ? -45.357 -7.271 56.445 1.00 60.06 869 CYS A N 1
ATOM 6444 C CA . CYS A 1 869 ? -45.033 -8.661 56.110 1.00 60.06 869 CYS A CA 1
ATOM 6445 C C . CYS A 1 869 ? -44.557 -9.481 57.327 1.00 60.06 869 CYS A C 1
ATOM 6447 O O . CYS A 1 869 ? -44.852 -10.673 57.415 1.00 60.06 869 CYS A O 1
ATOM 6449 N N . GLU A 1 870 ? -43.844 -8.871 58.279 1.00 59.75 870 GLU A N 1
ATOM 6450 C CA . GLU A 1 870 ? -43.400 -9.520 59.524 1.00 59.75 870 GLU A CA 1
ATOM 6451 C C . GLU A 1 870 ? -44.532 -9.688 60.549 1.00 59.75 870 GLU A C 1
ATOM 6453 O O . GLU A 1 870 ? -44.623 -10.721 61.219 1.00 59.75 870 GLU A O 1
ATOM 6458 N N . THR A 1 871 ? -45.451 -8.723 60.632 1.00 53.28 871 THR A N 1
ATOM 6459 C CA . THR A 1 871 ? -46.639 -8.809 61.504 1.00 53.28 871 THR A CA 1
ATOM 6460 C C . THR A 1 871 ? -47.638 -9.872 61.039 1.00 53.28 871 THR A C 1
ATOM 6462 O O . THR A 1 871 ? -48.273 -10.514 61.870 1.00 53.28 871 THR A O 1
ATOM 6465 N N . LEU A 1 872 ? -47.704 -10.175 59.737 1.00 50.94 872 LEU A N 1
ATOM 6466 C CA . LEU A 1 872 ? -48.476 -11.312 59.210 1.00 50.94 872 LEU A CA 1
ATOM 6467 C C . LEU A 1 872 ? -47.883 -12.687 59.579 1.00 50.94 872 LEU A C 1
ATOM 6469 O O . LEU A 1 872 ? -48.607 -13.680 59.578 1.00 50.94 872 LEU A O 1
ATOM 6473 N N . LYS A 1 873 ? -46.586 -12.767 59.918 1.00 44.59 873 LYS A N 1
ATOM 6474 C CA . LYS A 1 873 ? -45.910 -14.022 60.304 1.00 44.59 873 LYS A CA 1
ATOM 6475 C C . LYS A 1 873 ? -45.914 -14.299 61.810 1.00 44.59 873 LYS A C 1
ATOM 6477 O O . LYS A 1 873 ? -45.674 -15.431 62.215 1.00 44.59 873 LYS A O 1
ATOM 6482 N N . THR A 1 874 ? -46.205 -13.307 62.648 1.00 36.31 874 THR A N 1
ATOM 6483 C CA . THR A 1 874 ? -46.068 -13.393 64.111 1.00 36.31 874 THR A CA 1
ATOM 6484 C C . THR A 1 874 ? -47.418 -13.557 64.828 1.00 36.31 874 THR A C 1
ATOM 6486 O O . THR A 1 874 ? -47.816 -12.751 65.658 1.00 36.31 874 THR A O 1
ATOM 6489 N N . LYS A 1 875 ? -48.110 -14.677 64.565 1.00 37.34 875 LYS A N 1
ATOM 6490 C CA . LYS A 1 875 ? -49.051 -15.315 65.515 1.00 37.34 875 LYS A CA 1
ATOM 6491 C C . LYS A 1 875 ? -48.349 -16.513 66.190 1.00 37.34 875 LYS A C 1
ATOM 6493 O O . LYS A 1 875 ? -48.666 -17.654 65.881 1.00 37.34 875 LYS A O 1
ATOM 6498 N N . ARG A 1 876 ? -47.351 -16.253 67.051 1.00 33.44 876 ARG A N 1
ATOM 6499 C CA . ARG A 1 876 ? -46.825 -17.097 68.164 1.00 33.44 876 ARG A CA 1
ATOM 6500 C C . ARG A 1 876 ? -45.638 -16.348 68.838 1.00 33.44 876 ARG A C 1
ATOM 6502 O O . ARG A 1 876 ? -44.783 -15.825 68.138 1.00 33.44 876 ARG A O 1
ATOM 6509 N N . TYR A 1 877 ? -45.699 -16.238 70.173 1.00 24.78 877 TYR A N 1
ATOM 6510 C CA . TYR A 1 877 ? -44.926 -15.463 71.192 1.00 24.78 877 TYR A CA 1
ATOM 6511 C C . TYR A 1 877 ? -43.363 -15.561 71.180 1.00 24.78 877 TYR A C 1
ATOM 6513 O O . TYR A 1 877 ? -42.850 -16.436 70.490 1.00 24.78 877 TYR A O 1
ATOM 6521 N N . PRO A 1 878 ? -42.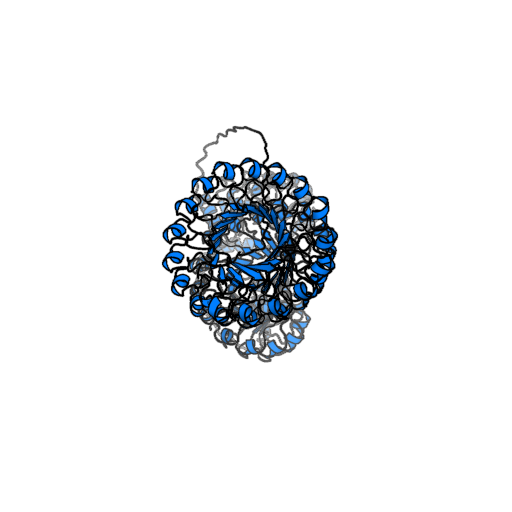594 -14.859 72.069 1.00 41.03 878 PRO A N 1
ATOM 6522 C CA . PRO A 1 878 ? -42.474 -13.410 72.331 1.00 41.03 878 PRO A CA 1
ATOM 6523 C C . PRO A 1 878 ? -41.002 -12.881 72.303 1.00 41.03 878 PRO A C 1
ATOM 6525 O O . PRO A 1 878 ? -40.046 -13.625 72.124 1.00 41.03 878 PRO A O 1
ATOM 6528 N N . ARG A 1 879 ? -40.847 -11.556 72.484 1.00 35.34 879 ARG A N 1
ATOM 6529 C CA . ARG A 1 879 ? -39.606 -10.732 72.449 1.00 35.34 879 ARG A CA 1
ATOM 6530 C C . ARG A 1 879 ? -38.504 -11.101 73.468 1.00 35.34 879 ARG A C 1
ATOM 6532 O O . ARG A 1 879 ? -38.819 -11.634 74.528 1.00 35.34 879 ARG A O 1
ATOM 6539 N N . PRO A 1 880 ? -37.276 -10.571 73.249 1.00 32.25 880 PRO A N 1
ATOM 6540 C CA . PRO A 1 880 ? -36.683 -9.670 74.255 1.00 32.25 880 PRO A CA 1
ATOM 6541 C C . PRO A 1 880 ? -36.054 -8.350 73.725 1.00 32.25 880 PRO A C 1
ATOM 6543 O O . PRO A 1 880 ? -35.382 -8.303 72.701 1.00 32.25 880 PRO A O 1
ATOM 6546 N N . SER A 1 881 ? -36.368 -7.291 74.484 1.00 28.61 881 SER A N 1
ATOM 6547 C CA . SER A 1 881 ? -35.615 -6.127 75.023 1.00 28.61 881 SER A CA 1
ATOM 6548 C C . SER A 1 881 ? -34.276 -5.567 74.476 1.00 28.61 881 SER A C 1
ATOM 6550 O O . SER A 1 881 ? -33.275 -6.270 74.420 1.00 28.61 881 SER A O 1
ATOM 6552 N N . SER A 1 882 ? -34.290 -4.216 74.378 1.00 26.30 882 SER A N 1
ATOM 6553 C CA . SER A 1 882 ? -33.279 -3.192 74.779 1.00 26.30 882 SER A CA 1
ATOM 6554 C C . SER A 1 882 ? -31.975 -3.076 73.958 1.00 26.30 882 SER A C 1
ATOM 6556 O O . SER A 1 882 ? -31.376 -4.068 73.590 1.00 26.30 882 SER A O 1
ATOM 6558 N N . THR A 1 883 ? -31.416 -1.896 73.629 1.00 23.97 883 THR A N 1
ATOM 6559 C CA . THR A 1 883 ? -31.146 -0.728 74.495 1.00 23.97 883 THR A CA 1
ATOM 6560 C C . THR A 1 883 ? -30.678 0.503 73.679 1.00 23.97 883 THR A C 1
ATOM 6562 O O . THR A 1 883 ? -30.192 0.362 72.562 1.00 23.97 883 THR A O 1
ATOM 6565 N N . MET A 1 884 ? -30.714 1.666 74.347 1.00 23.59 884 MET A N 1
ATOM 6566 C CA . MET A 1 884 ? -29.873 2.876 74.209 1.00 23.59 884 MET A CA 1
ATOM 6567 C C . MET A 1 884 ? -30.425 4.159 73.549 1.00 23.59 884 MET A C 1
ATOM 6569 O O . MET A 1 884 ? -30.250 4.468 72.376 1.00 23.59 884 MET A O 1
ATOM 6573 N N . ILE A 1 885 ? -31.017 4.941 74.456 1.00 26.33 885 ILE A N 1
ATOM 6574 C CA . ILE A 1 885 ? -31.051 6.402 74.615 1.00 26.33 885 ILE A CA 1
ATOM 6575 C C . ILE A 1 885 ? -29.663 7.044 74.401 1.00 26.33 885 ILE A C 1
ATOM 6577 O O . ILE A 1 885 ? -28.688 6.515 74.922 1.00 26.33 885 ILE A O 1
ATOM 6581 N N . ILE A 1 886 ? -29.597 8.210 73.729 1.00 24.67 886 ILE A N 1
ATOM 6582 C CA . ILE A 1 886 ? -28.897 9.452 74.155 1.00 24.67 886 ILE A CA 1
ATOM 6583 C C . ILE A 1 886 ? -29.079 10.572 73.097 1.00 24.67 886 ILE A C 1
ATOM 6585 O O . ILE A 1 886 ? -28.997 10.336 71.897 1.00 24.67 886 ILE A O 1
ATOM 6589 N N . LYS A 1 887 ? -29.235 11.808 73.609 1.00 24.80 887 LYS A N 1
ATOM 6590 C CA . LYS A 1 887 ? -29.157 13.145 72.967 1.00 24.80 887 LYS A CA 1
ATOM 6591 C C . LYS A 1 887 ? -30.428 13.759 72.358 1.00 24.80 887 LYS A C 1
ATOM 6593 O O . LYS A 1 887 ? -30.496 14.120 71.190 1.00 24.80 887 LYS A O 1
ATOM 6598 N N . ALA A 1 888 ? -31.365 14.072 73.255 1.00 28.56 888 ALA A N 1
ATOM 6599 C CA . ALA A 1 888 ? -32.231 15.245 73.152 1.00 28.56 888 ALA A CA 1
ATOM 6600 C C . ALA A 1 888 ? -31.596 16.435 73.903 1.00 28.56 888 ALA A C 1
ATOM 6602 O O . ALA A 1 888 ? -31.511 16.393 75.129 1.00 28.56 888 ALA A O 1
ATOM 6603 N N . LYS A 1 889 ? -31.152 17.483 73.186 1.00 28.39 889 LYS A N 1
ATOM 6604 C CA . LYS A 1 889 ? -31.071 18.870 73.717 1.00 28.39 889 LYS A CA 1
ATOM 6605 C C . LYS A 1 889 ? -30.853 19.990 72.679 1.00 28.39 889 LYS A C 1
ATOM 6607 O O . LYS A 1 889 ? -30.550 21.108 73.069 1.00 28.39 889 LYS A O 1
ATOM 6612 N N . LEU A 1 890 ? -31.054 19.729 71.384 1.00 27.91 890 LEU A N 1
ATOM 6613 C CA . LEU A 1 890 ? -30.977 20.748 70.315 1.00 27.91 890 LEU A CA 1
ATOM 6614 C C . LEU A 1 890 ? -32.262 20.853 69.471 1.00 27.91 890 LEU A C 1
ATOM 6616 O O . LEU A 1 890 ? -32.341 21.633 68.532 1.00 27.91 890 LEU A O 1
ATOM 6620 N N . THR A 1 891 ? -33.299 20.093 69.825 1.00 34.78 891 THR A N 1
ATOM 6621 C CA . THR A 1 891 ? -34.498 19.875 69.001 1.00 34.78 891 THR A CA 1
ATOM 6622 C C . THR A 1 891 ? -35.751 20.605 69.484 1.00 34.78 891 THR A C 1
ATOM 6624 O O . THR A 1 891 ? -36.816 20.405 68.906 1.00 34.78 891 THR A O 1
ATOM 6627 N N . LYS A 1 892 ? -35.680 21.458 70.514 1.00 30.94 892 LYS A N 1
ATOM 6628 C CA . LYS A 1 892 ? -36.895 22.089 71.065 1.00 30.94 892 LYS A CA 1
ATOM 6629 C C . LYS A 1 892 ? -37.357 23.344 70.311 1.00 30.94 892 LYS A C 1
ATOM 6631 O O . LYS A 1 892 ? -38.538 23.650 70.360 1.00 30.94 892 LYS A O 1
ATOM 6636 N N . THR A 1 893 ? -36.478 23.999 69.552 1.00 33.53 893 THR A N 1
ATOM 6637 C CA . THR A 1 893 ? -36.827 25.196 68.758 1.00 33.53 893 THR A CA 1
ATOM 6638 C C . THR A 1 893 ? -37.050 24.867 67.278 1.00 33.53 893 THR A C 1
ATOM 6640 O O . THR A 1 893 ? -37.957 25.408 66.658 1.00 33.53 893 THR A O 1
ATOM 6643 N N . ALA A 1 894 ? -36.304 23.900 66.728 1.00 36.03 894 ALA A N 1
ATOM 6644 C CA . ALA A 1 894 ? -36.481 23.444 65.347 1.00 36.03 894 ALA A CA 1
ATOM 6645 C C . ALA A 1 894 ? -37.714 22.541 65.166 1.00 36.03 894 ALA A C 1
ATOM 6647 O O . ALA A 1 894 ? -38.402 22.665 64.161 1.00 36.03 894 ALA A O 1
ATOM 6648 N N . SER A 1 895 ? -38.055 21.683 66.140 1.00 36.25 895 SER A N 1
ATOM 6649 C CA . SER A 1 895 ? -39.243 20.821 66.012 1.00 36.25 895 SER A CA 1
ATOM 6650 C C . SER A 1 895 ? -40.560 21.582 66.150 1.00 36.25 895 SER A C 1
ATOM 6652 O O . SER A 1 895 ? -41.543 21.142 65.574 1.00 36.25 895 SER A O 1
ATOM 6654 N N . ALA A 1 896 ? -40.598 22.733 66.830 1.00 31.64 896 ALA A N 1
ATOM 6655 C CA . ALA A 1 896 ? -41.803 23.562 66.884 1.00 31.64 896 ALA A CA 1
ATOM 6656 C C . ALA A 1 896 ? -42.126 24.168 65.503 1.00 31.64 896 ALA A C 1
ATOM 6658 O O . ALA A 1 896 ? -43.265 24.079 65.055 1.00 31.64 896 ALA A O 1
ATOM 6659 N N . LEU A 1 897 ? -41.108 24.652 64.781 1.00 36.00 897 LEU A N 1
ATOM 6660 C CA . LEU A 1 897 ? -41.248 25.188 63.420 1.00 36.00 897 LEU A CA 1
ATOM 6661 C C . LEU A 1 897 ? -41.462 24.075 62.376 1.00 36.00 897 LEU A C 1
ATOM 6663 O O . LEU A 1 897 ? -42.284 24.193 61.472 1.00 36.00 897 LEU A O 1
ATOM 6667 N N . GLU A 1 898 ? -40.762 22.948 62.524 1.00 35.91 898 GLU A N 1
ATOM 6668 C CA . GLU A 1 898 ? -40.879 21.798 61.623 1.00 35.91 898 GLU A CA 1
ATOM 6669 C C . GLU A 1 898 ? -42.203 21.039 61.823 1.00 35.91 898 GLU A C 1
ATOM 6671 O O . GLU A 1 898 ? -42.705 20.441 60.878 1.00 35.91 898 GLU A O 1
ATOM 6676 N N . THR A 1 899 ? -42.808 21.093 63.016 1.00 35.31 899 THR A N 1
ATOM 6677 C CA . THR A 1 899 ? -44.167 20.575 63.263 1.00 35.31 899 THR A CA 1
ATOM 6678 C C . THR A 1 899 ? -45.221 21.525 62.692 1.00 35.31 899 THR A C 1
ATOM 6680 O O . THR A 1 899 ? -46.190 21.048 62.114 1.00 35.31 899 THR A O 1
ATOM 6683 N N . GLN A 1 900 ? -44.985 22.844 62.709 1.00 35.12 900 GLN A N 1
ATOM 6684 C CA . GLN A 1 900 ? -45.827 23.821 62.002 1.00 35.12 900 GLN A CA 1
ATOM 6685 C C . GLN A 1 900 ? -45.778 23.649 60.470 1.00 35.12 900 GLN A C 1
ATOM 6687 O O . GLN A 1 900 ? -46.782 23.858 59.803 1.00 35.12 900 GLN A O 1
ATOM 6692 N N . ILE A 1 901 ? -44.648 23.185 59.918 1.00 40.62 901 ILE A N 1
ATOM 6693 C CA . ILE A 1 901 ? -44.482 22.873 58.483 1.00 40.62 901 ILE A CA 1
ATOM 6694 C C . ILE A 1 901 ? -44.961 21.446 58.124 1.00 40.62 901 ILE A C 1
ATOM 6696 O O . ILE A 1 901 ? -45.342 21.188 56.983 1.00 40.62 901 ILE A O 1
ATOM 6700 N N . LYS A 1 902 ? -44.955 20.494 59.071 1.00 33.38 902 LYS A N 1
ATOM 6701 C CA . LYS A 1 902 ? -45.347 19.085 58.835 1.00 33.38 902 LYS A CA 1
ATOM 6702 C C . LYS A 1 902 ? -46.851 18.828 58.914 1.00 33.38 902 LYS A C 1
ATOM 6704 O O . LYS A 1 902 ? -47.303 17.822 58.366 1.00 33.38 902 LYS A O 1
ATOM 6709 N N . THR A 1 903 ? -47.638 19.708 59.525 1.00 36.16 903 THR A N 1
ATOM 6710 C CA . THR A 1 903 ? -49.101 19.668 59.403 1.00 36.16 903 THR A CA 1
ATOM 6711 C C . THR A 1 903 ? -49.557 20.618 58.299 1.00 36.16 903 THR A C 1
ATOM 6713 O O . THR A 1 903 ? -49.587 21.821 58.498 1.00 36.16 903 THR A O 1
ATOM 6716 N N . GLN A 1 904 ? -49.951 20.016 57.167 1.00 40.56 904 GLN A N 1
ATOM 6717 C CA . GLN A 1 904 ? -50.643 20.588 55.998 1.00 40.56 904 GLN A CA 1
ATOM 6718 C C . GLN A 1 904 ? -49.818 21.305 54.931 1.00 40.56 904 GLN A C 1
ATOM 6720 O O . GLN A 1 904 ? -49.513 22.474 55.082 1.00 40.56 904 GLN A O 1
ATOM 6725 N N . ARG A 1 905 ? -49.640 20.646 53.771 1.00 41.81 905 ARG A N 1
ATOM 6726 C CA . ARG A 1 905 ? -49.825 21.250 52.432 1.00 41.81 905 ARG A CA 1
ATOM 6727 C C . ARG A 1 905 ? -50.232 20.166 51.425 1.00 41.81 905 ARG A C 1
ATOM 6729 O O . ARG A 1 905 ? -49.401 19.605 50.713 1.00 41.81 905 ARG A O 1
ATOM 6736 N N . SER A 1 906 ? -51.525 19.860 51.355 1.00 42.59 906 SER A N 1
ATOM 6737 C CA . SER A 1 906 ? -52.143 19.463 50.087 1.00 42.59 906 SER A CA 1
ATOM 6738 C C . SER A 1 906 ? -51.917 20.620 49.112 1.00 42.59 906 SER A C 1
ATOM 6740 O O . SER A 1 906 ? -52.322 21.741 49.398 1.00 42.59 906 SER A O 1
ATOM 6742 N N . ARG A 1 907 ? -51.195 20.395 48.009 1.00 52.69 907 ARG A N 1
ATOM 6743 C CA . ARG A 1 907 ? -51.052 21.401 46.948 1.00 52.69 907 ARG A CA 1
ATOM 6744 C C . ARG A 1 907 ? -52.433 21.628 46.336 1.00 52.69 907 ARG A C 1
ATOM 6746 O O . ARG A 1 907 ? -52.877 20.789 45.560 1.00 52.69 907 ARG A O 1
ATOM 6753 N N . VAL A 1 908 ? -53.103 22.711 46.719 1.00 66.19 908 VAL A N 1
ATOM 6754 C CA . VAL A 1 908 ? -54.365 23.118 46.100 1.00 66.19 908 VAL A CA 1
ATOM 6755 C C . VAL A 1 908 ? -54.037 24.095 44.974 1.00 66.19 908 VAL A C 1
ATOM 6757 O O . VAL A 1 908 ? -53.370 25.112 45.187 1.00 66.19 908 VAL A O 1
ATOM 6760 N N . CYS A 1 909 ? -54.418 23.722 43.756 1.00 76.81 909 CYS A N 1
ATOM 6761 C CA . CYS A 1 909 ? -54.340 24.591 42.590 1.00 76.81 909 CYS A CA 1
ATOM 6762 C C . CYS A 1 909 ? -55.650 25.361 42.477 1.00 76.81 909 CYS A C 1
ATOM 6764 O O . CYS A 1 909 ? -56.708 24.775 42.670 1.00 76.81 909 CYS A O 1
ATOM 6766 N N . VAL A 1 910 ? -55.556 26.649 42.164 1.00 76.62 910 VAL A N 1
ATOM 6767 C CA . VAL A 1 910 ? -56.709 27.542 42.076 1.00 76.62 910 VAL A CA 1
ATOM 6768 C C . VAL A 1 910 ? -56.713 28.172 40.689 1.00 76.62 910 VAL A C 1
ATOM 6770 O O . VAL A 1 910 ? -55.718 28.777 40.276 1.00 76.62 910 VAL A O 1
ATOM 6773 N N . SER A 1 911 ? -57.813 27.987 39.968 1.00 80.44 911 SER A N 1
ATOM 6774 C CA . SER A 1 911 ? -58.030 28.480 38.603 1.00 80.44 911 SER A CA 1
ATOM 6775 C C . SER A 1 911 ? -59.263 29.374 38.469 1.00 80.44 911 SER A C 1
ATOM 6777 O O . SER A 1 911 ? -59.365 30.109 37.493 1.00 80.44 911 SER A O 1
ATOM 6779 N N . SER A 1 912 ? -60.173 29.356 39.444 1.00 80.50 912 SER A N 1
ATOM 6780 C CA . SER A 1 912 ? -61.431 30.107 39.428 1.00 80.50 912 SER A CA 1
ATOM 6781 C C . SER A 1 912 ? -61.804 30.650 40.817 1.00 80.50 912 SER A C 1
ATOM 6783 O O . SER A 1 912 ? -61.181 30.305 41.819 1.00 80.50 912 SER A O 1
ATOM 6785 N N . LEU A 1 913 ? -62.833 31.503 40.887 1.00 77.62 913 LEU A N 1
ATOM 6786 C CA . LEU A 1 913 ? -63.403 31.973 42.159 1.00 77.62 913 LEU A CA 1
ATOM 6787 C C . LEU A 1 913 ? -64.100 30.835 42.933 1.00 77.62 913 LEU A C 1
ATOM 6789 O O . LEU A 1 913 ? -64.095 30.837 44.161 1.00 77.62 913 LEU A O 1
ATOM 6793 N N . GLU A 1 914 ? -64.667 29.851 42.229 1.00 79.81 914 GLU A N 1
ATOM 6794 C CA . GLU A 1 914 ? -65.287 28.664 42.837 1.00 79.81 914 GLU A CA 1
ATOM 6795 C C . GLU A 1 914 ? -64.242 27.834 43.598 1.00 79.81 914 GLU A C 1
ATOM 6797 O O . GLU A 1 914 ? -64.464 27.493 44.757 1.00 79.81 914 GLU A O 1
ATOM 6802 N N . ASP A 1 915 ? -63.045 27.658 43.020 1.00 78.44 915 ASP A N 1
ATOM 6803 C CA . ASP A 1 915 ? -61.925 26.965 43.676 1.00 78.44 915 ASP A CA 1
ATOM 6804 C C . ASP A 1 915 ? -61.490 27.646 44.987 1.00 78.44 915 ASP A C 1
ATOM 6806 O O . ASP A 1 915 ? -60.983 26.980 45.888 1.00 78.44 915 ASP A O 1
ATOM 6810 N N . ILE A 1 916 ? -61.658 28.972 45.092 1.00 77.50 916 ILE A N 1
ATOM 6811 C CA . ILE A 1 916 ? -61.321 29.756 46.292 1.00 77.50 916 ILE A CA 1
ATOM 6812 C C . ILE A 1 916 ? -62.380 29.581 47.374 1.00 77.50 916 ILE A C 1
ATOM 6814 O O . ILE A 1 916 ? -62.032 29.410 48.542 1.00 77.50 916 ILE A O 1
ATOM 6818 N N . ASN A 1 917 ? -63.657 29.592 46.988 1.00 78.12 917 ASN A N 1
ATOM 6819 C CA . ASN A 1 917 ? -64.771 29.375 47.911 1.00 78.12 917 ASN A CA 1
ATOM 6820 C C . ASN A 1 917 ? -64.751 27.960 48.511 1.00 78.12 917 ASN A C 1
ATOM 6822 O O . ASN A 1 917 ? -65.157 27.778 49.658 1.00 78.12 917 ASN A O 1
ATOM 6826 N N . ASP A 1 918 ? -64.213 26.989 47.771 1.00 76.31 918 ASP A N 1
ATOM 6827 C CA . ASP A 1 918 ? -64.074 25.595 48.199 1.00 76.31 918 ASP A CA 1
ATOM 6828 C C . ASP A 1 918 ? -62.758 25.303 48.954 1.00 76.31 918 ASP A C 1
ATOM 6830 O O . ASP A 1 918 ? -62.478 24.149 49.306 1.00 76.31 918 ASP A O 1
ATOM 6834 N N . LEU A 1 919 ? -61.930 26.320 49.245 1.00 75.06 919 LEU A N 1
ATOM 6835 C CA . LEU A 1 919 ? -60.688 26.123 49.997 1.00 75.06 919 LEU A CA 1
ATOM 6836 C C . LEU A 1 919 ? -60.978 25.657 51.436 1.00 75.06 919 LEU A C 1
ATOM 6838 O O . LEU A 1 919 ? -61.681 26.337 52.188 1.00 75.06 919 LEU A O 1
ATOM 6842 N N . PRO A 1 920 ? -60.371 24.541 51.891 1.00 71.19 920 PRO A N 1
ATOM 6843 C CA . PRO A 1 920 ? -60.466 24.137 53.285 1.00 71.19 920 PRO A CA 1
ATOM 6844 C C . PRO A 1 920 ? -59.951 25.252 54.216 1.00 71.19 920 PRO A C 1
ATOM 6846 O O . PRO A 1 920 ? -58.892 25.823 53.942 1.00 71.19 920 PRO A O 1
ATOM 6849 N N . PRO A 1 921 ? -60.594 25.498 55.375 1.00 67.56 921 PRO A N 1
ATOM 6850 C CA . PRO A 1 921 ? -60.284 26.627 56.265 1.00 67.56 921 PRO A CA 1
ATOM 6851 C C . PRO A 1 921 ? -58.885 26.589 56.909 1.00 67.56 921 PRO A C 1
ATOM 6853 O O . PRO A 1 921 ? -58.551 27.451 57.711 1.00 67.56 921 PRO A O 1
ATOM 6856 N N . GLN A 1 922 ? -58.062 25.589 56.591 1.00 68.44 922 GLN A N 1
ATOM 6857 C CA . GLN A 1 922 ? -56.712 25.417 57.124 1.00 68.44 922 GLN A CA 1
ATOM 6858 C C . GLN A 1 922 ? -55.618 25.569 56.038 1.00 68.44 922 GLN A C 1
ATOM 6860 O O . GLN A 1 922 ? -54.432 25.440 56.326 1.00 68.44 922 GLN A O 1
ATOM 6865 N N . VAL A 1 923 ? -55.979 25.848 54.775 1.00 75.94 923 VAL A N 1
ATOM 6866 C CA . VAL A 1 923 ? -54.994 26.016 53.692 1.00 75.94 923 VAL A CA 1
ATOM 6867 C C . VAL A 1 923 ? -54.219 27.321 53.857 1.00 75.94 923 VAL A C 1
ATOM 6869 O O . VAL A 1 923 ? -54.797 28.397 53.782 1.00 75.94 923 VAL A O 1
ATOM 6872 N N . SER A 1 924 ? -52.895 27.206 53.999 1.00 75.06 924 SER A N 1
ATOM 6873 C CA . SER A 1 924 ? -51.962 28.342 54.042 1.00 75.06 924 SER A CA 1
ATOM 6874 C C . SER A 1 924 ? -51.198 28.585 52.740 1.00 75.06 924 SER A C 1
ATOM 6876 O O . SER A 1 924 ? -50.492 29.581 52.610 1.00 75.06 924 SER A O 1
ATOM 6878 N N . PHE A 1 925 ? -51.311 27.683 51.757 1.00 78.38 925 PHE A N 1
ATOM 6879 C CA . PHE A 1 925 ? -50.570 27.789 50.501 1.00 78.38 925 PHE A CA 1
ATOM 6880 C C . PHE A 1 925 ? -51.324 27.288 49.288 1.00 78.38 925 PHE A C 1
ATOM 6882 O O . PHE A 1 925 ? -51.820 26.160 49.276 1.00 78.38 925 PHE A O 1
ATOM 6889 N N . VAL A 1 926 ? -51.289 28.096 48.232 1.00 82.25 926 VAL A N 1
ATOM 6890 C CA . VAL A 1 926 ? -51.977 27.826 46.969 1.00 82.25 926 VAL A CA 1
ATOM 6891 C C . VAL A 1 926 ? -51.065 28.052 45.765 1.00 82.25 926 VAL A C 1
ATOM 6893 O O . VAL A 1 926 ? -50.109 28.831 45.807 1.00 82.25 926 VAL A O 1
ATOM 6896 N N . THR A 1 927 ? -51.350 27.341 44.673 1.00 82.06 927 THR A N 1
ATOM 6897 C CA . THR A 1 927 ? -50.723 27.584 43.364 1.00 82.06 927 THR A CA 1
ATOM 6898 C C . THR A 1 927 ? -51.741 28.188 42.402 1.00 82.06 927 THR A C 1
ATOM 6900 O O . THR A 1 927 ? -52.757 27.558 42.116 1.00 82.06 927 THR A O 1
ATOM 6903 N N . ILE A 1 928 ? -51.448 29.383 41.896 1.00 82.75 928 ILE A N 1
ATOM 6904 C CA . ILE A 1 928 ? -52.322 30.181 41.034 1.00 82.75 928 ILE A CA 1
ATOM 6905 C C . ILE A 1 928 ? -52.087 29.828 39.564 1.00 82.75 928 ILE A C 1
ATOM 6907 O O . ILE A 1 928 ? -50.947 29.881 39.092 1.00 82.75 928 ILE A O 1
ATOM 6911 N N . GLN A 1 929 ? -53.156 29.467 38.853 1.00 84.94 929 GLN A N 1
ATOM 6912 C CA . GLN A 1 929 ? -53.137 29.159 37.419 1.00 84.94 929 GLN A CA 1
ATOM 6913 C C . GLN A 1 929 ? -53.316 30.425 36.548 1.00 84.94 929 GLN A C 1
ATOM 6915 O O . GLN A 1 929 ? -53.780 31.446 37.057 1.00 84.94 929 GLN A O 1
ATOM 6920 N N . PRO A 1 930 ? -52.946 30.391 35.251 1.00 78.81 930 PRO A N 1
ATOM 6921 C CA . PRO A 1 930 ? -52.908 31.577 34.380 1.00 78.81 930 PRO A CA 1
ATOM 6922 C C . PRO A 1 930 ? -54.256 32.273 34.168 1.00 78.81 930 PRO A C 1
ATOM 6924 O O . PRO A 1 930 ? -54.279 33.489 34.004 1.00 78.81 930 PRO A O 1
ATOM 6927 N N . ASP A 1 931 ? -55.355 31.516 34.203 1.00 77.56 931 ASP A N 1
ATOM 6928 C CA . ASP A 1 931 ? -56.698 31.987 33.835 1.00 77.56 931 ASP A CA 1
ATOM 6929 C C . ASP A 1 931 ? -57.486 32.610 35.006 1.00 77.56 931 ASP A C 1
ATOM 6931 O O . ASP A 1 931 ? -58.678 32.894 34.877 1.00 77.56 931 ASP A O 1
ATOM 6935 N N . ILE A 1 932 ? -56.846 32.827 36.163 1.00 82.38 932 ILE A N 1
ATOM 6936 C CA . ILE A 1 932 ? -57.526 33.379 37.340 1.00 82.38 932 ILE A CA 1
ATOM 6937 C C . ILE A 1 932 ? -57.920 34.850 37.123 1.00 82.38 932 ILE A C 1
ATOM 6939 O O . ILE A 1 932 ? -57.126 35.667 36.650 1.00 82.38 932 ILE A O 1
ATOM 6943 N N . SER A 1 933 ? -59.144 35.212 37.508 1.00 80.00 933 SER A N 1
ATOM 6944 C CA . SER A 1 933 ? -59.596 36.607 37.475 1.00 80.00 933 SER A CA 1
ATOM 6945 C C . SER A 1 933 ? -59.006 37.420 38.631 1.00 80.00 933 SER A C 1
ATOM 6947 O O . SER A 1 933 ? -58.643 36.890 39.686 1.00 80.00 933 SER A O 1
ATOM 6949 N N . ARG A 1 934 ? -58.937 38.742 38.448 1.00 80.12 934 ARG A N 1
ATOM 6950 C CA . ARG A 1 934 ? -58.471 39.670 39.485 1.00 80.12 934 ARG A CA 1
ATOM 6951 C C . ARG A 1 934 ? -59.382 39.629 40.714 1.00 80.12 934 ARG A C 1
ATOM 6953 O O . ARG A 1 934 ? -58.897 39.655 41.839 1.00 80.12 934 ARG A O 1
ATOM 6960 N N . GLU A 1 935 ? -60.688 39.533 40.488 1.00 77.38 935 GLU A N 1
ATOM 6961 C CA . GLU A 1 935 ? -61.719 39.444 41.520 1.00 77.38 935 GLU A CA 1
ATOM 6962 C C . GLU A 1 935 ? -61.571 38.160 42.345 1.00 77.38 935 GLU A C 1
ATOM 6964 O O . GLU A 1 935 ? -61.688 38.206 43.567 1.00 77.38 935 GLU A O 1
ATOM 6969 N N . ALA A 1 936 ? -61.234 37.037 41.698 1.00 77.06 936 ALA A N 1
ATOM 6970 C CA . ALA A 1 936 ? -60.912 35.795 42.392 1.00 77.06 936 ALA A CA 1
ATOM 6971 C C . ALA A 1 936 ? -59.669 35.952 43.272 1.00 77.06 936 ALA A C 1
ATOM 6973 O O . ALA A 1 936 ? -59.707 35.614 44.449 1.00 77.06 936 ALA A O 1
ATOM 6974 N N . LEU A 1 937 ? -58.585 36.534 42.755 1.00 81.31 937 LEU A N 1
ATOM 6975 C CA . LEU A 1 937 ? -57.347 36.676 43.526 1.00 81.31 937 LEU A CA 1
ATOM 6976 C C . LEU A 1 937 ? -57.521 37.529 44.799 1.00 81.31 937 LEU A C 1
ATOM 6978 O O . LEU A 1 937 ? -56.919 37.222 45.827 1.00 81.31 937 LEU A O 1
ATOM 6982 N N . ILE A 1 938 ? -58.370 38.562 44.750 1.00 81.50 938 ILE A N 1
ATOM 6983 C CA . ILE A 1 938 ? -58.696 39.410 45.910 1.00 81.50 938 ILE A CA 1
ATOM 6984 C C . ILE A 1 938 ? -59.499 38.634 46.968 1.00 81.50 938 ILE A C 1
ATOM 6986 O O . ILE A 1 938 ? -59.378 38.917 48.158 1.00 81.50 938 ILE A O 1
ATOM 6990 N N . ALA A 1 939 ? -60.287 37.641 46.552 1.00 81.12 939 ALA A N 1
ATOM 6991 C CA . ALA A 1 939 ? -61.115 36.822 47.433 1.00 81.12 939 ALA A CA 1
ATOM 6992 C C . ALA A 1 939 ? -60.339 35.719 48.180 1.00 81.12 939 ALA A C 1
ATOM 6994 O O . ALA A 1 939 ? -60.960 34.930 48.893 1.00 81.12 939 ALA A O 1
ATOM 6995 N N . LEU A 1 940 ? -59.005 35.639 48.040 1.00 82.81 940 LEU A N 1
ATOM 6996 C CA . LEU A 1 940 ? -58.200 34.678 48.798 1.00 82.81 940 LEU A CA 1
ATOM 6997 C C . LEU A 1 940 ? -58.451 34.847 50.312 1.00 82.81 940 LEU A C 1
ATOM 6999 O O . LEU A 1 940 ? -58.363 35.964 50.832 1.00 82.81 940 LEU A O 1
ATOM 7003 N N . PRO A 1 941 ? -58.776 33.758 51.033 1.00 80.94 941 PRO A N 1
ATOM 7004 C CA . PRO A 1 941 ? -59.073 33.834 52.455 1.00 80.94 941 PRO A CA 1
ATOM 7005 C C . PRO A 1 941 ? -57.816 34.186 53.253 1.00 80.94 941 PRO A C 1
ATOM 7007 O O . PRO A 1 941 ? -56.717 33.745 52.922 1.00 80.94 941 PRO A O 1
ATOM 7010 N N . SER A 1 942 ? -57.994 34.900 54.368 1.00 80.31 942 SER A N 1
ATOM 7011 C CA . SER A 1 942 ? -56.905 35.380 55.238 1.00 80.31 942 SER A CA 1
ATOM 7012 C C . SER A 1 942 ? -56.015 34.284 55.836 1.00 80.31 942 SER A C 1
ATOM 7014 O O . SER A 1 942 ? -54.973 34.582 56.417 1.00 80.31 942 SER A O 1
ATOM 7016 N N . THR A 1 943 ? -56.412 33.018 55.708 1.00 78.12 943 THR A N 1
ATOM 7017 C CA . THR A 1 943 ? -55.619 31.848 56.087 1.00 78.12 943 THR A CA 1
ATOM 7018 C C . THR A 1 943 ? -54.496 31.534 55.094 1.00 78.12 943 THR A C 1
ATOM 7020 O O . THR A 1 943 ? -53.548 30.856 55.485 1.00 78.12 943 THR A O 1
ATOM 7023 N N . VAL A 1 944 ? -54.555 32.038 53.853 1.00 82.75 944 VAL A N 1
ATOM 7024 C CA . VAL A 1 944 ? -53.535 31.850 52.808 1.00 82.75 944 VAL A CA 1
ATOM 7025 C C . VAL A 1 944 ? -52.462 32.933 52.915 1.00 82.75 944 VAL A C 1
ATOM 7027 O O . VAL A 1 944 ? -52.623 34.044 52.424 1.00 82.75 944 VAL A O 1
ATOM 7030 N N . ASP A 1 945 ? -51.321 32.597 53.511 1.00 79.94 945 ASP A N 1
ATOM 7031 C CA . ASP A 1 945 ? -50.190 33.523 53.674 1.00 79.94 945 ASP A CA 1
ATOM 7032 C C . ASP A 1 945 ? -49.117 33.392 52.575 1.00 79.94 945 ASP A C 1
ATOM 7034 O O . ASP A 1 945 ? -48.232 34.251 52.451 1.00 79.94 945 ASP A O 1
ATOM 7038 N N . SER A 1 946 ? -49.189 32.328 51.762 1.00 80.19 946 SER A N 1
ATOM 7039 C CA . SER A 1 946 ? -48.134 31.958 50.822 1.00 80.19 946 SER A CA 1
ATOM 7040 C C . SER A 1 946 ? -48.655 31.508 49.453 1.00 80.19 946 SER A C 1
ATOM 7042 O O . SER A 1 946 ? -49.541 30.663 49.345 1.00 80.19 946 SER A O 1
ATOM 7044 N N . VAL A 1 947 ? -48.061 32.029 48.375 1.00 84.25 947 VAL A N 1
ATOM 7045 C CA . VAL A 1 947 ? -48.533 31.794 46.998 1.00 84.25 947 VAL A CA 1
ATOM 7046 C C . VAL A 1 947 ? -47.398 31.365 46.055 1.00 84.25 947 VAL A C 1
ATOM 7048 O O . VAL A 1 947 ? -46.243 31.774 46.197 1.00 84.25 947 VAL A O 1
ATOM 7051 N N . SER A 1 948 ? -47.717 30.528 45.063 1.00 83.62 948 SER A N 1
ATOM 7052 C CA . SER A 1 948 ? -46.857 30.222 43.909 1.00 83.62 948 SER A CA 1
ATOM 7053 C C . SER A 1 948 ? -47.621 30.410 42.597 1.00 83.62 948 SER A C 1
ATOM 7055 O O . SER A 1 948 ? -48.818 30.147 42.545 1.00 83.62 948 SER A O 1
ATOM 7057 N N . PHE A 1 949 ? -46.938 30.834 41.533 1.00 82.44 949 PHE A N 1
ATOM 7058 C CA . PHE A 1 949 ? -47.552 31.083 40.224 1.00 82.44 949 PHE A CA 1
ATOM 7059 C C . PHE A 1 949 ? -47.208 29.985 39.215 1.00 82.44 949 PHE A C 1
ATOM 7061 O O . PHE A 1 949 ? -46.074 29.506 39.181 1.00 82.44 949 PHE A O 1
ATOM 7068 N N . ALA A 1 950 ? -48.172 29.586 38.389 1.00 77.69 950 ALA A N 1
ATOM 7069 C CA . ALA A 1 950 ? -47.925 28.783 37.195 1.00 77.69 950 ALA A CA 1
ATOM 7070 C C . ALA A 1 950 ? -47.382 29.660 36.040 1.00 77.69 950 ALA A C 1
ATOM 7072 O O . ALA A 1 950 ? -47.601 30.876 36.034 1.00 77.69 950 ALA A O 1
ATOM 7073 N N . PRO A 1 951 ? -46.685 29.079 35.043 1.00 75.38 951 PRO A N 1
ATOM 7074 C CA . PRO A 1 951 ? -46.241 29.823 33.864 1.00 75.38 951 PRO A CA 1
ATOM 7075 C C . PRO A 1 951 ? -47.426 30.451 33.115 1.00 75.38 951 PRO A C 1
ATOM 7077 O O . PRO A 1 951 ? -48.376 29.745 32.796 1.00 75.38 951 PRO A O 1
ATOM 7080 N N . GLY A 1 952 ? -47.350 31.747 32.794 1.00 72.81 952 GLY A N 1
ATOM 7081 C CA . GLY A 1 952 ? -48.370 32.455 32.000 1.00 72.81 952 GLY A CA 1
ATOM 7082 C C . GLY A 1 952 ? -49.255 33.444 32.770 1.00 72.81 952 GLY A C 1
ATOM 7083 O O . GLY A 1 952 ? -50.016 34.169 32.137 1.00 72.81 952 GLY A O 1
ATOM 7084 N N . VAL A 1 953 ? -49.134 33.536 34.100 1.00 79.62 953 VAL A N 1
ATOM 7085 C CA . VAL A 1 953 ? -49.837 34.557 34.906 1.00 79.62 953 VAL A CA 1
ATOM 7086 C C . VAL A 1 953 ? -49.337 35.967 34.543 1.00 79.62 953 VAL A C 1
ATOM 7088 O O . VAL A 1 953 ? -48.133 36.194 34.418 1.00 79.62 953 VAL A O 1
ATOM 7091 N N . SER A 1 954 ? -50.248 36.932 34.376 1.00 79.75 954 SER A N 1
ATOM 7092 C CA . SER A 1 954 ? -49.900 38.310 33.999 1.00 79.75 954 SER A CA 1
ATOM 7093 C C . SER A 1 954 ? -49.511 39.180 35.204 1.00 79.75 954 SER A C 1
ATOM 7095 O O . SER A 1 954 ? -50.068 39.048 36.294 1.00 79.75 954 SER A O 1
ATOM 7097 N N . ALA A 1 955 ? -48.592 40.132 35.003 1.00 79.06 955 ALA A N 1
ATOM 7098 C CA . ALA A 1 955 ? -48.143 41.057 36.052 1.00 79.06 955 ALA A CA 1
ATOM 7099 C C . ALA A 1 955 ? -49.293 41.895 36.657 1.00 79.06 955 ALA A C 1
ATOM 7101 O O . ALA A 1 955 ? -49.308 42.139 37.860 1.00 79.06 955 ALA A O 1
ATOM 7102 N N . ALA A 1 956 ? -50.293 42.263 35.846 1.00 74.31 956 ALA A N 1
ATOM 7103 C CA . ALA A 1 956 ? -51.481 42.998 36.295 1.00 74.31 956 ALA A CA 1
ATOM 7104 C C . ALA A 1 956 ? -52.379 42.184 37.250 1.00 74.31 956 ALA A C 1
ATOM 7106 O O . ALA A 1 956 ? -53.067 42.754 38.095 1.00 74.31 956 ALA A O 1
ATOM 7107 N N . THR A 1 957 ? -52.356 40.854 37.137 1.00 76.31 957 THR A N 1
ATOM 7108 C CA . THR A 1 957 ? -53.089 39.955 38.042 1.00 76.31 957 THR A CA 1
ATOM 7109 C C . THR A 1 957 ? -52.361 39.852 39.380 1.00 76.31 957 THR A C 1
ATOM 7111 O O . THR A 1 957 ? -52.978 39.946 40.434 1.00 76.31 957 THR A O 1
ATOM 7114 N N . VAL A 1 958 ? -51.029 39.761 39.354 1.00 80.88 958 VAL A N 1
ATOM 7115 C CA . VAL A 1 958 ? -50.185 39.631 40.556 1.00 80.88 958 VAL A CA 1
ATOM 7116 C C . VAL A 1 958 ? -50.216 40.868 41.455 1.00 80.88 958 VAL A C 1
ATOM 7118 O O . VAL A 1 958 ? -50.196 40.724 42.676 1.00 80.88 958 VAL A O 1
ATOM 7121 N N . SER A 1 959 ? -50.365 42.069 40.886 1.00 80.12 959 SER A N 1
ATOM 7122 C CA . SER A 1 959 ? -50.520 43.301 41.674 1.00 80.12 959 SER A CA 1
ATOM 7123 C C . SER A 1 959 ? -51.811 43.362 42.506 1.00 80.12 959 SER A C 1
ATOM 7125 O O . SER A 1 959 ? -51.975 44.277 43.304 1.00 80.12 959 SER A O 1
ATOM 7127 N N . ALA A 1 960 ? -52.744 42.423 42.312 1.00 79.44 960 ALA A N 1
ATOM 7128 C CA . ALA A 1 960 ? -53.996 42.335 43.063 1.00 79.44 960 ALA A CA 1
ATOM 7129 C C . ALA A 1 960 ? -53.953 41.327 44.225 1.00 79.44 960 ALA A C 1
ATOM 7131 O O . ALA A 1 960 ? -54.999 41.022 44.796 1.00 79.44 960 ALA A O 1
ATOM 7132 N N . LEU A 1 961 ? -52.772 40.792 44.563 1.00 85.00 961 LEU A N 1
ATOM 7133 C CA . LEU A 1 961 ? -52.605 39.945 45.743 1.00 85.00 961 LEU A CA 1
ATOM 7134 C C . LEU A 1 961 ? -53.033 40.701 47.020 1.00 85.00 961 LEU A C 1
ATOM 7136 O O . LEU A 1 961 ? -52.613 41.846 47.207 1.00 85.00 961 LEU A O 1
ATOM 7140 N N . PRO A 1 962 ? -53.818 40.078 47.917 1.00 83.00 962 PRO A N 1
ATOM 7141 C CA . PRO A 1 962 ? -54.200 40.694 49.185 1.00 83.00 962 PRO A CA 1
ATOM 7142 C C . PRO A 1 962 ? -53.006 40.975 50.108 1.00 83.00 962 PRO A C 1
ATOM 7144 O O . PRO A 1 962 ? -52.038 40.217 50.136 1.00 83.00 962 PRO A O 1
ATOM 7147 N N . GLU A 1 963 ? -53.123 41.998 50.960 1.00 80.94 963 GLU A N 1
ATOM 7148 C CA . GLU A 1 963 ? -52.051 42.424 51.880 1.00 80.94 963 GLU A CA 1
ATOM 7149 C C . GLU A 1 963 ? -51.643 41.367 52.923 1.00 80.94 963 GLU A C 1
ATOM 7151 O O . GLU A 1 963 ? -50.542 41.427 53.464 1.00 80.94 963 GLU A O 1
ATOM 7156 N N . HIS A 1 964 ? -52.506 40.388 53.212 1.00 80.94 964 HIS A N 1
ATOM 7157 C CA . HIS A 1 964 ? -52.193 39.302 54.147 1.00 80.94 964 HIS A CA 1
ATOM 7158 C C . HIS A 1 964 ? -51.285 38.220 53.534 1.00 80.94 964 HIS A C 1
ATOM 7160 O O . HIS A 1 964 ? -50.697 37.425 54.271 1.00 80.94 964 HIS A O 1
ATOM 7166 N N . VAL A 1 965 ? -51.129 38.190 52.204 1.00 84.50 965 VAL A N 1
ATOM 7167 C CA . VAL A 1 965 ? -50.143 37.331 51.543 1.00 84.50 965 VAL A CA 1
ATOM 7168 C C . VAL A 1 965 ? -48.774 37.967 51.730 1.00 84.50 965 VAL A C 1
ATOM 7170 O O . VAL A 1 965 ? -48.526 39.082 51.277 1.00 84.50 965 VAL A O 1
ATOM 7173 N N . THR A 1 966 ? -47.875 37.245 52.392 1.00 81.56 966 THR A N 1
ATOM 7174 C CA . THR A 1 966 ? -46.551 37.759 52.781 1.00 81.56 966 THR A CA 1
ATOM 7175 C C . THR A 1 966 ? -45.401 36.964 52.168 1.00 81.56 966 THR A C 1
ATOM 7177 O O . THR A 1 966 ? -44.260 37.431 52.180 1.00 81.56 966 THR A O 1
ATOM 7180 N N . THR A 1 967 ? -45.679 35.781 51.601 1.00 80.69 967 THR A N 1
ATOM 7181 C CA . THR A 1 967 ? -44.659 34.887 51.035 1.00 80.69 967 THR A CA 1
ATOM 7182 C C . THR A 1 967 ? -44.962 34.483 49.592 1.00 80.69 967 THR A C 1
ATOM 7184 O O . THR A 1 967 ? -46.009 33.901 49.315 1.00 80.69 967 THR A O 1
ATOM 7187 N N . VAL A 1 968 ? -44.004 34.657 48.674 1.00 84.12 968 VAL A N 1
ATOM 7188 C CA . VAL A 1 968 ? -44.145 34.229 47.265 1.00 84.12 968 VAL A CA 1
ATOM 7189 C C . VAL A 1 968 ? -43.032 33.274 46.834 1.00 84.12 968 VAL A C 1
ATOM 7191 O O . VAL A 1 968 ? -41.862 33.463 47.158 1.00 84.12 968 VAL A O 1
ATOM 7194 N N . SER A 1 969 ? -43.389 32.232 46.078 1.00 82.06 969 SER A N 1
ATOM 7195 C CA . SER A 1 969 ? -42.431 31.283 45.493 1.00 82.06 969 SER A CA 1
ATOM 7196 C C . SER A 1 969 ? -42.133 31.585 44.021 1.00 82.06 969 SER A C 1
ATOM 7198 O O . SER A 1 969 ? -43.035 31.520 43.185 1.00 82.06 969 SER A O 1
ATOM 7200 N N . ILE A 1 970 ? -40.858 31.821 43.695 1.00 79.75 970 ILE A N 1
ATOM 7201 C CA . ILE A 1 970 ? -40.349 31.992 42.325 1.00 79.75 970 ILE A CA 1
ATOM 7202 C C . ILE A 1 970 ? -39.925 30.623 41.781 1.00 79.75 970 ILE A C 1
ATOM 7204 O O . ILE A 1 970 ? -39.044 29.964 42.339 1.00 79.75 970 ILE A O 1
ATOM 7208 N N . ASN A 1 971 ? -40.554 30.190 40.690 1.00 78.50 971 ASN A N 1
ATOM 7209 C CA . ASN A 1 971 ? -40.338 28.897 40.039 1.00 78.50 971 ASN A CA 1
ATOM 7210 C C . ASN A 1 971 ? -40.095 29.068 38.520 1.00 78.50 971 ASN A C 1
ATOM 7212 O O . ASN A 1 971 ? -39.896 30.182 38.032 1.00 78.50 971 ASN A O 1
ATOM 7216 N N . HIS A 1 972 ? -40.065 27.957 37.778 1.00 71.06 972 HIS A N 1
ATOM 7217 C CA . HIS A 1 972 ? -39.887 27.975 36.324 1.00 71.06 972 HIS A CA 1
ATOM 7218 C C . HIS A 1 972 ? -41.049 28.709 35.639 1.00 71.06 972 HIS A C 1
ATOM 7220 O O . HIS A 1 972 ? -42.193 28.281 35.764 1.00 71.06 972 HIS A O 1
ATOM 7226 N N . GLY A 1 973 ? -40.753 29.756 34.863 1.00 66.62 973 GLY A N 1
ATOM 7227 C CA . GLY A 1 973 ? -41.749 30.515 34.093 1.00 66.62 973 GLY A CA 1
ATOM 7228 C C . GLY A 1 973 ? -42.209 31.832 34.729 1.00 66.62 973 GLY A C 1
ATOM 7229 O O . GLY A 1 973 ? -42.985 32.552 34.105 1.00 66.62 973 GLY A O 1
ATOM 7230 N N . VAL A 1 974 ? -41.712 32.186 35.919 1.00 78.19 974 VAL A N 1
ATOM 7231 C CA . VAL A 1 974 ? -41.897 33.522 36.508 1.00 78.19 974 VAL A CA 1
ATOM 7232 C C . VAL A 1 974 ? -40.937 34.516 35.842 1.00 78.19 974 VAL A C 1
ATOM 7234 O O . VAL A 1 974 ? -39.730 34.287 35.817 1.00 78.19 974 VAL A O 1
ATOM 7237 N N . SER A 1 975 ? -41.464 35.612 35.289 1.00 81.44 975 SER A N 1
ATOM 7238 C CA . SER A 1 975 ? -40.677 36.658 34.619 1.00 81.44 975 SER A CA 1
ATOM 7239 C C . SER A 1 975 ? -40.257 37.776 35.581 1.00 81.44 975 SER A C 1
ATOM 7241 O O . SER A 1 975 ? -40.893 37.999 36.608 1.00 81.44 975 SER A O 1
ATOM 7243 N N . GLU A 1 976 ? -39.218 38.539 35.229 1.00 83.94 976 GLU A N 1
ATOM 7244 C CA . GLU A 1 976 ? -38.797 39.727 35.993 1.00 83.94 976 GLU A CA 1
ATOM 7245 C C . GLU A 1 976 ? -39.929 40.755 36.148 1.00 83.94 976 GLU A C 1
ATOM 7247 O O . GLU A 1 976 ? -40.100 41.330 37.220 1.00 83.94 976 GLU A O 1
ATOM 7252 N N . ALA A 1 977 ? -40.741 40.946 35.103 1.00 80.69 977 ALA A N 1
ATOM 7253 C CA . ALA A 1 977 ? -41.894 41.843 35.138 1.00 80.69 977 ALA A CA 1
ATOM 7254 C C . ALA A 1 977 ? -42.946 41.406 36.172 1.00 80.69 977 ALA A C 1
ATOM 7256 O O . ALA A 1 977 ? -43.554 42.256 36.816 1.00 80.69 977 ALA A O 1
ATOM 7257 N N . LEU A 1 978 ? -43.131 40.094 36.363 1.00 82.31 978 LEU A N 1
ATOM 7258 C CA . LEU A 1 978 ? -44.039 39.550 37.373 1.00 82.31 978 LEU A CA 1
ATOM 7259 C C . LEU A 1 978 ? -43.504 39.787 38.788 1.00 82.31 978 LEU A C 1
ATOM 7261 O O . LEU A 1 978 ? -44.257 40.211 39.658 1.00 82.31 978 LEU A O 1
ATOM 7265 N N . VAL A 1 979 ? -42.205 39.564 39.014 1.00 82.81 979 VAL A N 1
ATOM 7266 C CA . VAL A 1 979 ? -41.579 39.786 40.331 1.00 82.81 979 VAL A CA 1
ATOM 7267 C C . VAL A 1 979 ? -41.573 41.274 40.702 1.00 82.81 979 VAL A C 1
ATOM 7269 O O . VAL A 1 979 ? -41.828 41.612 41.854 1.00 82.81 979 VAL A O 1
ATOM 7272 N N . LYS A 1 980 ? -41.372 42.170 39.728 1.00 83.81 980 LYS A N 1
ATOM 7273 C CA . LYS A 1 980 ? -41.455 43.628 39.926 1.00 83.81 980 LYS A CA 1
ATOM 7274 C C . LYS A 1 980 ? -42.863 44.133 40.251 1.00 83.81 980 LYS A C 1
ATOM 7276 O O . LYS A 1 980 ? -42.984 45.209 40.822 1.00 83.81 980 LYS A O 1
ATOM 7281 N N . ALA A 1 981 ? -43.903 43.390 39.875 1.00 82.56 981 ALA A N 1
ATOM 7282 C CA . ALA A 1 981 ? -45.301 43.742 40.125 1.00 82.56 981 ALA A CA 1
ATOM 7283 C C . ALA A 1 981 ? -45.845 43.197 41.460 1.00 82.56 981 ALA A C 1
ATOM 7285 O O . ALA A 1 981 ? -47.036 43.344 41.737 1.00 82.56 981 ALA A O 1
ATOM 7286 N N . LEU A 1 982 ? -45.001 42.547 42.272 1.00 85.69 982 LEU A N 1
ATOM 7287 C CA . LEU A 1 982 ? -45.386 42.062 43.596 1.00 85.69 982 LEU A CA 1
ATOM 7288 C C . LEU A 1 982 ? -45.719 43.236 44.538 1.00 85.69 982 LEU A C 1
ATOM 7290 O O . LEU A 1 982 ? -44.976 44.219 44.541 1.00 85.69 982 LEU A O 1
ATOM 7294 N N . PRO A 1 983 ? -46.783 43.135 45.358 1.00 80.69 983 PRO A N 1
ATOM 7295 C CA . PRO A 1 983 ? -47.111 44.168 46.335 1.00 80.69 983 PRO A CA 1
ATOM 7296 C C . PRO A 1 983 ? -46.046 44.295 47.435 1.00 80.69 983 PRO A C 1
ATOM 7298 O O . PRO A 1 983 ? -45.352 43.331 47.769 1.00 80.69 983 PRO A O 1
ATOM 7301 N N . ASP A 1 984 ? -45.987 45.464 48.077 1.00 77.94 984 ASP A N 1
ATOM 7302 C CA . ASP A 1 984 ? -45.062 45.748 49.189 1.00 77.94 984 ASP A CA 1
ATOM 7303 C C . ASP A 1 984 ? -45.336 44.911 50.457 1.00 77.94 984 ASP A C 1
ATOM 7305 O O . ASP A 1 984 ? -44.518 44.887 51.380 1.00 77.94 984 ASP A O 1
ATOM 7309 N N . SER A 1 985 ? -46.464 44.193 50.514 1.00 75.69 985 SER A N 1
ATOM 7310 C CA . SER A 1 985 ? -46.786 43.254 51.595 1.00 75.69 985 SER A CA 1
ATOM 7311 C C . SER A 1 985 ? -45.904 41.999 51.598 1.00 75.69 985 SER A C 1
ATOM 7313 O O . SER A 1 985 ? -45.828 41.308 52.617 1.00 75.69 985 SER A O 1
ATOM 7315 N N . ILE A 1 986 ? -45.210 41.692 50.493 1.00 84.44 986 ILE A N 1
ATOM 7316 C CA . ILE A 1 986 ? -44.350 40.508 50.395 1.00 84.44 986 ILE A CA 1
ATOM 7317 C C . ILE A 1 986 ? -43.051 40.718 51.180 1.00 84.44 986 ILE A C 1
ATOM 7319 O O . ILE A 1 986 ? -42.163 41.466 50.775 1.00 84.44 986 ILE A O 1
ATOM 7323 N N . ARG A 1 987 ? -42.913 39.982 52.286 1.00 77.62 987 ARG A N 1
ATOM 7324 C CA . ARG A 1 987 ? -41.749 40.017 53.187 1.00 77.62 987 ARG A CA 1
ATOM 7325 C C . ARG A 1 987 ? -40.749 38.900 52.897 1.00 77.62 987 ARG A C 1
ATOM 7327 O O . ARG A 1 987 ? -39.553 39.074 53.139 1.00 77.62 987 ARG A O 1
ATOM 7334 N N . TRP A 1 988 ? -41.216 37.781 52.335 1.00 81.31 988 TRP A N 1
ATOM 7335 C CA . TRP A 1 988 ? -40.406 36.586 52.090 1.00 81.31 988 TRP A CA 1
ATOM 7336 C C . TRP A 1 988 ? -40.535 36.068 50.658 1.00 81.31 988 TRP A C 1
ATOM 7338 O O . TRP A 1 988 ? -41.634 35.916 50.123 1.00 81.31 988 TRP A O 1
ATOM 7348 N N . ILE A 1 989 ? -39.400 35.717 50.047 1.00 83.00 989 ILE A N 1
ATOM 7349 C CA . ILE A 1 989 ? -39.367 35.085 48.722 1.00 83.00 989 ILE A CA 1
ATOM 7350 C C . ILE A 1 989 ? -38.681 33.726 48.797 1.00 83.00 989 ILE A C 1
ATOM 7352 O O . ILE A 1 989 ? -37.552 33.612 49.269 1.00 83.00 989 ILE A O 1
ATOM 7356 N N . CYS A 1 990 ? -39.346 32.692 48.285 1.00 81.88 990 CYS A N 1
ATOM 7357 C CA . CYS A 1 990 ? -38.789 31.351 48.160 1.00 81.88 990 CYS A CA 1
ATOM 7358 C C . CYS A 1 990 ? -38.324 31.089 46.720 1.00 81.88 990 CYS A C 1
ATOM 7360 O O . CYS A 1 990 ? -39.137 31.046 45.797 1.00 81.88 990 CYS A O 1
ATOM 7362 N N . ILE A 1 991 ? -37.022 30.884 46.521 1.00 80.62 991 ILE A N 1
ATOM 7363 C CA . ILE A 1 991 ? -36.420 30.597 45.214 1.00 80.62 991 ILE A CA 1
ATOM 7364 C C . ILE A 1 991 ? -36.340 29.081 45.014 1.00 80.62 991 ILE A C 1
ATOM 7366 O O . ILE A 1 991 ? -35.662 28.366 45.761 1.00 80.62 991 ILE A O 1
ATOM 7370 N N . GLN A 1 992 ? -37.027 28.586 43.984 1.00 80.69 992 GLN A N 1
ATOM 7371 C CA . GLN A 1 992 ? -36.993 27.178 43.588 1.00 80.69 992 GLN A CA 1
ATOM 7372 C C . GLN A 1 992 ? -35.827 26.888 42.621 1.00 80.69 992 GLN A C 1
ATOM 7374 O O . GLN A 1 992 ? -35.355 27.804 41.947 1.00 80.69 992 GLN A O 1
ATOM 7379 N N . PRO A 1 993 ? -35.382 25.619 42.482 1.00 71.50 993 PRO A N 1
ATOM 7380 C CA . PRO A 1 993 ? -34.222 25.239 41.657 1.00 71.50 993 PRO A CA 1
ATOM 7381 C C . PRO A 1 993 ? -34.281 25.658 40.182 1.00 71.50 993 PRO A C 1
ATOM 7383 O O . PRO A 1 993 ? -33.258 25.683 39.511 1.00 71.50 993 PRO A O 1
ATOM 7386 N N . CYS A 1 994 ? -35.474 25.965 39.671 1.00 72.56 994 CYS A N 1
ATOM 7387 C CA . CYS A 1 994 ? -35.717 26.285 38.266 1.00 72.56 994 CYS A CA 1
ATOM 7388 C C . CYS A 1 994 ? -36.042 27.773 38.023 1.00 72.56 994 CYS A C 1
ATOM 7390 O O . CYS A 1 994 ? -36.608 28.101 36.983 1.00 72.56 994 CYS A O 1
ATOM 7392 N N . ALA A 1 995 ? -35.765 28.658 38.987 1.00 77.44 995 ALA A N 1
ATOM 7393 C CA . ALA A 1 995 ? -35.934 30.104 38.825 1.00 77.44 995 ALA A CA 1
ATOM 7394 C C . ALA A 1 995 ? -34.903 30.686 37.838 1.00 77.44 995 ALA A C 1
ATOM 7396 O O . ALA A 1 995 ? -33.778 30.197 37.766 1.00 77.44 995 ALA A O 1
ATOM 7397 N N . SER A 1 996 ? -35.258 31.748 37.107 1.00 82.62 996 SER A N 1
ATOM 7398 C CA . SER A 1 996 ? -34.298 32.473 36.265 1.00 82.62 996 SER A CA 1
ATOM 7399 C C . SER A 1 996 ? -33.552 33.557 37.063 1.00 82.62 996 SER A C 1
ATOM 7401 O O . SER A 1 996 ? -34.157 34.206 37.927 1.00 82.62 996 SER A O 1
ATOM 7403 N N . PRO A 1 997 ? -32.258 33.808 36.784 1.00 84.81 997 PRO A N 1
ATOM 7404 C CA . PRO A 1 997 ? -31.514 34.916 37.386 1.00 84.81 997 PRO A CA 1
ATOM 7405 C C . PRO A 1 997 ? -32.185 36.283 37.173 1.00 84.81 997 PRO A C 1
ATOM 7407 O O . PRO A 1 997 ? -32.154 37.136 38.057 1.00 84.81 997 PRO A O 1
ATOM 7410 N N . GLU A 1 998 ? -32.828 36.496 36.025 1.00 83.94 998 GLU A N 1
ATOM 7411 C CA . GLU A 1 998 ? -33.544 37.729 35.677 1.00 83.94 998 GLU A CA 1
ATOM 7412 C C . GLU A 1 998 ? -34.743 37.964 36.601 1.00 83.94 998 GLU A C 1
ATOM 7414 O O . GLU A 1 998 ? -34.912 39.066 37.118 1.00 83.94 998 GLU A O 1
ATOM 7419 N N . ALA A 1 999 ? -35.531 36.923 36.893 1.00 82.38 999 ALA A N 1
ATOM 7420 C CA . ALA A 1 999 ? -36.644 37.025 37.835 1.00 82.38 999 ALA A CA 1
ATOM 7421 C C . ALA A 1 999 ? -36.165 37.391 39.248 1.00 82.38 999 ALA A C 1
ATOM 7423 O O . ALA A 1 999 ? -36.779 38.213 39.924 1.00 82.38 999 ALA A O 1
ATOM 7424 N N . VAL A 1 1000 ? -35.027 36.837 39.676 1.00 84.25 1000 VAL A N 1
ATOM 7425 C CA . VAL A 1 1000 ? -34.442 37.098 41.001 1.00 84.25 1000 VAL A CA 1
ATOM 7426 C C . VAL A 1 1000 ? -33.885 38.522 41.131 1.00 84.25 1000 VAL A C 1
ATOM 7428 O O . VAL A 1 1000 ? -33.961 39.108 42.211 1.00 84.25 1000 VAL A O 1
ATOM 7431 N N . LYS A 1 1001 ? -33.403 39.143 40.047 1.00 84.00 1001 LYS A N 1
ATOM 7432 C CA . LYS A 1 1001 ? -33.015 40.570 40.059 1.00 84.00 1001 LYS A CA 1
ATOM 7433 C C . LYS A 1 1001 ? -34.203 41.501 40.320 1.00 84.00 1001 LYS A C 1
ATOM 7435 O O . LYS A 1 1001 ? -34.013 42.584 40.869 1.00 84.00 1001 LYS A O 1
ATOM 7440 N N . GLY A 1 1002 ? -35.410 41.077 39.944 1.00 80.25 1002 GLY A N 1
ATOM 7441 C CA . GLY A 1 1002 ? -36.650 41.842 40.081 1.00 80.25 1002 GLY A CA 1
ATOM 7442 C C . GLY A 1 1002 ? -37.236 41.901 41.493 1.00 80.25 1002 GLY A C 1
ATOM 7443 O O . GLY A 1 1002 ? -38.280 42.524 41.659 1.00 80.25 1002 GLY A O 1
ATOM 7444 N N . ILE A 1 1003 ? -36.606 41.270 42.496 1.00 83.75 1003 ILE A N 1
ATOM 7445 C CA . ILE A 1 1003 ? -37.102 41.248 43.882 1.00 83.75 1003 ILE A CA 1
ATOM 7446 C C . ILE A 1 1003 ? -37.336 42.692 44.389 1.00 83.75 1003 ILE A C 1
ATOM 7448 O O . ILE A 1 1003 ? -36.407 43.507 44.305 1.00 83.75 1003 ILE A O 1
ATOM 7452 N N . PRO A 1 1004 ? -38.532 43.029 44.922 1.00 78.50 1004 PRO A N 1
ATOM 7453 C CA . PRO A 1 1004 ? -38.867 44.384 45.373 1.00 78.50 1004 PRO A CA 1
ATOM 7454 C C . PRO A 1 1004 ? -38.110 44.806 46.645 1.00 78.50 1004 PRO A C 1
ATOM 7456 O O . PRO A 1 1004 ? -37.447 44.002 47.308 1.00 78.50 1004 PRO A O 1
ATOM 7459 N N . LEU A 1 1005 ? -38.134 46.106 46.963 1.00 75.75 1005 LEU A N 1
ATOM 7460 C CA . LEU A 1 1005 ? -37.360 46.693 48.071 1.00 75.75 1005 LEU A CA 1
ATOM 7461 C C . LEU A 1 1005 ? -37.815 46.201 49.458 1.00 75.75 1005 LEU A C 1
ATOM 7463 O O . LEU A 1 1005 ? -36.972 46.113 50.345 1.00 75.75 1005 LEU A O 1
ATOM 7467 N N . GLY A 1 1006 ? -39.093 45.841 49.623 1.00 70.12 1006 GLY A N 1
ATOM 7468 C CA . GLY A 1 1006 ? -39.691 45.433 50.904 1.00 70.12 1006 GLY A CA 1
ATOM 7469 C C . GLY A 1 1006 ? -39.377 44.011 51.399 1.00 70.12 1006 GLY A C 1
ATOM 7470 O O . GLY A 1 1006 ? -39.806 43.652 52.492 1.00 70.12 1006 GLY A O 1
ATOM 7471 N N . VAL A 1 1007 ? -38.633 43.200 50.636 1.00 79.31 1007 VAL A N 1
ATOM 7472 C CA . VAL A 1 1007 ? -38.341 41.796 50.990 1.00 79.31 1007 VAL A CA 1
ATOM 7473 C C . VAL A 1 1007 ? -37.192 41.707 51.995 1.00 79.31 1007 VAL A C 1
ATOM 7475 O O . VAL A 1 1007 ? -36.069 42.123 51.714 1.00 79.31 1007 VAL A O 1
ATOM 7478 N N . GLU A 1 1008 ? -37.467 41.103 53.151 1.00 74.38 1008 GLU A N 1
ATOM 7479 C CA . GLU A 1 1008 ? -36.559 41.045 54.303 1.00 74.38 1008 GLU A CA 1
ATOM 7480 C C . GLU A 1 1008 ? -35.650 39.813 54.288 1.00 74.38 1008 GLU A C 1
ATOM 7482 O O . GLU A 1 1008 ? -34.547 39.835 54.837 1.00 74.38 1008 GLU A O 1
ATOM 7487 N N . SER A 1 1009 ? -36.093 38.701 53.697 1.00 75.94 1009 SER A N 1
ATOM 7488 C CA . SER A 1 1009 ? -35.301 37.467 53.625 1.00 75.94 1009 SER A CA 1
ATOM 7489 C C . SER A 1 1009 ? -35.662 36.614 52.412 1.00 75.94 1009 SER A C 1
ATOM 7491 O O . SER A 1 1009 ? -36.811 36.576 51.965 1.00 75.94 1009 SER A O 1
ATOM 7493 N N . VAL A 1 1010 ? -34.670 35.881 51.905 1.00 80.12 1010 VAL A N 1
ATOM 7494 C CA . VAL A 1 1010 ? -34.828 34.954 50.777 1.00 80.12 1010 VAL A CA 1
ATOM 7495 C C . VAL A 1 1010 ? -34.575 33.524 51.241 1.00 80.12 1010 VAL A C 1
ATOM 7497 O O . VAL A 1 1010 ? -33.535 33.220 51.824 1.00 80.12 1010 VAL A O 1
ATOM 7500 N N . LEU A 1 1011 ? -35.522 32.632 50.959 1.00 80.50 1011 LEU A N 1
ATOM 7501 C CA . LEU A 1 1011 ? -35.413 31.206 51.241 1.00 80.50 1011 LEU A CA 1
ATOM 7502 C C . LEU A 1 1011 ? -34.948 30.462 49.986 1.00 80.50 1011 LEU A C 1
ATOM 7504 O O . LEU A 1 1011 ? -35.569 30.582 48.931 1.00 80.50 1011 LEU A O 1
ATOM 7508 N N . ILE A 1 1012 ? -33.885 29.664 50.094 1.00 77.69 1012 ILE A N 1
ATOM 7509 C CA . ILE A 1 1012 ? -33.269 28.973 48.950 1.00 77.69 1012 ILE A CA 1
ATOM 7510 C C . ILE A 1 1012 ? -33.367 27.460 49.130 1.00 77.69 1012 ILE A C 1
ATOM 7512 O O . ILE A 1 1012 ? -32.895 26.910 50.127 1.00 77.69 1012 ILE A O 1
ATOM 7516 N N . ASN A 1 1013 ? -33.938 26.775 48.139 1.00 72.44 1013 ASN A N 1
ATOM 7517 C CA . ASN A 1 1013 ? -34.041 25.315 48.122 1.00 72.44 1013 ASN A CA 1
ATOM 7518 C C . ASN A 1 1013 ? -32.682 24.638 47.825 1.00 72.44 1013 ASN A C 1
ATOM 7520 O O . ASN A 1 1013 ? -31.802 25.224 47.191 1.00 72.44 1013 ASN A O 1
ATOM 7524 N N . GLN A 1 1014 ? -32.508 23.384 48.251 1.00 63.75 1014 GLN A N 1
ATOM 7525 C CA . GLN A 1 1014 ? -31.421 22.529 47.763 1.00 63.75 1014 GLN A CA 1
ATOM 7526 C C . GLN A 1 1014 ? -31.535 22.429 46.227 1.00 63.75 1014 GLN A C 1
ATOM 7528 O O . GLN A 1 1014 ? -32.644 22.299 45.718 1.00 63.75 1014 GLN A O 1
ATOM 7533 N N . TYR A 1 1015 ? -30.420 22.533 45.494 1.00 67.44 1015 TYR A N 1
ATOM 7534 C CA . TYR A 1 1015 ? -30.320 22.563 44.014 1.00 67.44 1015 TYR A CA 1
ATOM 7535 C C . TYR A 1 1015 ? -30.451 23.921 43.291 1.00 67.44 1015 TYR A C 1
ATOM 7537 O O . TYR A 1 1015 ? -30.482 23.933 42.062 1.00 67.44 1015 TYR A O 1
ATOM 7545 N N . VAL A 1 1016 ? -30.476 25.064 43.985 1.00 72.88 1016 VAL A N 1
ATOM 7546 C CA . VAL A 1 1016 ? -30.384 26.380 43.312 1.00 72.88 1016 VAL A CA 1
ATOM 7547 C C . VAL A 1 1016 ? -28.961 26.626 42.783 1.00 72.88 1016 VAL A C 1
ATOM 7549 O O . VAL A 1 1016 ? -27.980 26.420 43.500 1.00 72.88 1016 VAL A O 1
ATOM 7552 N N . ALA A 1 1017 ? -28.853 27.051 41.521 1.00 77.19 1017 ALA A N 1
ATOM 7553 C CA . ALA A 1 1017 ? -27.585 27.308 40.838 1.00 77.19 1017 ALA A CA 1
ATOM 7554 C C . ALA A 1 1017 ? -26.884 28.595 41.331 1.00 77.19 1017 ALA A C 1
ATOM 7556 O O . ALA A 1 1017 ? -27.509 29.505 41.879 1.00 77.19 1017 ALA A O 1
ATOM 7557 N N . ASN A 1 1018 ? -25.558 28.666 41.173 1.00 81.00 1018 ASN A N 1
ATOM 7558 C CA . ASN A 1 1018 ? -24.738 29.733 41.763 1.00 81.00 1018 ASN A CA 1
ATOM 7559 C C . ASN A 1 1018 ? -24.994 31.125 41.145 1.00 81.00 1018 ASN A C 1
ATOM 7561 O O . ASN A 1 1018 ? -24.934 32.150 41.820 1.00 81.00 1018 ASN A O 1
ATOM 7565 N N . ASP A 1 1019 ? -25.312 31.169 39.856 1.00 81.12 1019 ASP A N 1
ATOM 7566 C CA . ASP A 1 1019 ? -25.735 32.366 39.126 1.00 81.12 1019 ASP A CA 1
ATOM 7567 C C . ASP A 1 1019 ? -27.029 32.976 39.691 1.00 81.12 1019 ASP A C 1
ATOM 7569 O O . ASP A 1 1019 ? -27.114 34.195 39.842 1.00 81.12 1019 ASP A O 1
ATOM 7573 N N . ILE A 1 1020 ? -27.987 32.143 40.109 1.00 81.69 1020 ILE A N 1
ATOM 7574 C CA . ILE A 1 1020 ? -29.225 32.580 40.774 1.00 81.69 1020 ILE A CA 1
ATOM 7575 C C . ILE A 1 1020 ? -28.911 33.210 42.140 1.00 81.69 1020 ILE A C 1
ATOM 7577 O O . ILE A 1 1020 ? -29.456 34.256 42.487 1.00 81.69 1020 ILE A O 1
ATOM 7581 N N . ILE A 1 1021 ? -27.981 32.627 42.903 1.00 80.56 1021 ILE A N 1
ATOM 7582 C CA . ILE A 1 1021 ? -27.548 33.170 44.203 1.00 80.56 1021 ILE A CA 1
ATOM 7583 C C . ILE A 1 1021 ? -26.835 34.510 44.025 1.00 80.56 1021 ILE A C 1
ATOM 7585 O O . ILE A 1 1021 ? -27.035 35.426 44.823 1.00 80.56 1021 ILE A O 1
ATOM 7589 N N . ARG A 1 1022 ? -26.029 34.662 42.968 1.00 82.06 1022 ARG A N 1
ATOM 7590 C CA . ARG A 1 1022 ? -25.390 35.939 42.612 1.00 82.06 1022 ARG A CA 1
ATOM 7591 C C . ARG A 1 1022 ? -26.406 36.998 42.185 1.00 82.06 1022 ARG A C 1
ATOM 7593 O O . ARG A 1 1022 ? -26.203 38.169 42.495 1.00 82.06 1022 ARG A O 1
ATOM 7600 N N . ALA A 1 1023 ? -27.507 36.595 41.555 1.00 83.81 1023 ALA A N 1
ATOM 7601 C CA . ALA A 1 1023 ? -28.568 37.492 41.108 1.00 83.81 1023 ALA A CA 1
ATOM 7602 C C . ALA A 1 1023 ? -29.429 38.083 42.239 1.00 83.81 1023 ALA A C 1
ATOM 7604 O O . ALA A 1 1023 ? -30.104 39.085 42.007 1.00 83.81 1023 ALA A O 1
ATOM 7605 N N . ILE A 1 1024 ? -29.390 37.520 43.457 1.00 83.94 1024 ILE A N 1
ATOM 7606 C CA . ILE A 1 1024 ? -30.077 38.093 44.628 1.00 83.94 1024 ILE A CA 1
ATOM 7607 C C . ILE A 1 1024 ? -29.573 39.533 44.849 1.00 83.94 1024 ILE A C 1
ATOM 7609 O O . ILE A 1 1024 ? -28.357 39.750 44.829 1.00 83.94 1024 ILE A O 1
ATOM 7613 N N . PRO A 1 1025 ? -30.447 40.533 45.067 1.00 82.19 1025 PRO A N 1
ATOM 7614 C CA . PRO A 1 1025 ? -30.016 41.902 45.346 1.00 82.19 1025 PRO A CA 1
ATOM 7615 C C . PRO A 1 1025 ? -29.069 41.989 46.553 1.00 82.19 1025 PRO A C 1
ATOM 7617 O O . PRO A 1 1025 ? -29.328 41.394 47.594 1.00 82.19 1025 PRO A O 1
ATOM 7620 N N . ILE A 1 1026 ? -27.979 42.761 46.437 1.00 78.38 1026 ILE A N 1
ATOM 7621 C CA . ILE A 1 1026 ? -26.921 42.885 47.469 1.00 78.38 1026 ILE A CA 1
ATOM 7622 C C . ILE A 1 1026 ? -27.459 43.329 48.835 1.00 78.38 1026 ILE A C 1
ATOM 7624 O O . ILE A 1 1026 ? -26.917 42.924 49.856 1.00 78.38 1026 ILE A O 1
ATOM 7628 N N . ARG A 1 1027 ? -28.561 44.084 48.855 1.00 78.69 1027 ARG A N 1
ATOM 7629 C CA . ARG A 1 1027 ? -29.235 44.523 50.085 1.00 78.69 1027 ARG A CA 1
ATOM 7630 C C . ARG A 1 1027 ? -29.828 43.387 50.932 1.00 78.69 1027 ARG A C 1
ATOM 7632 O O . ARG A 1 1027 ? -30.058 43.591 52.115 1.00 78.69 1027 ARG A O 1
ATOM 7639 N N . ILE A 1 1028 ? -30.102 42.218 50.348 1.00 79.00 1028 ILE A N 1
ATOM 7640 C CA . ILE A 1 1028 ? -30.680 41.079 51.070 1.00 79.00 1028 ILE A CA 1
ATOM 7641 C C . ILE A 1 1028 ? -29.536 40.279 51.688 1.00 79.00 1028 ILE A C 1
ATOM 7643 O O . ILE A 1 1028 ? -28.853 39.514 51.007 1.00 79.00 1028 ILE A O 1
ATOM 7647 N N . THR A 1 1029 ? -29.327 40.471 52.986 1.00 66.81 1029 THR A N 1
ATOM 7648 C CA . THR A 1 1029 ? -28.259 39.814 53.755 1.00 66.81 1029 THR A CA 1
ATOM 7649 C C . THR A 1 1029 ? -28.724 38.530 54.444 1.00 66.81 1029 THR A C 1
ATOM 7651 O O . THR A 1 1029 ? -27.900 37.686 54.783 1.00 66.81 1029 THR A O 1
ATOM 7654 N N . SER A 1 1030 ? -30.037 38.345 54.608 1.00 75.62 1030 SER A N 1
ATOM 7655 C CA . SER A 1 1030 ? -30.635 37.165 55.238 1.00 75.62 1030 SER A CA 1
ATOM 7656 C C . SER A 1 1030 ? -31.042 36.122 54.188 1.00 75.62 1030 SER A C 1
ATOM 7658 O O . SER A 1 1030 ? -32.087 36.238 53.535 1.00 75.62 1030 SER A O 1
ATOM 7660 N N . ILE A 1 1031 ? -30.195 35.099 54.010 1.00 76.19 1031 ILE A N 1
ATOM 7661 C CA . ILE A 1 1031 ? -30.427 33.959 53.112 1.00 76.19 1031 ILE A CA 1
ATOM 7662 C C . ILE A 1 1031 ? -30.663 32.692 53.943 1.00 76.19 1031 ILE A C 1
ATOM 7664 O O . ILE A 1 1031 ? -29.749 32.136 54.547 1.00 76.19 1031 ILE A O 1
ATOM 7668 N N . ILE A 1 1032 ? -31.895 32.182 53.935 1.00 72.94 1032 ILE A N 1
ATOM 7669 C CA . ILE A 1 1032 ? -32.282 31.002 54.716 1.00 72.94 1032 ILE A CA 1
ATOM 7670 C C . ILE A 1 1032 ? -32.201 29.750 53.833 1.00 72.94 1032 ILE A C 1
ATOM 7672 O O . ILE A 1 1032 ? -32.919 29.610 52.841 1.00 72.94 1032 ILE A O 1
ATOM 7676 N N . LYS A 1 1033 ? -31.324 28.810 54.202 1.00 71.56 1033 LYS A N 1
ATOM 7677 C CA . LYS A 1 1033 ? -31.125 27.530 53.498 1.00 71.56 1033 LYS A CA 1
ATOM 7678 C C . LYS A 1 1033 ? -32.217 26.527 53.890 1.00 71.56 1033 LYS A C 1
ATOM 7680 O O . LYS A 1 1033 ? -32.325 26.154 55.057 1.00 71.56 1033 LYS A O 1
ATOM 7685 N N . LEU A 1 1034 ? -33.002 26.058 52.923 1.00 56.78 1034 LEU A N 1
ATOM 7686 C CA . LEU A 1 1034 ? -33.991 24.993 53.106 1.00 56.78 1034 LEU A CA 1
ATOM 7687 C C . LEU A 1 1034 ? -33.358 23.624 52.792 1.00 56.78 1034 LEU A C 1
ATOM 7689 O O . LEU A 1 1034 ? -33.325 23.193 51.641 1.00 56.78 1034 LEU A O 1
ATOM 7693 N N . GLY A 1 1035 ? -32.856 22.935 53.823 1.00 54.22 1035 GLY A N 1
ATOM 7694 C CA . GLY A 1 1035 ? -32.249 21.598 53.719 1.00 54.22 1035 GLY A CA 1
ATOM 7695 C C . GLY A 1 1035 ? -30.967 21.454 54.547 1.00 54.22 1035 GLY A C 1
ATOM 7696 O O . GLY A 1 1035 ? -30.503 22.410 55.165 1.00 54.22 1035 GLY A O 1
ATOM 7697 N N . SER A 1 1036 ? -30.370 20.258 54.586 1.00 51.59 1036 SER A N 1
ATOM 7698 C CA . SER A 1 1036 ? -29.076 20.069 55.259 1.00 51.59 1036 SER A CA 1
ATOM 7699 C C . SER A 1 1036 ? -27.956 20.799 54.515 1.00 51.59 1036 SER A C 1
ATOM 7701 O O . SER A 1 1036 ? -27.910 20.770 53.289 1.00 51.59 1036 SER A O 1
ATOM 7703 N N . THR A 1 1037 ? -26.997 21.384 55.240 1.00 51.97 1037 THR A N 1
ATOM 7704 C CA . THR A 1 1037 ? -25.832 22.083 54.653 1.00 51.97 1037 THR A CA 1
ATOM 7705 C C . THR A 1 1037 ? -25.030 21.214 53.679 1.00 51.97 1037 THR A C 1
ATOM 7707 O O . THR A 1 1037 ? -24.392 21.745 52.781 1.00 51.97 1037 THR A O 1
ATOM 7710 N N . HIS A 1 1038 ? -25.106 19.887 53.813 1.00 50.94 1038 HIS A N 1
ATOM 7711 C CA . HIS A 1 1038 ? -24.430 18.906 52.956 1.00 50.94 1038 HIS A CA 1
ATOM 7712 C C . HIS A 1 1038 ? -25.115 18.709 51.586 1.00 50.94 1038 HIS A C 1
ATOM 7714 O O . HIS A 1 1038 ? -24.572 18.021 50.728 1.00 50.94 1038 HIS A O 1
ATOM 7720 N N . SER A 1 1039 ? -26.292 19.311 51.370 1.00 50.59 1039 SER A N 1
ATOM 7721 C CA . SER A 1 1039 ? -27.045 19.258 50.106 1.00 50.59 1039 SER A CA 1
ATOM 7722 C C . SER A 1 1039 ? -26.684 20.384 49.124 1.00 50.59 1039 SER A C 1
ATOM 7724 O O . SER A 1 1039 ? -27.207 20.412 48.011 1.00 50.59 1039 SER A O 1
ATOM 7726 N N . TYR A 1 1040 ? -25.822 21.327 49.523 1.00 58.94 1040 TYR A N 1
ATOM 7727 C CA . TYR A 1 1040 ? -25.369 22.455 48.703 1.00 58.94 1040 TYR A CA 1
ATOM 7728 C C . TYR A 1 1040 ? -23.927 22.217 48.238 1.00 58.94 1040 TYR A C 1
ATOM 7730 O O . TYR A 1 1040 ? -23.116 21.680 48.992 1.00 58.94 1040 TYR A O 1
ATOM 7738 N N . SER A 1 1041 ? -23.583 22.612 47.006 1.00 68.88 1041 SER A N 1
ATOM 7739 C CA . SER A 1 1041 ? -22.197 22.507 46.531 1.00 68.88 1041 SER A CA 1
ATOM 7740 C C . SER A 1 1041 ? -21.268 23.420 47.340 1.00 68.88 1041 SER A C 1
ATOM 7742 O O . SER A 1 1041 ? -21.696 24.447 47.874 1.00 68.88 1041 SER A O 1
ATOM 7744 N N . SER A 1 1042 ? -19.980 23.074 47.410 1.00 71.00 1042 SER A N 1
ATOM 7745 C CA . SER A 1 1042 ? -18.971 23.891 48.099 1.00 71.00 1042 SER A CA 1
ATOM 7746 C C . SER A 1 1042 ? -18.891 25.316 47.542 1.00 71.00 1042 SER A C 1
ATOM 7748 O O . SER A 1 1042 ? -18.747 26.254 48.316 1.00 71.00 1042 SER A O 1
ATOM 7750 N N . GLU A 1 1043 ? -19.061 25.487 46.227 1.00 73.19 1043 GLU A N 1
ATOM 7751 C CA . GLU A 1 1043 ? -19.104 26.796 45.553 1.00 73.19 1043 GLU A CA 1
ATOM 7752 C C . GLU A 1 1043 ? -20.340 27.628 45.927 1.00 73.19 1043 GLU A C 1
ATOM 7754 O O . GLU A 1 1043 ? -20.269 28.852 46.054 1.00 73.19 1043 GLU A O 1
ATOM 7759 N N . VAL A 1 1044 ? -21.492 26.979 46.118 1.00 70.69 1044 VAL A N 1
ATOM 7760 C CA . VAL A 1 1044 ? -22.719 27.646 46.573 1.00 70.69 1044 VAL A CA 1
ATOM 7761 C C . VAL A 1 1044 ? -22.575 28.070 48.032 1.00 70.69 1044 VAL A C 1
ATOM 7763 O O . VAL A 1 1044 ? -22.911 29.198 48.386 1.00 70.69 1044 VAL A O 1
ATOM 7766 N N . LEU A 1 1045 ? -22.027 27.196 48.879 1.00 73.25 1045 LEU A N 1
ATOM 7767 C CA . LEU A 1 1045 ? -21.770 27.509 50.282 1.00 73.25 1045 LEU A CA 1
ATOM 7768 C C . LEU A 1 1045 ? -20.759 28.649 50.433 1.00 73.25 1045 LEU A C 1
ATOM 7770 O O . LEU A 1 1045 ? -21.016 29.551 51.227 1.00 73.25 1045 LEU A O 1
ATOM 7774 N N . SER A 1 1046 ? -19.679 28.659 49.643 1.00 77.00 1046 SER A N 1
ATOM 7775 C CA . SER A 1 1046 ? -18.698 29.749 49.656 1.00 77.00 1046 SER A CA 1
ATOM 7776 C C . SER A 1 1046 ? -19.299 31.066 49.177 1.00 77.00 1046 SER A C 1
ATOM 7778 O O . SER A 1 1046 ? -19.033 32.100 49.774 1.00 77.00 1046 SER A O 1
ATOM 7780 N N . THR A 1 1047 ? -20.153 31.040 48.149 1.00 77.19 1047 THR A N 1
ATOM 7781 C CA . THR A 1 1047 ? -20.811 32.252 47.630 1.00 77.19 1047 THR A CA 1
ATOM 7782 C C . THR A 1 1047 ? -21.820 32.817 48.633 1.00 77.19 1047 THR A C 1
ATOM 7784 O O . THR A 1 1047 ? -21.893 34.030 48.814 1.00 77.19 1047 THR A O 1
ATOM 7787 N N . ILE A 1 1048 ? -22.574 31.962 49.335 1.00 74.38 1048 ILE A N 1
ATOM 7788 C CA . ILE A 1 1048 ? -23.469 32.410 50.413 1.00 74.38 1048 ILE A CA 1
ATOM 7789 C C . ILE A 1 1048 ? -22.654 32.997 51.573 1.00 74.38 1048 ILE A C 1
ATOM 7791 O O . ILE A 1 1048 ? -22.979 34.076 52.056 1.00 74.38 1048 ILE A O 1
ATOM 7795 N N . GLN A 1 1049 ? -21.569 32.330 51.970 1.00 75.25 1049 GLN A N 1
ATOM 7796 C CA . GLN A 1 1049 ? -20.705 32.778 53.062 1.00 75.25 1049 GLN A CA 1
ATOM 7797 C C . GLN A 1 1049 ? -19.991 34.100 52.734 1.00 75.25 1049 GLN A C 1
ATOM 7799 O O . GLN A 1 1049 ? -19.896 34.972 53.594 1.00 75.25 1049 GLN A O 1
ATOM 7804 N N . GLU A 1 1050 ? -19.560 34.297 51.484 1.00 77.00 1050 GLU A N 1
ATOM 7805 C CA . GLU A 1 1050 ? -19.012 35.571 51.005 1.00 77.00 1050 GLU A CA 1
ATOM 7806 C C . GLU A 1 1050 ? -20.042 36.704 51.150 1.00 77.00 1050 GLU A C 1
ATOM 7808 O O . GLU A 1 1050 ? -19.702 37.789 51.622 1.00 77.00 1050 GLU A O 1
ATOM 7813 N N . ARG A 1 1051 ? -21.315 36.455 50.813 1.00 70.00 1051 ARG A N 1
ATOM 7814 C CA . ARG A 1 1051 ? -22.382 37.464 50.926 1.00 70.00 1051 ARG A CA 1
ATOM 7815 C C . ARG A 1 1051 ? -22.769 37.772 52.368 1.00 70.00 1051 ARG A C 1
ATOM 7817 O O . ARG A 1 1051 ? -22.913 38.944 52.692 1.00 70.00 1051 ARG A O 1
ATOM 7824 N N . GLU A 1 1052 ? -22.890 36.757 53.221 1.00 68.19 1052 GLU A N 1
ATOM 7825 C CA . GLU A 1 1052 ? -23.160 36.937 54.657 1.00 68.19 1052 GLU A CA 1
ATOM 7826 C C . GLU A 1 1052 ? -22.021 37.703 55.362 1.00 68.19 1052 GLU A C 1
ATOM 7828 O O . GLU A 1 1052 ? -22.253 38.357 56.375 1.00 68.19 1052 GLU A O 1
ATOM 7833 N N . SER A 1 1053 ? -20.798 37.666 54.812 1.00 64.62 1053 SER A N 1
ATOM 7834 C CA . SER A 1 1053 ? -19.611 38.322 55.379 1.00 64.62 1053 SER A CA 1
ATOM 7835 C C . SER A 1 1053 ? -19.363 39.777 54.941 1.00 64.62 1053 SER A C 1
ATOM 7837 O O . SER A 1 1053 ? -18.467 40.421 55.488 1.00 64.62 1053 SER A O 1
ATOM 7839 N N . ARG A 1 1054 ? -20.123 40.332 53.980 1.00 59.41 1054 ARG A N 1
ATOM 7840 C CA . ARG A 1 1054 ? -19.938 41.725 53.521 1.00 59.41 1054 ARG A CA 1
ATOM 7841 C C . ARG A 1 1054 ? -20.742 42.716 54.387 1.00 59.41 1054 ARG A C 1
ATOM 7843 O O . ARG A 1 1054 ? -21.965 42.602 54.435 1.00 59.41 1054 ARG A O 1
ATOM 7850 N N . PRO A 1 1055 ? -20.110 43.720 55.029 1.00 47.16 1055 PRO A N 1
ATOM 7851 C CA . PRO A 1 1055 ? -20.833 44.771 55.746 1.00 47.16 1055 PRO A CA 1
ATOM 7852 C C . PRO A 1 1055 ? -21.575 45.703 54.775 1.00 47.16 1055 PRO A C 1
ATOM 7854 O O . PRO A 1 1055 ? -21.080 46.015 53.695 1.00 47.16 1055 PRO A O 1
ATOM 7857 N N . ALA A 1 1056 ? -22.752 46.190 55.181 1.00 42.50 1056 ALA A N 1
ATOM 7858 C CA . ALA A 1 1056 ? -23.660 47.016 54.372 1.00 42.50 1056 ALA A CA 1
ATOM 7859 C C . ALA A 1 1056 ? -23.140 48.434 54.019 1.00 42.50 1056 ALA A C 1
ATOM 7861 O O . ALA A 1 1056 ? -23.880 49.241 53.463 1.00 42.50 1056 ALA A O 1
ATOM 7862 N N . SER A 1 1057 ? -21.879 48.755 54.319 1.00 39.81 1057 SER A N 1
ATOM 7863 C CA . SER A 1 1057 ? -21.279 50.080 54.140 1.00 39.81 1057 SER A CA 1
ATOM 7864 C C . SER A 1 1057 ? -20.095 50.051 53.166 1.00 39.81 1057 SER A C 1
ATOM 7866 O O . SER A 1 1057 ? -18.947 50.255 53.555 1.00 39.81 1057 SER A O 1
ATOM 7868 N N . SER A 1 1058 ? -20.353 49.802 51.885 1.00 36.62 1058 SER A N 1
ATOM 7869 C CA . SER A 1 1058 ? -19.457 50.251 50.810 1.00 36.62 1058 SER A CA 1
ATOM 7870 C C . SER A 1 1058 ? -20.251 50.484 49.526 1.00 36.62 1058 SER A C 1
ATOM 7872 O O . SER A 1 1058 ? -20.205 49.730 48.559 1.00 36.62 1058 SER A O 1
ATOM 7874 N N . VAL A 1 1059 ? -21.031 51.562 49.548 1.00 34.72 1059 VAL A N 1
ATOM 7875 C CA . VAL A 1 1059 ? -21.577 52.182 48.341 1.00 34.72 1059 VAL A CA 1
ATOM 7876 C C . VAL A 1 1059 ? -20.520 53.153 47.821 1.00 34.72 1059 VAL A C 1
ATOM 7878 O O . VAL A 1 1059 ? -20.173 54.105 48.514 1.00 34.72 1059 VAL A O 1
ATOM 7881 N N . ALA A 1 1060 ? -20.013 52.917 46.614 1.00 29.55 1060 ALA A N 1
ATOM 7882 C CA . ALA A 1 1060 ? -19.382 53.948 45.799 1.00 29.55 1060 ALA A CA 1
ATOM 7883 C C . ALA A 1 1060 ? -19.783 53.729 44.332 1.00 29.55 1060 ALA A C 1
ATOM 7885 O O . ALA A 1 1060 ? -19.729 52.612 43.816 1.00 29.55 1060 ALA A O 1
ATOM 7886 N N . GLU A 1 1061 ? -20.270 54.813 43.739 1.00 28.86 1061 GLU A N 1
ATOM 7887 C CA . GLU A 1 1061 ? -20.917 54.960 42.435 1.00 28.86 1061 GLU A CA 1
ATOM 7888 C C . GLU A 1 1061 ? -20.007 54.715 41.211 1.00 28.86 1061 GLU A C 1
ATOM 7890 O O . GLU A 1 1061 ? -18.787 54.607 41.351 1.00 28.86 1061 GLU A O 1
ATOM 7895 N N . PRO A 1 1062 ? -20.597 54.591 40.000 1.00 42.97 1062 PRO A N 1
ATOM 7896 C CA . PRO A 1 1062 ? -19.942 54.029 38.826 1.00 42.97 1062 PRO A CA 1
ATOM 7897 C C . PRO A 1 1062 ? -19.357 55.083 37.875 1.00 42.97 1062 PRO A C 1
ATOM 7899 O O . PRO A 1 1062 ? -19.726 56.256 37.924 1.00 42.97 1062 PRO A O 1
ATOM 7902 N N . SER A 1 1063 ? -18.585 54.571 36.903 1.00 25.23 1063 SER A N 1
ATOM 7903 C CA . SER A 1 1063 ? -18.354 55.050 35.514 1.00 25.23 1063 SER A CA 1
ATOM 7904 C C . SER A 1 1063 ? -16.861 55.274 35.198 1.00 25.23 1063 SER A C 1
ATOM 7906 O O . SER A 1 1063 ? -16.096 55.509 36.130 1.00 25.23 1063 SER A O 1
ATOM 7908 N N . PRO A 1 1064 ? -16.412 55.253 33.919 1.00 29.92 1064 PRO A N 1
ATOM 7909 C CA . PRO A 1 1064 ? -17.189 55.155 32.674 1.00 29.92 1064 PRO A CA 1
ATOM 7910 C C . PRO A 1 1064 ? -16.666 54.112 31.643 1.00 29.92 1064 PRO A C 1
ATOM 7912 O O . PRO A 1 1064 ? -15.504 53.716 31.640 1.00 29.92 1064 PRO A O 1
ATOM 7915 N N . LEU A 1 1065 ? -17.542 53.713 30.710 1.00 35.31 1065 LEU A N 1
ATOM 7916 C CA . LEU A 1 1065 ? -17.171 53.360 29.321 1.00 35.31 1065 LEU A CA 1
ATOM 7917 C C . LEU A 1 1065 ? -16.655 54.639 28.636 1.00 35.31 1065 LEU A C 1
ATOM 7919 O O . LEU A 1 1065 ? -17.242 55.688 28.902 1.00 35.31 1065 LEU A O 1
ATOM 7923 N N . PRO A 1 1066 ? -15.646 54.627 27.743 1.00 33.09 1066 PRO A N 1
ATOM 7924 C CA . PRO A 1 1066 ? -15.847 54.192 26.345 1.00 33.09 1066 PRO A CA 1
ATOM 7925 C C . PRO A 1 1066 ? -14.511 53.655 25.741 1.00 33.09 1066 PRO A C 1
ATOM 7927 O O . PRO A 1 1066 ? -13.555 53.443 26.471 1.00 33.09 1066 PRO A O 1
ATOM 7930 N N . SER A 1 1067 ? -14.269 53.345 24.468 1.00 24.77 1067 SER A N 1
ATOM 7931 C CA . SER A 1 1067 ? -14.927 53.530 23.174 1.00 24.77 1067 SER A CA 1
ATOM 7932 C C . SER A 1 1067 ? -14.156 52.676 22.156 1.00 24.77 1067 SER A C 1
ATOM 7934 O O . SER A 1 1067 ? -12.942 52.516 22.253 1.00 24.77 1067 SER A O 1
ATOM 7936 N N . SER A 1 1068 ? -14.895 52.196 21.161 1.00 28.00 1068 SER A N 1
ATOM 7937 C CA . SER A 1 1068 ? -14.499 51.960 19.766 1.00 28.00 1068 SER A CA 1
ATOM 7938 C C . SER A 1 1068 ? -13.175 52.570 19.281 1.00 28.00 1068 SER A C 1
ATOM 7940 O O . SER A 1 1068 ? -13.000 53.776 19.429 1.00 28.00 1068 SER A O 1
ATOM 7942 N N . VAL A 1 1069 ? -12.398 51.816 18.490 1.00 25.41 1069 VAL A N 1
ATOM 7943 C CA . VAL A 1 1069 ? -11.866 52.318 17.207 1.00 25.41 1069 VAL A CA 1
ATOM 7944 C C . VAL A 1 1069 ? -11.907 51.209 16.150 1.00 25.41 1069 VAL A C 1
ATOM 7946 O O . VAL A 1 1069 ? -11.624 50.039 16.384 1.00 25.41 1069 VAL A O 1
ATOM 7949 N N . THR A 1 1070 ? -12.359 51.667 14.998 1.00 23.53 1070 THR A N 1
ATOM 7950 C CA . THR A 1 1070 ? -12.735 51.072 13.726 1.00 23.53 1070 THR A CA 1
ATOM 7951 C C . THR A 1 1070 ? -11.575 50.825 12.758 1.00 23.53 1070 THR A C 1
ATOM 7953 O O . THR A 1 1070 ? -10.536 51.471 12.851 1.00 23.53 1070 THR A O 1
ATOM 7956 N N . SER A 1 1071 ? -11.914 50.093 11.684 1.00 25.14 1071 SER A N 1
ATOM 7957 C CA . SER A 1 1071 ? -11.384 50.220 10.307 1.00 25.14 1071 SER A CA 1
ATOM 7958 C C . SER A 1 1071 ? -10.038 49.524 10.045 1.00 25.14 1071 SER A C 1
ATOM 7960 O O . SER A 1 1071 ? -9.198 49.456 10.926 1.00 25.14 1071 SER A O 1
ATOM 7962 N N . SER A 1 1072 ? -9.733 48.959 8.877 1.00 23.83 1072 SER A N 1
ATOM 7963 C CA . SER A 1 1072 ? -10.339 48.945 7.534 1.00 23.83 1072 SER A CA 1
ATOM 7964 C C . SER A 1 1072 ? -9.755 47.718 6.786 1.00 23.83 1072 SER A C 1
ATOM 7966 O O . SER A 1 1072 ? -8.733 47.191 7.214 1.00 23.83 1072 SER A O 1
ATOM 7968 N N . ALA A 1 1073 ? -10.497 47.056 5.886 1.00 24.38 1073 ALA A N 1
ATOM 7969 C CA . ALA A 1 1073 ? -10.348 47.111 4.413 1.00 24.38 1073 ALA A CA 1
ATOM 7970 C C . ALA A 1 1073 ? -8.886 46.911 3.921 1.00 24.38 1073 ALA A C 1
ATOM 7972 O O . ALA A 1 1073 ? -7.979 47.541 4.431 1.00 24.38 1073 ALA A O 1
ATOM 7973 N N . ASN A 1 1074 ? -8.540 46.128 2.897 1.00 24.45 1074 ASN A N 1
ATOM 7974 C CA . ASN A 1 1074 ? -9.242 45.840 1.653 1.00 24.45 1074 ASN A CA 1
ATOM 7975 C C . ASN A 1 1074 ? -8.418 44.822 0.811 1.00 24.45 1074 ASN A C 1
ATOM 7977 O O . ASN A 1 1074 ? -7.252 44.573 1.104 1.00 24.45 1074 ASN A O 1
ATOM 7981 N N . THR A 1 1075 ? -9.031 44.348 -0.284 1.00 24.88 1075 THR A N 1
ATOM 7982 C CA . THR A 1 1075 ? -8.434 43.867 -1.562 1.00 24.88 1075 THR A CA 1
ATOM 7983 C C . THR A 1 1075 ? -7.777 42.469 -1.700 1.00 24.88 1075 THR A C 1
ATOM 7985 O O . THR A 1 1075 ? -6.638 42.224 -1.324 1.00 24.88 1075 THR A O 1
ATOM 7988 N N . LYS A 1 1076 ? -8.547 41.594 -2.379 1.00 23.69 1076 LYS A N 1
ATOM 7989 C CA . LYS A 1 1076 ? -8.208 40.536 -3.377 1.00 23.69 1076 LYS A CA 1
ATOM 7990 C C . LYS A 1 1076 ? -7.348 41.076 -4.556 1.00 23.69 1076 LYS A C 1
ATOM 7992 O O . LYS A 1 1076 ? -7.287 42.299 -4.665 1.00 23.69 1076 LYS A O 1
ATOM 7997 N N . PRO A 1 1077 ? -6.974 40.271 -5.588 1.00 39.34 1077 PRO A N 1
ATOM 7998 C CA . PRO A 1 1077 ? -6.712 38.815 -5.711 1.00 39.34 1077 PRO A CA 1
ATOM 7999 C C . PRO A 1 1077 ? -5.392 38.517 -6.495 1.00 39.34 1077 PRO A C 1
ATOM 8001 O O . PRO A 1 1077 ? -4.746 39.459 -6.919 1.00 39.34 1077 PRO A O 1
ATOM 8004 N N . GLU A 1 1078 ? -5.021 37.239 -6.702 1.00 22.86 1078 GLU A N 1
ATOM 8005 C CA . GLU A 1 1078 ? -4.349 36.645 -7.906 1.00 22.86 1078 GLU A CA 1
ATOM 8006 C C . GLU A 1 1078 ? -3.705 35.286 -7.528 1.00 22.86 1078 GLU A C 1
ATOM 8008 O O . GLU A 1 1078 ? -2.906 35.192 -6.605 1.00 22.86 1078 GLU A O 1
ATOM 8013 N N . THR A 1 1079 ? -4.293 34.154 -7.936 1.00 25.14 1079 THR A N 1
ATOM 8014 C CA . THR A 1 1079 ? -3.900 33.298 -9.082 1.00 25.14 1079 THR A CA 1
ATOM 8015 C C . THR A 1 1079 ? -2.444 32.832 -9.085 1.00 25.14 1079 THR A C 1
ATOM 8017 O O . THR A 1 1079 ? -1.580 33.567 -9.529 1.00 25.14 1079 THR A O 1
ATOM 8020 N N . HIS A 1 1080 ? -2.213 31.558 -8.747 1.00 24.86 1080 HIS A N 1
ATOM 8021 C CA . HIS A 1 1080 ? -1.357 30.670 -9.542 1.00 24.86 1080 HIS A CA 1
ATOM 8022 C C . HIS A 1 1080 ? -1.741 29.200 -9.315 1.00 24.86 1080 HIS A C 1
ATOM 8024 O O . HIS A 1 1080 ? -1.765 28.699 -8.194 1.00 24.86 1080 HIS A O 1
ATOM 8030 N N . GLN A 1 1081 ? -2.097 28.545 -10.421 1.00 24.14 1081 GLN A N 1
ATOM 8031 C CA . GLN A 1 1081 ? -2.240 27.100 -10.565 1.00 24.14 1081 GLN A CA 1
ATOM 8032 C C . GLN A 1 1081 ? -0.852 26.450 -10.530 1.00 24.14 1081 GLN A C 1
ATOM 8034 O O . GLN A 1 1081 ? 0.043 26.907 -11.238 1.00 24.14 1081 GLN A O 1
ATOM 8039 N N . ILE A 1 1082 ? -0.699 25.355 -9.784 1.00 22.62 1082 ILE A N 1
ATOM 8040 C CA . ILE A 1 1082 ? 0.381 24.382 -9.978 1.00 22.62 1082 ILE A CA 1
ATOM 8041 C C . ILE A 1 1082 ? -0.282 23.002 -10.029 1.00 22.62 1082 ILE A C 1
ATOM 8043 O O . ILE A 1 1082 ? -0.902 22.560 -9.064 1.00 22.62 1082 ILE A O 1
ATOM 8047 N N . HIS A 1 1083 ? -0.216 22.379 -11.205 1.00 23.42 1083 HIS A N 1
ATOM 8048 C CA . HIS A 1 1083 ? -0.545 20.979 -11.453 1.00 23.42 1083 HIS A CA 1
ATOM 8049 C C . HIS A 1 1083 ? 0.730 20.156 -11.242 1.00 23.42 1083 HIS A C 1
ATOM 8051 O O . HIS A 1 1083 ? 1.699 20.392 -11.956 1.00 23.42 1083 HIS A O 1
ATOM 8057 N N . ASP A 1 1084 ? 0.703 19.171 -10.343 1.00 23.27 1084 ASP A N 1
ATOM 8058 C CA . ASP A 1 1084 ? 1.687 18.083 -10.306 1.00 23.27 1084 ASP A CA 1
ATOM 8059 C C . ASP A 1 1084 ? 0.986 16.769 -10.691 1.00 23.27 1084 ASP A C 1
ATOM 8061 O O . ASP A 1 1084 ? 0.002 16.360 -10.071 1.00 23.27 1084 ASP A O 1
ATOM 8065 N N . LEU A 1 1085 ? 1.479 16.144 -11.763 1.00 24.08 1085 LEU A N 1
ATOM 8066 C CA . LEU A 1 1085 ? 1.118 14.818 -12.272 1.00 24.08 1085 LEU A CA 1
ATOM 8067 C C . LEU A 1 1085 ? 2.321 13.893 -12.032 1.00 24.08 1085 LEU A C 1
ATOM 8069 O O . LEU A 1 1085 ? 3.399 14.148 -12.567 1.00 24.08 1085 LEU A O 1
ATOM 8073 N N . ASP A 1 1086 ? 2.138 12.823 -11.257 1.00 25.88 1086 ASP A N 1
ATOM 8074 C CA . ASP A 1 1086 ? 3.097 11.717 -11.158 1.00 25.88 1086 ASP A CA 1
ATOM 8075 C C . ASP A 1 1086 ? 2.780 10.671 -12.247 1.00 25.88 1086 ASP A C 1
ATOM 8077 O O . ASP A 1 1086 ? 1.764 9.979 -12.176 1.00 25.88 1086 ASP A O 1
ATOM 8081 N N . ASP A 1 1087 ? 3.670 10.534 -13.236 1.00 27.64 1087 ASP A N 1
ATOM 8082 C CA . ASP A 1 1087 ? 3.674 9.461 -14.240 1.00 27.64 1087 ASP A CA 1
ATOM 8083 C C . ASP A 1 1087 ? 4.796 8.446 -13.917 1.00 27.64 1087 ASP A C 1
ATOM 8085 O O . ASP A 1 1087 ? 5.982 8.720 -14.104 1.00 27.64 1087 ASP A O 1
ATOM 8089 N N . GLU A 1 1088 ? 4.445 7.230 -13.473 1.00 27.97 1088 GLU A N 1
ATOM 8090 C CA . GLU A 1 1088 ? 5.358 6.072 -13.427 1.00 27.97 1088 GLU A CA 1
ATOM 8091 C C . GLU A 1 1088 ? 4.906 4.972 -14.408 1.00 27.97 1088 GLU A C 1
ATOM 8093 O O . GLU A 1 1088 ? 4.283 3.981 -14.028 1.00 27.97 1088 GLU A O 1
ATOM 8098 N N . THR A 1 1089 ? 5.302 5.088 -15.679 1.00 30.09 1089 THR A N 1
ATOM 8099 C CA . THR A 1 1089 ? 5.472 3.935 -16.590 1.00 30.09 1089 THR A CA 1
ATOM 8100 C C . THR A 1 1089 ? 6.748 4.080 -17.430 1.00 30.09 1089 THR A C 1
ATOM 8102 O O . THR A 1 1089 ? 6.733 4.094 -18.654 1.00 30.09 1089 THR A O 1
ATOM 8105 N N . GLY A 1 1090 ? 7.900 4.178 -16.762 1.00 28.50 1090 GLY A N 1
ATOM 8106 C CA . GLY A 1 1090 ? 9.200 4.003 -17.416 1.00 28.50 1090 GLY A CA 1
ATOM 8107 C C . GLY A 1 1090 ? 9.547 2.517 -17.516 1.00 28.50 1090 GLY A C 1
ATOM 8108 O O . GLY A 1 1090 ? 9.769 1.875 -16.492 1.00 28.50 1090 GLY A O 1
ATOM 8109 N N . ILE A 1 1091 ? 9.575 1.967 -18.729 1.00 29.05 1091 ILE A N 1
ATOM 8110 C CA . ILE A 1 1091 ? 10.168 0.653 -19.011 1.00 29.05 1091 ILE A CA 1
ATOM 8111 C C . ILE A 1 1091 ? 11.689 0.819 -18.867 1.00 29.05 1091 ILE A C 1
ATOM 8113 O O . ILE A 1 1091 ? 12.314 1.498 -19.678 1.00 29.05 1091 ILE A O 1
ATOM 8117 N N . ASP A 1 1092 ? 12.270 0.262 -17.802 1.00 31.19 1092 ASP A N 1
ATOM 8118 C CA . ASP A 1 1092 ? 13.716 0.290 -17.552 1.00 31.19 1092 ASP A CA 1
ATOM 8119 C C . ASP A 1 1092 ? 14.410 -0.703 -18.512 1.00 31.19 1092 ASP A C 1
ATOM 8121 O O . ASP A 1 1092 ? 14.448 -1.904 -18.252 1.00 31.19 1092 ASP A O 1
ATOM 8125 N N . PHE A 1 1093 ? 14.961 -0.214 -19.629 1.00 33.16 1093 PHE A N 1
ATOM 8126 C CA . PHE A 1 1093 ? 15.965 -0.951 -20.404 1.00 33.16 1093 PHE A CA 1
ATOM 8127 C C . PHE A 1 1093 ? 17.339 -0.695 -19.776 1.00 33.16 1093 PHE A C 1
ATOM 8129 O O . PHE A 1 1093 ? 17.921 0.377 -19.936 1.00 33.16 1093 PHE A O 1
ATOM 8136 N N . ILE A 1 1094 ? 17.852 -1.670 -19.026 1.00 32.62 1094 ILE A N 1
ATOM 8137 C CA . ILE A 1 1094 ? 19.254 -1.678 -18.600 1.00 32.62 1094 ILE A CA 1
ATOM 8138 C C . ILE A 1 1094 ? 20.069 -2.126 -19.816 1.00 32.62 1094 ILE A C 1
ATOM 8140 O O . ILE A 1 1094 ? 19.996 -3.284 -20.225 1.00 32.62 1094 ILE A O 1
ATOM 8144 N N . PHE A 1 1095 ? 20.815 -1.201 -20.422 1.00 29.89 1095 PHE A N 1
ATOM 8145 C CA . PHE A 1 1095 ? 21.793 -1.534 -21.453 1.00 29.89 1095 PHE A CA 1
ATOM 8146 C C . PHE A 1 1095 ? 22.940 -2.318 -20.805 1.00 29.89 1095 PHE A C 1
ATOM 8148 O O . PHE A 1 1095 ? 23.825 -1.738 -20.180 1.00 29.89 1095 PHE A O 1
ATOM 8155 N N . ALA A 1 1096 ? 22.920 -3.642 -20.946 1.00 23.73 1096 ALA A N 1
ATOM 8156 C CA . ALA A 1 1096 ? 24.136 -4.432 -20.852 1.00 23.73 1096 ALA A CA 1
ATOM 8157 C C . ALA A 1 1096 ? 24.955 -4.149 -22.121 1.00 23.73 1096 ALA A C 1
ATOM 8159 O O . ALA A 1 1096 ? 24.580 -4.581 -23.214 1.00 23.73 1096 ALA A O 1
ATOM 8160 N N . SER A 1 1097 ? 26.023 -3.360 -21.995 1.00 22.58 1097 SER A N 1
ATOM 8161 C CA . SER A 1 1097 ? 27.072 -3.338 -23.019 1.00 22.58 1097 SER A CA 1
ATOM 8162 C C . SER A 1 1097 ? 27.811 -4.685 -23.011 1.00 22.58 1097 SER A C 1
ATOM 8164 O O . SER A 1 1097 ? 27.917 -5.286 -21.940 1.00 22.58 1097 SER A O 1
ATOM 8166 N N . PRO A 1 1098 ? 28.281 -5.169 -24.175 1.00 24.81 1098 PRO A N 1
ATOM 8167 C CA . PRO A 1 1098 ? 29.090 -6.383 -24.270 1.00 24.81 1098 PRO A CA 1
ATOM 8168 C C . PRO A 1 1098 ? 30.434 -6.265 -23.547 1.00 24.81 1098 PRO A C 1
ATOM 8170 O O . PRO A 1 1098 ? 30.961 -5.129 -23.448 1.00 24.81 1098 PRO A O 1
#

Foldseek 3Di:
DQPAAEAALVDDLVCLVVRPPPHQEYEYEANGDLVNQLSHDLSHQEYEYDPRHDLSNQLSHDLSHQHYEYEPPDDLSNQLSHDLSHAEYEDYLNADLSSQLSHDLSHAEYEYDQNHALNNQLSHDLSHAEYEYDLNRDLVSQLSHDLSHQEYEDEANRDLSNQLSHDLSHQEYEYEPHHDLSNQLSHDLNHAEYEYPDEDDLSNQLSHDLNHQEYEDEQPHDLSSQLSHDLSHQEYEYEANRDLSSQLSHHLNHQEYEYQEHDDLSNQLSHHLNHQEYEYQDYDDLNSQLNHDLNHAEYEYADEADLSSQLSHDLSHQEYEYHADYDLSNQLSHHLNHQEYEDDAHDDLSNQLNHDLSHQEYEYDAHHDLSNQLSHDLSHQEYEDDANDDLSSQVSHDLSHQEYEYEPHHDLVSQLNHDLSHQYYEYEEDQDLSNQLSHDLSHAEYEYQEHDDLSNQLSHDLSHQEYEYNYADALSNQLSHDLSHQDYEYHQNHALVSLLSHHPNHQEYEHEAPHDLSNQLSDDLRHQEYEDEPHQDLSSLLNHRLQHQEYEYYADDDLSSQLSHHLNHQEYEDELRDDLSNQLSHDLSHQEYEYDPPRDLSNQLSHDLSHQEYEDDAPDDLSNQVSHHPNHQEYEYDANHDLVNQLSHDLNNQEYEYDARHDLSNQLSHDLSNQEYEYDANHDLSNQVSHDLSHQEYEYDAHHDLVNQLSHDLNHAEYEYDANHDLSNQLSHDLSHQEYEYDARHDLSNQLSHDLSHQEYEDDAPHDLSNQVSHDLSNAEYEADAHDDLNSQLSHDLNHQEYEYEANGDLSSLLNRDPSNQEYEYEQHHDPSSLVSNLVDLHQYHYPDPPVSHDPVSVVSNVVSNVVSVVVVPPDDDDDDDDDDDDDDPPPPVVVVVVVVVPDDPAQEDQELVSQVPDDPQHQEYEYEQNYDLVSQLSRDLNHQEYEYDANHDLVSQLSHDLSNAEYEAAARQALSNQLSHDLSHQEYEYDLHGDLRNQLSHDPNHAEYEYEQNHDQSNVVSHPLPHLHYHYDDDPVSHDPSNVVSNVVSNPDDPPDDDDDDDDDDDDDDDDDDDDDDDDDDDDDDPDDPDDDDPDD

Radius of gyration: 46.23 Å; chains: 1; bounding box: 114×82×131 Å

Sequence (1098 aa):
MTRLVRIDHYYTVDMLSKIPSGSREVIICPGASGDVIKALPEQIYKVTILAGVSVETIQALPLSVINVHIPSNLPREIIAALPASIINLKLPADATPESMSALPDTIKTVLIPADISREALSALPVSVKRASIDPKLPASTIIALPKSIYEVFINANISAATVQSLPSSVVGVHIREGVSAAAVQALPKSVRIVVPDSELSAEAISVLPKTVTSVTLFQSMPTETVRALPTSIQHITLYPEVSPETINALPDSVQRVSISTGVTTDAIRALPHSVKRLIINFGVRIQTLSQLPPHIKVVVICSELSPETVSSLSESVSCVIIGSRLSRDAILALPRSVATVGILSDVPAESVSAFPATVTSVKIYPGVSTDTIRALPASVSQVTLYPEASIETIRALPESVTCIRIKKGVSPAIISRLPETVVHVQITSGLTAEATRSLPKHVTTVKIASEVSAAAIKAIPASVKKISIDATTTSAILAALPATITTAIIAADTPASHLNALPKSIICYDIAPNVPIETIQALPNRFCIVNICHGVSLETIRKLPYNIERVRMTADLSPAAIRLLPNSVKMVYIDNTVSAEAVAALPDSVKWANLSFSISPKVVKSLPQSIVSVDLPAKISPEAVCALPVSVTMVSLHPGVAKEIVSILPKKVNTVCVLPGLSPEAIRALPENVTIVSLFPGISKEIVCALPASVQSAVIQPGLSTAIISILPRNLQTINIQNNVSPELIKAFPTSVTSVNIAPGVSPEVIRSLPSSVVMVGLVGNVSLDVVNALPKYITKVNIYKNSSVETTRALPSTVKTAIINPGANLSAIRVLPSQISRIIINPGLSVDAVREVLARNIRIELSSPKEHYSFALWDAVRRHNTKCETLKTKRYPRPSSTMIIKAKLTKTASALETQIKTQRSRVCVSSLEDINDLPPQVSFVTIQPDISREALIALPSTVDSVSFAPGVSAATVSALPEHVTTVSINHGVSEALVKALPDSIRWICIQPCASPEAVKGIPLGVESVLINQYVANDIIRAIPIRITSIIKLGSTHSYSSEVLSTIQERESRPASSVAEPSPLPSSVTSSANTKPETHQIHDLDDETGIDFIFASP

Organism: NCBI:txid45076

pLDDT: mean 79.16, std 15.78, range [22.58, 94.62]

Secondary structure (DSSP, 8-state):
----EEE-TT--HHHHTTS-TT--EEEEPTT--HHHHHT--TT--EEEEPTT--HHHHHT--TT--EEE--SS--HHHHHT--TT--EEEPPTT--HHHHHTS-TT--EEEEPTT--HHHHHT--TT--EEEE-TTS-HHHHTTS-TT--EEEEPTT--HHHHHTS-TT--EEEE-TT--HHHHHT--TT--EEEESSPPPHHHHHT--TT--EEEE-TT--HHHHHT--TT--EEEEPTT--HHHHHTS-TT--EEEE-S---HHHHHT--TT--EEEE-S---HHHHTT--TT--EEEE-S---HHHHHTS-TT--EEEE-S---HHHHHT--TT--EEEE-TT--HHHHTT--TT--EEEE-TT--HHHHHT--TT--EEEEPTT--HHHHHT--TT--EEEEPTT--HHHHTT--TT--EEEEEEEE-HHHHHTS-TT--EEEEEEEE-HHHHHT--TT--EEEE-S---HHHHHT--TT--EEEE-TT--HHHHTTS-TT--EEEE-TT--HHHHHTS-TT--EEEE-TT--HHHHHTS-TT--EEEE-S---HHHHTTS-TT--EEEE-TTS-HHHHHT--TT--EEEEPTT--HHHHHTS-TT--EEEEPTT--HHHHHTS-TT--EEEEPTT--HHHHHT--TT--EEEE-TT--HHHHHT--TT--EEEEPTT--HHHHHT--TT--EEEE-TT--HHHHTT--TT--EEEEPTT--HHHHHT--TT--EEEEPTT--HHHHHT--TT--EEEE-SS--HHHHHT--TT--EEEE-BT--HHHHHT--TT--EEEEPTTB-HHHHHT--TT--EEEEPTT--HHHHHHHHTSSSEEEESS-GGGS-HHHHHHHHHHHHHHHHTT--S------------SS-TTHHHHHHHHHS----EEE-SHHHHHT--TT--EEEE-TT--HHHHHT--TT--EEEE-TT--HHHHTT--TT--EEEE-TT--HHHHHT--TT--EEEEPTT--HHHHHT--TT--EEEEETT--HHHHHHS-TT---EEEES-GGGS-HHHHHHHHHHHTS-S------------------------------------------

InterPro domains:
  IPR051251 Ser/Thr-Protein Kinase & FNIP Repeat-Containing Protein [PTHR32134] (395-825)